Protein 3VPB (pdb70)

Organism: Sulfurisphaera tokodaii (strain DSM 16993 / JCM 10545 / NBRC 100140 / 7) (NCBI:txid273063)

Radius of gyration: 31.01 Å; Cα contacts (8 Å, |Δi|>4): 2906; chains: 6; bounding box: 69×66×77 Å

Solvent-accessible surface area: 43926 Å² total

GO terms:
  GO:0042802 identical protein binding (F, IPI)

B-factor: mean 24.17, std 8.76, range [8.41, 66.15]

Foldseek 3Di:
DEEEEEEADCDVVNVLLVVLCVVVVHHYYYHHCVPDDADQDQVLVVAQEYEQAYPDLVSSLVVLVSSVSNVHHYAVHNLLSVQQQFQVSLCVLCVVVPQFAFPKDKALALVRQLVVCVVPDDFKWKFFRHDDQCPLTDTRGDDVSSNVSLVVQVPDPDSSSNMIIIGHDFDDPQWKKKWKAAQLATPFIWIFGHDPPDPDRGVSVVTAIAHDDQDPVNRVSSSVSCVSSVHRIKMWIWGQHPVPGTHTHGIHRNDDCPRVCVHPVDSVSNVNSVSCVVPRD/DEEEEEEADQDPQNVLLVVLCVVVVHHYYYDHCVPDDADQDQVLVVAQEYEQAYPDLVSSLVVLVSSVSNVHHYAVHNLLSVQQQFQVSLCVLCVVVPQFAFAKDKALALVRQLVVCVVVPDFKWKFFRHDDQCPLTDTRGDVVSSNVSLVVQVPDPDSSSNMIIIGHDFDDPQWKKKWKAAQLATPFIWTFGHDPPDPDRGVSVVGAIAHDDQDPVNRVSSSVSCVSSVGRIKMWIWGQHPPPGTHTHGMHRNDDCPSVCVHPVDSSSNVNSVSCCVPRPD/DEEEEEEADCDPVNVLLVVLCVVVVHHYYYDHCNPDPQDQDQVLVVHQEYEQAYPDLVSSLVVLVSSVSNVHHYQVHNLLSVQQQFQVSLCVLCVVVPQFAFDKDKAQALVRQLVVCVVVDPQKWKFFGHDDPCPRGDGRGDPVSSNVSQVVQVPDDDSSSNMIIIGHQADDDQWKKKWKDAQLATPAIWIFHHDPPDSDRGVSVVTAIEGDDQDPVNRCSSSVSCVSSVRHIKMWIWDQHPPPGTHTHGIHRNDDCPNVCVHPVDSSSNVNSVSCVVPRD/DEEEEEEADQDPVNVLLVVLCVVVVHHYYYDHVNPDPADQDLVLVVAQEYEQAYPDLVSSLVVLVSSVSNVHHYQVHNLLSVQQQFQVSLCVLCVVVPQFAFAKDKAQALVSQLVVCVVQDPQKWKFFRHDDPCPRGDGRGDVVSSNVSQVVQVPDDDSSSNMIIIGHQADDPQWKKKWKDAQLATPAIWIFHHDPPDSDRGVSVVTAIEGDDQDPVNRVSSSVSCVSSVRRIKMWIWDQHPPPGTHTHGIHSNDDCPNVCVHPVDSSSNVNSVSCVVPRD/DDWAADPPPRDTDDDDPPDDFQDWDADPVGFIWTWHDDPPDIYIDGDDDDDPPDDD/DDWAADPPPRDTDDDDPVDDFQDWDADPVGFIWTWHDDDPDIYIDGDDDDDPPDDD

CATH classification: 3.40.50.20 (+2 more: 3.30.1490.20, 3.30.470.20)

Sequence (1237 aa):
MRVVLIVDIVRQEEKLIAKALEENKVQYDIINVAQEPLPFNKALGRYDVAIIRPVSMYRALYSSAVLEAAGVHTINSSDVINVCGDKILTYSSKLYREGIPIPDSIIALSAEAALKAYEQRGFPLIDKPPIGSWGRLVSLIRDVFEGKTIIEHRELMGNSALKAHIVQEYIQYKGRDIRCIAIGEELLGCYARNIPPNEWRANVALGGTPSNIEVDEKLKETVVKAVSIVHGEFVSIDILEHPNKGYVVNELNDVPEFKGFMVATNINVAQKLVEYIKENYSMRVVLIVDIVRQEEKLIAKALEENKVQYDIINVAQEPLPFNKALGRYDVAIIRPVVSMYRALYSSSSAVLEAAGVHTINSSDVINVCGDKILTYSKLYREGIPIPDSIIALSAEAALKAYEQRGFPLIDKPPIIGSWGRLVSLIRDVVFEGKTIIEHRELMGNSALKAHIVQEYIQYKGRDIRCIAIGEELLGCYARNIPPNEWRANVALGGTPSNIEVDEKLKETVVKAVSIVHGEFVSIDILEHPNKGYVVNELNDVPEFKGFMVATNINVAQKLVEYIKENYSKMRVVLIVDIVRQEEKLIAKALEENKVQYDIINVAQEPLPFNKALGRYDVAIIRPVSMYYRALYSSAVLEAAGVHTINSSDVINVCGDKILTYSKLYREGIPIPDSIIALSAEAALKAYEQRGFPLIDKPPIGSWGRLVSLIRDVVFEGKTIIEHRELMGNSALKAHIVQEYIQYKGRDIRCIAIGEELLGCYARNIPPNEWRANVALGGTPSNIEVDEKLKETVVKAVSIVHGEFVSIDILEHPNKGYVVNELNDVPEFKGFMVATNINVAQKLVEYIKENYSMRVVLIVDIVRQEEKLIAKALEENKVQYDIINVAQEPLPFNKALGRYDVAIIRPVSMYYRALYSSAVLEAAGVHTINSSDVINVCGDKILTYSKLYREGIPIPDSIIALSAEAALKAYEQRGFPLIDKPPIGSWGRLVSLIRDVFEGKTIIEHRELLMGNSSALKAHIVQEYIQYKGRDIRCIAIGEELLGCYARNIPPNEWRANVALGGTPSNIEVDEKLKETVVKAVSIVHGEFVSIDILEHPNKGYVVNELNDVPEFKGFMVATNINVAQKLVEYIKENYSMVVLLKCPVCNGDVNVPDDALPGEIVEHECGAQLEVYNDHGRRLALRLAEQVGEDWGEMVVLLKCPVCNGDVNVPDDALPGEIVEHECGAQLEVYNDHGRRLALRLAEQVGEDWGE

Nearest PDB structures (foldseek):
  3vpc-assembly1_D  TM=9.941E-01  e=4.908E-57  Sulfurisphaera tokodaii
  5k2m-assembly1_A  TM=9.498E-01  e=5.110E-31  Thermococcus kodakarensis KOD1
  3vpd-assembly1_A-2  TM=9.453E-01  e=1.911E-29  Thermus thermophilus
  5k2m-assembly2_D  TM=9.325E-01  e=1.135E-28  Thermococcus kodakarensis KOD1
  3vpd-assembly1_B-2  TM=9.371E-01  e=9.619E-28  Thermus thermophilus

Secondary structure (DSSP, 8-state):
-EEEEEESS--HHHHHHHHHHHHTT-EEEEEETTTS-EESSGGGGG-SEEEE--SBHHHHHHHHHHHHHTT-EEES-HHHHHHHT-HHHHHHHHHHTT-----EEEE-SHHHHHHHHHHH-SSEEEE-SS--TTTT-EEE-SHHHHHHHHHHHTT-SSGGGG-EEEEE---SSSEEEEEEEETTEEEEEEEEEPPTT-S---GGGT-EEE-----HHHHHHHHHHHHHHT-SEEEEEEEEETTTEEEEEEEESS---HHHHHHH---HHHHHHHHHHHHH-/-EEEEEESS--HHHHHHHHHHHHTT-EEEEEETTTS-EESSGGGGG-SEEEE--SBHHHHHHHHHHHHHTT-EEES-HHHHHHHT-HHHHHHHHHHTT-----EEEE-SHHHHHHHHHHH-SSEEEE-SS--TTTT-EEE-SHHHHHHHHHHHTT-SSGGGGSEEEEE---SSSEEEEEEEETTEEEEEEEEEPPTT-S---GGGTPEEEE----HHHHHHHHHHHHHHT-SEEEEEEEEETTTEEEEEEEESS---HHHHHHH---HHHHHHHHHHHHH--/-EEEEEESS--HHHHHHHHHHHHTT-EEEEEETTTS-EESSSGGGG-SEEEE--SSHHHHHHHHHHHHHTT-EEES-HHHHHHHT-HHHHHHHHHHHT-----EEEE-SHHHHHHHHHHH-SSEEEE-SS-STTTT-EEE-SHHHHHHHHHHHHT-S-GGGG-EEEEPPP-SSSEEEEEEEETTEEEEEEEEEPPTT-S---GGGT-EEE-----HHHHHHHHHHHHHHT-SEEEEEEEEETTTEEEEEEEESS---HHHHHHH---HHHHHHHHHHHHH-/-EEEEEESS--HHHHHHHHHHHHTT-EEEEEETTT--EESSSGGGG-SEEEE--SSHHHHHHHHHHHHHTT-EEES-HHHHHHHT-HHHHHHHHHHHT-----EEEE-SHHHHHHHHHHH-SSEEEE-SS-STTTT-EEE-SHHHHHHHHHHHHT-S-GGGG-EEEEEPP-SSSEEEEEEEETTEEEEEEEEEPPTT-S---GGGT-EEE--PPPHHHHHHHHHHHHHHT-SEEEEEEEEETTTEEEEEEEESS---HHHHHHH---HHHHHHHHHHHHH-/-EEEE-TTT--EEEE-TT--TT-EEE-TTS-EEEEEEETTEEEEEEPPPPPTTB--/-EEEE-TTT--EEEE-TT--TT-EEE-TTS-EEEEEEETTEEEEEEPPPPPTTB--

InterPro domains:
  IPR004666 Ribosomal bS6 modification enzyme RimK/Lysine biosynthesis enzyme LysX [TIGR00768] (4-276)
  IPR011761 ATP-grasp fold [PS50975] (91-277)
  IPR011870 Lysine biosynthesis enzyme LysX [TIGR02144] (4-281)
  IPR013651 ATP-grasp fold, RimK-type [PF08443] (86-276)
  IPR013815 ATP-grasp fold, subdomain 1 [G3DSA:3.30.1490.20] (102-170)
  IPR016185 Pre-ATP-grasp domain superfamily [SSF52440] (2-86)
  IPR054562 LysX/ArgX, preATP-grasp domain [PF22626] (4-83)

Structure (mmCIF, N/CA/C/O backbone):
data_3VPB
#
_entry.id   3VPB
#
_cell.length_a   70.546
_cell.length_b   113.988
_cell.length_c   78.582
_cell.angle_alpha   90.00
_cell.angle_beta   102.43
_cell.angle_gamma   90.00
#
_symmetry.space_group_name_H-M   'P 1 21 1'
#
loop_
_entity.id
_entity.type
_entity.pdbx_description
1 polymer 'Putative acetylornithine deacetylase'
2 polymer 'Alpha-aminoadipate carrier protein lysW'
3 non-polymer "ADENOSINE-5'-DIPHOSPHATE"
4 non-polymer 'GLUTAMIC ACID'
5 non-polymer 'MAGNESIUM ION'
6 non-polymer 'ZINC ION'
7 non-polymer 'SULFATE ION'
8 water water
#
loop_
_atom_site.group_PDB
_atom_site.id
_atom_site.type_symbol
_atom_site.label_atom_id
_atom_site.label_alt_id
_atom_site.label_comp_id
_atom_site.label_asym_id
_atom_site.label_entity_id
_atom_site.label_seq_id
_atom_site.pdbx_PDB_ins_code
_atom_site.Cartn_x
_atom_site.Cartn_y
_atom_site.Cartn_z
_atom_site.occupancy
_atom_site.B_iso_or_equiv
_atom_site.auth_seq_id
_atom_site.auth_comp_id
_atom_site.auth_asym_id
_atom_site.auth_atom_id
_atom_site.pdbx_PDB_model_num
ATOM 1 N N . MET A 1 1 ? 36.622 -8.143 40.173 1.00 33.43 1 MET A N 1
ATOM 2 C CA . MET A 1 1 ? 35.875 -7.164 39.339 1.00 32.88 1 MET A CA 1
ATOM 3 C C . MET A 1 1 ? 35.972 -7.610 37.893 1.00 32.28 1 MET A C 1
ATOM 4 O O . MET A 1 1 ? 37.029 -8.056 37.440 1.00 33.22 1 MET A O 1
ATOM 9 N N . ARG A 1 2 ? 34.851 -7.541 37.191 1.00 30.02 2 ARG A N 1
ATOM 10 C CA . ARG A 1 2 ? 34.848 -7.806 35.765 1.00 28.41 2 ARG A CA 1
ATOM 11 C C . ARG A 1 2 ? 34.357 -6.549 35.090 1.00 26.57 2 ARG A C 1
ATOM 12 O O . ARG A 1 2 ? 33.358 -5.960 35.520 1.00 26.10 2 ARG A O 1
ATOM 20 N N . VAL A 1 3 ? 35.080 -6.139 34.051 1.00 24.42 3 VAL A N 1
ATOM 21 C CA . VAL A 1 3 ? 34.778 -4.913 33.321 1.00 22.25 3 VAL A CA 1
ATOM 22 C C . VAL A 1 3 ? 34.438 -5.292 31.894 1.00 21.46 3 VAL A C 1
ATOM 23 O O . VAL A 1 3 ? 35.015 -6.217 31.349 1.00 21.36 3 VAL A O 1
ATOM 27 N N . VAL A 1 4 ? 33.461 -4.606 31.312 1.00 19.99 4 VAL A N 1
ATOM 28 C CA . VAL A 1 4 ? 33.242 -4.738 29.885 1.00 19.07 4 VAL A CA 1
ATOM 29 C C . VAL A 1 4 ? 33.494 -3.393 29.243 1.00 18.36 4 VAL A C 1
ATOM 30 O O . VAL A 1 4 ? 33.022 -2.365 29.727 1.00 17.69 4 VAL A O 1
ATOM 34 N N . LEU A 1 5 ? 34.238 -3.423 28.142 1.00 18.34 5 LEU A N 1
ATOM 35 C CA . LEU A 1 5 ? 34.553 -2.260 27.347 1.00 17.90 5 LEU A CA 1
ATOM 36 C C . LEU A 1 5 ? 33.650 -2.318 26.124 1.00 17.38 5 LEU A C 1
ATOM 37 O O . LEU A 1 5 ? 33.725 -3.243 25.348 1.00 17.10 5 LEU A O 1
ATOM 42 N N . ILE A 1 6 ? 32.763 -1.338 25.997 1.00 16.23 6 ILE A N 1
ATOM 43 C CA . ILE A 1 6 ? 31.760 -1.330 24.958 1.00 16.42 6 ILE A CA 1
ATOM 44 C C . ILE A 1 6 ? 32.233 -0.420 23.818 1.00 15.95 6 ILE A C 1
ATOM 45 O O . ILE A 1 6 ? 32.491 0.770 24.042 1.00 15.77 6 ILE A O 1
ATOM 50 N N . VAL A 1 7 ? 32.334 -0.948 22.595 1.00 15.41 7 VAL A N 1
ATOM 51 C CA . VAL A 1 7 ? 32.937 -0.157 21.507 1.00 16.01 7 VAL A CA 1
ATOM 52 C C . VAL A 1 7 ? 32.141 -0.294 20.205 1.00 16.37 7 VAL A C 1
ATOM 53 O O . VAL A 1 7 ? 31.317 -1.224 20.071 1.00 15.64 7 VAL A O 1
ATOM 57 N N . ASP A 1 8 ? 32.373 0.623 19.261 1.00 17.27 8 ASP A N 1
ATOM 58 C CA . ASP A 1 8 ? 31.931 0.391 17.865 1.00 18.55 8 ASP A CA 1
ATOM 59 C C . ASP A 1 8 ? 33.092 0.531 16.895 1.00 19.86 8 ASP A C 1
ATOM 60 O O . ASP A 1 8 ? 33.448 -0.420 16.160 1.00 21.69 8 ASP A O 1
ATOM 65 N N . ILE A 1 9 ? 33.689 1.709 16.904 1.00 20.20 9 ILE A N 1
ATOM 66 C CA . ILE A 1 9 ? 34.940 1.947 16.202 1.00 22.64 9 ILE A CA 1
ATOM 67 C C . ILE A 1 9 ? 35.997 2.009 17.271 1.00 22.85 9 ILE A C 1
ATOM 68 O O . ILE A 1 9 ? 35.846 2.764 18.239 1.00 23.62 9 ILE A O 1
ATOM 73 N N . VAL A 1 10 ? 37.079 1.264 17.082 1.00 22.47 10 VAL A N 1
ATOM 74 C CA . VAL A 1 10 ? 38.168 1.239 18.045 1.00 21.98 10 VAL A CA 1
ATOM 75 C C . VAL A 1 10 ? 39.236 2.283 17.656 1.00 22.70 10 VAL A C 1
ATOM 76 O O . VAL A 1 10 ? 40.029 2.056 16.743 1.00 23.43 10 VAL A O 1
ATOM 80 N N . ARG A 1 11 ? 39.237 3.423 18.349 1.00 22.50 11 ARG A N 1
ATOM 81 C CA . ARG A 1 11 ? 40.237 4.462 18.087 1.00 21.98 11 ARG A CA 1
ATOM 82 C C . ARG A 1 11 ? 41.392 4.288 19.042 1.00 20.67 11 ARG A C 1
ATOM 83 O O . ARG A 1 11 ? 41.376 3.421 19.908 1.00 19.19 11 ARG A O 1
ATOM 91 N N . GLN A 1 12 ? 42.395 5.151 18.910 1.00 20.44 12 GLN A N 1
ATOM 92 C CA . GLN A 1 12 ? 43.536 5.044 19.808 1.00 20.43 12 GLN A CA 1
ATOM 93 C C . GLN A 1 12 ? 43.057 5.084 21.265 1.00 19.26 12 GLN A C 1
ATOM 94 O O . GLN A 1 12 ? 43.633 4.402 22.116 1.00 18.27 12 GLN A O 1
ATOM 100 N N . GLU A 1 13 ? 41.993 5.839 21.564 1.00 18.44 13 GLU A N 1
ATOM 101 C CA . GLU A 1 13 ? 41.577 5.935 22.982 1.00 18.40 13 GLU A CA 1
ATOM 102 C C . GLU A 1 13 ? 41.135 4.568 23.503 1.00 18.56 13 GLU A C 1
ATOM 103 O O . GLU A 1 13 ? 41.445 4.195 24.628 1.00 19.47 13 GLU A O 1
ATOM 109 N N . GLU A 1 14 ? 40.339 3.858 22.708 1.00 18.23 14 GLU A N 1
ATOM 110 C CA . GLU A 1 14 ? 39.838 2.538 23.110 1.00 18.71 14 GLU A CA 1
ATOM 111 C C . GLU A 1 14 ? 40.995 1.551 23.275 1.00 19.29 14 GLU A C 1
ATOM 112 O O . GLU A 1 14 ? 40.996 0.725 24.195 1.00 19.45 14 GLU A O 1
ATOM 118 N N . LYS A 1 15 ? 41.968 1.633 22.373 1.00 19.81 15 LYS A N 1
ATOM 119 C CA . LYS A 1 15 ? 43.153 0.761 22.454 1.00 20.54 15 LYS A CA 1
ATOM 120 C C . LYS A 1 15 ? 43.928 1.009 23.737 1.00 19.62 15 LYS A C 1
ATOM 121 O O . LYS A 1 15 ? 44.331 0.048 24.405 1.00 19.91 15 LYS A O 1
ATOM 127 N N . LEU A 1 16 ? 44.115 2.288 24.090 1.00 19.40 16 LEU A N 1
ATOM 128 C CA . LEU A 1 16 ? 44.812 2.659 25.344 1.00 18.10 16 LEU A CA 1
ATOM 129 C C . LEU A 1 16 ? 44.037 2.259 26.593 1.00 18.28 16 LEU A C 1
ATOM 130 O O . LEU A 1 16 ? 44.640 1.949 27.628 1.00 17.22 16 LEU A O 1
ATOM 135 N N . ILE A 1 17 ? 42.705 2.303 26.532 1.00 17.13 17 ILE A N 1
ATOM 136 C CA . ILE A 1 17 ? 41.927 1.850 27.677 1.00 17.14 17 ILE A CA 1
ATOM 137 C C . ILE A 1 17 ? 42.063 0.322 27.820 1.00 16.40 17 ILE A C 1
ATOM 138 O O . ILE A 1 17 ? 42.244 -0.175 28.939 1.00 16.03 17 ILE A O 1
ATOM 143 N N . ALA A 1 18 ? 42.009 -0.409 26.706 1.00 17.12 18 ALA A N 1
ATOM 144 C CA . ALA A 1 18 ? 42.156 -1.873 26.770 1.00 18.15 18 ALA A CA 1
ATOM 145 C C . ALA A 1 18 ? 43.553 -2.237 27.290 1.00 19.33 18 ALA A C 1
ATOM 146 O O . ALA A 1 18 ? 43.696 -3.168 28.088 1.00 19.72 18 ALA A O 1
ATOM 148 N N . LYS A 1 19 ? 44.563 -1.502 26.835 1.00 19.54 19 LYS A N 1
ATOM 149 C CA . LYS A 1 19 ? 45.943 -1.726 27.290 1.00 21.36 19 LYS A CA 1
ATOM 150 C C . LYS A 1 19 ? 46.057 -1.463 28.791 1.00 21.28 19 LYS A C 1
ATOM 151 O O . LYS A 1 19 ? 46.683 -2.238 29.514 1.00 23.02 19 LYS A O 1
ATOM 157 N N . ALA A 1 20 ? 45.442 -0.391 29.273 1.00 21.46 20 ALA A N 1
ATOM 158 C CA . ALA A 1 20 ? 45.483 -0.078 30.709 1.00 21.66 20 ALA A CA 1
ATOM 159 C C . ALA A 1 20 ? 44.758 -1.130 31.553 1.00 22.17 20 ALA A C 1
ATOM 160 O O . ALA A 1 20 ? 45.173 -1.437 32.683 1.00 22.57 20 ALA A O 1
ATOM 162 N N . LEU A 1 21 ? 43.667 -1.681 31.020 1.00 22.49 21 LEU A N 1
ATOM 163 C CA . LEU A 1 21 ? 42.951 -2.740 31.725 1.00 23.12 21 LEU A CA 1
ATOM 164 C C . LEU A 1 21 ? 43.864 -3.958 31.858 1.00 24.25 21 LEU A C 1
ATOM 165 O O . LEU A 1 21 ? 44.012 -4.504 32.948 1.00 23.78 21 LEU A O 1
ATOM 170 N N . GLU A 1 22 ? 44.493 -4.338 30.747 1.00 25.81 22 GLU A N 1
ATOM 171 C CA . GLU A 1 22 ? 45.510 -5.408 30.717 1.00 28.04 22 GLU A CA 1
ATOM 172 C C . GLU A 1 22 ? 46.667 -5.202 31.716 1.00 28.46 22 GLU A C 1
ATOM 173 O O . GLU A 1 22 ? 47.013 -6.110 32.481 1.00 28.87 22 GLU A O 1
ATOM 179 N N . GLU A 1 23 ? 47.286 -4.018 31.683 1.00 28.81 23 GLU A N 1
ATOM 180 C CA . GLU A 1 23 ? 48.488 -3.745 32.494 1.00 29.55 23 GLU A CA 1
ATOM 181 C C . GLU A 1 23 ? 48.212 -3.656 33.988 1.00 29.11 23 GLU A C 1
ATOM 182 O O . GLU A 1 23 ? 49.111 -3.873 34.807 1.00 30.03 23 GLU A O 1
ATOM 188 N N . ASN A 1 24 ? 46.981 -3.298 34.341 1.00 27.96 24 ASN A N 1
ATOM 189 C CA . ASN A 1 24 ? 46.568 -3.244 35.733 1.00 27.07 24 ASN A CA 1
ATOM 190 C C . ASN A 1 24 ? 45.886 -4.539 36.190 1.00 26.41 24 ASN A C 1
ATOM 191 O O . ASN A 1 24 ? 45.301 -4.592 37.267 1.00 25.49 24 ASN A O 1
ATOM 196 N N . LYS A 1 25 ? 45.963 -5.571 35.349 1.00 26.96 25 LYS A N 1
ATOM 197 C CA . LYS A 1 25 ? 45.466 -6.929 35.667 1.00 27.10 25 LYS A CA 1
ATOM 198 C C . LYS A 1 25 ? 43.974 -6.934 36.004 1.00 26.70 25 LYS A C 1
ATOM 199 O O . LYS A 1 25 ? 43.529 -7.592 36.960 1.00 26.69 25 LYS A O 1
ATOM 205 N N . VAL A 1 26 ? 43.199 -6.169 35.240 1.00 25.50 26 VAL A N 1
ATOM 206 C CA . VAL A 1 26 ? 41.743 -6.189 35.388 1.00 25.06 26 VAL A CA 1
ATOM 207 C C . VAL A 1 26 ? 41.162 -7.176 34.390 1.00 24.99 26 VAL A C 1
ATOM 208 O O . VAL A 1 26 ? 41.498 -7.094 33.203 1.00 24.33 26 VAL A O 1
ATOM 212 N N . GLN A 1 27 ? 40.290 -8.089 34.842 1.00 24.14 27 GLN A N 1
ATOM 213 C CA . GLN A 1 27 ? 39.600 -8.970 33.897 1.00 25.07 27 GLN A CA 1
ATOM 214 C C . GLN A 1 27 ? 38.586 -8.129 33.136 1.00 23.91 27 GLN A C 1
ATOM 215 O O . GLN A 1 27 ? 37.783 -7.419 33.752 1.00 23.91 27 GLN A O 1
ATOM 221 N N . TYR A 1 28 ? 38.622 -8.227 31.812 1.00 22.78 28 TYR A N 1
ATOM 222 C CA . TYR A 1 28 ? 37.715 -7.464 30.968 1.00 22.00 28 TYR A CA 1
ATOM 223 C C . TYR A 1 28 ? 37.398 -8.201 29.676 1.00 21.68 28 TYR A C 1
ATOM 224 O O . TYR A 1 28 ? 38.193 -8.986 29.189 1.00 21.16 28 TYR A O 1
ATOM 233 N N . ASP A 1 29 ? 36.215 -7.935 29.144 1.00 21.01 29 ASP A N 1
ATOM 234 C CA . ASP A 1 29 ? 35.825 -8.376 27.815 1.00 21.72 29 ASP A CA 1
ATOM 235 C C . ASP A 1 29 ? 35.565 -7.121 27.011 1.00 20.67 29 ASP A C 1
ATOM 236 O O . ASP A 1 29 ? 35.319 -6.057 27.578 1.00 20.28 29 ASP A O 1
ATOM 241 N N . ILE A 1 30 ? 35.588 -7.260 25.693 1.00 20.75 30 ILE A N 1
ATOM 242 C CA . ILE A 1 30 ? 35.219 -6.162 24.800 1.00 20.92 30 ILE A CA 1
ATOM 243 C C . ILE A 1 30 ? 33.953 -6.654 24.114 1.00 21.65 30 ILE A C 1
ATOM 244 O O . ILE A 1 30 ? 33.938 -7.768 23.595 1.00 23.51 30 ILE A O 1
ATOM 249 N N . ILE A 1 31 ? 32.902 -5.848 24.130 1.00 20.12 31 ILE A N 1
ATOM 250 C CA . ILE A 1 31 ? 31.760 -6.102 23.253 1.00 19.44 31 ILE A CA 1
ATOM 251 C C . ILE A 1 31 ? 31.650 -5.000 22.190 1.00 17.85 31 ILE A C 1
ATOM 252 O O . ILE A 1 31 ? 31.629 -3.810 22.506 1.00 17.21 31 ILE A O 1
ATOM 257 N N . ASN A 1 32 ? 31.612 -5.406 20.935 1.00 18.20 32 ASN A N 1
ATOM 258 C CA . ASN A 1 32 ? 31.426 -4.451 19.845 1.00 18.19 32 ASN A CA 1
ATOM 259 C C . ASN A 1 32 ? 29.912 -4.387 19.537 1.00 18.35 32 ASN A C 1
ATOM 260 O O . ASN A 1 32 ? 29.344 -5.317 18.927 1.00 18.57 32 ASN A O 1
ATOM 265 N N . VAL A 1 33 ? 29.277 -3.297 19.966 1.00 17.68 33 VAL A N 1
ATOM 266 C CA . VAL A 1 33 ? 27.818 -3.125 19.773 1.00 17.94 33 VAL A CA 1
ATOM 267 C C . VAL A 1 33 ? 27.421 -2.683 18.364 1.00 19.25 33 VAL A C 1
ATOM 268 O O . VAL A 1 33 ? 26.231 -2.452 18.098 1.00 20.75 33 VAL A O 1
ATOM 272 N N . ALA A 1 34 ? 28.393 -2.521 17.472 1.00 19.22 34 ALA A N 1
ATOM 273 C CA . ALA A 1 34 ? 28.056 -2.448 16.039 1.00 20.64 34 ALA A CA 1
ATOM 274 C C . ALA A 1 34 ? 27.957 -3.860 15.420 1.00 21.18 34 ALA A C 1
ATOM 275 O O . ALA A 1 34 ? 27.643 -4.013 14.228 1.00 21.99 34 ALA A O 1
ATOM 277 N N . GLN A 1 35 ? 28.295 -4.873 16.206 1.00 21.26 35 GLN A N 1
ATOM 278 C CA . GLN A 1 35 ? 28.295 -6.249 15.732 1.00 22.87 35 GLN A CA 1
ATOM 279 C C . GLN A 1 35 ? 27.377 -7.177 16.535 1.00 22.41 35 GLN A C 1
ATOM 280 O O . GLN A 1 35 ? 26.756 -8.075 15.968 1.00 23.16 35 GLN A O 1
ATOM 286 N N . GLU A 1 36 ? 27.282 -6.968 17.845 1.00 22.09 36 GLU A N 1
ATOM 287 C CA . GLU A 1 36 ? 26.540 -7.890 18.715 1.00 21.59 36 GLU A CA 1
ATOM 288 C C . GLU A 1 36 ? 25.286 -7.242 19.278 1.00 20.74 36 GLU A C 1
ATOM 289 O O . GLU A 1 36 ? 25.355 -6.114 19.767 1.00 20.49 36 GLU A O 1
ATOM 295 N N . PRO A 1 37 ? 24.141 -7.955 19.221 1.00 19.20 37 PRO A N 1
ATOM 296 C CA . PRO A 1 37 ? 22.950 -7.417 19.868 1.00 19.23 37 PRO A CA 1
ATOM 297 C C . PRO A 1 37 ? 23.065 -7.578 21.384 1.00 18.86 37 PRO A C 1
ATOM 298 O O . PRO A 1 37 ? 23.867 -8.409 21.847 1.00 18.65 37 PRO A O 1
ATOM 302 N N . LEU A 1 38 ? 22.318 -6.753 22.123 1.00 19.02 38 LEU A N 1
ATOM 303 C CA . LEU A 1 38 ? 22.314 -6.757 23.598 1.00 20.60 38 LEU A CA 1
ATOM 304 C C . LEU A 1 38 ? 20.917 -7.063 24.139 1.00 20.56 38 LEU A C 1
ATOM 305 O O . LEU A 1 38 ? 19.999 -6.273 23.936 1.00 19.80 38 LEU A O 1
ATOM 310 N N . PRO A 1 39 ? 20.773 -8.180 24.875 1.00 21.79 39 PRO A N 1
ATOM 311 C CA . PRO A 1 39 ? 19.479 -8.583 25.436 1.00 21.87 39 PRO A CA 1
ATOM 312 C C . PRO A 1 39 ? 19.087 -7.803 26.696 1.00 22.32 39 PRO A C 1
ATOM 313 O O . PRO A 1 39 ? 19.953 -7.465 27.507 1.00 21.26 39 PRO A O 1
ATOM 317 N N . PHE A 1 40 ? 17.793 -7.493 26.835 1.00 22.57 40 PHE A N 1
ATOM 318 C CA . PHE A 1 40 ? 17.248 -6.971 28.083 1.00 24.38 40 PHE A CA 1
ATOM 319 C C . PHE A 1 40 ? 16.977 -8.180 28.963 1.00 25.97 40 PHE A C 1
ATOM 320 O O . PHE A 1 40 ? 15.874 -8.739 28.971 1.00 25.56 40 PHE A O 1
ATOM 328 N N . ASN A 1 41 ? 18.012 -8.600 29.673 1.00 27.44 41 ASN A N 1
ATOM 329 C CA . ASN A 1 41 ? 17.873 -9.658 30.659 1.00 29.59 41 ASN A CA 1
ATOM 330 C C . ASN A 1 41 ? 19.077 -9.594 31.591 1.00 30.38 41 ASN A C 1
ATOM 331 O O . ASN A 1 41 ? 19.882 -8.662 31.506 1.00 30.87 41 ASN A O 1
ATOM 336 N N . LYS A 1 42 ? 19.200 -10.570 32.474 1.00 31.49 42 LYS A N 1
ATOM 337 C CA . LYS A 1 42 ? 20.178 -10.471 33.552 1.00 32.36 42 LYS A CA 1
ATOM 338 C C . LYS A 1 42 ? 21.568 -11.018 33.192 1.00 31.95 42 LYS A C 1
ATOM 339 O O . LYS A 1 42 ? 22.491 -10.934 34.008 1.00 32.57 42 LYS A O 1
ATOM 345 N N . ALA A 1 43 ? 21.718 -11.530 31.967 1.00 32.04 43 ALA A N 1
ATOM 346 C CA . ALA A 1 43 ? 22.977 -12.139 31.489 1.00 31.61 43 ALA A CA 1
ATOM 347 C C . ALA A 1 43 ? 24.182 -11.203 31.586 1.00 31.19 43 ALA A C 1
ATOM 348 O O . ALA A 1 43 ? 25.278 -11.636 31.950 1.00 31.19 43 ALA A O 1
ATOM 350 N N . LEU A 1 44 ? 23.978 -9.928 31.244 1.00 29.79 44 LEU A N 1
ATOM 351 C CA . LEU A 1 44 ? 25.078 -8.965 31.257 1.00 28.72 44 LEU A CA 1
ATOM 352 C C . LEU A 1 44 ? 25.515 -8.608 32.672 1.00 27.78 44 LEU A C 1
ATOM 353 O O . LEU A 1 44 ? 26.557 -7.963 32.863 1.00 26.31 44 LEU A O 1
ATOM 358 N N . GLY A 1 45 ? 24.720 -9.038 33.653 1.00 26.93 45 GLY A N 1
ATOM 359 C CA . GLY A 1 45 ? 25.000 -8.755 35.060 1.00 26.32 45 GLY A CA 1
ATOM 360 C C . GLY A 1 45 ? 26.266 -9.426 35.575 1.00 26.38 45 GLY A C 1
ATOM 361 O O . GLY A 1 45 ? 26.642 -9.257 36.746 1.00 25.70 45 GLY A O 1
ATOM 362 N N . ARG A 1 46 ? 26.923 -10.189 34.709 1.00 26.32 46 ARG A N 1
ATOM 363 C CA . ARG A 1 46 ? 28.212 -10.795 35.058 1.00 27.23 46 ARG A CA 1
ATOM 364 C C . ARG A 1 46 ? 29.312 -9.730 35.137 1.00 26.77 46 ARG A C 1
ATOM 365 O O . ARG A 1 46 ? 30.350 -9.948 35.778 1.00 27.46 46 ARG A O 1
ATOM 373 N N . TYR A 1 47 ? 29.058 -8.571 34.521 1.00 25.75 47 TYR A N 1
ATOM 374 C CA . TYR A 1 47 ? 29.963 -7.437 34.604 1.00 25.63 47 TYR A CA 1
ATOM 375 C C . TYR A 1 47 ? 29.639 -6.526 35.753 1.00 25.56 47 TYR A C 1
ATOM 376 O O . TYR A 1 47 ? 28.480 -6.264 36.062 1.00 26.30 47 TYR A O 1
ATOM 385 N N . ASP A 1 48 ? 30.690 -6.050 36.397 1.00 25.27 48 ASP A N 1
ATOM 386 C CA . ASP A 1 48 ? 30.550 -5.105 37.489 1.00 24.76 48 ASP A CA 1
ATOM 387 C C . ASP A 1 48 ? 30.486 -3.676 36.989 1.00 23.30 48 ASP A C 1
ATOM 388 O O . ASP A 1 48 ? 29.732 -2.862 37.526 1.00 23.01 48 ASP A O 1
ATOM 393 N N . VAL A 1 49 ? 31.256 -3.378 35.942 1.00 21.94 49 VAL A N 1
ATOM 394 C CA . VAL A 1 49 ? 31.393 -2.012 35.435 1.00 19.34 49 VAL A CA 1
ATOM 395 C C . VAL A 1 49 ? 31.533 -2.093 33.912 1.00 18.39 49 VAL A C 1
ATOM 396 O O . VAL A 1 49 ? 32.198 -2.969 33.399 1.00 17.69 49 VAL A O 1
ATOM 400 N N . ALA A 1 50 ? 30.863 -1.191 33.206 1.00 16.75 50 ALA A N 1
ATOM 401 C CA . ALA A 1 50 ? 31.030 -1.071 31.770 1.00 16.91 50 ALA A CA 1
ATOM 402 C C . ALA A 1 50 ? 31.624 0.305 31.494 1.00 16.75 50 ALA A C 1
ATOM 403 O O . ALA A 1 50 ? 31.171 1.301 32.066 1.00 17.74 50 ALA A O 1
ATOM 405 N N . ILE A 1 51 ? 32.620 0.343 30.603 1.00 16.94 51 ILE A N 1
ATOM 406 C CA . ILE A 1 51 ? 33.214 1.596 30.131 1.00 15.82 51 ILE A CA 1
ATOM 407 C C . ILE A 1 51 ? 32.615 1.812 28.755 1.00 15.22 51 ILE A C 1
ATOM 408 O O . ILE A 1 51 ? 32.819 1.004 27.859 1.00 15.71 51 ILE A O 1
ATOM 413 N N . ILE A 1 52 ? 31.847 2.893 28.613 1.00 14.84 52 ILE A N 1
ATOM 414 C CA . ILE A 1 52 ? 31.020 3.119 27.427 1.00 14.84 52 ILE A CA 1
ATOM 415 C C . ILE A 1 52 ? 31.786 3.998 26.417 1.00 14.77 52 ILE A C 1
ATOM 416 O O . ILE A 1 52 ? 31.892 5.212 26.603 1.00 14.81 52 ILE A O 1
ATOM 421 N N . ARG A 1 53 ? 32.249 3.386 25.325 1.00 15.05 53 ARG A N 1
ATOM 422 C CA . ARG A 1 53 ? 33.132 4.033 24.350 1.00 15.48 53 ARG A CA 1
ATOM 423 C C . ARG A 1 53 ? 32.674 4.085 22.867 1.00 15.67 53 ARG A C 1
ATOM 424 O O . ARG A 1 53 ? 33.469 4.480 21.998 1.00 17.19 53 ARG A O 1
ATOM 432 N N . PRO A 1 54 ? 31.412 3.722 22.543 1.00 16.14 54 PRO A N 1
ATOM 433 C CA . PRO A 1 54 ? 31.067 3.946 21.119 1.00 15.78 54 PRO A CA 1
ATOM 434 C C . PRO A 1 54 ? 31.190 5.408 20.678 1.00 16.57 54 PRO A C 1
ATOM 435 O O . PRO A 1 54 ? 30.927 6.331 21.469 1.00 16.32 54 PRO A O 1
ATOM 439 N N . VAL A 1 55 ? 31.556 5.579 19.403 1.00 16.01 55 VAL A N 1
ATOM 440 C CA . VAL A 1 55 ? 31.679 6.881 18.724 1.00 17.05 55 VAL A CA 1
ATOM 441 C C . VAL A 1 55 ? 30.292 7.440 18.427 1.00 17.02 55 VAL A C 1
ATOM 442 O O . VAL A 1 55 ? 30.104 8.662 18.423 1.00 17.21 55 VAL A O 1
ATOM 446 N N . SER A 1 56 ? 29.336 6.546 18.138 1.00 16.56 56 SER A N 1
ATOM 447 C CA . SER A 1 56 ? 27.930 6.940 17.953 1.00 16.31 56 SER A CA 1
ATOM 448 C C . SER A 1 56 ? 27.327 7.254 19.319 1.00 16.32 56 SER A C 1
ATOM 449 O O . SER A 1 56 ? 27.296 6.395 20.210 1.00 16.37 56 SER A O 1
ATOM 452 N N . MET A 1 57 ? 26.845 8.475 19.484 1.00 15.94 57 MET A N 1
ATOM 453 C CA . MET A 1 57 ? 26.204 8.856 20.737 1.00 16.81 57 MET A CA 1
ATOM 454 C C . MET A 1 57 ? 24.956 7.977 21.022 1.00 16.21 57 MET A C 1
ATOM 455 O O . MET A 1 57 ? 24.713 7.597 22.166 1.00 14.43 57 MET A O 1
ATOM 460 N N . TYR A 1 58 ? 24.188 7.642 19.986 1.00 16.43 58 TYR A N 1
ATOM 461 C CA . TYR A 1 58 ? 22.996 6.782 20.209 1.00 16.65 58 TYR A CA 1
ATOM 462 C C . TYR A 1 58 ? 23.422 5.365 20.639 1.00 16.17 58 TYR A C 1
ATOM 463 O O . TYR A 1 58 ? 22.793 4.745 21.514 1.00 16.41 58 TYR A O 1
ATOM 472 N N . ARG A 1 59 ? 24.503 4.860 20.052 1.00 15.95 59 ARG A N 1
ATOM 473 C CA . ARG A 1 59 ? 25.032 3.571 20.521 1.00 15.50 59 ARG A CA 1
ATOM 474 C C . ARG A 1 59 ? 25.519 3.624 21.959 1.00 15.75 59 ARG A C 1
ATOM 475 O O . ARG A 1 59 ? 25.244 2.695 22.713 1.00 14.28 59 ARG A O 1
ATOM 483 N N . ALA A 1 60 ? 26.182 4.724 22.354 1.00 14.56 60 ALA A N 1
ATOM 484 C CA . ALA A 1 60 ? 26.639 4.873 23.732 1.00 14.83 60 ALA A CA 1
ATOM 485 C C . ALA A 1 60 ? 25.441 4.926 24.679 1.00 14.80 60 ALA A C 1
ATOM 486 O O . ALA A 1 60 ? 25.436 4.267 25.729 1.00 15.83 60 ALA A O 1
ATOM 488 N N . LEU A 1 61 ? 24.456 5.748 24.321 1.00 13.92 61 LEU A N 1
ATOM 489 C CA . LEU A 1 61 ? 23.246 5.911 25.093 1.00 12.96 61 LEU A CA 1
ATOM 490 C C . LEU A 1 61 ? 22.519 4.581 25.297 1.00 13.25 61 LEU A C 1
ATOM 491 O O . LEU A 1 61 ? 22.199 4.207 26.404 1.00 13.18 61 LEU A O 1
ATOM 496 N N . TYR A 1 62 ? 22.286 3.853 24.219 1.00 12.36 62 TYR A N 1
ATOM 497 C CA . TYR A 1 62 ? 21.455 2.652 24.294 1.00 13.33 62 TYR A CA 1
ATOM 498 C C . TYR A 1 62 ? 22.193 1.458 24.877 1.00 13.47 62 TYR A C 1
ATOM 499 O O . TYR A 1 62 ? 21.584 0.638 25.582 1.00 13.74 62 TYR A O 1
ATOM 508 N N . SER A 1 63 ? 23.501 1.362 24.615 1.00 14.46 63 SER A N 1
ATOM 509 C CA . SER A 1 63 ? 24.268 0.261 25.202 1.00 14.85 63 SER A CA 1
ATOM 510 C C . SER A 1 63 ? 24.328 0.470 26.712 1.00 15.15 63 SER A C 1
ATOM 511 O O . SER A 1 63 ? 24.135 -0.487 27.477 1.00 15.07 63 SER A O 1
ATOM 514 N N . SER A 1 64 ? 24.512 1.721 27.135 1.00 15.44 64 SER A N 1
ATOM 515 C CA . SER A 1 64 ? 24.533 2.070 28.568 1.00 15.29 64 SER A CA 1
ATOM 516 C C . SER A 1 64 ? 23.203 1.694 29.214 1.00 16.18 64 SER A C 1
ATOM 517 O O . SER A 1 64 ? 23.178 1.084 30.285 1.00 15.92 64 SER A O 1
ATOM 520 N N . ALA A 1 65 ? 22.097 2.077 28.582 1.00 14.55 65 ALA A N 1
ATOM 521 C CA . ALA A 1 65 ? 20.769 1.734 29.111 1.00 15.54 65 ALA A CA 1
ATOM 522 C C . ALA A 1 65 ? 20.512 0.233 29.251 1.00 15.61 65 ALA A C 1
ATOM 523 O O . ALA A 1 65 ? 19.964 -0.206 30.273 1.00 16.61 65 ALA A O 1
ATOM 525 N N . VAL A 1 66 ? 20.874 -0.560 28.244 1.00 15.72 66 VAL A N 1
ATOM 526 C CA . VAL A 1 66 ? 20.740 -2.021 28.368 1.00 15.91 66 VAL A CA 1
ATOM 527 C C . VAL A 1 66 ? 21.609 -2.607 29.511 1.00 15.79 66 VAL A C 1
ATOM 528 O O . VAL A 1 66 ? 21.158 -3.449 30.291 1.00 15.84 66 VAL A O 1
ATOM 532 N N . LEU A 1 67 ? 22.854 -2.145 29.622 1.00 15.64 67 LEU A N 1
ATOM 533 C CA . LEU A 1 67 ? 23.740 -2.667 30.666 1.00 15.25 67 LEU A CA 1
ATOM 534 C C . LEU A 1 67 ? 23.217 -2.287 32.058 1.00 15.08 67 LEU A C 1
ATOM 535 O O . LEU A 1 67 ? 23.219 -3.114 33.008 1.00 14.92 67 LEU A O 1
ATOM 540 N N . GLU A 1 68 ? 22.764 -1.051 32.184 1.00 15.09 68 GLU A N 1
ATOM 541 C CA . GLU A 1 68 ? 22.135 -0.591 33.441 1.00 16.56 68 GLU A CA 1
ATOM 542 C C . GLU A 1 68 ? 20.923 -1.424 33.862 1.00 17.59 68 GLU A C 1
ATOM 543 O O . GLU A 1 68 ? 20.725 -1.688 35.065 1.00 17.57 68 GLU A O 1
ATOM 549 N N . ALA A 1 69 ? 20.130 -1.835 32.887 1.00 18.15 69 ALA A N 1
ATOM 550 C CA . ALA A 1 69 ? 18.958 -2.665 33.157 1.00 19.37 69 ALA A CA 1
ATOM 551 C C . ALA A 1 69 ? 19.374 -4.022 33.724 1.00 20.70 69 ALA A C 1
ATOM 552 O O . ALA A 1 69 ? 18.614 -4.652 34.439 1.00 20.75 69 ALA A O 1
ATOM 554 N N . ALA A 1 70 ? 20.594 -4.452 33.423 1.00 21.22 70 ALA A N 1
ATOM 555 C CA . ALA A 1 70 ? 21.092 -5.704 33.961 1.00 22.16 70 ALA A CA 1
ATOM 556 C C . ALA A 1 70 ? 21.804 -5.502 35.299 1.00 22.54 70 ALA A C 1
ATOM 557 O O . ALA A 1 70 ? 22.339 -6.450 35.839 1.00 23.93 70 ALA A O 1
ATOM 559 N N . GLY A 1 71 ? 21.809 -4.270 35.807 1.00 22.54 71 GLY A N 1
ATOM 560 C CA . GLY A 1 71 ? 22.467 -3.908 37.073 1.00 22.92 71 GLY A CA 1
ATOM 561 C C . GLY A 1 71 ? 23.968 -3.668 36.958 1.00 23.15 71 GLY A C 1
ATOM 562 O O . GLY A 1 71 ? 24.697 -3.742 37.954 1.00 23.49 71 GLY A O 1
ATOM 563 N N . VAL A 1 72 ? 24.452 -3.415 35.740 1.00 21.75 72 VAL A N 1
ATOM 564 C CA . VAL A 1 72 ? 25.859 -3.065 35.548 1.00 21.33 72 VAL A CA 1
ATOM 565 C C . VAL A 1 72 ? 26.018 -1.568 35.743 1.00 21.27 72 VAL A C 1
ATOM 566 O O . VAL A 1 72 ? 25.216 -0.761 35.230 1.00 21.57 72 VAL A O 1
ATOM 570 N N . HIS A 1 73 ? 27.056 -1.187 36.474 1.00 21.21 73 HIS A N 1
ATOM 571 C CA . HIS A 1 73 ? 27.357 0.222 36.615 1.00 21.49 73 HIS A CA 1
ATOM 572 C C . HIS A 1 73 ? 28.098 0.715 35.385 1.00 19.89 73 HIS A C 1
ATOM 573 O O . HIS A 1 73 ? 29.162 0.206 35.059 1.00 20.11 73 HIS A O 1
ATOM 580 N N . THR A 1 74 ? 27.539 1.719 34.720 1.00 18.26 74 THR A N 1
ATOM 581 C CA . THR A 1 74 ? 28.124 2.177 33.469 1.00 18.15 74 THR A CA 1
ATOM 582 C C . THR A 1 74 ? 28.807 3.525 33.628 1.00 17.51 74 THR A C 1
ATOM 583 O O . THR A 1 74 ? 28.306 4.399 34.330 1.00 18.48 74 THR A O 1
ATOM 587 N N . ILE A 1 75 ? 29.929 3.685 32.925 1.00 17.43 75 ILE A N 1
ATOM 588 C CA . ILE A 1 75 ? 30.710 4.919 32.890 1.00 16.50 75 ILE A CA 1
ATOM 589 C C . ILE A 1 75 ? 30.829 5.330 31.420 1.00 16.29 75 ILE A C 1
ATOM 590 O O . ILE A 1 75 ? 31.549 4.666 30.672 1.00 14.93 75 ILE A O 1
ATOM 595 N N . ASN A 1 76 ? 30.139 6.383 30.985 1.00 16.84 76 ASN A N 1
ATOM 596 C CA . ASN A 1 76 ? 29.169 7.158 31.762 1.00 17.78 76 ASN A CA 1
ATOM 597 C C . ASN A 1 76 ? 27.778 6.494 31.826 1.00 18.13 76 ASN A C 1
ATOM 598 O O . ASN A 1 76 ? 27.492 5.575 31.085 1.00 18.98 76 ASN A O 1
ATOM 603 N N . SER A 1 77 ? 26.933 6.972 32.725 1.00 19.52 77 SER A N 1
ATOM 604 C CA . SER A 1 77 ? 25.567 6.453 32.858 1.00 19.73 77 SER A CA 1
ATOM 605 C C . SER A 1 77 ? 24.687 6.977 31.735 1.00 19.56 77 SER A C 1
ATOM 606 O O . SER A 1 77 ? 24.992 8.005 31.110 1.00 18.62 77 SER A O 1
ATOM 609 N N . SER A 1 78 ? 23.582 6.279 31.472 1.00 19.33 78 SER A N 1
ATOM 610 C CA . SER A 1 78 ? 22.689 6.688 30.378 1.00 19.62 78 SER A CA 1
ATOM 611 C C . SER A 1 78 ? 22.112 8.084 30.635 1.00 19.86 78 SER A C 1
ATOM 612 O O . SER A 1 78 ? 21.885 8.839 29.706 1.00 18.72 78 SER A O 1
ATOM 615 N N . ASP A 1 79 ? 21.911 8.438 31.908 1.00 19.59 79 ASP A N 1
ATOM 616 C CA . ASP A 1 79 ? 21.401 9.757 32.263 1.00 21.19 79 ASP A CA 1
ATOM 617 C C . ASP A 1 79 ? 22.416 10.840 31.919 1.00 19.97 79 ASP A C 1
ATOM 618 O O . ASP A 1 79 ? 22.030 11.925 31.507 1.00 20.16 79 ASP A O 1
ATOM 623 N N . VAL A 1 80 ? 23.704 10.545 32.109 1.00 18.26 80 VAL A N 1
ATOM 624 C CA . VAL A 1 80 ? 24.754 11.516 31.833 1.00 17.90 80 VAL A CA 1
ATOM 625 C C . VAL A 1 80 ? 24.926 11.634 30.322 1.00 17.79 80 VAL A C 1
ATOM 626 O O . VAL A 1 80 ? 25.066 12.723 29.789 1.00 17.29 80 VAL A O 1
ATOM 630 N N . ILE A 1 81 ? 24.899 10.500 29.641 1.00 17.59 81 ILE A N 1
ATOM 631 C CA . ILE A 1 81 ? 25.038 10.514 28.183 1.00 18.33 81 ILE A CA 1
ATOM 632 C C . ILE A 1 81 ? 23.926 11.372 27.556 1.00 19.37 81 ILE A C 1
ATOM 633 O O . ILE A 1 81 ? 24.180 12.214 26.687 1.00 21.08 81 ILE A O 1
ATOM 638 N N . ASN A 1 82 ? 22.702 11.178 28.023 1.00 20.01 82 ASN A N 1
ATOM 639 C CA . ASN A 1 82 ? 21.562 11.888 27.472 1.00 21.21 82 ASN A CA 1
ATOM 640 C C . ASN A 1 82 ? 21.707 13.408 27.669 1.00 21.22 82 ASN A C 1
ATOM 641 O O . ASN A 1 82 ? 21.478 14.205 26.739 1.00 21.62 82 ASN A O 1
ATOM 646 N N . VAL A 1 83 ? 22.143 13.802 28.862 1.00 19.22 83 VAL A N 1
ATOM 647 C CA . VAL A 1 83 ? 22.302 15.208 29.189 1.00 20.35 83 VAL A CA 1
ATOM 648 C C . VAL A 1 83 ? 23.513 15.840 28.495 1.00 19.30 83 VAL A C 1
ATOM 649 O O . VAL A 1 83 ? 23.367 16.885 27.863 1.00 19.74 83 VAL A O 1
ATOM 653 N N . CYS A 1 84 ? 24.687 15.203 28.574 1.00 18.87 84 CYS A N 1
ATOM 654 C CA . CYS A 1 84 ? 25.915 15.811 28.037 1.00 19.21 84 CYS A CA 1
ATOM 655 C C . CYS A 1 84 ? 25.902 15.732 26.527 1.00 19.50 84 CYS A C 1
ATOM 656 O O . CYS A 1 84 ? 26.514 16.562 25.875 1.00 19.72 84 CYS A O 1
ATOM 659 N N . GLY A 1 85 ? 25.210 14.720 26.000 1.00 18.63 85 GLY A N 1
ATOM 660 C CA . GLY A 1 85 ? 25.089 14.510 24.552 1.00 19.14 85 GLY A CA 1
ATOM 661 C C . GLY A 1 85 ? 24.228 15.553 23.888 1.00 19.67 85 GLY A C 1
ATOM 662 O O . GLY A 1 85 ? 24.226 15.678 22.653 1.00 20.79 85 GLY A O 1
ATOM 663 N N . ASP A 1 86 ? 23.482 16.304 24.696 1.00 19.13 86 ASP A N 1
ATOM 664 C CA . ASP A 1 86 ? 22.550 17.271 24.171 1.00 17.77 86 ASP A CA 1
ATOM 665 C C . ASP A 1 86 ? 22.816 18.641 24.759 1.00 17.28 86 ASP A C 1
ATOM 666 O O . ASP A 1 86 ? 22.638 18.865 25.977 1.00 16.39 86 ASP A O 1
ATOM 671 N N . LYS A 1 87 ? 23.254 19.567 23.914 1.00 15.32 87 LYS A N 1
ATOM 672 C CA . LYS A 1 87 ? 23.709 20.868 24.413 1.00 14.10 87 LYS A CA 1
ATOM 673 C C . LYS A 1 87 ? 22.593 21.704 25.056 1.00 14.16 87 LYS A C 1
ATOM 674 O O . LYS A 1 87 ? 22.860 22.468 25.971 1.00 14.73 87 LYS A O 1
ATOM 680 N N . ILE A 1 88 ? 21.349 21.561 24.586 1.00 13.39 88 ILE A N 1
ATOM 681 C CA . ILE A 1 88 ? 20.239 22.308 25.177 1.00 13.73 88 ILE A CA 1
ATOM 682 C C . ILE A 1 88 ? 19.982 21.797 26.596 1.00 13.36 88 ILE A C 1
ATOM 683 O O . ILE A 1 88 ? 19.793 22.588 27.528 1.00 13.45 88 ILE A O 1
ATOM 688 N N . LEU A 1 89 ? 20.007 20.474 26.754 1.00 13.83 89 LEU A N 1
ATOM 689 C CA . LEU A 1 89 ? 19.788 19.867 28.075 1.00 14.43 89 LEU A CA 1
ATOM 690 C C . LEU A 1 89 ? 20.929 20.252 29.020 1.00 14.72 89 LEU A C 1
ATOM 691 O O . LEU A 1 89 ? 20.694 20.540 30.206 1.00 13.98 89 LEU A O 1
ATOM 696 N N . THR A 1 90 ? 22.156 20.223 28.503 1.00 13.77 90 THR A N 1
ATOM 697 C CA . THR A 1 90 ? 23.309 20.630 29.318 1.00 14.77 90 THR A CA 1
ATOM 698 C C . THR A 1 90 ? 23.156 22.092 29.746 1.00 14.41 90 THR A C 1
ATOM 699 O O . THR A 1 90 ? 23.320 22.425 30.915 1.00 13.54 90 THR A O 1
ATOM 703 N N . TYR A 1 91 ? 22.861 22.970 28.792 1.00 13.98 91 TYR A N 1
ATOM 704 C CA . TYR A 1 91 ? 22.698 24.403 29.122 1.00 14.70 91 TYR A CA 1
ATOM 705 C C . TYR A 1 91 ? 21.609 24.623 30.124 1.00 14.64 91 TYR A C 1
ATOM 706 O O . TYR A 1 91 ? 21.763 25.455 31.008 1.00 14.09 91 TYR A O 1
ATOM 715 N N . SER A 1 92 ? 20.502 23.868 30.011 1.00 14.98 92 SER A N 1
ATOM 716 C CA A SER A 1 92 ? 19.404 24.020 30.948 0.50 14.55 92 SER A CA 1
ATOM 717 C CA B SER A 1 92 ? 19.399 24.015 30.946 0.50 15.48 92 SER A CA 1
ATOM 718 C C . SER A 1 92 ? 19.848 23.742 32.382 1.00 15.09 92 SER A C 1
ATOM 719 O O . SER A 1 92 ? 19.540 24.517 33.285 1.00 16.10 92 SER A O 1
ATOM 724 N N . LYS A 1 93 ? 20.559 22.635 32.579 1.00 16.04 93 LYS A N 1
ATOM 725 C CA . LYS A 1 93 ? 21.072 22.240 33.910 1.00 17.85 93 LYS A CA 1
ATOM 726 C C . LYS A 1 93 ? 22.026 23.296 34.484 1.00 18.36 93 LYS A C 1
ATOM 727 O O . LYS A 1 93 ? 21.941 23.677 35.671 1.00 17.78 93 LYS A O 1
ATOM 733 N N . LEU A 1 94 ? 22.976 23.708 33.652 1.00 18.51 94 LEU A N 1
ATOM 734 C CA . LEU A 1 94 ? 24.015 24.648 34.080 1.00 18.10 94 LEU A CA 1
ATOM 735 C C . LEU A 1 94 ? 23.444 26.027 34.397 1.00 18.90 94 LEU A C 1
ATOM 736 O O . LEU A 1 94 ? 23.777 26.613 35.430 1.00 17.88 94 LEU A O 1
ATOM 741 N N . TYR A 1 95 ? 22.580 26.532 33.516 1.00 18.61 95 TYR A N 1
ATOM 742 C CA . TYR A 1 95 ? 21.971 27.847 33.709 1.00 20.23 95 TYR A CA 1
ATOM 743 C C . TYR A 1 95 ? 21.158 27.926 34.991 1.00 21.72 95 TYR A C 1
ATOM 744 O O . TYR A 1 95 ? 21.252 28.918 35.720 1.00 21.89 95 TYR A O 1
ATOM 753 N N . ARG A 1 96 ? 20.362 26.886 35.251 1.00 23.01 96 ARG A N 1
ATOM 754 C CA . ARG A 1 96 ? 19.524 26.818 36.443 1.00 25.00 96 ARG A CA 1
ATOM 755 C C . ARG A 1 96 ? 20.390 26.968 37.704 1.00 24.98 96 ARG A C 1
ATOM 756 O O . ARG A 1 96 ? 19.984 27.620 38.671 1.00 25.80 96 ARG A O 1
ATOM 764 N N . GLU A 1 97 ? 21.585 26.384 37.681 1.00 25.52 97 GLU A N 1
ATOM 765 C CA . GLU A 1 97 ? 22.489 26.437 38.839 1.00 26.81 97 GLU A CA 1
ATOM 766 C C . GLU A 1 97 ? 23.437 27.650 38.867 1.00 27.04 97 GLU A C 1
ATOM 767 O O . GLU A 1 97 ? 24.287 27.759 39.765 1.00 27.86 97 GLU A O 1
ATOM 773 N N . GLY A 1 98 ? 23.288 28.557 37.899 1.00 26.34 98 GLY A N 1
ATOM 774 C CA . GLY A 1 98 ? 24.093 29.773 37.837 1.00 25.79 98 GLY A CA 1
ATOM 775 C C . GLY A 1 98 ? 25.519 29.583 37.329 1.00 25.48 98 GLY A C 1
ATOM 776 O O . GLY A 1 98 ? 26.397 30.403 37.610 1.00 26.11 98 GLY A O 1
ATOM 777 N N . ILE A 1 99 ? 25.764 28.517 36.568 1.00 23.86 99 ILE A N 1
ATOM 778 C CA . ILE A 1 99 ? 27.035 28.361 35.898 1.00 22.79 99 ILE A CA 1
ATOM 779 C C . ILE A 1 99 ? 26.987 29.234 34.639 1.00 22.02 99 ILE A C 1
ATOM 780 O O . ILE A 1 99 ? 25.999 29.174 33.891 1.00 20.96 99 ILE A O 1
ATOM 785 N N . PRO A 1 100 ? 28.046 30.038 34.381 1.00 20.41 100 PRO A N 1
ATOM 786 C CA . PRO A 1 100 ? 27.973 30.873 33.164 1.00 18.69 100 PRO A CA 1
ATOM 787 C C . PRO A 1 100 ? 28.029 30.040 31.876 1.00 17.08 100 PRO A C 1
ATOM 788 O O . PRO A 1 100 ? 28.853 29.120 31.760 1.00 16.23 100 PRO A O 1
ATOM 792 N N . ILE A 1 101 ? 27.114 30.353 30.958 1.00 15.27 101 ILE A N 1
ATOM 793 C CA . ILE A 1 101 ? 27.058 29.760 29.624 1.00 14.61 101 ILE A CA 1
ATOM 794 C C . ILE A 1 101 ? 26.978 30.889 28.601 1.00 13.18 101 ILE A C 1
ATOM 795 O O . ILE A 1 101 ? 26.677 32.036 28.955 1.00 13.54 101 ILE A O 1
ATOM 800 N N . PRO A 1 102 ? 27.252 30.602 27.310 1.00 13.87 102 PRO A N 1
ATOM 801 C CA . PRO A 1 102 ? 27.074 31.719 26.395 1.00 13.84 102 PRO A CA 1
ATOM 802 C C . PRO A 1 102 ? 25.626 32.202 26.377 1.00 14.81 102 PRO A C 1
ATOM 803 O O . PRO A 1 102 ? 24.699 31.393 26.544 1.00 14.93 102 PRO A O 1
ATOM 807 N N . ASP A 1 103 ? 25.431 33.498 26.165 1.00 15.28 103 ASP A N 1
ATOM 808 C CA . ASP A 1 103 ? 24.069 34.061 26.064 1.00 16.83 103 ASP A CA 1
ATOM 809 C C . ASP A 1 103 ? 23.359 33.398 24.899 1.00 16.54 103 ASP A C 1
ATOM 810 O O . ASP A 1 103 ? 23.816 33.511 23.762 1.00 16.20 103 ASP A O 1
ATOM 815 N N . SER A 1 104 ? 22.266 32.680 25.166 1.00 15.77 104 SER A N 1
ATOM 816 C CA . SER A 1 104 ? 21.727 31.734 24.170 1.00 16.36 104 SER A CA 1
ATOM 817 C C . SER A 1 104 ? 20.234 31.927 23.993 1.00 15.62 104 SER A C 1
ATOM 818 O O . SER A 1 104 ? 19.557 32.295 24.930 1.00 15.42 104 SER A O 1
ATOM 821 N N . ILE A 1 105 ? 19.743 31.706 22.779 1.00 14.67 105 ILE A N 1
ATOM 822 C CA . ILE A 1 105 ? 18.311 31.688 22.482 1.00 15.73 105 ILE A CA 1
ATOM 823 C C . ILE A 1 105 ? 18.055 30.415 21.678 1.00 16.12 105 ILE A C 1
ATOM 824 O O . ILE A 1 105 ? 18.858 30.071 20.820 1.00 15.05 105 ILE A O 1
ATOM 829 N N . ILE A 1 106 ? 16.956 29.709 21.955 1.00 14.97 106 ILE A N 1
ATOM 830 C CA . ILE A 1 106 ? 16.673 28.449 21.259 1.00 14.89 106 ILE A CA 1
ATOM 831 C C . ILE A 1 106 ? 15.553 28.707 20.254 1.00 14.82 106 ILE A C 1
ATOM 832 O O . ILE A 1 106 ? 14.546 29.297 20.608 1.00 15.38 106 ILE A O 1
ATOM 837 N N . ALA A 1 107 ? 15.750 28.262 19.014 1.00 14.30 107 ALA A N 1
ATOM 838 C CA . ALA A 1 107 ? 14.755 28.423 17.948 1.00 13.91 107 ALA A CA 1
ATOM 839 C C . ALA A 1 107 ? 14.430 27.056 17.376 1.00 14.33 107 ALA A C 1
ATOM 840 O O . ALA A 1 107 ? 15.345 26.298 16.996 1.00 14.29 107 ALA A O 1
ATOM 842 N N . LEU A 1 108 ? 13.143 26.721 17.330 1.00 14.06 108 LEU A N 1
ATOM 843 C CA . LEU A 1 108 ? 12.761 25.348 16.969 1.00 15.04 108 LEU A CA 1
ATOM 844 C C . LEU A 1 108 ? 12.052 25.265 15.621 1.00 15.82 108 LEU A C 1
ATOM 845 O O . LEU A 1 108 ? 11.308 24.298 15.347 1.00 16.48 108 LEU A O 1
ATOM 850 N N . SER A 1 109 ? 12.281 26.270 14.790 1.00 15.67 109 SER A N 1
ATOM 851 C CA . SER A 1 109 ? 11.763 26.269 13.419 1.00 16.31 109 SER A CA 1
ATOM 852 C C . SER A 1 109 ? 12.558 27.293 12.617 1.00 15.51 109 SER A C 1
ATOM 853 O O . SER A 1 109 ? 13.243 28.125 13.183 1.00 15.76 109 SER A O 1
ATOM 856 N N . ALA A 1 110 ? 12.454 27.250 11.284 1.00 15.47 110 ALA A N 1
ATOM 857 C CA . ALA A 1 110 ? 13.066 28.287 10.464 1.00 15.04 110 ALA A CA 1
ATOM 858 C C . ALA A 1 110 ? 12.553 29.677 10.804 1.00 15.34 110 ALA A C 1
ATOM 859 O O . ALA A 1 110 ? 13.321 30.662 10.839 1.00 14.81 110 ALA A O 1
ATOM 861 N N . GLU A 1 111 ? 11.240 29.768 11.038 1.00 15.68 111 GLU A N 1
ATOM 862 C CA . GLU A 1 111 ? 10.648 31.056 11.379 1.00 15.93 111 GLU A CA 1
ATOM 863 C C . GLU A 1 111 ? 11.251 31.574 12.682 1.00 15.05 111 GLU A C 1
ATOM 864 O O . GLU A 1 111 ? 11.683 32.738 12.782 1.00 14.76 111 GLU A O 1
ATOM 870 N N . ALA A 1 112 ? 11.287 30.702 13.683 1.00 15.22 112 ALA A N 1
ATOM 871 C CA . ALA A 1 112 ? 11.850 31.073 14.981 1.00 14.42 112 ALA A CA 1
ATOM 872 C C . ALA A 1 112 ? 13.348 31.446 14.914 1.00 13.36 112 ALA A C 1
ATOM 873 O O . ALA A 1 112 ? 13.798 32.356 15.599 1.00 13.88 112 ALA A O 1
ATOM 875 N N . ALA A 1 113 ? 14.111 30.744 14.090 1.00 13.94 113 ALA A N 1
ATOM 876 C CA . ALA A 1 113 ? 15.552 31.025 13.926 1.00 13.90 113 ALA A CA 1
ATOM 877 C C . ALA A 1 113 ? 15.798 32.436 13.373 1.00 14.77 113 ALA A C 1
ATOM 878 O O . ALA A 1 113 ? 16.624 33.188 13.896 1.00 14.38 113 ALA A O 1
ATOM 880 N N . LEU A 1 114 ? 15.062 32.819 12.331 1.00 16.39 114 LEU A N 1
ATOM 881 C CA . LEU A 1 114 ? 15.223 34.178 11.780 1.00 17.61 114 LEU A CA 1
ATOM 882 C C . LEU A 1 114 ? 14.868 35.264 12.812 1.00 17.87 114 LEU A C 1
ATOM 883 O O . LEU A 1 114 ? 15.572 36.274 12.932 1.00 17.90 114 LEU A O 1
ATOM 888 N N . LYS A 1 115 ? 13.790 35.044 13.565 1.00 18.21 115 LYS A N 1
ATOM 889 C CA . LYS A 1 115 ? 13.431 35.930 14.675 1.00 18.87 115 LYS A CA 1
ATOM 890 C C . LYS A 1 115 ? 14.547 36.025 15.726 1.00 18.89 115 LYS A C 1
ATOM 891 O O . LYS A 1 115 ? 14.860 37.123 16.214 1.00 18.99 115 LYS A O 1
ATOM 897 N N . ALA A 1 116 ? 15.167 34.894 16.053 1.00 17.88 116 ALA A N 1
ATOM 898 C CA . ALA A 1 116 ? 16.293 34.904 17.004 1.00 18.58 116 ALA A CA 1
ATOM 899 C C . ALA A 1 116 ? 17.498 35.693 16.482 1.00 18.78 116 ALA A C 1
ATOM 900 O O . ALA A 1 116 ? 18.151 36.392 17.250 1.00 19.59 116 ALA A O 1
ATOM 902 N N . TYR A 1 117 ? 17.790 35.601 15.187 1.00 18.83 117 TYR A N 1
ATOM 903 C CA . TYR A 1 117 ? 18.886 36.406 14.604 1.00 19.80 117 TYR A CA 1
ATOM 904 C C . TYR A 1 117 ? 18.573 37.875 14.723 1.00 21.44 117 TYR A C 1
ATOM 905 O O . TYR A 1 117 ? 19.455 38.694 15.033 1.00 22.19 117 TYR A O 1
ATOM 914 N N . GLU A 1 118 ? 17.318 38.212 14.445 1.00 23.36 118 GLU A N 1
ATOM 915 C CA . GLU A 1 118 ? 16.846 39.603 14.493 1.00 25.70 118 GLU A CA 1
ATOM 916 C C . GLU A 1 118 ? 16.886 40.176 15.914 1.00 26.45 118 GLU A C 1
ATOM 917 O O . GLU A 1 118 ? 17.248 41.349 16.106 1.00 27.53 118 GLU A O 1
ATOM 923 N N . GLN A 1 119 ? 16.570 39.343 16.901 1.00 26.34 119 GLN A N 1
ATOM 924 C CA . GLN A 1 119 ? 16.578 39.741 18.318 1.00 27.76 119 GLN A CA 1
ATOM 925 C C . GLN A 1 119 ? 17.983 40.018 18.855 1.00 28.22 119 GLN A C 1
ATOM 926 O O . GLN A 1 119 ? 18.187 40.938 19.664 1.00 28.34 119 GLN A O 1
ATOM 932 N N . ARG A 1 120 ? 18.925 39.208 18.379 1.00 28.11 120 ARG A N 1
ATOM 933 C CA . ARG A 1 120 ? 20.285 39.050 18.892 1.00 28.55 120 ARG A CA 1
ATOM 934 C C . ARG A 1 120 ? 21.246 39.989 18.162 1.00 27.95 120 ARG A C 1
ATOM 935 O O . ARG A 1 120 ? 22.149 40.567 18.764 1.00 28.37 120 ARG A O 1
ATOM 943 N N . GLY A 1 121 ? 21.051 40.107 16.857 1.00 26.41 121 GLY A N 1
ATOM 944 C CA . GLY A 1 121 ? 21.989 40.784 15.972 1.00 25.32 121 GLY A CA 1
ATOM 945 C C . GLY A 1 121 ? 23.220 39.936 15.681 1.00 24.07 121 GLY A C 1
ATOM 946 O O . GLY A 1 121 ? 23.418 38.847 16.241 1.00 23.62 121 GLY A O 1
ATOM 947 N N . PHE A 1 122 ? 24.071 40.453 14.809 1.00 22.59 122 PHE A N 1
ATOM 948 C CA . PHE A 1 122 ? 25.234 39.714 14.346 1.00 21.18 122 PHE A CA 1
ATOM 949 C C . PHE A 1 122 ? 26.511 40.346 14.919 1.00 20.16 122 PHE A C 1
ATOM 950 O O . PHE A 1 122 ? 26.519 41.550 15.195 1.00 20.38 122 PHE A O 1
ATOM 958 N N . PRO A 1 123 ? 27.598 39.560 15.066 1.00 18.74 123 PRO A N 1
ATOM 959 C CA . PRO A 1 123 ? 27.672 38.172 14.622 1.00 18.58 123 PRO A CA 1
ATOM 960 C C . PRO A 1 123 ? 27.115 37.250 15.670 1.00 17.51 123 PRO A C 1
ATOM 961 O O . PRO A 1 123 ? 26.967 37.659 16.841 1.00 17.58 123 PRO A O 1
ATOM 965 N N . LEU A 1 124 ? 26.840 36.016 15.271 1.00 16.33 124 LEU A N 1
ATOM 966 C CA . LEU A 1 124 ? 26.348 35.013 16.219 1.00 15.51 124 LEU A CA 1
ATOM 967 C C . LEU A 1 124 ? 26.822 33.626 15.826 1.00 15.27 124 LEU A C 1
ATOM 968 O O . LEU A 1 124 ? 27.218 33.376 14.678 1.00 14.25 124 LEU A O 1
ATOM 973 N N . ILE A 1 125 ? 26.771 32.715 16.791 1.00 13.83 125 ILE A N 1
ATOM 974 C CA . ILE A 1 125 ? 26.985 31.293 16.508 1.00 14.66 125 ILE A CA 1
ATOM 975 C C . ILE A 1 125 ? 25.634 30.579 16.476 1.00 13.94 125 ILE A C 1
ATOM 976 O O . ILE A 1 125 ? 24.802 30.819 17.316 1.00 14.43 125 ILE A O 1
ATOM 981 N N . ASP A 1 126 ? 25.430 29.704 15.500 1.00 13.29 126 ASP A N 1
ATOM 982 C CA . ASP A 1 126 ? 24.200 28.907 15.440 1.00 13.51 126 ASP A CA 1
ATOM 983 C C . ASP A 1 126 ? 24.666 27.466 15.341 1.00 13.23 126 ASP A C 1
ATOM 984 O O . ASP A 1 126 ? 25.298 27.085 14.358 1.00 13.10 126 ASP A O 1
ATOM 989 N N . LYS A 1 127 ? 24.342 26.655 16.348 1.00 12.83 127 LYS A N 1
ATOM 990 C CA . LYS A 1 127 ? 24.690 25.236 16.292 1.00 12.52 127 LYS A CA 1
ATOM 991 C C . LYS A 1 127 ? 23.520 24.355 16.732 1.00 13.59 127 LYS A C 1
ATOM 992 O O . LYS A 1 127 ? 22.673 24.794 17.499 1.00 12.70 127 LYS A O 1
ATOM 998 N N . PRO A 1 128 ? 23.481 23.106 16.254 1.00 14.32 128 PRO A N 1
ATOM 999 C CA . PRO A 1 128 ? 22.389 22.258 16.758 1.00 15.24 128 PRO A CA 1
ATOM 1000 C C . PRO A 1 128 ? 22.761 21.656 18.136 1.00 15.38 128 PRO A C 1
ATOM 1001 O O . PRO A 1 128 ? 23.936 21.707 18.540 1.00 14.56 128 PRO A O 1
ATOM 1005 N N . PRO A 1 129 ? 21.783 21.064 18.838 1.00 16.02 129 PRO A N 1
ATOM 1006 C CA . PRO A 1 129 ? 22.066 20.507 20.161 1.00 16.62 129 PRO A CA 1
ATOM 1007 C C . PRO A 1 129 ? 22.842 19.191 20.151 1.00 17.78 129 PRO A C 1
ATOM 1008 O O . PRO A 1 129 ? 23.378 18.801 21.195 1.00 17.16 129 PRO A O 1
ATOM 1012 N N . ILE A 1 130 ? 22.838 18.503 19.013 1.00 17.80 130 ILE A N 1
ATOM 1013 C CA . ILE A 1 130 ? 23.539 17.234 18.844 1.00 19.39 130 ILE A CA 1
ATOM 1014 C C . ILE A 1 130 ? 24.634 17.423 17.820 1.00 19.52 130 ILE A C 1
ATOM 1015 O O . ILE A 1 130 ? 24.486 18.172 16.839 1.00 19.43 130 ILE A O 1
ATOM 1020 N N . GLY A 1 131 ? 25.755 16.775 18.073 1.00 19.95 131 GLY A N 1
ATOM 1021 C CA . GLY A 1 131 ? 26.872 16.850 17.165 1.00 20.45 131 GLY A CA 1
ATOM 1022 C C . GLY A 1 131 ? 28.141 16.946 17.962 1.00 20.47 131 GLY A C 1
ATOM 1023 O O . GLY A 1 131 ? 28.119 17.254 19.171 1.00 20.57 131 GLY A O 1
ATOM 1024 N N . SER A 1 132 ? 29.240 16.677 17.286 1.00 19.63 132 SER A N 1
ATOM 1025 C CA . SER A 1 132 ? 30.573 16.739 17.868 1.00 19.47 132 SER A CA 1
ATOM 1026 C C . SER A 1 132 ? 31.524 17.172 16.756 1.00 19.49 132 SER A C 1
ATOM 1027 O O . SER A 1 132 ? 31.099 17.314 15.603 1.00 18.16 132 SER A O 1
ATOM 1030 N N . TRP A 1 133 ? 32.792 17.390 17.099 1.00 18.93 133 TRP A N 1
ATOM 1031 C CA . TRP A 1 133 ? 33.853 17.698 16.117 1.00 19.71 133 TRP A CA 1
ATOM 1032 C C . TRP A 1 133 ? 33.618 18.965 15.285 1.00 18.28 133 TRP A C 1
ATOM 1033 O O . TRP A 1 133 ? 34.195 19.127 14.211 1.00 18.19 133 TRP A O 1
ATOM 1044 N N . GLY A 1 134 ? 32.768 19.853 15.788 1.00 16.42 134 GLY A N 1
ATOM 1045 C CA . GLY A 1 134 ? 32.512 21.133 15.144 1.00 15.26 134 GLY A CA 1
ATOM 1046 C C . GLY A 1 134 ? 31.444 21.046 14.064 1.00 14.81 134 GLY A C 1
ATOM 1047 O O . GLY A 1 134 ? 31.137 22.049 13.441 1.00 13.36 134 GLY A O 1
ATOM 1048 N N . ARG A 1 135 ? 30.864 19.858 13.877 1.00 15.01 135 ARG A N 1
ATOM 1049 C CA . ARG A 1 135 ? 29.905 19.601 12.796 1.00 15.38 135 ARG A CA 1
ATOM 1050 C C . ARG A 1 135 ? 28.663 20.499 12.939 1.00 14.35 135 ARG A C 1
ATOM 1051 O O . ARG A 1 135 ? 27.985 20.505 13.981 1.00 13.96 135 ARG A O 1
ATOM 1059 N N . LEU A 1 136 ? 28.403 21.269 11.883 1.00 13.08 136 LEU A N 1
ATOM 1060 C CA . LEU A 1 136 ? 27.284 22.244 11.789 1.00 14.22 136 LEU A CA 1
ATOM 1061 C C . LEU A 1 136 ? 27.322 23.421 12.757 1.00 14.07 136 LEU A C 1
ATOM 1062 O O . LEU A 1 136 ? 26.310 24.111 12.914 1.00 14.98 136 LEU A O 1
ATOM 1067 N N . VAL A 1 137 ? 28.466 23.667 13.384 1.00 14.46 137 VAL A N 1
ATOM 1068 C CA . VAL A 1 137 ? 28.644 24.866 14.214 1.00 14.43 137 VAL A CA 1
ATOM 1069 C C . VAL A 1 137 ? 28.965 25.979 13.214 1.00 14.71 137 VAL A C 1
ATOM 1070 O O . VAL A 1 137 ? 30.028 25.946 12.576 1.00 14.84 137 VAL A O 1
ATOM 1074 N N . SER A 1 138 ? 28.043 26.922 13.064 1.00 14.42 138 SER A N 1
ATOM 1075 C CA . SER A 1 138 ? 28.130 27.942 12.029 1.00 15.29 138 SER A CA 1
ATOM 1076 C C . SER A 1 138 ? 28.234 29.342 12.583 1.00 16.54 138 SER A C 1
ATOM 1077 O O . SER A 1 138 ? 27.527 29.717 13.535 1.00 14.26 138 SER A O 1
ATOM 1080 N N . LEU A 1 139 ? 29.116 30.112 11.957 1.00 17.31 139 LEU A N 1
ATOM 1081 C CA . LEU A 1 139 ? 29.328 31.525 12.280 1.00 19.33 139 LEU A CA 1
ATOM 1082 C C . LEU A 1 139 ? 28.368 32.301 11.382 1.00 20.74 139 LEU A C 1
ATOM 1083 O O . LEU A 1 139 ? 28.400 32.124 10.144 1.00 22.54 139 LEU A O 1
ATOM 1088 N N . ILE A 1 140 ? 27.470 33.089 11.974 1.00 18.99 140 ILE A N 1
ATOM 1089 C CA . ILE A 1 140 ? 26.441 33.829 11.221 1.00 19.40 140 ILE A CA 1
ATOM 1090 C C . ILE A 1 140 ? 26.732 35.321 11.355 1.00 19.36 140 ILE A C 1
ATOM 1091 O O . ILE A 1 140 ? 26.629 35.889 12.463 1.00 19.02 140 ILE A O 1
ATOM 1096 N N . ARG A 1 141 ? 27.118 35.949 10.253 1.00 19.65 141 ARG A N 1
ATOM 1097 C CA . ARG A 1 141 ? 27.678 37.322 10.341 1.00 20.14 141 ARG A CA 1
ATOM 1098 C C . ARG A 1 141 ? 26.797 38.375 9.687 1.00 20.28 141 ARG A C 1
ATOM 1099 O O . ARG A 1 141 ? 26.964 39.583 9.907 1.00 20.25 141 ARG A O 1
ATOM 1107 N N . ASP A 1 142 ? 25.844 37.901 8.893 1.00 20.38 142 ASP A N 1
ATOM 1108 C CA . ASP A 1 142 ? 24.816 38.758 8.309 1.00 20.51 142 ASP A CA 1
ATOM 1109 C C . ASP A 1 142 ? 23.600 37.933 7.933 1.00 19.81 142 ASP A C 1
ATOM 1110 O O . ASP A 1 142 ? 23.610 36.700 8.037 1.00 18.94 142 ASP A O 1
ATOM 1115 N N . VAL A 1 143 ? 22.557 38.633 7.492 1.00 19.51 143 VAL A N 1
ATOM 1116 C CA . VAL A 1 143 ? 21.275 38.004 7.217 1.00 20.59 143 VAL A CA 1
ATOM 1117 C C . VAL A 1 143 ? 21.322 37.045 6.009 1.00 19.76 143 VAL A C 1
ATOM 1118 O O . VAL A 1 143 ? 20.586 36.078 6.017 1.00 20.40 143 VAL A O 1
ATOM 1122 N N . PHE A 1 144 ? 22.170 37.308 4.999 1.00 19.20 144 PHE A N 1
ATOM 1123 C CA . PHE A 1 144 ? 22.297 36.368 3.862 1.00 19.07 144 PHE A CA 1
ATOM 1124 C C . PHE A 1 144 ? 22.810 35.009 4.337 1.00 18.54 144 PHE A C 1
ATOM 1125 O O . PHE A 1 144 ? 22.236 33.963 4.012 1.00 18.84 144 PHE A O 1
ATOM 1133 N N . GLU A 1 145 ? 23.905 35.039 5.099 1.00 18.62 145 GLU A N 1
ATOM 1134 C CA . GLU A 1 145 ? 24.461 33.841 5.734 1.00 18.08 145 GLU A CA 1
ATOM 1135 C C . GLU A 1 145 ? 23.423 33.126 6.596 1.00 17.34 145 GLU A C 1
ATOM 1136 O O . GLU A 1 145 ? 23.318 31.905 6.541 1.00 15.34 145 GLU A O 1
ATOM 1142 N N . GLY A 1 146 ? 22.697 33.893 7.416 1.00 16.71 146 GLY A N 1
ATOM 1143 C CA . GLY A 1 146 ? 21.664 33.319 8.315 1.00 16.38 146 GLY A CA 1
ATOM 1144 C C . GLY A 1 146 ? 20.557 32.638 7.529 1.00 16.19 146 GLY A C 1
ATOM 1145 O O . GLY A 1 146 ? 20.121 31.538 7.860 1.00 15.52 146 GLY A O 1
ATOM 1146 N N . LYS A 1 147 ? 20.116 33.279 6.453 1.00 15.57 147 LYS A N 1
ATOM 1147 C CA . LYS A 1 147 ? 19.030 32.717 5.643 1.00 15.89 147 LYS A CA 1
ATOM 1148 C C . LYS A 1 147 ? 19.441 31.412 4.983 1.00 15.85 147 LYS A C 1
ATOM 1149 O O . LYS A 1 147 ? 18.657 30.467 4.947 1.00 14.16 147 LYS A O 1
ATOM 1155 N N . THR A 1 148 ? 20.653 31.368 4.433 1.00 15.52 148 THR A N 1
ATOM 1156 C CA . THR A 1 148 ? 21.105 30.140 3.787 1.00 16.31 148 THR A CA 1
ATOM 1157 C C . THR A 1 148 ? 21.355 29.008 4.800 1.00 16.05 148 THR A C 1
ATOM 1158 O O . THR A 1 148 ? 21.006 27.863 4.526 1.00 16.09 148 THR A O 1
ATOM 1162 N N . ILE A 1 149 ? 21.890 29.328 5.984 1.00 15.22 149 ILE A N 1
ATOM 1163 C CA . ILE A 1 149 ? 22.042 28.304 7.039 1.00 15.87 149 ILE A CA 1
ATOM 1164 C C . ILE A 1 149 ? 20.674 27.738 7.448 1.00 15.21 149 ILE A C 1
ATOM 1165 O O . ILE A 1 149 ? 20.504 26.519 7.570 1.00 16.01 149 ILE A O 1
ATOM 1170 N N . ILE A 1 150 ? 19.696 28.621 7.655 1.00 14.66 150 ILE A N 1
ATOM 1171 C CA . ILE A 1 150 ? 18.328 28.175 7.978 1.00 14.88 150 ILE A CA 1
ATOM 1172 C C . ILE A 1 150 ? 17.811 27.160 6.944 1.00 14.65 150 ILE A C 1
ATOM 1173 O O . ILE A 1 150 ? 17.281 26.114 7.305 1.00 14.91 150 ILE A O 1
ATOM 1178 N N . GLU A 1 151 ? 17.986 27.459 5.666 1.00 15.05 151 GLU A N 1
ATOM 1179 C CA . GLU A 1 151 ? 17.515 26.558 4.625 1.00 15.74 151 GLU A CA 1
ATOM 1180 C C . GLU A 1 151 ? 18.182 25.197 4.685 1.00 15.86 151 GLU A C 1
ATOM 1181 O O . GLU A 1 151 ? 17.511 24.152 4.507 1.00 17.02 151 GLU A O 1
ATOM 1187 N N . HIS A 1 152 ? 19.500 25.215 4.907 1.00 15.86 152 HIS A N 1
ATOM 1188 C CA . HIS A 1 152 ? 20.286 23.985 5.007 1.00 16.22 152 HIS A CA 1
ATOM 1189 C C . HIS A 1 152 ? 19.839 23.107 6.183 1.00 16.50 152 HIS A C 1
ATOM 1190 O O . HIS A 1 152 ? 19.660 21.887 5.996 1.00 17.58 152 HIS A O 1
ATOM 1197 N N . ARG A 1 153 ? 19.639 23.700 7.367 1.00 15.93 153 ARG A N 1
ATOM 1198 C CA . ARG A 1 153 ? 19.195 22.915 8.532 1.00 17.87 153 ARG A CA 1
ATOM 1199 C C . ARG A 1 153 ? 17.837 22.260 8.292 1.00 18.54 153 ARG A C 1
ATOM 1200 O O . ARG A 1 153 ? 17.579 21.140 8.759 1.00 18.40 153 ARG A O 1
ATOM 1208 N N . GLU A 1 154 ? 16.973 22.947 7.558 1.00 19.86 154 GLU A N 1
ATOM 1209 C CA . GLU A 1 154 ? 15.614 22.424 7.283 1.00 22.00 154 GLU A CA 1
ATOM 1210 C C . GLU A 1 154 ? 15.618 21.108 6.515 1.00 22.59 154 GLU A C 1
ATOM 1211 O O . GLU A 1 154 ? 14.618 20.361 6.522 1.00 22.44 154 GLU A O 1
ATOM 1217 N N . LEU A 1 155 ? 16.739 20.812 5.862 1.00 22.83 155 LEU A N 1
ATOM 1218 C CA . LEU A 1 155 ? 16.825 19.615 5.040 1.00 24.36 155 LEU A CA 1
ATOM 1219 C C . LEU A 1 155 ? 17.548 18.474 5.738 1.00 23.61 155 LEU A C 1
ATOM 1220 O O . LEU A 1 155 ? 17.892 17.469 5.114 1.00 24.46 155 LEU A O 1
ATOM 1225 N N . MET A 1 156 ? 17.761 18.609 7.048 1.00 22.94 156 MET A N 1
ATOM 1226 C CA . MET A 1 156 ? 18.431 17.554 7.808 1.00 22.09 156 MET A CA 1
ATOM 1227 C C . MET A 1 156 ? 17.450 16.433 8.126 1.00 21.58 156 MET A C 1
ATOM 1228 O O . MET A 1 156 ? 16.266 16.695 8.342 1.00 22.51 156 MET A O 1
ATOM 1233 N N . GLY A 1 157 ? 17.965 15.207 8.196 1.00 20.58 157 GLY A N 1
ATOM 1234 C CA . GLY A 1 157 ? 17.151 14.015 8.397 1.00 19.92 157 GLY A CA 1
ATOM 1235 C C . GLY A 1 157 ? 16.896 13.651 9.848 1.00 19.53 157 GLY A C 1
ATOM 1236 O O . GLY A 1 157 ? 16.081 12.791 10.128 1.00 21.04 157 GLY A O 1
ATOM 1237 N N . ASN A 1 158 ? 17.603 14.292 10.772 1.00 17.98 158 ASN A N 1
ATOM 1238 C CA . ASN A 1 158 ? 17.381 14.110 12.216 1.00 17.40 158 ASN A CA 1
ATOM 1239 C C . ASN A 1 158 ? 16.763 15.417 12.710 1.00 16.67 158 ASN A C 1
ATOM 1240 O O . ASN A 1 158 ? 17.396 16.466 12.657 1.00 17.40 158 ASN A O 1
ATOM 1245 N N . SER A 1 159 ? 15.504 15.381 13.126 1.00 16.55 159 SER A N 1
ATOM 1246 C CA . SER A 1 159 ? 14.815 16.615 13.516 1.00 17.61 159 SER A CA 1
ATOM 1247 C C . SER A 1 159 ? 15.455 17.389 14.685 1.00 17.81 159 SER A C 1
ATOM 1248 O O . SER A 1 159 ? 15.199 18.584 14.855 1.00 18.25 159 SER A O 1
ATOM 1251 N N . ALA A 1 160 ? 16.304 16.730 15.465 1.00 18.48 160 ALA A N 1
ATOM 1252 C CA . ALA A 1 160 ? 17.060 17.442 16.505 1.00 19.26 160 ALA A CA 1
ATOM 1253 C C . ALA A 1 160 ? 18.064 18.427 15.876 1.00 19.52 160 ALA A C 1
ATOM 1254 O O . ALA A 1 160 ? 18.394 19.455 16.468 1.00 19.35 160 ALA A O 1
ATOM 1256 N N . LEU A 1 161 ? 18.503 18.128 14.652 1.00 18.95 161 LEU A N 1
ATOM 1257 C CA . LEU A 1 161 ? 19.402 19.025 13.893 1.00 19.44 161 LEU A CA 1
ATOM 1258 C C . LEU A 1 161 ? 18.710 20.294 13.440 1.00 18.68 161 LEU A C 1
ATOM 1259 O O . LEU A 1 161 ? 19.381 21.251 13.035 1.00 18.58 161 LEU A O 1
ATOM 1264 N N . LYS A 1 162 ? 17.377 20.296 13.498 1.00 17.70 162 LYS A N 1
ATOM 1265 C CA . LYS A 1 162 ? 16.560 21.467 13.141 1.00 17.76 162 LYS A CA 1
ATOM 1266 C C . LYS A 1 162 ? 16.333 22.438 14.309 1.00 17.82 162 LYS A C 1
ATOM 1267 O O . LYS A 1 162 ? 15.725 23.510 14.135 1.00 19.29 162 LYS A O 1
ATOM 1273 N N . ALA A 1 163 ? 16.771 22.041 15.504 1.00 16.48 163 ALA A N 1
ATOM 1274 C CA . ALA A 1 163 ? 16.749 22.912 16.681 1.00 15.49 163 ALA A CA 1
ATOM 1275 C C . ALA A 1 163 ? 17.999 23.785 16.651 1.00 15.10 163 ALA A C 1
ATOM 1276 O O . ALA A 1 163 ? 19.102 23.285 16.457 1.00 15.22 163 ALA A O 1
ATOM 1278 N N . HIS A 1 164 ? 17.821 25.084 16.804 1.00 14.40 164 HIS A N 1
ATOM 1279 C CA . HIS A 1 164 ? 18.927 26.026 16.653 1.00 14.63 164 HIS A CA 1
ATOM 1280 C C . HIS A 1 164 ? 19.313 26.580 18.001 1.00 14.27 164 HIS A C 1
ATOM 1281 O O . HIS A 1 164 ? 18.467 27.182 18.651 1.00 15.53 164 HIS A O 1
ATOM 1288 N N . ILE A 1 165 ? 20.590 26.458 18.382 1.00 13.89 165 ILE A N 1
ATOM 1289 C CA . ILE A 1 165 ? 21.094 27.191 19.540 1.00 13.59 165 ILE A CA 1
ATOM 1290 C C . ILE A 1 165 ? 21.783 28.437 18.997 1.00 13.66 165 ILE A C 1
ATOM 1291 O O . ILE A 1 165 ? 22.837 28.330 18.397 1.00 14.53 165 ILE A O 1
ATOM 1296 N N . VAL A 1 166 ? 21.192 29.602 19.225 1.00 13.24 166 VAL A N 1
ATOM 1297 C CA . VAL A 1 166 ? 21.691 30.855 18.656 1.00 13.93 166 VAL A CA 1
ATOM 1298 C C . VAL A 1 166 ? 22.377 31.599 19.796 1.00 14.29 166 VAL A C 1
ATOM 1299 O O . VAL A 1 166 ? 21.716 31.943 20.785 1.00 15.10 166 VAL A O 1
ATOM 1303 N N . GLN A 1 167 ? 23.680 31.849 19.661 1.00 14.04 167 GLN A N 1
ATOM 1304 C CA . GLN A 1 167 ? 24.498 32.261 20.818 1.00 14.51 167 GLN A CA 1
ATOM 1305 C C . GLN A 1 167 ? 25.400 33.420 20.466 1.00 13.62 167 GLN A C 1
ATOM 1306 O O . GLN A 1 167 ? 25.802 33.603 19.291 1.00 13.63 167 GLN A O 1
ATOM 1312 N N . GLU A 1 168 ? 25.762 34.165 21.492 1.00 13.68 168 GLU A N 1
ATOM 1313 C CA . GLU A 1 168 ? 26.833 35.157 21.342 1.00 14.10 168 GLU A CA 1
ATOM 1314 C C . GLU A 1 168 ? 28.111 34.438 20.902 1.00 14.78 168 GLU A C 1
ATOM 1315 O O . GLU A 1 168 ? 28.373 33.296 21.276 1.00 14.74 168 GLU A O 1
ATOM 1321 N N . TYR A 1 169 ? 28.906 35.140 20.103 1.00 15.00 169 TYR A N 1
ATOM 1322 C CA . TYR A 1 169 ? 30.175 34.615 19.659 1.00 15.59 169 TYR A CA 1
ATOM 1323 C C . TYR A 1 169 ? 31.243 35.045 20.655 1.00 15.70 169 TYR A C 1
ATOM 1324 O O . TYR A 1 169 ? 31.428 36.232 20.850 1.00 16.75 169 TYR A O 1
ATOM 1333 N N . ILE A 1 170 ? 31.906 34.080 21.303 1.00 14.49 170 ILE A N 1
ATOM 1334 C CA . ILE A 1 170 ? 32.887 34.370 22.320 1.00 14.17 170 ILE A CA 1
ATOM 1335 C C . ILE A 1 170 ? 34.241 33.873 21.876 1.00 14.05 170 ILE A C 1
ATOM 1336 O O . ILE A 1 170 ? 34.548 32.662 21.968 1.00 15.37 170 ILE A O 1
ATOM 1341 N N . GLN A 1 171 ? 35.063 34.791 21.367 1.00 14.20 171 GLN A N 1
ATOM 1342 C CA . GLN A 1 171 ? 36.414 34.405 20.998 1.00 14.69 171 GLN A CA 1
ATOM 1343 C C . GLN A 1 171 ? 37.263 35.634 20.756 1.00 15.52 171 GLN A C 1
ATOM 1344 O O . GLN A 1 171 ? 37.006 36.411 19.805 1.00 16.51 171 GLN A O 1
ATOM 1350 N N . TYR A 1 172 ? 38.309 35.770 21.559 1.00 15.45 172 TYR A N 1
ATOM 1351 C CA . TYR A 1 172 ? 39.272 36.825 21.309 1.00 15.68 172 TYR A CA 1
ATOM 1352 C C . TYR A 1 172 ? 40.714 36.393 21.540 1.00 15.42 172 TYR A C 1
ATOM 1353 O O . TYR A 1 172 ? 41.608 37.220 21.509 1.00 16.52 172 TYR A O 1
ATOM 1362 N N . LYS A 1 173 ? 40.939 35.101 21.753 1.00 16.14 173 LYS A N 1
ATOM 1363 C CA . LYS A 1 173 ? 42.269 34.590 22.131 1.00 16.67 173 LYS A CA 1
ATOM 1364 C C . LYS A 1 173 ? 42.838 33.588 21.132 1.00 17.15 173 LYS A C 1
ATOM 1365 O O . LYS A 1 173 ? 44.030 33.282 21.163 1.00 18.53 173 LYS A O 1
ATOM 1371 N N . GLY A 1 174 ? 41.985 33.062 20.267 1.00 17.16 174 GLY A N 1
ATOM 1372 C CA . GLY A 1 174 ? 42.389 32.147 19.215 1.00 16.55 174 GLY A CA 1
ATOM 1373 C C . GLY A 1 174 ? 42.429 30.707 19.699 1.00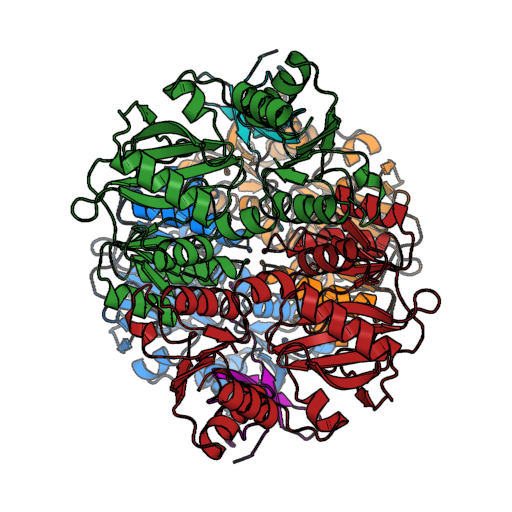 16.49 174 GLY A C 1
ATOM 1374 O O . GLY A 1 174 ? 43.176 29.889 19.175 1.00 16.29 174 GLY A O 1
ATOM 1375 N N . ARG A 1 175 ? 41.631 30.406 20.721 1.00 16.24 175 ARG A N 1
ATOM 1376 C CA . ARG A 1 175 ? 41.656 29.059 21.315 1.00 16.92 175 ARG A CA 1
ATOM 1377 C C . ARG A 1 175 ? 40.400 28.789 22.123 1.00 16.92 175 ARG A C 1
ATOM 1378 O O . ARG A 1 175 ? 39.644 29.703 22.457 1.00 18.15 175 ARG A O 1
ATOM 1386 N N . ASP A 1 176 ? 40.200 27.529 22.481 1.00 16.61 176 ASP A N 1
ATOM 1387 C CA . ASP A 1 176 ? 39.329 27.256 23.589 1.00 17.68 176 ASP A CA 1
ATOM 1388 C C . ASP A 1 176 ? 40.031 26.372 24.632 1.00 16.78 176 ASP A C 1
ATOM 1389 O O . ASP A 1 176 ? 41.187 25.975 24.456 1.00 16.17 176 ASP A O 1
ATOM 1394 N N . ILE A 1 177 ? 39.363 26.121 25.739 1.00 16.11 177 ILE A N 1
ATOM 1395 C CA . ILE A 1 177 ? 39.967 25.355 26.798 1.00 16.10 177 ILE A CA 1
ATOM 1396 C C . ILE A 1 177 ? 39.203 24.039 26.940 1.00 16.05 177 ILE A C 1
ATOM 1397 O O . ILE A 1 177 ? 37.961 24.021 27.005 1.00 16.91 177 ILE A O 1
ATOM 1402 N N . ARG A 1 178 ? 39.965 22.953 26.951 1.00 15.48 178 ARG A N 1
ATOM 1403 C CA . ARG A 1 178 ? 39.435 21.617 27.141 1.00 15.92 178 ARG A CA 1
ATOM 1404 C C . ARG A 1 178 ? 39.965 21.042 28.443 1.00 15.55 178 ARG A C 1
ATOM 1405 O O . ARG A 1 178 ? 41.178 20.952 28.663 1.00 15.98 178 ARG A O 1
ATOM 1413 N N . CYS A 1 179 ? 39.037 20.629 29.293 1.00 16.28 179 CYS A N 1
ATOM 1414 C CA . CYS A 1 179 ? 39.376 19.955 30.549 1.00 17.04 179 CYS A CA 1
ATOM 1415 C C . CYS A 1 179 ? 38.712 18.567 30.618 1.00 17.79 179 CYS A C 1
ATOM 1416 O O . CYS A 1 179 ? 37.725 18.296 29.915 1.00 17.20 179 CYS A O 1
ATOM 1419 N N . ILE A 1 180 ? 39.277 17.701 31.460 1.00 17.32 180 ILE A N 1
ATOM 1420 C CA . ILE A 1 180 ? 38.732 16.370 31.716 1.00 16.79 180 ILE A CA 1
ATOM 1421 C C . ILE A 1 180 ? 38.585 16.215 33.238 1.00 17.00 180 ILE A C 1
ATOM 1422 O O . ILE A 1 180 ? 39.414 16.703 33.967 1.00 16.62 180 ILE A O 1
ATOM 1427 N N . ALA A 1 181 ? 37.511 15.560 33.669 1.00 16.66 181 ALA A N 1
ATOM 1428 C CA . ALA A 1 181 ? 37.275 15.259 35.082 1.00 17.29 181 ALA A CA 1
ATOM 1429 C C . ALA A 1 181 ? 37.002 13.778 35.177 1.00 17.67 181 ALA A C 1
ATOM 1430 O O . ALA A 1 181 ? 36.306 13.201 34.312 1.00 17.81 181 ALA A O 1
ATOM 1432 N N . ILE A 1 182 ? 37.558 13.164 36.213 1.00 18.10 182 ILE A N 1
ATOM 1433 C CA . ILE A 1 182 ? 37.276 11.774 36.527 1.00 18.25 182 ILE A CA 1
ATOM 1434 C C . ILE A 1 182 ? 36.796 11.779 37.980 1.00 19.81 182 ILE A C 1
ATOM 1435 O O . ILE A 1 182 ? 37.461 12.351 38.853 1.00 19.98 182 ILE A O 1
ATOM 1440 N N . GLY A 1 183 ? 35.624 11.189 38.216 1.00 20.79 183 GLY A N 1
ATOM 1441 C CA . GLY A 1 183 ? 35.061 11.111 39.566 1.00 22.05 183 GLY A CA 1
ATOM 1442 C C . GLY A 1 183 ? 34.662 12.474 40.095 1.00 23.64 183 GLY A C 1
ATOM 1443 O O . GLY A 1 183 ? 34.681 12.700 41.308 1.00 23.71 183 GLY A O 1
ATOM 1444 N N . GLU A 1 184 ? 34.311 13.384 39.184 1.00 23.76 184 GLU A N 1
ATOM 1445 C CA . GLU A 1 184 ? 33.960 14.781 39.526 1.00 25.35 184 GLU A CA 1
ATOM 1446 C C . GLU A 1 184 ? 35.149 15.561 40.098 1.00 25.09 184 GLU A C 1
ATOM 1447 O O . GLU A 1 184 ? 34.988 16.581 40.767 1.00 25.50 184 GLU A O 1
ATOM 1453 N N . GLU A 1 185 ? 36.350 15.080 39.796 1.00 24.72 185 GLU A N 1
ATOM 1454 C CA . GLU A 1 185 ? 37.575 15.804 40.131 1.00 25.80 185 GLU A CA 1
ATOM 1455 C C . GLU A 1 185 ? 38.356 16.168 38.885 1.00 24.95 185 GLU A C 1
ATOM 1456 O O . GLU A 1 185 ? 38.483 15.368 37.971 1.00 23.72 185 GLU A O 1
ATOM 1462 N N . LEU A 1 186 ? 38.896 17.382 38.866 1.00 24.81 186 LEU A N 1
ATOM 1463 C CA . LEU A 1 186 ? 39.639 17.836 37.715 1.00 24.74 186 LEU A CA 1
ATOM 1464 C C . LEU A 1 186 ? 40.918 17.030 37.492 1.00 24.64 186 LEU A C 1
ATOM 1465 O O . LEU A 1 186 ? 41.746 16.893 38.405 1.00 25.01 186 LEU A O 1
ATOM 1470 N N . LEU A 1 187 ? 41.062 16.489 36.280 1.00 23.42 187 LEU A N 1
ATOM 1471 C CA . LEU A 1 187 ? 42.256 15.764 35.882 1.00 23.12 187 LEU A CA 1
ATOM 1472 C C . LEU A 1 187 ? 43.291 16.732 35.303 1.00 22.87 187 LEU A C 1
ATOM 1473 O O . LEU A 1 187 ? 44.481 16.642 35.602 1.00 22.65 187 LEU A O 1
ATOM 1478 N N . GLY A 1 188 ? 42.836 17.685 34.497 1.00 22.76 188 GLY A N 1
ATOM 1479 C CA . GLY A 1 188 ? 43.732 18.671 33.878 1.00 22.11 188 GLY A CA 1
ATOM 1480 C C . GLY A 1 188 ? 42.987 19.458 32.817 1.00 21.44 188 GLY A C 1
ATOM 1481 O O . GLY A 1 188 ? 41.846 19.123 32.476 1.00 20.72 188 GLY A O 1
ATOM 1482 N N . CYS A 1 189 ? 43.631 20.506 32.314 1.00 21.26 189 CYS A N 1
ATOM 1483 C CA . CYS A 1 189 ? 43.081 21.332 31.219 1.00 21.10 189 CYS A CA 1
ATOM 1484 C C . CYS A 1 189 ? 44.170 21.612 30.219 1.00 20.26 189 CYS A C 1
ATOM 1485 O O . CYS A 1 189 ? 45.354 21.574 30.557 1.00 20.55 189 CYS A O 1
ATOM 1488 N N . TYR A 1 190 ? 43.788 21.881 28.972 1.00 18.32 190 TYR A N 1
ATOM 1489 C CA . TYR A 1 190 ? 44.751 22.371 28.019 1.00 17.47 190 TYR A CA 1
ATOM 1490 C C . TYR A 1 190 ? 44.034 23.276 27.027 1.00 17.33 190 TYR A C 1
ATOM 1491 O O . TYR A 1 190 ? 42.791 23.369 27.054 1.00 16.57 190 TYR A O 1
ATOM 1500 N N . ALA A 1 191 ? 44.805 23.968 26.191 1.00 16.74 191 ALA A N 1
ATOM 1501 C CA . ALA A 1 191 ? 44.237 24.874 25.191 1.00 15.82 191 ALA A CA 1
ATOM 1502 C C . ALA A 1 191 ? 44.233 24.234 23.813 1.00 15.84 191 ALA A C 1
ATOM 1503 O O . ALA A 1 191 ? 45.248 23.676 23.402 1.00 15.71 191 ALA A O 1
ATOM 1505 N N . ARG A 1 192 ? 43.105 24.326 23.110 1.00 14.71 192 ARG A N 1
ATOM 1506 C CA . ARG A 1 192 ? 43.045 23.942 21.686 1.00 15.78 192 ARG A CA 1
ATOM 1507 C C . ARG A 1 192 ? 43.131 25.192 20.837 1.00 15.77 192 ARG A C 1
ATOM 1508 O O . ARG A 1 192 ? 42.213 26.010 20.865 1.00 15.24 192 ARG A O 1
ATOM 1516 N N . ASN A 1 193 ? 44.233 25.349 20.101 1.00 16.39 193 ASN A N 1
ATOM 1517 C CA . ASN A 1 193 ? 44.474 26.587 19.318 1.00 17.44 193 ASN A CA 1
ATOM 1518 C C . ASN A 1 193 ? 43.910 26.471 17.926 1.00 17.55 193 ASN A C 1
ATOM 1519 O O . ASN A 1 193 ? 44.170 25.499 17.233 1.00 18.20 193 ASN A O 1
ATOM 1524 N N . ILE A 1 194 ? 43.110 27.458 17.550 1.00 17.93 194 ILE A N 1
ATOM 1525 C CA . ILE A 1 194 ? 42.423 27.490 16.260 1.00 18.28 194 ILE A CA 1
ATOM 1526 C C . ILE A 1 194 ? 43.423 27.599 15.105 1.00 19.33 194 ILE A C 1
ATOM 1527 O O . ILE A 1 194 ? 44.275 28.507 15.083 1.00 19.78 194 ILE A O 1
ATOM 1532 N N . PRO A 1 195 ? 43.303 26.707 14.128 1.00 20.28 195 PRO A N 1
ATOM 1533 C CA . PRO A 1 195 ? 44.245 26.772 12.999 1.00 20.70 195 PRO A CA 1
ATOM 1534 C C . PRO A 1 195 ? 43.823 27.797 11.921 1.00 21.84 195 PRO A C 1
ATOM 1535 O O . PRO A 1 195 ? 42.665 28.273 11.930 1.00 21.06 195 PRO A O 1
ATOM 1539 N N . PRO A 1 196 ? 44.752 28.153 11.004 1.00 22.41 196 PRO A N 1
ATOM 1540 C CA . PRO A 1 196 ? 44.399 29.043 9.907 1.00 22.79 196 PRO A CA 1
ATOM 1541 C C . PRO A 1 196 ? 43.181 28.519 9.141 1.00 22.60 196 PRO A C 1
ATOM 1542 O O . PRO A 1 196 ? 43.008 27.313 9.034 1.00 22.50 196 PRO A O 1
ATOM 1546 N N . ASN A 1 197 ? 42.342 29.436 8.665 1.00 22.90 197 ASN A N 1
ATOM 1547 C CA . ASN A 1 197 ? 41.116 29.134 7.896 1.00 23.76 197 ASN A CA 1
ATOM 1548 C C . ASN A 1 197 ? 40.022 28.434 8.686 1.00 23.50 197 ASN A C 1
ATOM 1549 O O . ASN A 1 197 ? 39.094 27.870 8.089 1.00 24.36 197 ASN A O 1
ATOM 1554 N N . GLU A 1 198 ? 40.130 28.461 10.018 1.00 22.37 198 GLU A N 1
ATOM 1555 C CA . GLU A 1 198 ? 39.087 27.907 10.890 1.00 22.26 198 GLU A CA 1
ATOM 1556 C C . GLU A 1 198 ? 38.526 28.923 11.871 1.00 21.59 198 GLU A C 1
ATOM 1557 O O . GLU A 1 198 ? 39.183 29.908 12.201 1.00 22.25 198 GLU A O 1
ATOM 1563 N N . TRP A 1 199 ? 37.306 28.668 12.332 1.00 21.15 199 TRP A N 1
ATOM 1564 C CA . TRP A 1 199 ? 36.681 29.414 13.425 1.00 20.96 199 TRP A CA 1
ATOM 1565 C C . TRP A 1 199 ? 36.442 28.486 14.627 1.00 20.38 199 TRP A C 1
ATOM 1566 O O . TRP A 1 199 ? 35.963 28.918 15.691 1.00 21.15 199 TRP A O 1
ATOM 1577 N N . ARG A 1 200 ? 36.763 27.207 14.443 1.00 18.76 200 ARG A N 1
ATOM 1578 C CA . ARG A 1 200 ? 36.490 26.182 15.444 1.00 17.75 200 ARG A CA 1
ATOM 1579 C C . ARG A 1 200 ? 37.800 25.604 15.948 1.00 17.05 200 ARG A C 1
ATOM 1580 O O . ARG A 1 200 ? 38.760 25.463 15.195 1.00 15.72 200 ARG A O 1
ATOM 1588 N N . ALA A 1 201 ? 37.828 25.279 17.235 1.00 16.17 201 ALA A N 1
ATOM 1589 C CA . ALA A 1 201 ? 39.073 24.886 17.868 1.00 16.29 201 ALA A CA 1
ATOM 1590 C C . ALA A 1 201 ? 39.315 23.386 17.868 1.00 16.03 201 ALA A C 1
ATOM 1591 O O . ALA A 1 201 ? 40.415 22.952 18.194 1.00 15.93 201 ALA A O 1
ATOM 1593 N N . ASN A 1 202 ? 38.313 22.595 17.491 1.00 16.31 202 ASN A N 1
ATOM 1594 C CA . ASN A 1 202 ? 38.409 21.138 17.615 1.00 17.04 202 ASN A CA 1
ATOM 1595 C C . ASN A 1 202 ? 39.703 20.555 17.065 1.00 17.53 202 ASN A C 1
ATOM 1596 O O . ASN A 1 202 ? 40.139 20.880 15.930 1.00 17.17 202 ASN A O 1
ATOM 1601 N N . VAL A 1 203 ? 40.310 19.672 17.844 1.00 18.19 203 VAL A N 1
ATOM 1602 C CA . VAL A 1 203 ? 41.488 18.920 17.362 1.00 19.38 203 VAL A CA 1
ATOM 1603 C C . VAL A 1 203 ? 41.143 18.164 16.063 1.00 19.45 203 VAL A C 1
ATOM 1604 O O . VAL A 1 203 ? 41.964 18.118 15.140 1.00 19.91 203 VAL A O 1
ATOM 1608 N N . ALA A 1 204 ? 39.918 17.633 15.972 1.00 19.43 204 ALA A N 1
ATOM 1609 C CA . ALA A 1 204 ? 39.469 16.922 14.762 1.00 20.71 204 ALA A CA 1
ATOM 1610 C C . ALA A 1 204 ? 39.508 17.794 13.517 1.00 20.98 204 ALA A C 1
ATOM 1611 O O . ALA A 1 204 ? 39.556 17.270 12.400 1.00 21.54 204 ALA A O 1
ATOM 1613 N N . LEU A 1 205 ? 39.460 19.122 13.709 1.00 20.78 205 LEU A N 1
ATOM 1614 C CA . LEU A 1 205 ? 39.487 20.094 12.607 1.00 21.86 205 LEU A CA 1
ATOM 1615 C C . LEU A 1 205 ? 40.856 20.770 12.399 1.00 21.91 205 LEU A C 1
ATOM 1616 O O . LEU A 1 205 ? 40.972 21.691 11.587 1.00 22.67 205 LEU A O 1
ATOM 1621 N N . GLY A 1 206 ? 41.879 20.299 13.104 1.00 21.84 206 GLY A N 1
ATOM 1622 C CA . GLY A 1 206 ? 43.237 20.854 12.978 1.00 21.83 206 GLY A CA 1
ATOM 1623 C C . GLY A 1 206 ? 43.688 21.675 14.187 1.00 21.69 206 GLY A C 1
ATOM 1624 O O . GLY A 1 206 ? 44.763 22.311 14.160 1.00 22.06 206 GLY A O 1
ATOM 1625 N N . GLY A 1 207 ? 42.853 21.712 15.217 1.00 20.99 207 GLY A N 1
ATOM 1626 C CA . GLY A 1 207 ? 43.177 22.452 16.455 1.00 21.50 207 GLY A CA 1
ATOM 1627 C C . GLY A 1 207 ? 44.437 21.880 17.089 1.00 21.89 207 GLY A C 1
ATOM 1628 O O . GLY A 1 207 ? 44.595 20.650 17.141 1.00 22.14 207 GLY A O 1
ATOM 1629 N N . THR A 1 208 ? 45.341 22.752 17.539 1.00 21.77 208 THR A N 1
ATOM 1630 C CA . THR A 1 208 ? 46.646 22.287 18.031 1.00 22.34 208 THR A CA 1
ATOM 1631 C C . THR A 1 208 ? 46.704 22.467 19.527 1.00 22.74 208 THR A C 1
ATOM 1632 O O . THR A 1 208 ? 46.418 23.566 20.023 1.00 22.94 208 THR A O 1
ATOM 1636 N N . PRO A 1 209 ? 47.052 21.394 20.256 1.00 23.52 209 PRO A N 1
ATOM 1637 C CA . PRO A 1 209 ? 47.059 21.451 21.716 1.00 24.36 209 PRO A CA 1
ATOM 1638 C C . PRO A 1 209 ? 48.251 22.216 22.264 1.00 25.40 209 PRO A C 1
ATOM 1639 O O . PRO A 1 209 ? 49.366 22.117 21.739 1.00 26.26 209 PRO A O 1
ATOM 1643 N N . SER A 1 210 ? 48.022 22.967 23.327 1.00 25.51 210 SER A N 1
ATOM 1644 C CA . SER A 1 210 ? 49.119 23.543 24.064 1.00 26.49 210 SER A CA 1
ATOM 1645 C C . SER A 1 210 ? 48.735 23.575 25.525 1.00 26.81 210 SER A C 1
ATOM 1646 O O . SER A 1 210 ? 47.558 23.546 25.876 1.00 24.71 210 SER A O 1
ATOM 1649 N N . ASN A 1 211 ? 49.731 23.627 26.393 1.00 27.57 211 ASN A N 1
ATOM 1650 C CA . ASN A 1 211 ? 49.406 23.683 27.818 1.00 28.71 211 ASN A CA 1
ATOM 1651 C C . ASN A 1 211 ? 49.073 25.087 28.330 1.00 28.37 211 ASN A C 1
ATOM 1652 O O . ASN A 1 211 ? 49.436 26.097 27.710 1.00 28.61 211 ASN A O 1
ATOM 1657 N N . ILE A 1 212 ? 48.349 25.147 29.452 1.00 28.05 212 ILE A N 1
ATOM 1658 C CA . ILE A 1 212 ? 47.974 26.408 30.093 1.00 27.65 212 ILE A CA 1
ATOM 1659 C C . ILE A 1 212 ? 48.201 26.299 31.604 1.00 28.16 212 ILE A C 1
ATOM 1660 O O . ILE A 1 212 ? 48.447 25.212 32.124 1.00 27.67 212 ILE A O 1
ATOM 1665 N N . GLU A 1 213 ? 48.151 27.438 32.286 1.00 29.10 213 GLU A N 1
ATOM 1666 C CA . GLU A 1 213 ? 48.090 27.478 33.743 1.00 30.48 213 GLU A CA 1
ATOM 1667 C C . GLU A 1 213 ? 46.622 27.365 34.147 1.00 30.35 213 GLU A C 1
ATOM 1668 O O . GLU A 1 213 ? 45.765 28.034 33.578 1.00 30.42 213 GLU A O 1
ATOM 1674 N N . VAL A 1 214 ? 46.337 26.527 35.134 1.00 31.07 214 VAL A N 1
ATOM 1675 C CA . VAL A 1 214 ? 44.977 26.359 35.600 1.00 31.53 214 VAL A CA 1
ATOM 1676 C C . VAL A 1 214 ? 44.800 27.060 36.952 1.00 32.01 214 VAL A C 1
ATOM 1677 O O . VAL A 1 214 ? 45.171 26.523 37.999 1.00 32.09 214 VAL A O 1
ATOM 1681 N N . ASP A 1 215 ? 44.221 28.254 36.913 1.00 31.96 215 ASP A N 1
ATOM 1682 C CA . ASP A 1 215 ? 43.911 29.021 38.121 1.00 32.15 215 ASP A CA 1
ATOM 1683 C C . ASP A 1 215 ? 42.674 28.461 38.842 1.00 32.18 215 ASP A C 1
ATOM 1684 O O . ASP A 1 215 ? 41.892 27.692 38.259 1.00 32.04 215 ASP A O 1
ATOM 1689 N N . GLU A 1 216 ? 42.501 28.873 40.098 1.00 31.80 216 GLU A N 1
ATOM 1690 C CA . GLU A 1 216 ? 41.405 28.418 40.953 1.00 31.96 216 GLU A CA 1
ATOM 1691 C C . GLU A 1 216 ? 40.011 28.665 40.358 1.00 30.43 216 GLU A C 1
ATOM 1692 O O . GLU A 1 216 ? 39.129 27.836 40.524 1.00 30.00 216 GLU A O 1
ATOM 1698 N N . LYS A 1 217 ? 39.826 29.797 39.681 1.00 29.49 217 LYS A N 1
ATOM 1699 C CA . LYS A 1 217 ? 38.545 30.140 39.049 1.00 28.56 217 LYS A CA 1
ATOM 1700 C C . LYS A 1 217 ? 38.174 29.141 37.946 1.00 27.57 217 LYS A C 1
ATOM 1701 O O . LYS A 1 217 ? 37.021 28.736 37.854 1.00 26.70 217 LYS A O 1
ATOM 1707 N N . LEU A 1 218 ? 39.166 28.725 37.158 1.00 26.51 218 LEU A N 1
ATOM 1708 C CA . LEU A 1 218 ? 38.959 27.700 36.117 1.00 24.94 218 LEU A CA 1
ATOM 1709 C C . LEU A 1 218 ? 38.597 26.349 36.736 1.00 24.47 218 LEU A C 1
ATOM 1710 O O . LEU A 1 218 ? 37.586 25.746 36.360 1.00 23.34 218 LEU A O 1
ATOM 1715 N N . LYS A 1 219 ? 39.417 25.881 37.684 1.00 23.83 219 LYS A N 1
ATOM 1716 C CA . LYS A 1 219 ? 39.152 24.623 38.392 1.00 24.28 219 LYS A CA 1
ATOM 1717 C C . LYS A 1 219 ? 37.733 24.577 38.984 1.00 23.70 219 LYS A C 1
ATOM 1718 O O . LYS A 1 219 ? 36.978 23.615 38.760 1.00 22.02 219 LYS A O 1
ATOM 1724 N N . GLU A 1 220 ? 37.365 25.632 39.710 1.00 24.22 220 GLU A N 1
ATOM 1725 C CA . GLU A 1 220 ? 36.063 25.703 40.389 1.00 25.20 220 GLU A CA 1
ATOM 1726 C C . GLU A 1 220 ? 34.898 25.725 39.401 1.00 24.84 220 GLU A C 1
ATOM 1727 O O . GLU A 1 220 ? 33.892 25.050 39.614 1.00 24.46 220 GLU A O 1
ATOM 1733 N N . THR A 1 221 ? 35.052 26.481 38.313 1.00 23.98 221 THR A N 1
ATOM 1734 C CA . THR A 1 221 ? 34.045 26.478 37.245 1.00 23.43 221 THR A CA 1
ATOM 1735 C C . THR A 1 221 ? 33.806 25.056 36.715 1.00 22.59 221 THR A C 1
ATOM 1736 O O . THR A 1 221 ? 32.651 24.616 36.610 1.00 22.45 221 THR A O 1
ATOM 1740 N N . VAL A 1 222 ? 34.889 24.337 36.421 1.00 21.95 222 VAL A N 1
ATOM 1741 C CA . VAL A 1 222 ? 34.790 22.998 35.838 1.00 22.06 222 VAL A CA 1
ATOM 1742 C C . VAL A 1 222 ? 34.175 22.035 36.818 1.00 22.02 222 VAL A C 1
ATOM 1743 O O . VAL A 1 222 ? 33.198 21.341 36.505 1.00 21.20 222 VAL A O 1
ATOM 1747 N N . VAL A 1 223 ? 34.720 22.023 38.030 1.00 21.30 223 VAL A N 1
ATOM 1748 C CA . VAL A 1 223 ? 34.261 21.089 39.035 1.00 21.79 223 VAL A CA 1
ATOM 1749 C C . VAL A 1 223 ? 32.778 21.282 39.289 1.00 21.00 223 VAL A C 1
ATOM 1750 O O . VAL A 1 223 ? 32.046 20.295 39.362 1.00 21.95 223 VAL A O 1
ATOM 1754 N N . LYS A 1 224 ? 32.335 22.532 39.414 1.00 20.26 224 LYS A N 1
ATOM 1755 C CA . LYS A 1 224 ? 30.917 22.807 39.634 1.00 20.98 224 LYS A CA 1
ATOM 1756 C C . LYS A 1 224 ? 30.063 22.287 38.484 1.00 21.22 224 LYS A C 1
ATOM 1757 O O . LYS A 1 224 ? 29.030 21.644 38.699 1.00 21.31 224 LYS A O 1
ATOM 1763 N N . ALA A 1 225 ? 30.489 22.587 37.257 1.00 19.45 225 ALA A N 1
ATOM 1764 C CA . ALA A 1 225 ? 29.774 22.114 36.060 1.00 20.49 225 ALA A CA 1
ATOM 1765 C C . ALA A 1 225 ? 29.602 20.580 36.019 1.00 20.36 225 ALA A C 1
ATOM 1766 O O . ALA A 1 225 ? 28.492 20.056 35.792 1.00 19.62 225 ALA A O 1
ATOM 1768 N N . VAL A 1 226 ? 30.698 19.862 36.238 1.00 21.26 226 VAL A N 1
ATOM 1769 C CA . VAL A 1 226 ? 30.684 18.397 36.230 1.00 22.59 226 VAL A CA 1
ATOM 1770 C C . VAL A 1 226 ? 29.810 17.835 37.341 1.00 23.54 226 VAL A C 1
ATOM 1771 O O . VAL A 1 226 ? 29.116 16.825 37.136 1.00 23.72 226 VAL A O 1
ATOM 1775 N N . SER A 1 227 ? 29.838 18.498 38.498 1.00 24.06 227 SER A N 1
ATOM 1776 C CA . SER A 1 227 ? 29.026 18.115 39.647 1.00 25.24 227 SER A CA 1
ATOM 1777 C C . SER A 1 227 ? 27.533 18.214 39.356 1.00 25.24 227 SER A C 1
ATOM 1778 O O . SER A 1 227 ? 26.769 17.335 39.774 1.00 25.38 227 SER A O 1
ATOM 1781 N N . ILE A 1 228 ? 27.131 19.264 38.634 1.00 24.81 228 ILE A N 1
ATOM 1782 C CA . ILE A 1 228 ? 25.725 19.491 38.305 1.00 24.74 228 ILE A CA 1
ATOM 1783 C C . ILE A 1 228 ? 25.189 18.382 37.398 1.00 24.98 228 ILE A C 1
ATOM 1784 O O . ILE A 1 228 ? 24.066 17.901 37.587 1.00 24.46 228 ILE A O 1
ATOM 1789 N N . VAL A 1 229 ? 25.987 17.977 36.416 1.00 25.41 229 VAL A N 1
ATOM 1790 C CA . VAL A 1 229 ? 25.544 16.961 35.456 1.00 26.04 229 VAL A CA 1
ATOM 1791 C C . VAL A 1 229 ? 25.858 15.529 35.889 1.00 26.39 229 VAL A C 1
ATOM 1792 O O . VAL A 1 229 ? 25.387 14.584 35.262 1.00 26.33 229 VAL A O 1
ATOM 1796 N N . HIS A 1 230 ? 26.639 15.382 36.968 1.00 26.78 230 HIS A N 1
ATOM 1797 C CA . HIS A 1 230 ? 27.043 14.082 37.549 1.00 27.53 230 HIS A CA 1
ATOM 1798 C C . HIS A 1 230 ? 27.875 13.174 36.641 1.00 27.63 230 HIS A C 1
ATOM 1799 O O . HIS A 1 230 ? 27.782 11.952 36.726 1.00 28.30 230 HIS A O 1
ATOM 1806 N N . GLY A 1 231 ? 28.703 13.753 35.777 1.00 27.25 231 GLY A N 1
ATOM 1807 C CA . GLY A 1 231 ? 29.567 12.910 34.942 1.00 26.08 231 GLY A CA 1
ATOM 1808 C C . GLY A 1 231 ? 30.717 12.242 35.695 1.00 25.42 231 GLY A C 1
ATOM 1809 O O . GLY A 1 231 ? 31.381 12.881 36.497 1.00 25.31 231 GLY A O 1
ATOM 1810 N N . GLU A 1 232 ? 30.939 10.960 35.426 1.00 23.61 232 GLU A N 1
ATOM 1811 C CA . GLU A 1 232 ? 32.038 10.213 36.014 1.00 23.47 232 GLU A CA 1
ATOM 1812 C C . GLU A 1 232 ? 33.361 10.329 35.239 1.00 21.80 232 GLU A C 1
ATOM 1813 O O . GLU A 1 232 ? 34.435 10.301 35.827 1.00 21.50 232 GLU A O 1
ATOM 1819 N N . PHE A 1 233 ? 33.274 10.434 33.912 1.00 19.95 233 PHE A N 1
ATOM 1820 C CA . PHE A 1 233 ? 34.452 10.596 33.075 1.00 18.81 233 PHE A CA 1
ATOM 1821 C C . PHE A 1 233 ? 34.030 11.425 31.872 1.00 18.54 233 PHE A C 1
ATOM 1822 O O . PHE A 1 233 ? 33.486 10.897 30.889 1.00 18.36 233 PHE A O 1
ATOM 1830 N N . VAL A 1 234 ? 34.241 12.735 31.979 1.00 17.54 234 VAL A N 1
ATOM 1831 C CA . VAL A 1 234 ? 33.704 13.671 30.984 1.00 17.01 234 VAL A CA 1
ATOM 1832 C C . VAL A 1 234 ? 34.717 14.715 30.610 1.00 16.91 234 VAL A C 1
ATOM 1833 O O . VAL A 1 234 ? 35.661 14.990 31.373 1.00 16.62 234 VAL A O 1
ATOM 1837 N N . SER A 1 235 ? 34.544 15.283 29.424 1.00 15.65 235 SER A N 1
ATOM 1838 C CA . SER A 1 235 ? 35.303 16.457 29.062 1.00 16.30 235 SER A CA 1
ATOM 1839 C C . SER A 1 235 ? 34.411 17.690 29.095 1.00 15.18 235 SER A C 1
ATOM 1840 O O . SER A 1 235 ? 33.167 17.602 29.064 1.00 14.46 235 SER A O 1
ATOM 1843 N N . ILE A 1 236 ? 35.058 18.849 29.190 1.00 15.71 236 ILE A N 1
ATOM 1844 C CA . ILE A 1 236 ? 34.364 20.123 29.352 1.00 16.43 236 ILE A CA 1
ATOM 1845 C C . ILE A 1 236 ? 35.071 21.089 28.416 1.00 16.45 236 ILE A C 1
ATOM 1846 O O . ILE A 1 236 ? 36.300 21.094 28.356 1.00 16.86 236 ILE A O 1
ATOM 1851 N N . ASP A 1 237 ? 34.285 21.881 27.692 1.00 16.49 237 ASP A N 1
ATOM 1852 C CA . ASP A 1 237 ? 34.774 22.883 26.752 1.00 16.49 237 ASP A CA 1
ATOM 1853 C C . ASP A 1 237 ? 34.448 24.250 27.363 1.00 15.80 237 ASP A C 1
ATOM 1854 O O . ASP A 1 237 ? 33.307 24.525 27.688 1.00 16.35 237 ASP A O 1
ATOM 1859 N N . ILE A 1 238 ? 35.456 25.109 27.480 1.00 15.72 238 ILE A N 1
ATOM 1860 C CA . ILE A 1 238 ? 35.332 26.418 28.104 1.00 16.11 238 ILE A CA 1
ATOM 1861 C C . ILE A 1 238 ? 35.796 27.493 27.127 1.00 15.53 238 ILE A C 1
ATOM 1862 O O . ILE A 1 238 ? 36.825 27.330 26.492 1.00 16.84 238 ILE A O 1
ATOM 1867 N N . LEU A 1 239 ? 35.006 28.560 27.010 1.00 15.02 239 LEU A N 1
ATOM 1868 C CA . LEU A 1 239 ? 35.360 29.737 26.210 1.00 16.59 239 LEU A CA 1
ATOM 1869 C C . LEU A 1 239 ? 35.769 30.862 27.155 1.00 17.01 239 LEU A C 1
ATOM 1870 O O . LEU A 1 239 ? 35.384 30.867 28.345 1.00 16.55 239 LEU A O 1
ATOM 1875 N N . GLU A 1 240 ? 36.580 31.790 26.650 1.00 16.42 240 GLU A N 1
ATOM 1876 C CA . GLU A 1 240 ? 37.033 32.911 27.485 1.00 16.78 240 GLU A CA 1
ATOM 1877 C C . GLU A 1 240 ? 36.464 34.226 26.973 1.00 16.44 240 GLU A C 1
ATOM 1878 O O . GLU A 1 240 ? 36.731 34.616 25.831 1.00 15.97 240 GLU A O 1
ATOM 1884 N N . HIS A 1 241 ? 35.664 34.889 27.805 1.00 16.45 241 HIS A N 1
ATOM 1885 C CA . HIS A 1 241 ? 34.954 36.088 27.380 1.00 17.80 241 HIS A CA 1
ATOM 1886 C C . HIS A 1 241 ? 35.739 37.280 27.904 1.00 18.08 241 HIS A C 1
ATOM 1887 O O . HIS A 1 241 ? 36.166 37.264 29.055 1.00 18.57 241 HIS A O 1
ATOM 1894 N N . PRO A 1 242 ? 35.915 38.326 27.078 1.00 19.36 242 PRO A N 1
ATOM 1895 C CA . PRO A 1 242 ? 36.805 39.421 27.510 1.00 20.14 242 PRO A CA 1
ATOM 1896 C C . PRO A 1 242 ? 36.333 40.200 28.760 1.00 21.88 242 PRO A C 1
ATOM 1897 O O . PRO A 1 242 ? 37.165 40.802 29.442 1.00 21.77 242 PRO A O 1
ATOM 1901 N N . ASN A 1 243 ? 35.035 40.157 29.076 1.00 22.30 243 ASN A N 1
ATOM 1902 C CA . ASN A 1 243 ? 34.511 40.816 30.279 1.00 23.90 243 ASN A CA 1
ATOM 1903 C C . ASN A 1 243 ? 34.110 39.810 31.361 1.00 23.60 243 ASN A C 1
ATOM 1904 O O . ASN A 1 243 ? 34.358 40.035 32.553 1.00 24.70 243 ASN A O 1
ATOM 1909 N N . LYS A 1 244 ? 33.482 38.713 30.933 1.00 23.16 244 LYS A N 1
ATOM 1910 C CA . LYS A 1 244 ? 32.841 37.727 31.824 1.00 22.30 244 LYS A CA 1
ATOM 1911 C C . LYS A 1 244 ? 33.774 36.611 32.307 1.00 21.64 244 LYS A C 1
ATOM 1912 O O . LYS A 1 244 ? 33.463 35.923 33.288 1.00 22.04 244 LYS A O 1
ATOM 1918 N N . GLY A 1 245 ? 34.913 36.436 31.644 1.00 20.32 245 GLY A N 1
ATOM 1919 C CA . GLY A 1 245 ? 35.849 35.368 31.995 1.00 19.27 245 GLY A CA 1
ATOM 1920 C C . GLY A 1 245 ? 35.411 34.018 31.450 1.00 18.36 245 GLY A C 1
ATOM 1921 O O . GLY A 1 245 ? 35.003 33.923 30.296 1.00 17.36 245 GLY A O 1
ATOM 1922 N N . TYR A 1 246 ? 35.528 32.973 32.268 1.00 17.64 246 TYR A N 1
ATOM 1923 C CA . TYR A 1 246 ? 35.282 31.587 31.814 1.00 16.95 246 TYR A CA 1
ATOM 1924 C C . TYR A 1 246 ? 33.805 31.325 31.641 1.00 17.27 246 TYR A C 1
ATOM 1925 O O . TYR A 1 246 ? 33.016 31.627 32.529 1.00 18.48 246 TYR A O 1
ATOM 1934 N N . VAL A 1 247 ? 33.438 30.773 30.493 1.00 15.67 247 VAL A N 1
ATOM 1935 C CA . VAL A 1 247 ? 32.051 30.456 30.181 1.00 15.43 247 VAL A CA 1
ATOM 1936 C C . VAL A 1 247 ? 32.030 29.002 29.736 1.00 15.58 247 VAL A C 1
ATOM 1937 O O . VAL A 1 247 ? 32.834 28.608 28.878 1.00 15.68 247 VAL A O 1
ATOM 1941 N N . VAL A 1 248 ? 31.137 28.195 30.305 1.00 14.58 248 VAL A N 1
ATOM 1942 C CA . VAL A 1 248 ? 31.067 26.798 29.932 1.00 15.18 248 VAL A CA 1
ATOM 1943 C C . VAL A 1 248 ? 30.293 26.664 28.619 1.00 14.84 248 VAL A C 1
ATOM 1944 O O . VAL A 1 248 ? 29.130 27.111 28.492 1.00 14.97 248 VAL A O 1
ATOM 1948 N N . ASN A 1 249 ? 30.937 26.026 27.656 1.00 14.52 249 ASN A N 1
ATOM 1949 C CA . ASN A 1 249 ? 30.321 25.844 26.339 1.00 15.27 249 ASN A CA 1
ATOM 1950 C C . ASN A 1 249 ? 29.638 24.478 26.160 1.00 15.45 249 ASN A C 1
ATOM 1951 O O . ASN A 1 249 ? 28.530 24.396 25.644 1.00 15.77 249 ASN A O 1
ATOM 1956 N N . GLU A 1 250 ? 30.281 23.407 26.585 1.00 15.55 250 GLU A N 1
ATOM 1957 C CA . GLU A 1 250 ? 29.672 22.064 26.491 1.00 16.06 250 GLU A CA 1
ATOM 1958 C C . GLU A 1 250 ? 30.435 21.080 27.365 1.00 16.62 250 GLU A C 1
ATOM 1959 O O . GLU A 1 250 ? 31.537 21.370 27.835 1.00 16.41 250 GLU A O 1
ATOM 1965 N N . LEU A 1 251 ? 29.826 19.920 27.567 1.00 16.34 251 LEU A N 1
ATOM 1966 C CA . LEU A 1 251 ? 30.435 18.762 28.218 1.00 18.62 251 LEU A CA 1
ATOM 1967 C C . LEU A 1 251 ? 30.262 17.627 27.232 1.00 19.14 251 LEU A C 1
ATOM 1968 O O . LEU A 1 251 ? 29.304 17.639 26.464 1.00 21.15 251 LEU A O 1
ATOM 1973 N N . ASN A 1 252 ? 31.179 16.668 27.223 1.00 19.39 252 ASN A N 1
ATOM 1974 C CA . ASN A 1 252 ? 31.060 15.508 26.341 1.00 20.41 252 ASN A CA 1
ATOM 1975 C C . ASN A 1 252 ? 31.138 14.216 27.120 1.00 20.96 252 ASN A C 1
ATOM 1976 O O . ASN A 1 252 ? 31.959 14.087 28.046 1.00 20.52 252 ASN A O 1
ATOM 1981 N N . ASP A 1 253 ? 30.312 13.251 26.718 1.00 21.23 253 ASP A N 1
ATOM 1982 C CA . ASP A 1 253 ? 30.144 12.026 27.506 1.00 22.73 253 ASP A CA 1
ATOM 1983 C C . ASP A 1 253 ? 31.012 10.832 27.090 1.00 21.76 253 ASP A C 1
ATOM 1984 O O . ASP A 1 253 ? 31.068 9.846 27.823 1.00 22.56 253 ASP A O 1
ATOM 1989 N N . VAL A 1 254 ? 31.635 10.893 25.912 1.00 20.36 254 VAL A N 1
ATOM 1990 C CA . VAL A 1 254 ? 32.615 9.877 25.481 1.00 19.85 254 VAL A CA 1
ATOM 1991 C C . VAL A 1 254 ? 33.889 10.616 25.047 1.00 19.49 254 VAL A C 1
ATOM 1992 O O . VAL A 1 254 ? 34.177 10.759 23.863 1.00 19.34 254 VAL A O 1
ATOM 1996 N N . PRO A 1 255 ? 34.651 11.108 26.015 1.00 20.20 255 PRO A N 1
ATOM 1997 C CA . PRO A 1 255 ? 35.729 12.019 25.648 1.00 20.53 255 PRO A CA 1
ATOM 1998 C C . PRO A 1 255 ? 36.900 11.371 24.891 1.00 20.16 255 PRO A C 1
ATOM 1999 O O . PRO A 1 255 ? 37.302 10.237 25.155 1.00 20.66 255 PRO A O 1
ATOM 2003 N N . GLU A 1 256 ? 37.393 12.085 23.892 1.00 19.92 256 GLU A N 1
ATOM 2004 C CA . GLU A 1 256 ? 38.624 11.707 23.257 1.00 19.38 256 GLU A CA 1
ATOM 2005 C C . GLU A 1 256 ? 39.721 12.425 24.023 1.00 19.23 256 GLU A C 1
ATOM 2006 O O . GLU A 1 256 ? 39.443 13.397 24.754 1.00 19.68 256 GLU A O 1
ATOM 2012 N N . PHE A 1 257 ? 40.954 11.938 23.913 1.00 18.43 257 PHE A N 1
ATOM 2013 C CA . PHE A 1 257 ? 42.014 12.496 24.751 1.00 19.02 257 PHE A CA 1
ATOM 2014 C C . PHE A 1 257 ? 43.401 12.404 24.154 1.00 19.77 257 PHE A C 1
ATOM 2015 O O . PHE A 1 257 ? 44.384 12.589 24.867 1.00 19.55 257 PHE A O 1
ATOM 2023 N N . LYS A 1 258 ? 43.492 12.211 22.838 1.00 21.12 258 LYS A N 1
ATOM 2024 C CA . LYS A 1 258 ? 44.801 12.213 22.183 1.00 22.66 258 LYS A CA 1
ATOM 2025 C C . LYS A 1 258 ? 45.486 13.564 22.344 1.00 22.69 258 LYS A C 1
ATOM 2026 O O . LYS A 1 258 ? 46.693 13.626 22.665 1.00 23.02 258 LYS A O 1
ATOM 2032 N N . GLY A 1 259 ? 44.722 14.639 22.130 1.00 22.13 259 GLY A N 1
ATOM 2033 C CA . GLY A 1 259 ? 45.233 16.022 22.229 1.00 21.12 259 GLY A CA 1
ATOM 2034 C C . GLY A 1 259 ? 45.571 16.364 23.665 1.00 20.73 259 GLY A C 1
ATOM 2035 O O . GLY A 1 259 ? 46.622 16.986 23.961 1.00 21.02 259 GLY A O 1
ATOM 2036 N N . PHE A 1 260 ? 44.701 15.922 24.566 1.00 18.86 260 PHE A N 1
ATOM 2037 C CA . PHE A 1 260 ? 44.887 16.131 26.003 1.00 19.77 260 PHE A CA 1
ATOM 2038 C C . PHE A 1 260 ? 46.219 15.514 26.471 1.00 20.46 260 PHE A C 1
ATOM 2039 O O . PHE A 1 260 ? 46.951 16.116 27.284 1.00 19.84 260 PHE A O 1
ATOM 2047 N N . MET A 1 261 ? 46.520 14.321 25.969 1.00 21.30 261 MET A N 1
ATOM 2048 C CA . MET A 1 261 ? 47.787 13.654 26.323 1.00 23.34 261 MET A CA 1
ATOM 2049 C C . MET A 1 261 ? 49.001 14.382 25.769 1.00 23.90 261 MET A C 1
ATOM 2050 O O . MET A 1 261 ? 49.978 14.549 26.482 1.00 25.65 261 MET A O 1
ATOM 2055 N N . VAL A 1 262 ? 48.964 14.810 24.512 1.00 24.79 262 VAL A N 1
ATOM 2056 C CA . VAL A 1 262 ? 50.106 15.568 23.995 1.00 26.08 262 VAL A CA 1
ATOM 2057 C C . VAL A 1 262 ? 50.363 16.866 24.782 1.00 25.38 262 VAL A C 1
ATOM 2058 O O . VAL A 1 262 ? 51.517 17.200 25.047 1.00 26.03 262 VAL A O 1
ATOM 2062 N N . ALA A 1 263 ? 49.313 17.562 25.209 1.00 24.43 263 ALA A N 1
ATOM 2063 C CA . ALA A 1 263 ? 49.490 18.775 26.014 1.00 23.66 263 ALA A CA 1
ATOM 2064 C C . ALA A 1 263 ? 49.902 18.549 27.483 1.00 23.36 263 ALA A C 1
ATOM 2065 O O . ALA A 1 263 ? 50.773 19.247 28.003 1.00 22.97 263 ALA A O 1
ATOM 2067 N N . THR A 1 264 ? 49.277 17.596 28.159 1.00 22.63 264 THR A N 1
ATOM 2068 C CA . THR A 1 264 ? 49.408 17.489 29.621 1.00 22.29 264 THR A CA 1
ATOM 2069 C C . THR A 1 264 ? 50.389 16.398 30.085 1.00 22.91 264 THR A C 1
ATOM 2070 O O . THR A 1 264 ? 50.788 16.374 31.257 1.00 22.63 264 THR A O 1
ATOM 2074 N N . ASN A 1 265 ? 50.764 15.518 29.165 1.00 22.86 265 ASN A N 1
ATOM 2075 C CA . ASN A 1 265 ? 51.457 14.259 29.470 1.00 24.12 265 ASN A CA 1
ATOM 2076 C C . ASN A 1 265 ? 50.796 13.408 30.548 1.00 24.97 265 ASN A C 1
ATOM 2077 O O . ASN A 1 265 ? 51.472 12.674 31.262 1.00 26.30 265 ASN A O 1
ATOM 2082 N N . ILE A 1 266 ? 49.472 13.503 30.658 1.00 24.03 266 ILE A N 1
ATOM 2083 C CA . ILE A 1 266 ? 48.721 12.704 31.607 1.00 23.68 266 ILE A CA 1
ATOM 2084 C C . ILE A 1 266 ? 48.273 11.413 30.916 1.00 23.20 266 ILE A C 1
ATOM 2085 O O . ILE A 1 266 ? 47.715 11.460 29.809 1.00 22.74 266 ILE A O 1
ATOM 2090 N N . ASN A 1 267 ? 48.558 10.266 31.557 1.00 22.32 267 ASN A N 1
ATOM 2091 C CA . ASN A 1 267 ? 48.106 8.964 31.068 1.00 22.07 267 ASN A CA 1
ATOM 2092 C C . ASN A 1 267 ? 46.636 8.800 31.469 1.00 21.68 267 ASN A C 1
ATOM 2093 O O . ASN A 1 267 ? 46.309 8.311 32.548 1.00 20.71 267 ASN A O 1
ATOM 2098 N N . VAL A 1 268 ? 45.756 9.279 30.600 1.00 21.15 268 VAL A N 1
ATOM 2099 C CA . VAL A 1 268 ? 44.322 9.311 30.901 1.00 20.25 268 VAL A CA 1
ATOM 2100 C C . VAL A 1 268 ? 43.760 7.896 31.130 1.00 20.53 268 VAL A C 1
ATOM 2101 O O . VAL A 1 268 ? 43.045 7.668 32.109 1.00 19.10 268 VAL A O 1
ATOM 2105 N N . ALA A 1 269 ? 44.091 6.956 30.239 1.00 20.59 269 ALA A N 1
ATOM 2106 C CA . ALA A 1 269 ? 43.598 5.564 30.387 1.00 21.20 269 ALA A CA 1
ATOM 2107 C C . ALA A 1 269 ? 44.060 4.948 31.725 1.00 21.29 269 ALA A C 1
ATOM 2108 O O . ALA A 1 269 ? 43.269 4.350 32.445 1.00 20.27 269 ALA A O 1
ATOM 2110 N N . GLN A 1 270 ? 45.327 5.151 32.086 1.00 21.85 270 GLN A N 1
ATOM 2111 C CA . GLN A 1 270 ? 45.818 4.692 33.397 1.00 21.91 270 GLN A CA 1
ATOM 2112 C C . GLN A 1 270 ? 45.026 5.307 34.554 1.00 21.69 270 GLN A C 1
ATOM 2113 O O . GLN A 1 270 ? 44.574 4.584 35.464 1.00 20.60 270 GLN A O 1
ATOM 2119 N N . LYS A 1 271 ? 44.841 6.625 34.524 1.00 20.54 271 LYS A N 1
ATOM 2120 C CA . LYS A 1 271 ? 44.064 7.318 35.555 1.00 20.58 271 LYS A CA 1
ATOM 2121 C C . LYS A 1 271 ? 42.614 6.816 35.651 1.00 19.99 271 LYS A C 1
ATOM 2122 O O . LYS A 1 271 ? 42.064 6.667 36.731 1.00 18.64 271 LYS A O 1
ATOM 2128 N N . LEU A 1 272 ? 42.010 6.534 34.507 1.00 18.66 272 LEU A N 1
ATOM 2129 C CA . LEU A 1 272 ? 40.656 5.973 34.507 1.00 19.11 272 LEU A CA 1
ATOM 2130 C C . LEU A 1 272 ? 40.603 4.578 35.162 1.00 18.96 272 LEU A C 1
ATOM 2131 O O . LEU A 1 272 ? 39.737 4.321 36.008 1.00 18.88 272 LEU A O 1
ATOM 2136 N N . VAL A 1 273 ? 41.505 3.682 34.747 1.00 18.97 273 VAL A N 1
ATOM 2137 C CA . VAL A 1 273 ? 41.518 2.319 35.278 1.00 19.77 273 VAL A CA 1
ATOM 2138 C C . VAL A 1 273 ? 41.830 2.346 36.783 1.00 20.28 273 VAL A C 1
ATOM 2139 O O . VAL A 1 273 ? 41.186 1.642 37.562 1.00 20.07 273 VAL A O 1
ATOM 2143 N N . GLU A 1 274 ? 42.775 3.179 37.197 1.00 20.88 274 GLU A N 1
ATOM 2144 C CA . GLU A 1 274 ? 43.056 3.324 38.650 1.00 22.55 274 GLU A CA 1
ATOM 2145 C C . GLU A 1 274 ? 41.819 3.758 39.423 1.00 23.03 274 GLU A C 1
ATOM 2146 O O . GLU A 1 274 ? 41.529 3.248 40.543 1.00 23.06 274 GLU A O 1
ATOM 2152 N N . TYR A 1 275 ? 41.080 4.713 38.860 1.00 22.10 275 TYR A N 1
ATOM 2153 C CA . TYR A 1 275 ? 39.833 5.165 39.495 1.00 22.69 275 TYR A CA 1
ATOM 2154 C C . TYR A 1 275 ? 38.795 4.041 39.622 1.00 22.71 275 TYR A C 1
ATOM 2155 O O . TYR A 1 275 ? 38.136 3.904 40.666 1.00 22.41 275 TYR A O 1
ATOM 2164 N N . ILE A 1 276 ? 38.657 3.256 38.565 1.00 22.46 276 ILE A N 1
ATOM 2165 C CA . ILE A 1 276 ? 37.671 2.182 38.514 1.00 23.49 276 ILE A CA 1
ATOM 2166 C C . ILE A 1 276 ? 38.063 1.105 39.511 1.00 24.78 276 ILE A C 1
ATOM 2167 O O . ILE A 1 276 ? 37.212 0.626 40.262 1.00 24.84 276 ILE A O 1
ATOM 2172 N N . LYS A 1 277 ? 39.351 0.762 39.531 1.00 26.03 277 LYS A N 1
ATOM 2173 C CA . LYS A 1 277 ? 39.856 -0.240 40.471 1.00 28.17 277 LYS A CA 1
ATOM 2174 C C . LYS A 1 277 ? 39.620 0.189 41.916 1.00 29.05 277 LYS A C 1
ATOM 2175 O O . LYS A 1 277 ? 39.083 -0.583 42.703 1.00 30.10 277 LYS A O 1
ATOM 2181 N N . GLU A 1 278 ? 40.001 1.423 42.245 1.00 30.00 278 GLU A N 1
ATOM 2182 C CA . GLU A 1 278 ? 39.825 1.977 43.602 1.00 31.12 278 GLU A CA 1
ATOM 2183 C C . GLU A 1 278 ? 38.364 2.094 44.048 1.00 30.87 278 GLU A C 1
ATOM 2184 O O . GLU A 1 278 ? 38.063 2.002 45.243 1.00 30.96 278 GLU A O 1
ATOM 2190 N N . ASN A 1 279 ? 37.448 2.294 43.109 1.00 30.17 279 ASN A N 1
ATOM 2191 C CA . ASN A 1 279 ? 36.056 2.539 43.484 1.00 30.30 279 ASN A CA 1
ATOM 2192 C C . ASN A 1 279 ? 35.073 1.391 43.283 1.00 30.29 279 ASN A C 1
ATOM 2193 O O . ASN A 1 279 ? 33.994 1.403 43.856 1.00 30.00 279 ASN A O 1
ATOM 2198 N N . TYR A 1 280 ? 35.435 0.417 42.451 1.00 30.78 280 TYR A N 1
ATOM 2199 C CA . TYR A 1 280 ? 34.491 -0.635 42.081 1.00 31.91 280 TYR A CA 1
ATOM 2200 C C . TYR A 1 280 ? 35.016 -2.055 42.297 1.00 33.02 280 TYR A C 1
ATOM 2201 O O . TYR A 1 280 ? 34.332 -3.018 41.952 1.00 33.39 280 TYR A O 1
ATOM 2210 N N . SER A 1 281 ? 36.214 -2.182 42.867 1.00 34.43 281 SER A N 1
ATOM 2211 C CA . SER A 1 281 ? 36.763 -3.504 43.209 1.00 35.69 281 SER A CA 1
ATOM 2212 C C . SER A 1 281 ? 35.969 -4.092 44.364 1.00 36.09 281 SER A C 1
ATOM 2213 O O . SER A 1 281 ? 35.773 -3.422 45.378 1.00 36.70 281 SER A O 1
ATOM 2216 N N . MET B 1 1 ? -1.702 32.392 39.871 1.00 30.79 1 MET B N 1
ATOM 2217 C CA . MET B 1 1 ? -0.984 31.394 39.028 1.00 29.75 1 MET B CA 1
ATOM 2218 C C . MET B 1 1 ? -1.052 31.853 37.573 1.00 28.77 1 MET B C 1
ATOM 2219 O O . MET B 1 1 ? -2.066 32.405 37.121 1.00 29.40 1 MET B O 1
ATOM 2224 N N . ARG B 1 2 ? 0.066 31.692 36.878 1.00 26.25 2 ARG B N 1
ATOM 2225 C CA . ARG B 1 2 ? 0.169 32.024 35.472 1.00 24.57 2 ARG B CA 1
ATOM 2226 C C . ARG B 1 2 ? 0.694 30.789 34.780 1.00 22.26 2 ARG B C 1
ATOM 2227 O O . ARG B 1 2 ? 1.770 30.296 35.110 1.00 22.50 2 ARG B O 1
ATOM 2235 N N . VAL B 1 3 ? -0.068 30.313 33.810 1.00 20.13 3 VAL B N 1
ATOM 2236 C CA . VAL B 1 3 ? 0.251 29.094 33.095 1.00 17.83 3 VAL B CA 1
ATOM 2237 C C . VAL B 1 3 ? 0.622 29.465 31.672 1.00 17.38 3 VAL B C 1
ATOM 2238 O O . VAL B 1 3 ? 0.053 30.377 31.095 1.00 16.72 3 VAL B O 1
ATOM 2242 N N . VAL B 1 4 ? 1.606 28.766 31.115 1.00 16.95 4 VAL B N 1
ATOM 2243 C CA . VAL B 1 4 ? 1.848 28.875 29.677 1.00 16.15 4 VAL B CA 1
ATOM 2244 C C . VAL B 1 4 ? 1.583 27.543 29.016 1.00 16.45 4 VAL B C 1
ATOM 2245 O O . VAL B 1 4 ? 2.017 26.509 29.502 1.00 16.79 4 VAL B O 1
ATOM 2249 N N . LEU B 1 5 ? 0.858 27.573 27.900 1.00 16.06 5 LEU B N 1
ATOM 2250 C CA . LEU B 1 5 ? 0.555 26.377 27.139 1.00 15.23 5 LEU B CA 1
ATOM 2251 C C . LEU B 1 5 ? 1.454 26.425 25.906 1.00 15.18 5 LEU B C 1
ATOM 2252 O O . LEU B 1 5 ? 1.366 27.355 25.141 1.00 15.42 5 LEU B O 1
ATOM 2257 N N . ILE B 1 6 ? 2.358 25.451 25.789 1.00 14.51 6 ILE B N 1
ATOM 2258 C CA . ILE B 1 6 ? 3.401 25.455 24.785 1.00 14.18 6 ILE B CA 1
ATOM 2259 C C . ILE B 1 6 ? 2.940 24.522 23.671 1.00 14.00 6 ILE B C 1
ATOM 2260 O O . ILE B 1 6 ? 2.667 23.349 23.911 1.00 13.02 6 ILE B O 1
ATOM 2265 N N . VAL B 1 7 ? 2.856 25.033 22.442 1.00 13.73 7 VAL B N 1
ATOM 2266 C CA . VAL B 1 7 ? 2.247 24.252 21.361 1.00 14.93 7 VAL B CA 1
ATOM 2267 C C . VAL B 1 7 ? 3.069 24.410 20.073 1.00 15.24 7 VAL B C 1
ATOM 2268 O O . VAL B 1 7 ? 3.893 25.323 19.976 1.00 14.45 7 VAL B O 1
ATOM 2272 N N . ASP B 1 8 ? 2.882 23.502 19.117 1.00 16.97 8 ASP B N 1
ATOM 2273 C CA . ASP B 1 8 ? 3.342 23.772 17.750 1.00 18.67 8 ASP B CA 1
ATOM 2274 C C . ASP B 1 8 ? 2.190 23.632 16.763 1.00 20.23 8 ASP B C 1
ATOM 2275 O O . ASP B 1 8 ? 1.871 24.562 16.007 1.00 22.01 8 ASP B O 1
ATOM 2280 N N . ILE B 1 9 ? 1.567 22.463 16.769 1.00 20.93 9 ILE B N 1
ATOM 2281 C CA . ILE B 1 9 ? 0.330 22.271 16.032 1.00 22.58 9 ILE B CA 1
ATOM 2282 C C . ILE B 1 9 ? -0.777 22.145 17.068 1.00 21.81 9 ILE B C 1
ATOM 2283 O O . ILE B 1 9 ? -0.652 21.377 18.020 1.00 22.96 9 ILE B O 1
ATOM 2288 N N . VAL B 1 10 ? -1.849 22.903 16.887 1.00 21.23 10 VAL B N 1
ATOM 2289 C CA . VAL B 1 10 ? -2.971 22.898 17.814 1.00 20.59 10 VAL B CA 1
ATOM 2290 C C . VAL B 1 10 ? -4.002 21.855 17.371 1.00 20.72 10 VAL B C 1
ATOM 2291 O O . VAL B 1 10 ? -4.681 22.035 16.343 1.00 21.80 10 VAL B O 1
ATOM 2295 N N . ARG B 1 11 ? -4.051 20.735 18.097 1.00 20.58 11 ARG B N 1
ATOM 2296 C CA . ARG B 1 11 ? -5.048 19.685 17.857 1.00 20.04 11 ARG B CA 1
ATOM 2297 C C . ARG B 1 11 ? -6.231 19.888 18.790 1.00 19.68 11 ARG B C 1
ATOM 2298 O O . ARG B 1 11 ? -6.219 20.781 19.656 1.00 19.07 11 ARG B O 1
ATOM 2306 N N . GLN B 1 12 ? -7.222 19.003 18.671 1.00 19.04 12 GLN B N 1
ATOM 2307 C CA . GLN B 1 12 ? -8.370 19.040 19.576 1.00 19.83 12 GLN B CA 1
ATOM 2308 C C . GLN B 1 12 ? -7.927 19.066 21.031 1.00 18.32 12 GLN B C 1
ATOM 2309 O O . GLN B 1 12 ? -8.500 19.793 21.839 1.00 17.68 12 GLN B O 1
ATOM 2315 N N . GLU B 1 13 ? -6.893 18.292 21.340 1.00 17.53 13 GLU B N 1
ATOM 2316 C CA . GLU B 1 13 ? -6.410 18.179 22.706 1.00 18.15 13 GLU B CA 1
ATOM 2317 C C . GLU B 1 13 ? -5.957 19.547 23.236 1.00 18.05 13 GLU B C 1
ATOM 2318 O O . GLU B 1 13 ? -6.261 19.911 24.364 1.00 17.56 13 GLU B O 1
ATOM 2324 N N . GLU B 1 14 ? -5.193 20.277 22.431 1.00 17.35 14 GLU B N 1
ATOM 2325 C CA . GLU B 1 14 ? -4.724 21.594 22.852 1.00 17.59 14 GLU B CA 1
ATOM 2326 C C . GLU B 1 14 ? -5.878 22.586 23.016 1.00 17.94 14 GLU B C 1
ATOM 2327 O O . GLU B 1 14 ? -5.879 23.390 23.950 1.00 18.21 14 GLU B O 1
ATOM 2333 N N . LYS B 1 15 ? -6.859 22.505 22.123 1.00 18.13 15 LYS B N 1
ATOM 2334 C CA . LYS B 1 15 ? -8.041 23.373 22.210 1.00 19.22 15 LYS B CA 1
ATOM 2335 C C . LYS B 1 15 ? -8.810 23.118 23.484 1.00 18.67 15 LYS B C 1
ATOM 2336 O O . LYS B 1 15 ? -9.230 24.072 24.180 1.00 19.40 15 LYS B O 1
ATOM 2342 N N . LEU B 1 16 ? -8.972 21.838 23.805 1.00 18.06 16 LEU B N 1
ATOM 2343 C CA . LEU B 1 16 ? -9.672 21.427 25.022 1.00 17.81 16 LEU B CA 1
ATOM 2344 C C . LEU B 1 16 ? -8.921 21.880 26.281 1.00 17.06 16 LEU B C 1
ATOM 2345 O O . LEU B 1 16 ? -9.550 22.262 27.275 1.00 17.06 16 LEU B O 1
ATOM 2350 N N . ILE B 1 17 ? -7.585 21.850 26.251 1.00 14.87 17 ILE B N 1
ATOM 2351 C CA . ILE B 1 17 ? -6.821 22.296 27.416 1.00 15.90 17 ILE B CA 1
ATOM 2352 C C . ILE B 1 17 ? -6.939 23.818 27.562 1.00 15.51 17 ILE B C 1
ATOM 2353 O O . ILE B 1 17 ? -7.113 24.319 28.662 1.00 14.80 17 ILE B O 1
ATOM 2358 N N . ALA B 1 18 ? -6.872 24.549 26.451 1.00 15.75 18 ALA B N 1
ATOM 2359 C CA . ALA B 1 18 ? -7.050 25.993 26.489 1.00 16.89 18 ALA B CA 1
ATOM 2360 C C . ALA B 1 18 ? -8.448 26.350 27.026 1.00 17.63 18 ALA B C 1
ATOM 2361 O O . ALA B 1 18 ? -8.594 27.292 27.828 1.00 18.44 18 ALA B O 1
ATOM 2363 N N . LYS B 1 19 ? -9.454 25.587 26.617 1.00 17.88 19 LYS B N 1
ATOM 2364 C CA . LYS B 1 19 ? -10.833 25.895 26.993 1.00 20.23 19 LYS B CA 1
ATOM 2365 C C . LYS B 1 19 ? -10.998 25.631 28.469 1.00 19.72 19 LYS B C 1
ATOM 2366 O O . LYS B 1 19 ? -11.667 26.394 29.181 1.00 21.36 19 LYS B O 1
ATOM 2372 N N . ALA B 1 20 ? -10.361 24.569 28.952 1.00 19.21 20 ALA B N 1
ATOM 2373 C CA . ALA B 1 20 ? -10.442 24.239 30.372 1.00 19.76 20 ALA B CA 1
ATOM 2374 C C . ALA B 1 20 ? -9.704 25.244 31.265 1.00 19.90 20 ALA B C 1
ATOM 2375 O O . ALA B 1 20 ? -10.154 25.525 32.392 1.00 20.58 20 ALA B O 1
ATOM 2377 N N . LEU B 1 21 ? -8.579 25.783 30.778 1.00 20.04 21 LEU B N 1
ATOM 2378 C CA . LEU B 1 21 ? -7.890 26.872 31.471 1.00 21.03 21 LEU B CA 1
ATOM 2379 C C . LEU B 1 21 ? -8.850 28.068 31.601 1.00 22.20 21 LEU B C 1
ATOM 2380 O O . LEU B 1 21 ? -9.090 28.566 32.717 1.00 22.14 21 LEU B O 1
ATOM 2385 N N . GLU B 1 22 ? -9.432 28.468 30.479 1.00 23.36 22 GLU B N 1
ATOM 2386 C CA . GLU B 1 22 ? -10.405 29.569 30.446 1.00 25.60 22 GLU B CA 1
ATOM 2387 C C . GLU B 1 22 ? -11.589 29.353 31.410 1.00 26.21 22 GLU B C 1
ATOM 2388 O O . GLU B 1 22 ? -11.951 30.258 32.181 1.00 26.48 22 GLU B O 1
ATOM 2394 N N . GLU B 1 23 ? -12.178 28.153 31.366 1.00 25.49 23 GLU B N 1
ATOM 2395 C CA . GLU B 1 23 ? -13.399 27.835 32.099 1.00 26.49 23 GLU B CA 1
ATOM 2396 C C . GLU B 1 23 ? -13.171 27.790 33.601 1.00 25.69 23 GLU B C 1
ATOM 2397 O O . GLU B 1 23 ? -14.104 28.006 34.365 1.00 25.98 23 GLU B O 1
ATOM 2403 N N . ASN B 1 24 ? -11.942 27.468 34.000 1.00 23.94 24 ASN B N 1
ATOM 2404 C CA . ASN B 1 24 ? -11.548 27.410 35.404 1.00 24.08 24 ASN B CA 1
ATOM 2405 C C . ASN B 1 24 ? -10.851 28.687 35.894 1.00 23.79 24 ASN B C 1
ATOM 2406 O O . ASN B 1 24 ? -10.259 28.690 36.981 1.00 24.01 24 ASN B O 1
ATOM 2411 N N . LYS B 1 25 ? -10.903 29.739 35.067 1.00 24.24 25 LYS B N 1
ATOM 2412 C CA . LYS B 1 25 ? -10.445 31.099 35.422 1.00 24.97 25 LYS B CA 1
ATOM 2413 C C . LYS B 1 25 ? -8.949 31.144 35.720 1.00 24.63 25 LYS B C 1
ATOM 2414 O O . LYS B 1 25 ? -8.484 31.859 36.624 1.00 24.28 25 LYS B O 1
ATOM 2420 N N . VAL B 1 26 ? -8.198 30.361 34.956 1.00 23.16 26 VAL B N 1
ATOM 2421 C CA . VAL B 1 26 ? -6.750 30.322 35.116 1.00 22.39 26 VAL B CA 1
ATOM 2422 C C . VAL B 1 26 ? -6.138 31.269 34.101 1.00 22.29 26 VAL B C 1
ATOM 2423 O O . VAL B 1 26 ? -6.395 31.136 32.906 1.00 22.03 26 VAL B O 1
ATOM 2427 N N . GLN B 1 27 ? -5.330 32.225 34.562 1.00 22.27 27 GLN B N 1
ATOM 2428 C CA . GLN B 1 27 ? -4.625 33.132 33.648 1.00 21.98 27 GLN B CA 1
ATOM 2429 C C . GLN B 1 27 ? -3.643 32.297 32.842 1.00 20.79 27 GLN B C 1
ATOM 2430 O O . GLN B 1 27 ? -2.855 31.580 33.415 1.00 20.79 27 GLN B O 1
ATOM 2436 N N . TYR B 1 28 ? -3.653 32.400 31.520 1.00 18.65 28 TYR B N 1
ATOM 2437 C CA . TYR B 1 28 ? -2.659 31.632 30.773 1.00 18.38 28 TYR B CA 1
ATOM 2438 C C . TYR B 1 28 ? -2.328 32.344 29.448 1.00 17.64 28 TYR B C 1
ATOM 2439 O O . TYR B 1 28 ? -3.135 33.109 28.944 1.00 17.86 28 TYR B O 1
ATOM 2448 N N . ASP B 1 29 ? -1.139 32.089 28.921 1.00 17.22 29 ASP B N 1
ATOM 2449 C CA . ASP B 1 29 ? -0.757 32.511 27.550 1.00 17.74 29 ASP B CA 1
ATOM 2450 C C . ASP B 1 29 ? -0.473 31.256 26.757 1.00 17.09 29 ASP B C 1
ATOM 2451 O O . ASP B 1 29 ? -0.198 30.202 27.325 1.00 17.27 29 ASP B O 1
ATOM 2456 N N . ILE B 1 30 ? -0.495 31.373 25.436 1.00 17.70 30 ILE B N 1
ATOM 2457 C CA . ILE B 1 30 ? -0.066 30.285 24.580 1.00 17.56 30 ILE B CA 1
ATOM 2458 C C . ILE B 1 30 ? 1.217 30.794 23.934 1.00 18.81 30 ILE B C 1
ATOM 2459 O O . ILE B 1 30 ? 1.260 31.924 23.436 1.00 19.53 30 ILE B O 1
ATOM 2464 N N . ILE B 1 31 ? 2.268 29.982 23.948 1.00 18.42 31 ILE B N 1
ATOM 2465 C CA . ILE B 1 31 ? 3.421 30.280 23.092 1.00 17.51 31 ILE B CA 1
ATOM 2466 C C . ILE B 1 31 ? 3.544 29.167 22.061 1.00 15.92 31 ILE B C 1
ATOM 2467 O O . ILE B 1 31 ? 3.610 27.982 22.415 1.00 14.92 31 ILE B O 1
ATOM 2472 N N . ASN B 1 32 ? 3.536 29.548 20.788 1.00 16.00 32 ASN B N 1
ATOM 2473 C CA . ASN B 1 32 ? 3.759 28.577 19.730 1.00 15.76 32 ASN B CA 1
ATOM 2474 C C . ASN B 1 32 ? 5.275 28.496 19.429 1.00 15.68 32 ASN B C 1
ATOM 2475 O O . ASN B 1 32 ? 5.866 29.426 18.854 1.00 15.79 32 ASN B O 1
ATOM 2480 N N . VAL B 1 33 ? 5.898 27.386 19.821 1.00 15.58 33 VAL B N 1
ATOM 2481 C CA . VAL B 1 33 ? 7.358 27.245 19.692 1.00 15.25 33 VAL B CA 1
ATOM 2482 C C . VAL B 1 33 ? 7.800 26.839 18.287 1.00 16.86 33 VAL B C 1
ATOM 2483 O O . VAL B 1 33 ? 8.995 26.727 18.038 1.00 17.46 33 VAL B O 1
ATOM 2487 N N . ALA B 1 34 ? 6.847 26.642 17.376 1.00 18.03 34 ALA B N 1
ATOM 2488 C CA . ALA B 1 34 ? 7.188 26.597 15.950 1.00 19.50 34 ALA B CA 1
ATOM 2489 C C . ALA B 1 34 ? 7.268 28.008 15.351 1.00 19.93 34 ALA B C 1
ATOM 2490 O O . ALA B 1 34 ? 7.560 28.172 14.147 1.00 20.38 34 ALA B O 1
ATOM 2492 N N . GLN B 1 35 ? 6.964 29.022 16.158 1.00 20.14 35 GLN B N 1
ATOM 2493 C CA . GLN B 1 35 ? 6.955 30.401 15.676 1.00 21.18 35 GLN B CA 1
ATOM 2494 C C . GLN B 1 35 ? 7.863 31.328 16.450 1.00 20.48 35 GLN B C 1
ATOM 2495 O O . GLN B 1 35 ? 8.420 32.245 15.870 1.00 21.93 35 GLN B O 1
ATOM 2501 N N . GLU B 1 36 ? 7.989 31.119 17.760 1.00 19.64 36 GLU B N 1
ATOM 2502 C CA . GLU B 1 36 ? 8.725 32.037 18.621 1.00 19.17 36 GLU B CA 1
ATOM 2503 C C . GLU B 1 36 ? 9.953 31.336 19.169 1.00 18.60 36 GLU B C 1
ATOM 2504 O O . GLU B 1 36 ? 9.854 30.181 19.571 1.00 18.15 36 GLU B O 1
ATOM 2510 N N . PRO B 1 37 ? 11.109 32.031 19.182 1.00 17.93 37 PRO B N 1
ATOM 2511 C CA . PRO B 1 37 ? 12.291 31.510 19.866 1.00 18.10 37 PRO B CA 1
ATOM 2512 C C . PRO B 1 37 ? 12.159 31.704 21.375 1.00 18.26 37 PRO B C 1
ATOM 2513 O O . PRO B 1 37 ? 11.386 32.568 21.801 1.00 19.26 37 PRO B O 1
ATOM 2517 N N . LEU B 1 38 ? 12.883 30.894 22.149 1.00 18.58 38 LEU B N 1
ATOM 2518 C CA . LEU B 1 38 ? 12.836 30.903 23.628 1.00 19.18 38 LEU B CA 1
ATOM 2519 C C . LEU B 1 38 ? 14.216 31.183 24.200 1.00 19.13 38 LEU B C 1
ATOM 2520 O O . LEU B 1 38 ? 15.150 30.421 23.956 1.00 18.49 38 LEU B O 1
ATOM 2525 N N . PRO B 1 39 ? 14.358 32.268 24.989 1.00 20.22 39 PRO B N 1
ATOM 2526 C CA . PRO B 1 39 ? 15.714 32.578 25.452 1.00 19.86 39 PRO B CA 1
ATOM 2527 C C . PRO B 1 39 ? 16.049 31.897 26.769 1.00 20.45 39 PRO B C 1
ATOM 2528 O O . PRO B 1 39 ? 15.141 31.649 27.579 1.00 19.51 39 PRO B O 1
ATOM 2532 N N . PHE B 1 40 ? 17.332 31.565 26.951 1.00 20.18 40 PHE B N 1
ATOM 2533 C CA . PHE B 1 40 ? 17.835 31.050 28.217 1.00 22.50 40 PHE B CA 1
ATOM 2534 C C . PHE B 1 40 ? 18.087 32.256 29.081 1.00 23.92 40 PHE B C 1
ATOM 2535 O O . PHE B 1 40 ? 19.207 32.798 29.117 1.00 24.38 40 PHE B O 1
ATOM 2543 N N . ASN B 1 41 ? 17.033 32.701 29.741 1.00 25.64 41 ASN B N 1
ATOM 2544 C CA . ASN B 1 41 ? 17.158 33.740 30.749 1.00 27.63 41 ASN B CA 1
ATOM 2545 C C . ASN B 1 41 ? 15.991 33.717 31.716 1.00 28.70 41 ASN B C 1
ATOM 2546 O O . ASN B 1 41 ? 15.183 32.787 31.712 1.00 29.61 41 ASN B O 1
ATOM 2551 N N . LYS B 1 42 ? 15.897 34.738 32.552 1.00 29.34 42 LYS B N 1
ATOM 2552 C CA . LYS B 1 42 ? 14.905 34.714 33.612 1.00 30.27 42 LYS B CA 1
ATOM 2553 C C . LYS B 1 42 ? 13.508 35.202 33.173 1.00 29.95 42 LYS B C 1
ATOM 2554 O O . LYS B 1 42 ? 12.567 35.116 33.944 1.00 30.93 42 LYS B O 1
ATOM 2560 N N . ALA B 1 43 ? 13.371 35.640 31.917 1.00 29.91 43 ALA B N 1
ATOM 2561 C CA . ALA B 1 43 ? 12.101 36.215 31.402 1.00 30.22 43 ALA B CA 1
ATOM 2562 C C . ALA B 1 43 ? 10.881 35.285 31.521 1.00 29.53 43 ALA B C 1
ATOM 2563 O O . ALA B 1 43 ? 9.791 35.731 31.895 1.00 29.97 43 ALA B O 1
ATOM 2565 N N . LEU B 1 44 ? 11.067 34.001 31.214 1.00 28.13 44 LEU B N 1
ATOM 2566 C CA . LEU B 1 44 ? 9.944 33.061 31.211 1.00 27.21 44 LEU B CA 1
ATOM 2567 C C . LEU B 1 44 ? 9.529 32.637 32.615 1.00 26.72 44 LEU B C 1
ATOM 2568 O O . LEU B 1 44 ? 8.497 31.988 32.779 1.00 25.28 44 LEU B O 1
ATOM 2573 N N . GLY B 1 45 ? 10.330 33.031 33.611 1.00 26.04 45 GLY B N 1
ATOM 2574 C CA . GLY B 1 45 ? 10.007 32.810 35.020 1.00 26.20 45 GLY B CA 1
ATOM 2575 C C . GLY B 1 45 ? 8.752 33.553 35.468 1.00 26.32 45 GLY B C 1
ATOM 2576 O O . GLY B 1 45 ? 8.320 33.422 36.614 1.00 26.79 45 GLY B O 1
ATOM 2577 N N . ARG B 1 46 ? 8.173 34.342 34.575 1.00 26.12 46 ARG B N 1
ATOM 2578 C CA . ARG B 1 46 ? 6.875 34.952 34.824 1.00 26.11 46 ARG B CA 1
ATOM 2579 C C . ARG B 1 46 ? 5.766 33.889 34.898 1.00 25.31 46 ARG B C 1
ATOM 2580 O O . ARG B 1 46 ? 4.709 34.145 35.484 1.00 25.56 46 ARG B O 1
ATOM 2588 N N . TYR B 1 47 ? 6.018 32.701 34.327 1.00 23.73 47 TYR B N 1
ATOM 2589 C CA . TYR B 1 47 ? 5.056 31.588 34.411 1.00 22.83 47 TYR B CA 1
ATOM 2590 C C . TYR B 1 47 ? 5.391 30.660 35.553 1.00 22.19 47 TYR B C 1
ATOM 2591 O O . TYR B 1 47 ? 6.556 30.359 35.823 1.00 22.64 47 TYR B O 1
ATOM 2600 N N . ASP B 1 48 ? 4.347 30.228 36.243 1.00 21.91 48 ASP B N 1
ATOM 2601 C CA . ASP B 1 48 ? 4.476 29.277 37.330 1.00 21.80 48 ASP B CA 1
ATOM 2602 C C . ASP B 1 48 ? 4.519 27.844 36.810 1.00 20.00 48 ASP B C 1
ATOM 2603 O O . ASP B 1 48 ? 5.307 27.005 37.303 1.00 19.23 48 ASP B O 1
ATOM 2608 N N . VAL B 1 49 ? 3.708 27.569 35.781 1.00 18.50 49 VAL B N 1
ATOM 2609 C CA . VAL B 1 49 ? 3.588 26.211 35.262 1.00 16.42 49 VAL B CA 1
ATOM 2610 C C . VAL B 1 49 ? 3.519 26.291 33.741 1.00 15.49 49 VAL B C 1
ATOM 2611 O O . VAL B 1 49 ? 2.885 27.184 33.209 1.00 14.90 49 VAL B O 1
ATOM 2615 N N . ALA B 1 50 ? 4.174 25.342 33.082 1.00 14.60 50 ALA B N 1
ATOM 2616 C CA . ALA B 1 50 ? 4.101 25.205 31.605 1.00 14.69 50 ALA B CA 1
ATOM 2617 C C . ALA B 1 50 ? 3.505 23.844 31.249 1.00 15.28 50 ALA B C 1
ATOM 2618 O O . ALA B 1 50 ? 3.914 22.824 31.798 1.00 16.41 50 ALA B O 1
ATOM 2620 N N . ILE B 1 51 ? 2.522 23.826 30.343 1.00 15.02 51 ILE B N 1
ATOM 2621 C CA . ILE B 1 51 ? 1.902 22.551 29.933 1.00 14.56 51 ILE B CA 1
ATOM 2622 C C . ILE B 1 51 ? 2.508 22.299 28.569 1.00 14.37 51 ILE B C 1
ATOM 2623 O O . ILE B 1 51 ? 2.353 23.118 27.678 1.00 14.25 51 ILE B O 1
ATOM 2628 N N . ILE B 1 52 ? 3.272 21.216 28.453 1.00 14.36 52 ILE B N 1
ATOM 2629 C CA . ILE B 1 52 ? 4.139 21.040 27.285 1.00 14.04 52 ILE B CA 1
ATOM 2630 C C . ILE B 1 52 ? 3.378 20.169 26.298 1.00 13.78 52 ILE B C 1
ATOM 2631 O O . ILE B 1 52 ? 3.241 18.973 26.503 1.00 13.60 52 ILE B O 1
ATOM 2636 N N . ARG B 1 53 ? 2.961 20.776 25.189 1.00 13.87 53 ARG B N 1
ATOM 2637 C CA . ARG B 1 53 ? 2.066 20.131 24.223 1.00 13.36 53 ARG B CA 1
ATOM 2638 C C . ARG B 1 53 ? 2.539 20.020 22.743 1.00 14.20 53 ARG B C 1
ATOM 2639 O O . ARG B 1 53 ? 1.741 19.622 21.899 1.00 14.20 53 ARG B O 1
ATOM 2647 N N . PRO B 1 54 ? 3.817 20.347 22.411 1.00 14.60 54 PRO B N 1
ATOM 2648 C CA . PRO B 1 54 ? 4.175 20.168 21.003 1.00 15.24 54 PRO B CA 1
ATOM 2649 C C . PRO B 1 54 ? 4.035 18.717 20.530 1.00 15.65 54 PRO B C 1
ATOM 2650 O O . PRO B 1 54 ? 4.300 17.776 21.297 1.00 16.72 54 PRO B O 1
ATOM 2654 N N . VAL B 1 55 ? 3.665 18.569 19.255 1.00 16.32 55 VAL B N 1
ATOM 2655 C CA A VAL B 1 55 ? 3.528 17.267 18.589 0.50 15.91 55 VAL B CA 1
ATOM 2656 C CA B VAL B 1 55 ? 3.529 17.262 18.620 0.50 16.18 55 VAL B CA 1
ATOM 2657 C C . VAL B 1 55 ? 4.930 16.725 18.309 1.00 16.15 55 VAL B C 1
ATOM 2658 O O . VAL B 1 55 ? 5.160 15.506 18.319 1.00 17.26 55 VAL B O 1
ATOM 2665 N N . SER B 1 56 ? 5.882 17.628 18.059 1.00 15.52 56 SER B N 1
ATOM 2666 C CA . SER B 1 56 ? 7.279 17.206 17.823 1.00 15.45 56 SER B CA 1
ATOM 2667 C C . SER B 1 56 ? 7.873 16.877 19.185 1.00 15.84 56 SER B C 1
ATOM 2668 O O . SER B 1 56 ? 7.867 17.736 20.061 1.00 15.99 56 SER B O 1
ATOM 2671 N N . MET B 1 57 ? 8.364 15.658 19.370 1.00 15.81 57 MET B N 1
ATOM 2672 C CA . MET B 1 57 ? 8.986 15.283 20.641 1.00 17.15 57 MET B CA 1
ATOM 2673 C C . MET B 1 57 ? 10.230 16.150 20.943 1.00 16.27 57 MET B C 1
ATOM 2674 O O . MET B 1 57 ? 10.441 16.546 22.082 1.00 15.35 57 MET B O 1
ATOM 2679 N N . TYR B 1 58 ? 11.023 16.470 19.930 1.00 16.55 58 TYR B N 1
ATOM 2680 C CA . TYR B 1 58 ? 12.194 17.337 20.172 1.00 17.05 58 TYR B CA 1
ATOM 2681 C C . TYR B 1 58 ? 11.790 18.742 20.621 1.00 16.36 58 TYR B C 1
ATOM 2682 O O . TYR B 1 58 ? 12.416 19.308 21.527 1.00 17.12 58 TYR B O 1
ATOM 2691 N N . ARG B 1 59 ? 10.743 19.294 20.010 1.00 15.77 59 ARG B N 1
ATOM 2692 C CA . ARG B 1 59 ? 10.189 20.586 20.466 1.00 14.89 59 ARG B CA 1
ATOM 2693 C C . ARG B 1 59 ? 9.667 20.511 21.893 1.00 15.06 59 ARG B C 1
ATOM 2694 O O . ARG B 1 59 ? 9.885 21.434 22.675 1.00 15.78 59 ARG B O 1
ATOM 2702 N N . ALA B 1 60 ? 9.007 19.403 22.252 1.00 14.41 60 ALA B N 1
ATOM 2703 C CA . ALA B 1 60 ? 8.556 19.210 23.618 1.00 13.49 60 ALA B CA 1
ATOM 2704 C C . ALA B 1 60 ? 9.746 19.150 24.579 1.00 13.65 60 ALA B C 1
ATOM 2705 O O . ALA B 1 60 ? 9.733 19.791 25.645 1.00 13.87 60 ALA B O 1
ATOM 2707 N N . LEU B 1 61 ? 10.750 18.353 24.220 1.00 12.50 61 LEU B N 1
ATOM 2708 C CA . LEU B 1 61 ? 11.949 18.196 25.042 1.00 12.35 61 LEU B CA 1
ATOM 2709 C C . LEU B 1 61 ? 12.661 19.522 25.265 1.00 13.00 61 LEU B C 1
ATOM 2710 O O . LEU B 1 61 ? 12.972 19.898 26.401 1.00 12.09 61 LEU B O 1
ATOM 2715 N N . TYR B 1 62 ? 12.866 20.264 24.191 1.00 12.10 62 TYR B N 1
ATOM 2716 C CA . TYR B 1 62 ? 13.686 21.464 24.280 1.00 13.03 62 TYR B CA 1
ATOM 2717 C C . TYR B 1 62 ? 12.936 22.648 24.873 1.00 13.60 62 TYR B C 1
ATOM 2718 O O . TYR B 1 62 ? 13.548 23.421 25.629 1.00 14.54 62 TYR B O 1
ATOM 2727 N N . SER B 1 63 ? 11.640 22.805 24.571 1.00 13.54 63 SER B N 1
ATOM 2728 C CA A SER B 1 63 ? 10.880 23.903 25.179 0.50 12.91 63 SER B CA 1
ATOM 2729 C CA B SER B 1 63 ? 10.859 23.893 25.175 0.50 13.86 63 SER B CA 1
ATOM 2730 C C . SER B 1 63 ? 10.831 23.689 26.688 1.00 13.33 63 SER B C 1
ATOM 2731 O O . SER B 1 63 ? 10.974 24.647 27.447 1.00 13.04 63 SER B O 1
ATOM 2736 N N . SER B 1 64 ? 10.642 22.432 27.111 1.00 12.92 64 SER B N 1
ATOM 2737 C CA A SER B 1 64 ? 10.584 22.091 28.542 0.50 13.42 64 SER B CA 1
ATOM 2738 C CA B SER B 1 64 ? 10.579 22.119 28.545 0.50 13.49 64 SER B CA 1
ATOM 2739 C C . SER B 1 64 ? 11.921 22.427 29.228 1.00 14.13 64 SER B C 1
ATOM 2740 O O . SER B 1 64 ? 11.955 22.989 30.318 1.00 13.63 64 SER B O 1
ATOM 2745 N N . ALA B 1 65 ? 13.029 22.056 28.588 1.00 13.97 65 ALA B N 1
ATOM 2746 C CA . ALA B 1 65 ? 14.356 22.349 29.141 1.00 13.96 65 ALA B CA 1
ATOM 2747 C C . ALA B 1 65 ? 14.595 23.851 29.311 1.00 14.65 65 ALA B C 1
ATOM 2748 O O . ALA B 1 65 ? 15.119 24.290 30.349 1.00 14.70 65 ALA B O 1
ATOM 2750 N N . VAL B 1 66 ? 14.240 24.644 28.296 1.00 13.66 66 VAL B N 1
ATOM 2751 C CA . VAL B 1 66 ? 14.426 26.097 28.383 1.00 14.99 66 VAL B CA 1
ATOM 2752 C C . VAL B 1 66 ? 13.556 26.721 29.475 1.00 13.97 66 VAL B C 1
ATOM 2753 O O . VAL B 1 66 ? 14.037 27.541 30.241 1.00 14.79 66 VAL B O 1
ATOM 2757 N N . LEU B 1 67 ? 12.304 26.273 29.596 1.00 14.04 67 LEU B N 1
ATOM 2758 C CA . LEU B 1 67 ? 11.388 26.769 30.648 1.00 14.24 67 LEU B CA 1
ATOM 2759 C C . LEU B 1 67 ? 11.864 26.380 32.056 1.00 14.16 67 LEU B C 1
ATOM 2760 O O . LEU B 1 67 ? 11.824 27.200 32.992 1.00 14.50 67 LEU B O 1
ATOM 2765 N N . GLU B 1 68 ? 12.336 25.156 32.207 1.00 14.59 68 GLU B N 1
ATOM 2766 C CA . GLU B 1 68 ? 12.933 24.705 33.480 1.00 16.46 68 GLU B CA 1
ATOM 2767 C C . GLU B 1 68 ? 14.133 25.542 33.909 1.00 17.48 68 GLU B C 1
ATOM 2768 O O . GLU B 1 68 ? 14.347 25.776 35.097 1.00 17.65 68 GLU B O 1
ATOM 2774 N N . ALA B 1 69 ? 14.928 25.965 32.940 1.00 18.00 69 ALA B N 1
ATOM 2775 C CA . ALA B 1 69 ? 16.107 26.770 33.214 1.00 18.70 69 ALA B CA 1
ATOM 2776 C C . ALA B 1 69 ? 15.689 28.138 33.775 1.00 19.88 69 ALA B C 1
ATOM 2777 O O . ALA B 1 69 ? 16.439 28.751 34.534 1.00 20.47 69 ALA B O 1
ATOM 2779 N N . ALA B 1 70 ? 14.486 28.587 33.427 1.00 19.56 70 ALA B N 1
ATOM 2780 C CA . ALA B 1 70 ? 13.932 29.831 33.984 1.00 19.95 70 ALA B CA 1
ATOM 2781 C C . ALA B 1 70 ? 13.211 29.619 35.322 1.00 20.29 70 ALA B C 1
ATOM 2782 O O . ALA B 1 70 ? 12.645 30.570 35.876 1.00 21.37 70 ALA B O 1
ATOM 2784 N N . GLY B 1 71 ? 13.209 28.380 35.809 1.00 19.71 71 GLY B N 1
ATOM 2785 C CA . GLY B 1 71 ? 12.541 28.006 37.078 1.00 20.28 71 GLY B CA 1
ATOM 2786 C C . GLY B 1 71 ? 11.048 27.748 36.957 1.00 21.00 71 GLY B C 1
ATOM 2787 O O . GLY B 1 71 ? 10.343 27.771 37.973 1.00 21.72 71 GLY B O 1
ATOM 2788 N N . VAL B 1 72 ? 10.561 27.508 35.731 1.00 19.50 72 VAL B N 1
ATOM 2789 C CA . VAL B 1 72 ? 9.129 27.223 35.493 1.00 18.69 72 VAL B CA 1
ATOM 2790 C C . VAL B 1 72 ? 8.972 25.727 35.708 1.00 18.81 72 VAL B C 1
ATOM 2791 O O . VAL B 1 72 ? 9.813 24.953 35.273 1.00 18.94 72 VAL B O 1
ATOM 2795 N N . HIS B 1 73 ? 7.925 25.318 36.411 1.00 18.47 73 HIS B N 1
ATOM 2796 C CA . HIS B 1 73 ? 7.631 23.909 36.537 1.00 18.30 73 HIS B CA 1
ATOM 2797 C C . HIS B 1 73 ? 6.934 23.417 35.277 1.00 17.04 73 HIS B C 1
ATOM 2798 O O . HIS B 1 73 ? 5.881 23.920 34.926 1.00 17.53 73 HIS B O 1
ATOM 2805 N N . THR B 1 74 ? 7.519 22.435 34.611 1.00 15.98 74 THR B N 1
ATOM 2806 C CA . THR B 1 74 ? 6.952 21.985 33.349 1.00 15.78 74 THR B CA 1
ATOM 2807 C C . THR B 1 74 ? 6.271 20.637 33.518 1.00 15.60 74 THR B C 1
ATOM 2808 O O . THR B 1 74 ? 6.720 19.781 34.309 1.00 15.67 74 THR B O 1
ATOM 2812 N N . ILE B 1 75 ? 5.180 20.461 32.775 1.00 14.00 75 ILE B N 1
ATOM 2813 C CA . ILE B 1 75 ? 4.413 19.220 32.792 1.00 14.80 75 ILE B CA 1
ATOM 2814 C C . ILE B 1 75 ? 4.261 18.797 31.338 1.00 15.12 75 ILE B C 1
ATOM 2815 O O . ILE B 1 75 ? 3.540 19.470 30.616 1.00 14.32 75 ILE B O 1
ATOM 2820 N N . ASN B 1 76 ? 4.932 17.721 30.903 1.00 15.84 76 ASN B N 1
ATOM 2821 C CA . ASN B 1 76 ? 5.928 16.986 31.683 1.00 16.57 76 ASN B CA 1
ATOM 2822 C C . ASN B 1 76 ? 7.310 17.640 31.726 1.00 17.04 76 ASN B C 1
ATOM 2823 O O . ASN B 1 76 ? 7.610 18.533 30.936 1.00 17.58 76 ASN B O 1
ATOM 2828 N N . SER B 1 77 ? 8.141 17.190 32.657 1.00 18.03 77 SER B N 1
ATOM 2829 C CA . SER B 1 77 ? 9.535 17.656 32.758 1.00 18.58 77 SER B CA 1
ATOM 2830 C C . SER B 1 77 ? 10.420 17.121 31.610 1.00 18.31 77 SER B C 1
ATOM 2831 O O . SER B 1 77 ? 10.098 16.115 30.964 1.00 17.00 77 SER B O 1
ATOM 2834 N N . SER B 1 78 ? 11.542 17.798 31.344 1.00 18.39 78 SER B N 1
ATOM 2835 C CA . SER B 1 78 ? 12.417 17.371 30.247 1.00 18.99 78 SER B CA 1
ATOM 2836 C C . SER B 1 78 ? 12.982 15.990 30.542 1.00 19.57 78 SER B C 1
ATOM 2837 O O . SER B 1 78 ? 13.224 15.213 29.637 1.00 18.90 78 SER B O 1
ATOM 2840 N N . ASP B 1 79 ? 13.166 15.670 31.823 1.00 19.83 79 ASP B N 1
ATOM 2841 C CA . ASP B 1 79 ? 13.740 14.377 32.175 1.00 21.13 79 ASP B CA 1
ATOM 2842 C C . ASP B 1 79 ? 12.724 13.271 31.856 1.00 19.67 79 ASP B C 1
ATOM 2843 O O . ASP B 1 79 ? 13.101 12.229 31.328 1.00 20.20 79 ASP B O 1
ATOM 2848 N N . VAL B 1 80 ? 11.445 13.543 32.097 1.00 17.63 80 VAL B N 1
ATOM 2849 C CA . VAL B 1 80 ? 10.362 12.607 31.794 1.00 17.94 80 VAL B CA 1
ATOM 2850 C C . VAL B 1 80 ? 10.192 12.492 30.263 1.00 17.31 80 VAL B C 1
ATOM 2851 O O . VAL B 1 80 ? 10.072 11.392 29.711 1.00 17.39 80 VAL B O 1
ATOM 2855 N N . ILE B 1 81 ? 10.203 13.628 29.584 1.00 16.95 81 ILE B N 1
ATOM 2856 C CA . ILE B 1 81 ? 10.085 13.631 28.106 1.00 17.15 81 ILE B CA 1
ATOM 2857 C C . ILE B 1 81 ? 11.204 12.777 27.461 1.00 17.89 81 ILE B C 1
ATOM 2858 O O . ILE B 1 81 ? 10.946 11.937 26.593 1.00 18.76 81 ILE B O 1
ATOM 2863 N N . ASN B 1 82 ? 12.436 12.969 27.913 1.00 18.58 82 ASN B N 1
ATOM 2864 C CA . ASN B 1 82 ? 13.600 12.242 27.389 1.00 20.21 82 ASN B CA 1
ATOM 2865 C C . ASN B 1 82 ? 13.414 10.722 27.537 1.00 20.74 82 ASN B C 1
ATOM 2866 O O . ASN B 1 82 ? 13.600 9.947 26.579 1.00 20.75 82 ASN B O 1
ATOM 2871 N N . VAL B 1 83 ? 12.980 10.312 28.724 1.00 18.53 83 VAL B N 1
ATOM 2872 C CA . VAL B 1 83 ? 12.852 8.903 29.034 1.00 19.35 83 VAL B CA 1
ATOM 2873 C C . VAL B 1 83 ? 11.607 8.272 28.381 1.00 18.71 83 VAL B C 1
ATOM 2874 O O . VAL B 1 83 ? 11.722 7.230 27.763 1.00 19.65 83 VAL B O 1
ATOM 2878 N N . CYS B 1 84 ? 10.444 8.920 28.473 1.00 18.01 84 CYS B N 1
ATOM 2879 C CA . CYS B 1 84 ? 9.209 8.338 27.916 1.00 18.71 84 CYS B CA 1
ATOM 2880 C C . CYS B 1 84 ? 9.214 8.403 26.407 1.00 18.26 84 CYS B C 1
ATOM 2881 O O . CYS B 1 84 ? 8.618 7.562 25.748 1.00 18.93 84 CYS B O 1
ATOM 2884 N N . GLY B 1 85 ? 9.888 9.405 25.859 1.00 17.78 85 GLY B N 1
ATOM 2885 C CA . GLY B 1 85 ? 9.987 9.556 24.397 1.00 19.29 85 GLY B CA 1
ATOM 2886 C C . GLY B 1 85 ? 10.960 8.578 23.761 1.00 19.40 85 GLY B C 1
ATOM 2887 O O . GLY B 1 85 ? 11.092 8.523 22.531 1.00 21.79 85 GLY B O 1
ATOM 2888 N N . ASP B 1 86 ? 11.696 7.846 24.584 1.00 18.77 86 ASP B N 1
ATOM 2889 C CA . ASP B 1 86 ? 12.637 6.855 24.084 1.00 17.60 86 ASP B CA 1
ATOM 2890 C C . ASP B 1 86 ? 12.336 5.478 24.652 1.00 17.00 86 ASP B C 1
ATOM 2891 O O . ASP B 1 86 ? 12.492 5.248 25.868 1.00 17.75 86 ASP B O 1
ATOM 2896 N N . LYS B 1 87 ? 11.868 4.575 23.791 1.00 15.74 87 LYS B N 1
ATOM 2897 C CA . LYS B 1 87 ? 11.441 3.251 24.238 1.00 14.96 87 LYS B CA 1
ATOM 2898 C C . LYS B 1 87 ? 12.550 2.440 24.898 1.00 14.77 87 LYS B C 1
ATOM 2899 O O . LYS B 1 87 ? 12.269 1.722 25.855 1.00 15.42 87 LYS B O 1
ATOM 2905 N N . ILE B 1 88 ? 13.797 2.588 24.449 1.00 14.42 88 ILE B N 1
ATOM 2906 C CA . ILE B 1 88 ? 14.913 1.843 25.082 1.00 14.27 88 ILE B CA 1
ATOM 2907 C C . ILE B 1 88 ? 15.166 2.358 26.496 1.00 13.96 88 ILE B C 1
ATOM 2908 O O . ILE B 1 88 ? 15.356 1.557 27.426 1.00 14.70 88 ILE B O 1
ATOM 2913 N N . LEU B 1 89 ? 15.148 3.682 26.659 1.00 13.64 89 LEU B N 1
ATOM 2914 C CA . LEU B 1 89 ? 15.345 4.275 27.996 1.00 14.83 89 LEU B CA 1
ATOM 2915 C C . LEU B 1 89 ? 14.199 3.899 28.945 1.00 14.80 89 LEU B C 1
ATOM 2916 O O . LEU B 1 89 ? 14.424 3.643 30.142 1.00 15.02 89 LEU B O 1
ATOM 2921 N N . THR B 1 90 ? 12.982 3.882 28.407 1.00 14.59 90 THR B N 1
ATOM 2922 C CA . THR B 1 90 ? 11.796 3.465 29.168 1.00 15.69 90 THR B CA 1
ATOM 2923 C C . THR B 1 90 ? 11.936 2.002 29.598 1.00 15.04 90 THR B C 1
ATOM 2924 O O . THR B 1 90 ? 11.768 1.673 30.775 1.00 14.20 90 THR B O 1
ATOM 2928 N N . TYR B 1 91 ? 12.234 1.123 28.644 1.00 15.13 91 TYR B N 1
ATOM 2929 C CA . TYR B 1 91 ? 12.373 -0.319 28.974 1.00 15.69 91 TYR B CA 1
ATOM 2930 C C . TYR B 1 91 ? 13.490 -0.514 29.994 1.00 15.82 91 TYR B C 1
ATOM 2931 O O . TYR B 1 91 ? 13.357 -1.328 30.914 1.00 14.82 91 TYR B O 1
ATOM 2940 N N . SER B 1 92 ? 14.595 0.236 29.866 1.00 15.89 92 SER B N 1
ATOM 2941 C CA . SER B 1 92 ? 15.672 0.117 30.871 1.00 17.34 92 SER B CA 1
ATOM 2942 C C . SER B 1 92 ? 15.188 0.330 32.318 1.00 17.78 92 SER B C 1
ATOM 2943 O O . SER B 1 92 ? 15.471 -0.507 33.209 1.00 18.61 92 SER B O 1
ATOM 2946 N N . LYS B 1 93 ? 14.486 1.441 32.547 1.00 18.19 93 LYS B N 1
ATOM 2947 C CA . LYS B 1 93 ? 13.996 1.815 33.886 1.00 18.88 93 LYS B CA 1
ATOM 2948 C C . LYS B 1 93 ? 12.962 0.796 34.357 1.00 19.21 93 LYS B C 1
ATOM 2949 O O . LYS B 1 93 ? 13.017 0.319 35.497 1.00 19.34 93 LYS B O 1
ATOM 2955 N N . LEU B 1 94 ? 12.031 0.443 33.470 1.00 18.82 94 LEU B N 1
ATOM 2956 C CA . LEU B 1 94 ? 10.966 -0.504 33.842 1.00 18.96 94 LEU B CA 1
ATOM 2957 C C . LEU B 1 94 ? 11.542 -1.886 34.178 1.00 19.99 94 LEU B C 1
ATOM 2958 O O . LEU B 1 94 ? 11.219 -2.479 35.218 1.00 20.40 94 LEU B O 1
ATOM 2963 N N . TYR B 1 95 ? 12.416 -2.375 33.305 1.00 20.27 95 TYR B N 1
ATOM 2964 C CA . TYR B 1 95 ? 12.990 -3.700 33.470 1.00 22.11 95 TYR B CA 1
ATOM 2965 C C . TYR B 1 95 ? 13.728 -3.796 34.783 1.00 23.31 95 TYR B C 1
ATOM 2966 O O . TYR B 1 95 ? 13.576 -4.771 35.508 1.00 23.20 95 TYR B O 1
ATOM 2975 N N . ARG B 1 96 ? 14.554 -2.794 35.055 1.00 24.77 96 ARG B N 1
ATOM 2976 C CA . ARG B 1 96 ? 15.353 -2.742 36.261 1.00 27.21 96 ARG B CA 1
ATOM 2977 C C . ARG B 1 96 ? 14.534 -2.863 37.540 1.00 27.80 96 ARG B C 1
ATOM 2978 O O . ARG B 1 96 ? 15.007 -3.425 38.533 1.00 28.31 96 ARG B O 1
ATOM 2986 N N . GLU B 1 97 ? 13.318 -2.328 37.515 1.00 28.46 97 GLU B N 1
ATOM 2987 C CA . GLU B 1 97 ? 12.458 -2.303 38.702 1.00 29.83 97 GLU B CA 1
ATOM 2988 C C . GLU B 1 97 ? 11.422 -3.434 38.723 1.00 29.84 97 GLU B C 1
ATOM 2989 O O . GLU B 1 97 ? 10.532 -3.444 39.573 1.00 31.01 97 GLU B O 1
ATOM 2995 N N . GLY B 1 98 ? 11.540 -4.390 37.803 1.00 28.90 98 GLY B N 1
ATOM 2996 C CA . GLY B 1 98 ? 10.682 -5.574 37.813 1.00 27.66 98 GLY B CA 1
ATOM 2997 C C . GLY B 1 98 ? 9.286 -5.385 37.227 1.00 27.02 98 GLY B C 1
ATOM 2998 O O . GLY B 1 98 ? 8.376 -6.178 37.515 1.00 28.35 98 GLY B O 1
ATOM 2999 N N . ILE B 1 99 ? 9.100 -4.348 36.414 1.00 24.69 99 ILE B N 1
ATOM 3000 C CA . ILE B 1 99 ? 7.880 -4.212 35.635 1.00 22.89 99 ILE B CA 1
ATOM 3001 C C . ILE B 1 99 ? 8.012 -5.079 34.389 1.00 21.90 99 ILE B C 1
ATOM 3002 O O . ILE B 1 99 ? 9.044 -5.052 33.730 1.00 20.99 99 ILE B O 1
ATOM 3007 N N . PRO B 1 100 ? 6.970 -5.863 34.068 1.00 20.16 100 PRO B N 1
ATOM 3008 C CA . PRO B 1 100 ? 7.084 -6.769 32.927 1.00 18.73 100 PRO B CA 1
ATOM 3009 C C . PRO B 1 100 ? 7.016 -5.965 31.635 1.00 16.63 100 PRO B C 1
ATOM 3010 O O . PRO B 1 100 ? 6.207 -5.033 31.519 1.00 15.64 100 PRO B O 1
ATOM 3014 N N . ILE B 1 101 ? 7.936 -6.272 30.723 1.00 15.14 101 ILE B N 1
ATOM 3015 C CA . ILE B 1 101 ? 8.010 -5.618 29.421 1.00 14.58 101 ILE B CA 1
ATOM 3016 C C . ILE B 1 101 ? 8.120 -6.730 28.416 1.00 13.49 101 ILE B C 1
ATOM 3017 O O . ILE B 1 101 ? 8.438 -7.872 28.770 1.00 13.33 101 ILE B O 1
ATOM 3022 N N . PRO B 1 102 ? 7.856 -6.442 27.131 1.00 14.08 102 PRO B N 1
ATOM 3023 C CA . PRO B 1 102 ? 8.033 -7.574 26.219 1.00 14.42 102 PRO B CA 1
ATOM 3024 C C . PRO B 1 102 ? 9.477 -8.063 26.203 1.00 14.92 102 PRO B C 1
ATOM 3025 O O . PRO B 1 102 ? 10.403 -7.263 26.355 1.00 15.05 102 PRO B O 1
ATOM 3029 N N . ASP B 1 103 ? 9.678 -9.368 26.041 1.00 15.98 103 ASP B N 1
ATOM 3030 C CA . ASP B 1 103 ? 11.050 -9.902 25.962 1.00 16.72 103 ASP B CA 1
ATOM 3031 C C . ASP B 1 103 ? 11.769 -9.240 24.799 1.00 16.86 103 ASP B C 1
ATOM 3032 O O . ASP B 1 103 ? 11.310 -9.360 23.671 1.00 16.70 103 ASP B O 1
ATOM 3037 N N . SER B 1 104 ? 12.869 -8.526 25.056 1.00 16.36 104 SER B N 1
ATOM 3038 C CA . SER B 1 104 ? 13.405 -7.627 24.015 1.00 16.41 104 SER B CA 1
ATOM 3039 C C . SER B 1 104 ? 14.902 -7.767 23.882 1.00 16.20 104 SER B C 1
ATOM 3040 O O . SER B 1 104 ? 15.573 -8.071 24.851 1.00 17.18 104 SER B O 1
ATOM 3043 N N . ILE B 1 105 ? 15.404 -7.547 22.669 1.00 15.68 105 ILE B N 1
ATOM 3044 C CA . ILE B 1 105 ? 16.837 -7.536 22.404 1.00 16.83 105 ILE B CA 1
ATOM 3045 C C . ILE B 1 105 ? 17.113 -6.274 21.587 1.00 16.61 105 ILE B C 1
ATOM 3046 O O . ILE B 1 105 ? 16.333 -5.924 20.704 1.00 16.07 105 ILE B O 1
ATOM 3051 N N . ILE B 1 106 ? 18.196 -5.580 21.907 1.00 15.88 106 ILE B N 1
ATOM 3052 C CA . ILE B 1 106 ? 18.534 -4.344 21.212 1.00 15.87 106 ILE B CA 1
ATOM 3053 C C . ILE B 1 106 ? 19.655 -4.597 20.221 1.00 15.77 106 ILE B C 1
ATOM 3054 O O . ILE B 1 106 ? 20.661 -5.217 20.563 1.00 15.92 106 ILE B O 1
ATOM 3059 N N . ALA B 1 107 ? 19.458 -4.117 18.994 1.00 15.77 107 ALA B N 1
ATOM 3060 C CA . ALA B 1 107 ? 20.422 -4.309 17.924 1.00 16.35 107 ALA B CA 1
ATOM 3061 C C . ALA B 1 107 ? 20.785 -2.947 17.334 1.00 16.39 107 ALA B C 1
ATOM 3062 O O . ALA B 1 107 ? 19.911 -2.216 16.844 1.00 16.24 107 ALA B O 1
ATOM 3064 N N . LEU B 1 108 ? 22.074 -2.610 17.372 1.00 15.74 108 LEU B N 1
ATOM 3065 C CA . LEU B 1 108 ? 22.492 -1.256 17.012 1.00 16.23 108 LEU B CA 1
ATOM 3066 C C . LEU B 1 108 ? 23.205 -1.156 15.669 1.00 17.13 108 LEU B C 1
ATOM 3067 O O . LEU B 1 108 ? 23.960 -0.197 15.423 1.00 17.63 108 LEU B O 1
ATOM 3072 N N . SER B 1 109 ? 22.968 -2.141 14.813 1.00 17.04 109 SER B N 1
ATOM 3073 C CA . SER B 1 109 ? 23.477 -2.134 13.438 1.00 17.62 109 SER B CA 1
ATOM 3074 C C . SER B 1 109 ? 22.686 -3.150 12.629 1.00 16.61 109 SER B C 1
ATOM 3075 O O . SER B 1 109 ? 22.007 -3.982 13.186 1.00 15.53 109 SER B O 1
ATOM 3078 N N . ALA B 1 110 ? 22.789 -3.092 11.293 1.00 16.80 110 ALA B N 1
ATOM 3079 C CA . ALA B 1 110 ? 22.174 -4.112 10.450 1.00 16.52 110 ALA B CA 1
ATOM 3080 C C . ALA B 1 110 ? 22.684 -5.510 10.777 1.00 16.99 110 ALA B C 1
ATOM 3081 O O . ALA B 1 110 ? 21.917 -6.492 10.796 1.00 16.94 110 ALA B O 1
ATOM 3083 N N . GLU B 1 111 ? 23.990 -5.603 11.031 1.00 17.55 111 GLU B N 1
ATOM 3084 C CA . GLU B 1 111 ? 24.602 -6.881 11.380 1.00 17.43 111 GLU B CA 1
ATOM 3085 C C . GLU B 1 111 ? 24.016 -7.427 12.681 1.00 16.65 111 GLU B C 1
ATOM 3086 O O . GLU B 1 111 ? 23.627 -8.596 12.760 1.00 16.31 111 GLU B O 1
ATOM 3092 N N . ALA B 1 112 ? 23.964 -6.579 13.700 1.00 15.93 112 ALA B N 1
ATOM 3093 C CA . ALA B 1 112 ? 23.384 -6.982 14.972 1.00 16.24 112 ALA B CA 1
ATOM 3094 C C . ALA B 1 112 ? 21.888 -7.331 14.866 1.00 14.83 112 ALA B C 1
ATOM 3095 O O . ALA B 1 112 ? 21.424 -8.233 15.544 1.00 15.00 112 ALA B O 1
ATOM 3097 N N . ALA B 1 113 ? 21.142 -6.611 14.029 1.00 15.24 113 ALA B N 1
ATOM 3098 C CA . ALA B 1 113 ? 19.694 -6.880 13.855 1.00 14.94 113 ALA B CA 1
ATOM 3099 C C . ALA B 1 113 ? 19.460 -8.306 13.329 1.00 15.46 113 ALA B C 1
ATOM 3100 O O . ALA B 1 113 ? 18.594 -9.060 13.834 1.00 15.10 113 ALA B O 1
ATOM 3102 N N . LEU B 1 114 ? 20.250 -8.687 12.325 1.00 16.35 114 LEU B N 1
ATOM 3103 C CA . LEU B 1 114 ? 20.112 -10.022 11.743 1.00 17.53 114 LEU B CA 1
ATOM 3104 C C . LEU B 1 114 ? 20.427 -11.099 12.771 1.00 17.54 114 LEU B C 1
ATOM 3105 O O . LEU B 1 114 ? 19.673 -12.084 12.871 1.00 17.68 114 LEU B O 1
ATOM 3110 N N . LYS B 1 115 ? 21.516 -10.919 13.526 1.00 17.99 115 LYS B N 1
ATOM 3111 C CA . LYS B 1 115 ? 21.809 -11.784 14.697 1.00 18.80 115 LYS B CA 1
ATOM 3112 C C . LYS B 1 115 ? 20.672 -11.891 15.723 1.00 18.99 115 LYS B C 1
ATOM 3113 O O . LYS B 1 115 ? 20.367 -12.994 16.224 1.00 18.59 115 LYS B O 1
ATOM 3119 N N . ALA B 1 116 ? 20.055 -10.755 16.036 1.00 19.13 116 ALA B N 1
ATOM 3120 C CA . ALA B 1 116 ? 18.892 -10.729 16.928 1.00 19.78 116 ALA B CA 1
ATOM 3121 C C . ALA B 1 116 ? 17.728 -11.569 16.408 1.00 20.29 116 ALA B C 1
ATOM 3122 O O . ALA B 1 116 ? 17.137 -12.335 17.171 1.00 20.43 116 ALA B O 1
ATOM 3124 N N . TYR B 1 117 ? 17.389 -11.420 15.125 1.00 20.14 117 TYR B N 1
ATOM 3125 C CA . TYR B 1 117 ? 16.333 -12.239 14.504 1.00 21.45 117 TYR B CA 1
ATOM 3126 C C . TYR B 1 117 ? 16.681 -13.708 14.620 1.00 23.49 117 TYR B C 1
ATOM 3127 O O . TYR B 1 117 ? 15.828 -14.538 14.987 1.00 24.46 117 TYR B O 1
ATOM 3136 N N . GLU B 1 118 ? 17.933 -14.023 14.292 1.00 25.07 118 GLU B N 1
ATOM 3137 C CA . GLU B 1 118 ? 18.455 -15.394 14.373 1.00 27.53 118 GLU B CA 1
ATOM 3138 C C . GLU B 1 118 ? 18.425 -15.976 15.795 1.00 28.06 118 GLU B C 1
ATOM 3139 O O . GLU B 1 118 ? 18.184 -17.180 15.960 1.00 29.20 118 GLU B O 1
ATOM 3145 N N . GLN B 1 119 ? 18.648 -15.139 16.806 1.00 28.39 119 GLN B N 1
ATOM 3146 C CA . GLN B 1 119 ? 18.657 -15.591 18.210 1.00 29.37 119 GLN B CA 1
ATOM 3147 C C . GLN B 1 119 ? 17.264 -15.870 18.731 1.00 29.68 119 GLN B C 1
ATOM 3148 O O . GLN B 1 119 ? 17.076 -16.797 19.518 1.00 29.99 119 GLN B O 1
ATOM 3154 N N . ARG B 1 120 ? 16.311 -15.053 18.283 1.00 29.60 120 ARG B N 1
ATOM 3155 C CA . ARG B 1 120 ? 14.918 -15.051 18.739 1.00 30.17 120 ARG B CA 1
ATOM 3156 C C . ARG B 1 120 ? 14.009 -15.961 17.919 1.00 29.15 120 ARG B C 1
ATOM 3157 O O . ARG B 1 120 ? 13.063 -16.545 18.439 1.00 29.93 120 ARG B O 1
ATOM 3165 N N . GLY B 1 121 ? 14.260 -16.012 16.623 1.00 27.88 121 GLY B N 1
ATOM 3166 C CA . GLY B 1 121 ? 13.351 -16.664 15.684 1.00 26.04 121 GLY B CA 1
ATOM 3167 C C . GLY B 1 121 ? 12.077 -15.871 15.453 1.00 24.72 121 GLY B C 1
ATOM 3168 O O . GLY B 1 121 ? 11.836 -14.847 16.089 1.00 24.41 121 GLY B O 1
ATOM 3169 N N . PHE B 1 122 ? 11.242 -16.362 14.543 1.00 23.43 122 PHE B N 1
ATOM 3170 C CA . PHE B 1 122 ? 10.044 -15.631 14.117 1.00 22.38 122 PHE B CA 1
ATOM 3171 C C . PHE B 1 122 ? 8.747 -16.203 14.738 1.00 21.14 122 PHE B C 1
ATOM 3172 O O . PHE B 1 122 ? 8.721 -17.374 15.122 1.00 21.26 122 PHE B O 1
ATOM 3180 N N . PRO B 1 123 ? 7.674 -15.386 14.846 1.00 19.90 123 PRO B N 1
ATOM 3181 C CA . PRO B 1 123 ? 7.599 -13.982 14.412 1.00 18.79 123 PRO B CA 1
ATOM 3182 C C . PRO B 1 123 ? 8.106 -13.083 15.513 1.00 17.81 123 PRO B C 1
ATOM 3183 O O . PRO B 1 123 ? 8.176 -13.501 16.689 1.00 17.98 123 PRO B O 1
ATOM 3187 N N . LEU B 1 124 ? 8.418 -11.852 15.142 1.00 16.75 124 LEU B N 1
ATOM 3188 C CA . LEU B 1 124 ? 8.861 -10.852 16.109 1.00 16.10 124 LEU B CA 1
ATOM 3189 C C . LEU B 1 124 ? 8.382 -9.474 15.680 1.00 15.14 124 LEU B C 1
ATOM 3190 O O . LEU B 1 124 ? 7.980 -9.255 14.530 1.00 14.65 124 LEU B O 1
ATOM 3195 N N . ILE B 1 125 ? 8.443 -8.531 16.615 1.00 14.97 125 ILE B N 1
ATOM 3196 C CA . ILE B 1 125 ? 8.242 -7.112 16.307 1.00 15.16 125 ILE B CA 1
ATOM 3197 C C . ILE B 1 125 ? 9.596 -6.401 16.333 1.00 14.45 125 ILE B C 1
ATOM 3198 O O . ILE B 1 125 ? 10.394 -6.632 17.194 1.00 14.46 125 ILE B O 1
ATOM 3203 N N . ASP B 1 126 ? 9.862 -5.576 15.331 1.00 14.27 126 ASP B N 1
ATOM 3204 C CA . ASP B 1 126 ? 11.080 -4.752 15.317 1.00 14.00 126 ASP B CA 1
ATOM 3205 C C . ASP B 1 126 ? 10.605 -3.304 15.186 1.00 14.18 126 ASP B C 1
ATOM 3206 O O . ASP B 1 126 ? 9.958 -2.930 14.214 1.00 13.51 126 ASP B O 1
ATOM 3211 N N . LYS B 1 127 ? 10.897 -2.487 16.191 1.00 12.29 127 LYS B N 1
ATOM 3212 C CA . LYS B 1 127 ? 10.518 -1.089 16.123 1.00 12.62 127 LYS B CA 1
ATOM 3213 C C . LYS B 1 127 ? 11.662 -0.217 16.620 1.00 13.49 127 LYS B C 1
ATOM 3214 O O . LYS B 1 127 ? 12.515 -0.684 17.385 1.00 12.75 127 LYS B O 1
ATOM 3220 N N . PRO B 1 128 ? 11.694 1.044 16.179 1.00 14.19 128 PRO B N 1
ATOM 3221 C CA . PRO B 1 128 ? 12.772 1.921 16.655 1.00 14.68 128 PRO B CA 1
ATOM 3222 C C . PRO B 1 128 ? 12.410 2.498 18.036 1.00 14.78 128 PRO B C 1
ATOM 3223 O O . PRO B 1 128 ? 11.236 2.449 18.414 1.00 14.81 128 PRO B O 1
ATOM 3227 N N . PRO B 1 129 ? 13.388 3.071 18.748 1.00 15.25 129 PRO B N 1
ATOM 3228 C CA . PRO B 1 129 ? 13.115 3.656 20.053 1.00 15.96 129 PRO B CA 1
ATOM 3229 C C . PRO B 1 129 ? 12.341 4.963 19.993 1.00 16.69 129 PRO B C 1
ATOM 3230 O O . PRO B 1 129 ? 11.717 5.338 20.968 1.00 16.59 129 PRO B O 1
ATOM 3234 N N . ILE B 1 130 ? 12.411 5.665 18.873 1.00 17.06 130 ILE B N 1
ATOM 3235 C CA A ILE B 1 130 ? 11.640 6.888 18.722 0.50 18.46 130 ILE B CA 1
ATOM 3236 C CA B ILE B 1 130 ? 11.693 6.922 18.686 0.50 18.34 130 ILE B CA 1
ATOM 3237 C C . ILE B 1 130 ? 10.572 6.683 17.682 1.00 18.91 130 ILE B C 1
ATOM 3238 O O . ILE B 1 130 ? 10.730 5.882 16.750 1.00 19.03 130 ILE B O 1
ATOM 3247 N N . GLY B 1 131 ? 9.464 7.382 17.876 1.00 19.02 131 GLY B N 1
ATOM 3248 C CA . GLY B 1 131 ? 8.341 7.297 16.987 1.00 19.25 131 GLY B CA 1
ATOM 3249 C C . GLY B 1 131 ? 7.072 7.203 17.801 1.00 18.89 131 GLY B C 1
ATOM 3250 O O . GLY B 1 131 ? 7.108 6.969 19.027 1.00 19.05 131 GLY B O 1
ATOM 3251 N N . SER B 1 132 ? 5.959 7.402 17.115 1.00 17.81 132 SER B N 1
ATOM 3252 C CA . SER B 1 132 ? 4.644 7.341 17.703 1.00 18.41 132 SER B CA 1
ATOM 3253 C C . SER B 1 132 ? 3.714 6.976 16.564 1.00 17.92 132 SER B C 1
ATOM 3254 O O . SER B 1 132 ? 4.162 6.848 15.422 1.00 18.14 132 SER B O 1
ATOM 3257 N N . TRP B 1 133 ? 2.435 6.802 16.875 1.00 18.02 133 TRP B N 1
ATOM 3258 C CA . TRP B 1 133 ? 1.375 6.480 15.904 1.00 17.87 133 TRP B CA 1
ATOM 3259 C C . TRP B 1 133 ? 1.598 5.197 15.111 1.00 17.28 133 TRP B C 1
ATOM 3260 O O . TRP B 1 133 ? 1.052 5.047 14.026 1.00 17.89 133 TRP B O 1
ATOM 3271 N N . GLY B 1 134 ? 2.410 4.297 15.652 1.00 16.32 134 GLY B N 1
ATOM 3272 C CA . GLY B 1 134 ? 2.726 3.017 15.022 1.00 15.57 134 GLY B CA 1
ATOM 3273 C C . GLY B 1 134 ? 3.824 3.096 13.976 1.00 15.15 134 GLY B C 1
ATOM 3274 O O . GLY B 1 134 ? 4.148 2.091 13.333 1.00 13.61 134 GLY B O 1
ATOM 3275 N N . ARG B 1 135 ? 4.404 4.286 13.803 1.00 15.23 135 ARG B N 1
ATOM 3276 C CA . ARG B 1 135 ? 5.339 4.539 12.710 1.00 16.12 135 ARG B CA 1
ATOM 3277 C C . ARG B 1 135 ? 6.586 3.625 12.813 1.00 14.90 135 ARG B C 1
ATOM 3278 O O . ARG B 1 135 ? 7.243 3.598 13.861 1.00 14.75 135 ARG B O 1
ATOM 3286 N N . LEU B 1 136 ? 6.860 2.889 11.724 1.00 13.82 136 LEU B N 1
ATOM 3287 C CA . LEU B 1 136 ? 7.964 1.907 11.595 1.00 14.13 136 LEU B CA 1
ATOM 3288 C C . LEU B 1 136 ? 7.928 0.735 12.586 1.00 14.38 136 LEU B C 1
ATOM 3289 O O . LEU B 1 136 ? 8.960 0.056 12.775 1.00 15.30 136 LEU B O 1
ATOM 3294 N N . VAL B 1 137 ? 6.774 0.480 13.201 1.00 14.42 137 VAL B N 1
ATOM 3295 C CA . VAL B 1 137 ? 6.619 -0.713 14.057 1.00 14.25 137 VAL B CA 1
ATOM 3296 C C . VAL B 1 137 ? 6.330 -1.857 13.090 1.00 14.36 137 VAL B C 1
ATOM 3297 O O . VAL B 1 137 ? 5.287 -1.877 12.428 1.00 13.72 137 VAL B O 1
ATOM 3301 N N . SER B 1 138 ? 7.248 -2.801 13.005 1.00 13.93 138 SER B N 1
ATOM 3302 C CA . SER B 1 138 ? 7.216 -3.773 11.914 1.00 15.44 138 SER B CA 1
ATOM 3303 C C . SER B 1 138 ? 7.050 -5.172 12.461 1.00 16.65 138 SER B C 1
ATOM 3304 O O . SER B 1 138 ? 7.726 -5.553 13.421 1.00 16.19 138 SER B O 1
ATOM 3307 N N . LEU B 1 139 ? 6.138 -5.911 11.844 1.00 18.13 139 LEU B N 1
ATOM 3308 C CA . LEU B 1 139 ? 5.918 -7.322 12.148 1.00 19.45 139 LEU B CA 1
ATOM 3309 C C . LEU B 1 139 ? 6.846 -8.120 11.231 1.00 20.98 139 LEU B C 1
ATOM 3310 O O . LEU B 1 139 ? 6.782 -7.969 9.984 1.00 22.51 139 LEU B O 1
ATOM 3315 N N . ILE B 1 140 ? 7.733 -8.921 11.821 1.00 19.42 140 ILE B N 1
ATOM 3316 C CA . ILE B 1 140 ? 8.716 -9.694 11.062 1.00 20.15 140 ILE B CA 1
ATOM 3317 C C . ILE B 1 140 ? 8.485 -11.190 11.252 1.00 19.58 140 ILE B C 1
ATOM 3318 O O . ILE B 1 140 ? 8.629 -11.740 12.354 1.00 19.61 140 ILE B O 1
ATOM 3323 N N . ARG B 1 141 ? 8.121 -11.836 10.161 1.00 19.59 141 ARG B N 1
ATOM 3324 C CA . ARG B 1 141 ? 7.601 -13.207 10.260 1.00 19.95 141 ARG B CA 1
ATOM 3325 C C . ARG B 1 141 ? 8.491 -14.224 9.573 1.00 19.96 141 ARG B C 1
ATOM 3326 O O . ARG B 1 141 ? 8.278 -15.418 9.717 1.00 19.09 141 ARG B O 1
ATOM 3334 N N . ASP B 1 142 ? 9.494 -13.747 8.837 1.00 19.95 142 ASP B N 1
ATOM 3335 C CA . ASP B 1 142 ? 10.477 -14.615 8.189 1.00 20.09 142 ASP B CA 1
ATOM 3336 C C . ASP B 1 142 ? 11.735 -13.826 7.827 1.00 19.71 142 ASP B C 1
ATOM 3337 O O . ASP B 1 142 ? 11.754 -12.603 7.991 1.00 17.87 142 ASP B O 1
ATOM 3342 N N . VAL B 1 143 ? 12.763 -14.522 7.335 1.00 19.54 143 VAL B N 1
ATOM 3343 C CA A VAL B 1 143 ? 14.058 -13.888 7.065 0.50 19.86 143 VAL B CA 1
ATOM 3344 C CA B VAL B 1 143 ? 14.058 -13.879 7.068 0.50 20.08 143 VAL B CA 1
ATOM 3345 C C . VAL B 1 143 ? 14.022 -12.896 5.895 1.00 19.47 143 VAL B C 1
ATOM 3346 O O . VAL B 1 143 ? 14.813 -11.957 5.863 1.00 19.13 143 VAL B O 1
ATOM 3353 N N . PHE B 1 144 ? 13.128 -13.133 4.928 1.00 20.11 144 PHE B N 1
ATOM 3354 C CA . PHE B 1 144 ? 12.998 -12.228 3.773 1.00 19.87 144 PHE B CA 1
ATOM 3355 C C . PHE B 1 144 ? 12.507 -10.852 4.223 1.00 19.16 144 PHE B C 1
ATOM 3356 O O . PHE B 1 144 ? 13.072 -9.811 3.843 1.00 19.00 144 PHE B O 1
ATOM 3364 N N . GLU B 1 145 ? 11.421 -10.855 5.001 1.00 19.03 145 GLU B N 1
ATOM 3365 C CA . GLU B 1 145 ? 10.866 -9.637 5.585 1.00 18.46 145 GLU B CA 1
ATOM 3366 C C . GLU B 1 145 ? 11.910 -8.986 6.484 1.00 18.14 145 GLU B C 1
ATOM 3367 O O . GLU B 1 145 ? 12.074 -7.771 6.439 1.00 17.40 145 GLU B O 1
ATOM 3373 N N . GLY B 1 146 ? 12.593 -9.799 7.299 1.00 16.99 146 GLY B N 1
ATOM 3374 C CA . GLY B 1 146 ? 13.649 -9.293 8.197 1.00 16.46 146 GLY B CA 1
ATOM 3375 C C . GLY B 1 146 ? 14.740 -8.551 7.432 1.00 16.36 146 GLY B C 1
ATOM 3376 O O . GLY B 1 146 ? 15.101 -7.441 7.783 1.00 15.43 146 GLY B O 1
ATOM 3377 N N . LYS B 1 147 ? 15.236 -9.160 6.356 1.00 15.72 147 LYS B N 1
ATOM 3378 C CA . LYS B 1 147 ? 16.316 -8.553 5.542 1.00 15.80 147 LYS B CA 1
ATOM 3379 C C . LYS B 1 147 ? 15.897 -7.246 4.879 1.00 16.00 147 LYS B C 1
ATOM 3380 O O . LYS B 1 147 ? 16.686 -6.297 4.824 1.00 14.38 147 LYS B O 1
ATOM 3386 N N . THR B 1 148 ? 14.670 -7.196 4.365 1.00 15.26 148 THR B N 1
ATOM 3387 C CA . THR B 1 148 ? 14.219 -5.971 3.690 1.00 16.48 148 THR B CA 1
ATOM 3388 C C . THR B 1 148 ? 13.969 -4.846 4.689 1.00 15.64 148 THR B C 1
ATOM 3389 O O . THR B 1 148 ? 14.304 -3.698 4.418 1.00 16.55 148 THR B O 1
ATOM 3393 N N . ILE B 1 149 ? 13.460 -5.176 5.873 1.00 15.54 149 ILE B N 1
ATOM 3394 C CA . ILE B 1 149 ? 13.300 -4.156 6.921 1.00 16.11 149 ILE B CA 1
ATOM 3395 C C . ILE B 1 149 ? 14.659 -3.611 7.358 1.00 15.98 149 ILE B C 1
ATOM 3396 O O . ILE B 1 149 ? 14.842 -2.394 7.490 1.00 17.25 149 ILE B O 1
ATOM 3401 N N . ILE B 1 150 ? 15.629 -4.494 7.585 1.00 15.17 150 ILE B N 1
ATOM 3402 C CA . ILE B 1 150 ? 16.984 -4.039 7.931 1.00 15.22 150 ILE B CA 1
ATOM 3403 C C . ILE B 1 150 ? 17.512 -3.033 6.913 1.00 15.70 150 ILE B C 1
ATOM 3404 O O . ILE B 1 150 ? 18.042 -1.988 7.285 1.00 15.66 150 ILE B O 1
ATOM 3409 N N . GLU B 1 151 ? 17.346 -3.347 5.630 1.00 15.30 151 GLU B N 1
ATOM 3410 C CA . GLU B 1 151 ? 17.826 -2.458 4.577 1.00 16.93 151 GLU B CA 1
ATOM 3411 C C . GLU B 1 151 ? 17.139 -1.098 4.622 1.00 16.42 151 GLU B C 1
ATOM 3412 O O . GLU B 1 151 ? 17.786 -0.061 4.446 1.00 17.41 151 GLU B O 1
ATOM 3418 N N . HIS B 1 152 ? 15.820 -1.121 4.802 1.00 15.56 152 HIS B N 1
ATOM 3419 C CA . HIS B 1 152 ? 15.045 0.098 4.908 1.00 16.80 152 HIS B CA 1
ATOM 3420 C C . HIS B 1 152 ? 15.460 0.968 6.094 1.00 17.43 152 HIS B C 1
ATOM 3421 O O . HIS B 1 152 ? 15.584 2.188 5.918 1.00 17.68 152 HIS B O 1
ATOM 3428 N N . ARG B 1 153 ? 15.692 0.360 7.272 1.00 17.32 153 ARG B N 1
ATOM 3429 C CA . ARG B 1 153 ? 16.104 1.163 8.434 1.00 18.65 153 ARG B CA 1
ATOM 3430 C C . ARG B 1 153 ? 17.459 1.850 8.194 1.00 19.55 153 ARG B C 1
ATOM 3431 O O . ARG B 1 153 ? 17.714 2.947 8.712 1.00 20.04 153 ARG B O 1
ATOM 3439 N N . GLU B 1 154 ? 18.332 1.203 7.424 1.00 21.05 154 GLU B N 1
ATOM 3440 C CA . GLU B 1 154 ? 19.684 1.725 7.208 1.00 22.83 154 GLU B CA 1
ATOM 3441 C C . GLU B 1 154 ? 19.707 3.048 6.469 1.00 23.22 154 GLU B C 1
ATOM 3442 O O . GLU B 1 154 ? 20.726 3.757 6.489 1.00 22.97 154 GLU B O 1
ATOM 3448 N N . LEU B 1 155 ? 18.599 3.371 5.806 1.00 23.67 155 LEU B N 1
ATOM 3449 C CA . LEU B 1 155 ? 18.501 4.585 5.001 1.00 24.43 155 LEU B CA 1
ATOM 3450 C C . LEU B 1 155 ? 17.720 5.708 5.701 1.00 24.36 155 LEU B C 1
ATOM 3451 O O . LEU B 1 155 ? 17.372 6.715 5.085 1.00 25.44 155 LEU B O 1
ATOM 3456 N N . MET B 1 156 ? 17.454 5.546 6.996 1.00 23.26 156 MET B N 1
ATOM 3457 C CA . MET B 1 156 ? 16.788 6.603 7.770 1.00 22.13 156 MET B CA 1
ATOM 3458 C C . MET B 1 156 ? 17.775 7.725 8.071 1.00 22.03 156 MET B C 1
ATOM 3459 O O . MET B 1 156 ? 18.972 7.481 8.231 1.00 21.90 156 MET B O 1
ATOM 3464 N N . GLY B 1 157 ? 17.271 8.949 8.173 1.00 21.39 157 GLY B N 1
ATOM 3465 C CA . GLY B 1 157 ? 18.140 10.113 8.375 1.00 21.02 157 GLY B CA 1
ATOM 3466 C C . GLY B 1 157 ? 18.425 10.447 9.826 1.00 20.12 157 GLY B C 1
ATOM 3467 O O . GLY B 1 157 ? 19.309 11.240 10.114 1.00 21.63 157 GLY B O 1
ATOM 3468 N N . ASN B 1 158 ? 17.658 9.859 10.737 1.00 18.95 158 ASN B N 1
ATOM 3469 C CA . ASN B 1 158 ? 17.867 10.004 12.192 1.00 18.13 158 ASN B CA 1
ATOM 3470 C C . ASN B 1 158 ? 18.485 8.690 12.689 1.00 18.66 158 ASN B C 1
ATOM 3471 O O . ASN B 1 158 ? 17.848 7.633 12.652 1.00 18.77 158 ASN B O 1
ATOM 3476 N N . SER B 1 159 ? 19.740 8.748 13.114 1.00 18.74 159 SER B N 1
ATOM 3477 C CA . SER B 1 159 ? 20.449 7.529 13.495 1.00 19.44 159 SER B CA 1
ATOM 3478 C C . SER B 1 159 ? 19.813 6.752 14.658 1.00 19.31 159 SER B C 1
ATOM 3479 O O . SER B 1 159 ? 20.040 5.554 14.796 1.00 19.46 159 SER B O 1
ATOM 3482 N N . ALA B 1 160 ? 18.973 7.408 15.454 1.00 19.39 160 ALA B N 1
ATOM 3483 C CA . ALA B 1 160 ? 18.220 6.690 16.485 1.00 19.59 160 ALA B CA 1
ATOM 3484 C C . ALA B 1 160 ? 17.214 5.712 15.852 1.00 19.59 160 ALA B C 1
ATOM 3485 O O . ALA B 1 160 ? 16.901 4.669 16.439 1.00 18.71 160 ALA B O 1
ATOM 3487 N N . LEU B 1 161 ? 16.755 6.014 14.631 1.00 19.23 161 LEU B N 1
ATOM 3488 C CA . LEU B 1 161 ? 15.824 5.112 13.925 1.00 19.14 161 LEU B CA 1
ATOM 3489 C C . LEU B 1 161 ? 16.531 3.860 13.431 1.00 19.31 161 LEU B C 1
ATOM 3490 O O . LEU B 1 161 ? 15.887 2.903 13.016 1.00 20.25 161 LEU B O 1
ATOM 3495 N N . LYS B 1 162 ? 17.857 3.871 13.486 1.00 18.42 162 LYS B N 1
ATOM 3496 C CA . LYS B 1 162 ? 18.662 2.714 13.103 1.00 19.01 162 LYS B CA 1
ATOM 3497 C C . LYS B 1 162 ? 18.877 1.727 14.257 1.00 17.93 162 LYS B C 1
ATOM 3498 O O . LYS B 1 162 ? 19.454 0.655 14.066 1.00 19.32 162 LYS B O 1
ATOM 3504 N N . ALA B 1 163 ? 18.452 2.100 15.464 1.00 16.29 163 ALA B N 1
ATOM 3505 C CA . ALA B 1 163 ? 18.516 1.197 16.594 1.00 15.19 163 ALA B CA 1
ATOM 3506 C C . ALA B 1 163 ? 17.260 0.319 16.535 1.00 14.97 163 ALA B C 1
ATOM 3507 O O . ALA B 1 163 ? 16.161 0.830 16.357 1.00 15.60 163 ALA B O 1
ATOM 3509 N N . HIS B 1 164 ? 17.426 -0.988 16.663 1.00 14.29 164 HIS B N 1
ATOM 3510 C CA . HIS B 1 164 ? 16.301 -1.905 16.556 1.00 14.41 164 HIS B CA 1
ATOM 3511 C C . HIS B 1 164 ? 15.939 -2.454 17.921 1.00 14.25 164 HIS B C 1
ATOM 3512 O O . HIS B 1 164 ? 16.798 -3.057 18.573 1.00 14.79 164 HIS B O 1
ATOM 3519 N N . ILE B 1 165 ? 14.663 -2.331 18.283 1.00 14.07 165 ILE B N 1
ATOM 3520 C CA . ILE B 1 165 ? 14.117 -3.057 19.436 1.00 13.98 165 ILE B CA 1
ATOM 3521 C C . ILE B 1 165 ? 13.421 -4.293 18.873 1.00 14.35 165 ILE B C 1
ATOM 3522 O O . ILE B 1 165 ? 12.385 -4.180 18.235 1.00 14.72 165 ILE B O 1
ATOM 3527 N N . VAL B 1 166 ? 14.015 -5.454 19.101 1.00 14.01 166 VAL B N 1
ATOM 3528 C CA . VAL B 1 166 ? 13.529 -6.701 18.533 1.00 14.92 166 VAL B CA 1
ATOM 3529 C C . VAL B 1 166 ? 12.851 -7.462 19.656 1.00 14.68 166 VAL B C 1
ATOM 3530 O O . VAL B 1 166 ? 13.515 -7.860 20.603 1.00 15.39 166 VAL B O 1
ATOM 3534 N N . GLN B 1 167 ? 11.545 -7.700 19.547 1.00 14.80 167 GLN B N 1
ATOM 3535 C CA . GLN B 1 167 ? 10.853 -8.264 20.705 1.00 14.43 167 GLN B CA 1
ATOM 3536 C C . GLN B 1 167 ? 9.787 -9.276 20.363 1.00 13.23 167 GLN B C 1
ATOM 3537 O O . GLN B 1 167 ? 9.363 -9.415 19.210 1.00 12.65 167 GLN B O 1
ATOM 3543 N N . GLU B 1 168 ? 9.370 -9.996 21.381 1.00 13.18 168 GLU B N 1
ATOM 3544 C CA . GLU B 1 168 ? 8.311 -10.989 21.210 1.00 14.34 168 GLU B CA 1
ATOM 3545 C C . GLU B 1 168 ? 7.031 -10.302 20.760 1.00 14.58 168 GLU B C 1
ATOM 3546 O O . GLU B 1 168 ? 6.747 -9.168 21.147 1.00 14.85 168 GLU B O 1
ATOM 3552 N N . TYR B 1 169 ? 6.267 -11.006 19.935 1.00 15.22 169 TYR B N 1
ATOM 3553 C CA . TYR B 1 169 ? 4.992 -10.505 19.468 1.00 15.65 169 TYR B CA 1
ATOM 3554 C C . TYR B 1 169 ? 3.911 -10.940 20.455 1.00 15.76 169 TYR B C 1
ATOM 3555 O O . TYR B 1 169 ? 3.759 -12.131 20.714 1.00 16.21 169 TYR B O 1
ATOM 3564 N N . ILE B 1 170 ? 3.201 -9.968 21.041 1.00 14.61 170 ILE B N 1
ATOM 3565 C CA . ILE B 1 170 ? 2.230 -10.270 22.084 1.00 15.62 170 ILE B CA 1
ATOM 3566 C C . ILE B 1 170 ? 0.893 -9.735 21.627 1.00 15.44 170 ILE B C 1
ATOM 3567 O O . ILE B 1 170 ? 0.640 -8.516 21.662 1.00 16.52 170 ILE B O 1
ATOM 3572 N N . GLN B 1 171 ? 0.033 -10.643 21.169 1.00 15.38 171 GLN B N 1
ATOM 3573 C CA . GLN B 1 171 ? -1.309 -10.242 20.780 1.00 15.26 171 GLN B CA 1
ATOM 3574 C C . GLN B 1 171 ? -2.166 -11.471 20.564 1.00 15.46 171 GLN B C 1
ATOM 3575 O O . GLN B 1 171 ? -1.899 -12.291 19.659 1.00 15.48 171 GLN B O 1
ATOM 3581 N N . TYR B 1 172 ? -3.225 -11.580 21.356 1.00 15.48 172 TYR B N 1
ATOM 3582 C CA . TYR B 1 172 ? -4.178 -12.655 21.139 1.00 14.47 172 TYR B CA 1
ATOM 3583 C C . TYR B 1 172 ? -5.605 -12.208 21.366 1.00 14.88 172 TYR B C 1
ATOM 3584 O O . TYR B 1 172 ? -6.533 -13.014 21.289 1.00 14.29 172 TYR B O 1
ATOM 3593 N N . LYS B 1 173 ? -5.783 -10.917 21.651 1.00 15.84 173 LYS B N 1
ATOM 3594 C CA . LYS B 1 173 ? -7.122 -10.370 21.934 1.00 16.26 173 LYS B CA 1
ATOM 3595 C C . LYS B 1 173 ? -7.670 -9.383 20.909 1.00 17.68 173 LYS B C 1
ATOM 3596 O O . LYS B 1 173 ? -8.878 -9.082 20.921 1.00 19.21 173 LYS B O 1
ATOM 3602 N N . GLY B 1 174 ? -6.799 -8.890 20.023 1.00 16.90 174 GLY B N 1
ATOM 3603 C CA . GLY B 1 174 ? -7.201 -7.974 18.983 1.00 17.03 174 GLY B CA 1
ATOM 3604 C C . GLY B 1 174 ? -7.288 -6.539 19.470 1.00 16.66 174 GLY B C 1
ATOM 3605 O O . GLY B 1 174 ? -8.070 -5.756 18.959 1.00 16.10 174 GLY B O 1
ATOM 3606 N N . ARG B 1 175 ? -6.489 -6.210 20.478 1.00 16.16 175 ARG B N 1
ATOM 3607 C CA . ARG B 1 175 ? -6.516 -4.859 21.054 1.00 17.69 175 ARG B CA 1
ATOM 3608 C C . ARG B 1 175 ? -5.263 -4.642 21.879 1.00 16.84 175 ARG B C 1
ATOM 3609 O O . ARG B 1 175 ? -4.556 -5.583 22.199 1.00 18.11 175 ARG B O 1
ATOM 3617 N N . ASP B 1 176 ? -5.000 -3.393 22.239 1.00 17.31 176 ASP B N 1
ATOM 3618 C CA . ASP B 1 176 ? -4.138 -3.154 23.377 1.00 17.35 176 ASP B CA 1
ATOM 3619 C C . ASP B 1 176 ? -4.854 -2.247 24.377 1.00 17.21 176 ASP B C 1
ATOM 3620 O O . ASP B 1 176 ? -5.997 -1.838 24.141 1.00 18.14 176 ASP B O 1
ATOM 3625 N N . ILE B 1 177 ? -4.231 -2.000 25.519 1.00 16.03 177 ILE B N 1
ATOM 3626 C CA . ILE B 1 177 ? -4.858 -1.190 26.535 1.00 15.08 177 ILE B CA 1
ATOM 3627 C C . ILE B 1 177 ? -4.104 0.130 26.658 1.00 15.16 177 ILE B C 1
ATOM 3628 O O . ILE B 1 177 ? -2.882 0.153 26.677 1.00 15.51 177 ILE B O 1
ATOM 3633 N N . ARG B 1 178 ? -4.854 1.222 26.682 1.00 14.85 178 ARG B N 1
ATOM 3634 C CA . ARG B 1 178 ? -4.292 2.547 26.863 1.00 15.43 178 ARG B CA 1
ATOM 3635 C C . ARG B 1 178 ? -4.859 3.108 28.176 1.00 15.72 178 ARG B C 1
ATOM 3636 O O . ARG B 1 178 ? -6.073 3.159 28.351 1.00 15.75 178 ARG B O 1
ATOM 3644 N N . CYS B 1 179 ? -3.972 3.497 29.086 1.00 15.92 179 CYS B N 1
ATOM 3645 C CA . CYS B 1 179 ? -4.343 4.193 30.327 1.00 16.73 179 CYS B CA 1
ATOM 3646 C C . CYS B 1 179 ? -3.713 5.584 30.358 1.00 17.31 179 CYS B C 1
ATOM 3647 O O . CYS B 1 179 ? -2.740 5.860 29.619 1.00 16.86 179 CYS B O 1
ATOM 3650 N N . ILE B 1 180 ? -4.252 6.443 31.222 1.00 16.43 180 ILE B N 1
ATOM 3651 C CA . ILE B 1 180 ? -3.717 7.773 31.446 1.00 16.05 180 ILE B CA 1
ATOM 3652 C C . ILE B 1 180 ? -3.586 7.932 32.958 1.00 16.41 180 ILE B C 1
ATOM 3653 O O . ILE B 1 180 ? -4.452 7.475 33.711 1.00 16.64 180 ILE B O 1
ATOM 3658 N N . ALA B 1 181 ? -2.501 8.553 33.381 1.00 16.23 181 ALA B N 1
ATOM 3659 C CA . ALA B 1 181 ? -2.266 8.858 34.790 1.00 16.50 181 ALA B CA 1
ATOM 3660 C C . ALA B 1 181 ? -1.957 10.351 34.922 1.00 17.03 181 ALA B C 1
ATOM 3661 O O . ALA B 1 181 ? -1.269 10.946 34.067 1.00 16.85 181 ALA B O 1
ATOM 3663 N N . ILE B 1 182 ? -2.503 10.957 35.970 1.00 16.56 182 ILE B N 1
ATOM 3664 C CA . ILE B 1 182 ? -2.229 12.345 36.301 1.00 17.53 182 ILE B CA 1
ATOM 3665 C C . ILE B 1 182 ? -1.756 12.357 37.744 1.00 18.83 182 ILE B C 1
ATOM 3666 O O . ILE B 1 182 ? -2.423 11.782 38.615 1.00 18.88 182 ILE B O 1
ATOM 3671 N N . GLY B 1 183 ? -0.598 12.980 37.990 1.00 19.38 183 GLY B N 1
ATOM 3672 C CA . GLY B 1 183 ? 0.002 13.027 39.329 1.00 21.67 183 GLY B CA 1
ATOM 3673 C C . GLY B 1 183 ? 0.353 11.654 39.875 1.00 23.09 183 GLY B C 1
ATOM 3674 O O . GLY B 1 183 ? 0.302 11.438 41.088 1.00 23.95 183 GLY B O 1
ATOM 3675 N N . GLU B 1 184 ? 0.701 10.726 38.980 1.00 23.20 184 GLU B N 1
ATOM 3676 C CA . GLU B 1 184 ? 1.012 9.313 39.323 1.00 24.90 184 GLU B CA 1
ATOM 3677 C C . GLU B 1 184 ? -0.167 8.516 39.910 1.00 25.00 184 GLU B C 1
ATOM 3678 O O . GLU B 1 184 ? 0.026 7.494 40.578 1.00 25.90 184 GLU B O 1
ATOM 3684 N N . GLU B 1 185 ? -1.377 8.997 39.661 1.00 24.37 185 GLU B N 1
ATOM 3685 C CA . GLU B 1 185 ? -2.589 8.252 40.006 1.00 25.31 185 GLU B CA 1
ATOM 3686 C C . GLU B 1 185 ? -3.318 7.901 38.735 1.00 23.78 185 GLU B C 1
ATOM 3687 O O . GLU B 1 185 ? -3.401 8.715 37.824 1.00 23.58 185 GLU B O 1
ATOM 3693 N N . LEU B 1 186 ? -3.874 6.697 38.694 1.00 23.14 186 LEU B N 1
ATOM 3694 C CA . LEU B 1 186 ? -4.626 6.260 37.521 1.00 22.65 186 LEU B CA 1
ATOM 3695 C C . LEU B 1 186 ? -5.881 7.101 37.263 1.00 22.88 186 LEU B C 1
ATOM 3696 O O . LEU B 1 186 ? -6.726 7.274 38.155 1.00 22.25 186 LEU B O 1
ATOM 3701 N N . LEU B 1 187 ? -6.017 7.616 36.037 1.00 21.31 187 LEU B N 1
ATOM 3702 C CA . LEU B 1 187 ? -7.226 8.328 35.645 1.00 21.44 187 LEU B CA 1
ATOM 3703 C C . LEU B 1 187 ? -8.249 7.365 35.023 1.00 21.81 187 LEU B C 1
ATOM 3704 O O . LEU B 1 187 ? -9.461 7.429 35.306 1.00 20.85 187 LEU B O 1
ATOM 3709 N N . GLY B 1 188 ? -7.763 6.456 34.179 1.00 21.13 188 GLY B N 1
ATOM 3710 C CA . GLY B 1 188 ? -8.658 5.511 33.539 1.00 21.15 188 GLY B CA 1
ATOM 3711 C C . GLY B 1 188 ? -7.917 4.747 32.461 1.00 21.20 188 GLY B C 1
ATOM 3712 O O . GLY B 1 188 ? -6.763 5.069 32.148 1.00 19.99 188 GLY B O 1
ATOM 3713 N N . CYS B 1 189 ? -8.606 3.751 31.902 1.00 21.43 189 CYS B N 1
ATOM 3714 C CA . CYS B 1 189 ? -8.059 2.881 30.855 1.00 21.11 189 CYS B CA 1
ATOM 3715 C C . CYS B 1 189 ? -9.143 2.569 29.858 1.00 20.28 189 CYS B C 1
ATOM 3716 O O . CYS B 1 189 ? -10.343 2.591 30.176 1.00 19.69 189 CYS B O 1
ATOM 3719 N N . TYR B 1 190 ? -8.736 2.255 28.637 1.00 18.32 190 TYR B N 1
ATOM 3720 C CA . TYR B 1 190 ? -9.681 1.759 27.673 1.00 18.00 190 TYR B CA 1
ATOM 3721 C C . TYR B 1 190 ? -8.943 0.832 26.701 1.00 17.78 190 TYR B C 1
ATOM 3722 O O . TYR B 1 190 ? -7.703 0.717 26.755 1.00 18.29 190 TYR B O 1
ATOM 3731 N N . ALA B 1 191 ? -9.701 0.168 25.835 1.00 17.36 191 ALA B N 1
ATOM 3732 C CA . ALA B 1 191 ? -9.141 -0.725 24.837 1.00 16.70 191 ALA B CA 1
ATOM 3733 C C . ALA B 1 191 ? -9.126 -0.058 23.469 1.00 16.24 191 ALA B C 1
ATOM 3734 O O . ALA B 1 191 ? -10.124 0.521 23.060 1.00 16.49 191 ALA B O 1
ATOM 3736 N N . ARG B 1 192 ? -8.003 -0.164 22.765 1.00 15.69 192 ARG B N 1
ATOM 3737 C CA . ARG B 1 192 ? -7.918 0.251 21.355 1.00 15.52 192 ARG B CA 1
ATOM 3738 C C . ARG B 1 192 ? -7.979 -1.015 20.522 1.00 15.71 192 ARG B C 1
ATOM 3739 O O . ARG B 1 192 ? -7.026 -1.820 20.551 1.00 14.92 192 ARG B O 1
ATOM 3747 N N . ASN B 1 193 ? -9.083 -1.198 19.794 1.00 15.88 193 ASN B N 1
ATOM 3748 C CA . ASN B 1 193 ? -9.304 -2.431 19.024 1.00 17.02 193 ASN B CA 1
ATOM 3749 C C . ASN B 1 193 ? -8.739 -2.313 17.637 1.00 17.07 193 ASN B C 1
ATOM 3750 O O . ASN B 1 193 ? -9.020 -1.352 16.931 1.00 17.75 193 ASN B O 1
ATOM 3755 N N . ILE B 1 194 ? -7.934 -3.301 17.256 1.00 18.04 194 ILE B N 1
ATOM 3756 C CA . ILE B 1 194 ? -7.233 -3.345 15.970 1.00 17.59 194 ILE B CA 1
ATOM 3757 C C . ILE B 1 194 ? -8.210 -3.476 14.788 1.00 19.02 194 ILE B C 1
ATOM 3758 O O . ILE B 1 194 ? -9.054 -4.374 14.781 1.00 19.44 194 ILE B O 1
ATOM 3763 N N . PRO B 1 195 ? -8.089 -2.584 13.791 1.00 19.04 195 PRO B N 1
ATOM 3764 C CA . PRO B 1 195 ? -9.015 -2.639 12.663 1.00 20.25 195 PRO B CA 1
ATOM 3765 C C . PRO B 1 195 ? -8.574 -3.685 11.631 1.00 20.84 195 PRO B C 1
ATOM 3766 O O . PRO B 1 195 ? -7.430 -4.156 11.679 1.00 19.71 195 PRO B O 1
ATOM 3770 N N . PRO B 1 196 ? -9.487 -4.090 10.729 1.00 21.96 196 PRO B N 1
ATOM 3771 C CA . PRO B 1 196 ? -9.099 -4.951 9.600 1.00 22.63 196 PRO B CA 1
ATOM 3772 C C . PRO B 1 196 ? -7.882 -4.411 8.855 1.00 22.93 196 PRO B C 1
ATOM 3773 O O . PRO B 1 196 ? -7.756 -3.191 8.693 1.00 23.56 196 PRO B O 1
ATOM 3777 N N . ASN B 1 197 ? -7.005 -5.317 8.405 1.00 23.08 197 ASN B N 1
ATOM 3778 C CA . ASN B 1 197 ? -5.799 -4.963 7.633 1.00 23.62 197 ASN B CA 1
ATOM 3779 C C . ASN B 1 197 ? -4.723 -4.245 8.430 1.00 23.66 197 ASN B C 1
ATOM 3780 O O . ASN B 1 197 ? -3.849 -3.576 7.843 1.00 24.61 197 ASN B O 1
ATOM 3785 N N . GLU B 1 198 ? -4.795 -4.362 9.759 1.00 21.89 198 GLU B N 1
ATOM 3786 C CA . GLU B 1 198 ? -3.794 -3.775 10.638 1.00 21.12 198 GLU B CA 1
ATOM 3787 C C . GLU B 1 198 ? -3.294 -4.796 11.635 1.00 20.57 198 GLU B C 1
ATOM 3788 O O . GLU B 1 198 ? -3.994 -5.768 11.968 1.00 20.83 198 GLU B O 1
ATOM 3794 N N . TRP B 1 199 ? -2.065 -4.573 12.081 1.00 19.27 199 TRP B N 1
ATOM 3795 C CA . TRP B 1 199 ? -1.444 -5.312 13.176 1.00 19.50 199 TRP B CA 1
ATOM 3796 C C . TRP B 1 199 ? -1.206 -4.364 14.355 1.00 19.08 199 TRP B C 1
ATOM 3797 O O . TRP B 1 199 ? -0.739 -4.779 15.416 1.00 19.98 199 TRP B O 1
ATOM 3808 N N . ARG B 1 200 ? -1.556 -3.091 14.178 1.00 17.00 200 ARG B N 1
ATOM 3809 C CA . ARG B 1 200 ? -1.278 -2.097 15.183 1.00 16.67 200 ARG B CA 1
ATOM 3810 C C . ARG B 1 200 ? -2.588 -1.520 15.715 1.00 15.62 200 ARG B C 1
ATOM 3811 O O . ARG B 1 200 ? -3.532 -1.379 14.984 1.00 15.26 200 ARG B O 1
ATOM 3819 N N . ALA B 1 201 ? -2.610 -1.158 16.992 1.00 15.50 201 ALA B N 1
ATOM 3820 C CA . ALA B 1 201 ? -3.856 -0.753 17.633 1.00 15.33 201 ALA B CA 1
ATOM 3821 C C . ALA B 1 201 ? -4.088 0.737 17.606 1.00 15.93 201 ALA B C 1
ATOM 3822 O O . ALA B 1 201 ? -5.180 1.192 17.993 1.00 16.48 201 ALA B O 1
ATOM 3824 N N . ASN B 1 202 ? -3.100 1.516 17.159 1.00 15.78 202 ASN B N 1
ATOM 3825 C CA . ASN B 1 202 ? -3.208 2.975 17.308 1.00 16.75 202 ASN B CA 1
ATOM 3826 C C . ASN B 1 202 ? -4.509 3.585 16.766 1.00 17.35 202 ASN B C 1
ATOM 3827 O O . ASN B 1 202 ? -4.950 3.262 15.631 1.00 16.84 202 ASN B O 1
ATOM 3832 N N . VAL B 1 203 ? -5.104 4.477 17.553 1.00 17.57 203 VAL B N 1
ATOM 3833 C CA . VAL B 1 203 ? -6.275 5.242 17.090 1.00 18.52 203 VAL B CA 1
ATOM 3834 C C . VAL B 1 203 ? -5.924 6.018 15.812 1.00 18.91 203 VAL B C 1
ATOM 3835 O O . VAL B 1 203 ? -6.739 6.094 14.887 1.00 18.81 203 VAL B O 1
ATOM 3839 N N . ALA B 1 204 ? -4.698 6.541 15.749 1.00 19.06 204 ALA B N 1
ATOM 3840 C CA . ALA B 1 204 ? -4.203 7.224 14.537 1.00 19.94 204 ALA B CA 1
ATOM 3841 C C . ALA B 1 204 ? -4.231 6.350 13.285 1.00 20.74 204 ALA B C 1
ATOM 3842 O O . ALA B 1 204 ? -4.222 6.859 12.165 1.00 21.45 204 ALA B O 1
ATOM 3844 N N . LEU B 1 205 ? -4.228 5.029 13.475 1.00 20.67 205 LEU B N 1
ATOM 3845 C CA . LEU B 1 205 ? -4.246 4.080 12.374 1.00 20.69 205 LEU B CA 1
ATOM 3846 C C . LEU B 1 205 ? -5.603 3.433 12.132 1.00 21.28 205 LEU B C 1
ATOM 3847 O O . LEU B 1 205 ? -5.705 2.532 11.303 1.00 22.13 205 LEU B O 1
ATOM 3852 N N . GLY B 1 206 ? -6.638 3.881 12.840 1.00 21.36 206 GLY B N 1
ATOM 3853 C CA . GLY B 1 206 ? -7.969 3.285 12.709 1.00 21.40 206 GLY B CA 1
ATOM 3854 C C . GLY B 1 206 ? -8.425 2.451 13.913 1.00 21.24 206 GLY B C 1
ATOM 3855 O O . GLY B 1 206 ? -9.543 1.909 13.919 1.00 21.78 206 GLY B O 1
ATOM 3856 N N . GLY B 1 207 ? -7.567 2.335 14.924 1.00 20.30 207 GLY B N 1
ATOM 3857 C CA . GLY B 1 207 ? -7.924 1.646 16.171 1.00 20.58 207 GLY B CA 1
ATOM 3858 C C . GLY B 1 207 ? -9.223 2.241 16.706 1.00 21.11 207 GLY B C 1
ATOM 3859 O O . GLY B 1 207 ? -9.381 3.475 16.772 1.00 20.70 207 GLY B O 1
ATOM 3860 N N . THR B 1 208 ? -10.164 1.374 17.070 1.00 21.57 208 THR B N 1
ATOM 3861 C CA . THR B 1 208 ? -11.449 1.840 17.567 1.00 22.59 208 THR B CA 1
ATOM 3862 C C . THR B 1 208 ? -11.533 1.687 19.096 1.00 21.79 208 THR B C 1
ATOM 3863 O O . THR B 1 208 ? -11.245 0.614 19.637 1.00 21.63 208 THR B O 1
ATOM 3867 N N . PRO B 1 209 ? -11.913 2.766 19.799 1.00 22.59 209 PRO B N 1
ATOM 3868 C CA . PRO B 1 209 ? -11.967 2.729 21.271 1.00 22.52 209 PRO B CA 1
ATOM 3869 C C . PRO B 1 209 ? -13.164 1.965 21.835 1.00 23.91 209 PRO B C 1
ATOM 3870 O O . PRO B 1 209 ? -14.266 2.040 21.292 1.00 25.40 209 PRO B O 1
ATOM 3874 N N . SER B 1 210 ? -12.947 1.208 22.901 1.00 23.79 210 SER B N 1
ATOM 3875 C CA . SER B 1 210 ? -14.053 0.636 23.666 1.00 24.13 210 SER B CA 1
ATOM 3876 C C . SER B 1 210 ? -13.635 0.547 25.121 1.00 24.21 210 SER B C 1
ATOM 3877 O O . SER B 1 210 ? -12.444 0.532 25.438 1.00 21.57 210 SER B O 1
ATOM 3880 N N . ASN B 1 211 ? -14.623 0.489 26.009 1.00 25.68 211 ASN B N 1
ATOM 3881 C CA . ASN B 1 211 ? -14.320 0.429 27.445 1.00 27.59 211 ASN B CA 1
ATOM 3882 C C . ASN B 1 211 ? -13.938 -0.964 27.953 1.00 28.06 211 ASN B C 1
ATOM 3883 O O . ASN B 1 211 ? -14.245 -1.979 27.308 1.00 28.57 211 ASN B O 1
ATOM 3888 N N . ILE B 1 212 ? -13.245 -1.011 29.097 1.00 28.59 212 ILE B N 1
ATOM 3889 C CA . ILE B 1 212 ? -12.879 -2.274 29.759 1.00 28.75 212 ILE B CA 1
ATOM 3890 C C . ILE B 1 212 ? -13.120 -2.188 31.258 1.00 29.71 212 ILE B C 1
ATOM 3891 O O . ILE B 1 212 ? -13.225 -1.106 31.821 1.00 29.46 212 ILE B O 1
ATOM 3896 N N . GLU B 1 213 ? -13.182 -3.341 31.901 1.00 30.94 213 GLU B N 1
ATOM 3897 C CA . GLU B 1 213 ? -13.126 -3.380 33.356 1.00 32.09 213 GLU B CA 1
ATOM 3898 C C . GLU B 1 213 ? -11.670 -3.259 33.772 1.00 31.96 213 GLU B C 1
ATOM 3899 O O . GLU B 1 213 ? -10.803 -3.967 33.247 1.00 31.97 213 GLU B O 1
ATOM 3905 N N . VAL B 1 214 ? -11.399 -2.354 34.703 1.00 31.91 214 VAL B N 1
ATOM 3906 C CA . VAL B 1 214 ? -10.056 -2.195 35.213 1.00 32.18 214 VAL B CA 1
ATOM 3907 C C . VAL B 1 214 ? -9.931 -2.969 36.516 1.00 31.96 214 VAL B C 1
ATOM 3908 O O . VAL B 1 214 ? -10.514 -2.591 37.538 1.00 32.22 214 VAL B O 1
ATOM 3912 N N . ASP B 1 215 ? -9.184 -4.065 36.475 1.00 31.67 215 ASP B N 1
ATOM 3913 C CA . ASP B 1 215 ? -8.982 -4.881 37.669 1.00 31.75 215 ASP B CA 1
ATOM 3914 C C . ASP B 1 215 ? -7.764 -4.395 38.443 1.00 31.49 215 ASP B C 1
ATOM 3915 O O . ASP B 1 215 ? -6.986 -3.559 37.950 1.00 30.98 215 ASP B O 1
ATOM 3920 N N . GLU B 1 216 ? -7.594 -4.914 39.654 1.00 31.09 216 GLU B N 1
ATOM 3921 C CA . GLU B 1 216 ? -6.518 -4.455 40.511 1.00 31.38 216 GLU B CA 1
ATOM 3922 C C . GLU B 1 216 ? -5.121 -4.612 39.917 1.00 30.24 216 GLU B C 1
ATOM 3923 O O . GLU B 1 216 ? -4.318 -3.692 40.038 1.00 29.70 216 GLU B O 1
ATOM 3929 N N . LYS B 1 217 ? -4.844 -5.756 39.287 1.00 28.78 217 LYS B N 1
ATOM 3930 C CA . LYS B 1 217 ? -3.518 -6.031 38.732 1.00 28.26 217 LYS B CA 1
ATOM 3931 C C . LYS B 1 217 ? -3.170 -4.986 37.672 1.00 26.53 217 LYS B C 1
ATOM 3932 O O . LYS B 1 217 ? -2.035 -4.573 37.575 1.00 25.41 217 LYS B O 1
ATOM 3938 N N . LEU B 1 218 ? -4.160 -4.583 36.880 1.00 25.64 218 LEU B N 1
ATOM 3939 C CA . LEU B 1 218 ? -3.938 -3.559 35.838 1.00 24.72 218 LEU B CA 1
ATOM 3940 C C . LEU B 1 218 ? -3.595 -2.218 36.468 1.00 24.17 218 LEU B C 1
ATOM 3941 O O . LEU B 1 218 ? -2.625 -1.576 36.064 1.00 24.08 218 LEU B O 1
ATOM 3946 N N . LYS B 1 219 ? -4.388 -1.809 37.460 1.00 23.65 219 LYS B N 1
ATOM 3947 C CA . LYS B 1 219 ? -4.164 -0.537 38.138 1.00 23.35 219 LYS B CA 1
ATOM 3948 C C . LYS B 1 219 ? -2.766 -0.502 38.754 1.00 22.72 219 LYS B C 1
ATOM 3949 O O . LYS B 1 219 ? -2.058 0.484 38.608 1.00 22.13 219 LYS B O 1
ATOM 3955 N N . GLU B 1 220 ? -2.392 -1.590 39.433 1.00 23.06 220 GLU B N 1
ATOM 3956 C CA . GLU B 1 220 ? -1.111 -1.709 40.134 1.00 23.73 220 GLU B CA 1
ATOM 3957 C C . GLU B 1 220 ? 0.046 -1.625 39.149 1.00 23.55 220 GLU B C 1
ATOM 3958 O O . GLU B 1 220 ? 1.068 -1.004 39.432 1.00 23.51 220 GLU B O 1
ATOM 3964 N N . THR B 1 221 ? -0.136 -2.261 37.994 1.00 23.20 221 THR B N 1
ATOM 3965 C CA . THR B 1 221 ? 0.876 -2.236 36.936 1.00 23.38 221 THR B CA 1
ATOM 3966 C C . THR B 1 221 ? 1.100 -0.811 36.454 1.00 22.91 221 THR B C 1
ATOM 3967 O O . THR B 1 221 ? 2.244 -0.353 36.425 1.00 22.82 221 THR B O 1
ATOM 3971 N N . VAL B 1 222 ? 0.013 -0.131 36.067 1.00 22.72 222 VAL B N 1
ATOM 3972 C CA . VAL B 1 222 ? 0.093 1.250 35.577 1.00 23.23 222 VAL B CA 1
ATOM 3973 C C . VAL B 1 222 ? 0.724 2.162 36.633 1.00 22.76 222 VAL B C 1
ATOM 3974 O O . VAL B 1 222 ? 1.648 2.922 36.332 1.00 21.87 222 VAL B O 1
ATOM 3978 N N . VAL B 1 223 ? 0.227 2.092 37.868 1.00 22.15 223 VAL B N 1
ATOM 3979 C CA . VAL B 1 223 ? 0.714 3.009 38.891 1.00 22.14 223 VAL B CA 1
ATOM 3980 C C . VAL B 1 223 ? 2.215 2.831 39.139 1.00 21.61 223 VAL B C 1
ATOM 3981 O O . VAL B 1 223 ? 2.953 3.811 39.223 1.00 21.89 223 VAL B O 1
ATOM 3985 N N . LYS B 1 224 ? 2.664 1.585 39.239 1.00 21.19 224 LYS B N 1
ATOM 3986 C CA . LYS B 1 224 ? 4.075 1.312 39.462 1.00 21.11 224 LYS B CA 1
ATOM 3987 C C . LYS B 1 224 ? 4.934 1.843 38.294 1.00 21.02 224 LYS B C 1
ATOM 3988 O O . LYS B 1 224 ? 5.965 2.501 38.506 1.00 20.54 224 LYS B O 1
ATOM 3994 N N . ALA B 1 225 ? 4.481 1.588 37.069 1.00 20.19 225 ALA B N 1
ATOM 3995 C CA . ALA B 1 225 ? 5.206 2.019 35.855 1.00 20.16 225 ALA B CA 1
ATOM 3996 C C . ALA B 1 225 ? 5.400 3.542 35.799 1.00 20.86 225 ALA B C 1
ATOM 3997 O O . ALA B 1 225 ? 6.516 4.056 35.589 1.00 20.06 225 ALA B O 1
ATOM 3999 N N . VAL B 1 226 ? 4.312 4.262 36.040 1.00 21.42 226 VAL B N 1
ATOM 4000 C CA . VAL B 1 226 ? 4.345 5.725 36.085 1.00 23.55 226 VAL B CA 1
ATOM 4001 C C . VAL B 1 226 ? 5.196 6.286 37.228 1.00 23.90 226 VAL B C 1
ATOM 4002 O O . VAL B 1 226 ? 5.807 7.354 37.084 1.00 24.57 226 VAL B O 1
ATOM 4006 N N . SER B 1 227 ? 5.198 5.600 38.368 1.00 24.63 227 SER B N 1
ATOM 4007 C CA . SER B 1 227 ? 5.988 6.043 39.500 1.00 25.28 227 SER B CA 1
ATOM 4008 C C . SER B 1 227 ? 7.467 5.859 39.230 1.00 24.85 227 SER B C 1
ATOM 4009 O O . SER B 1 227 ? 8.279 6.661 39.686 1.00 24.66 227 SER B O 1
ATOM 4012 N N . ILE B 1 228 ? 7.820 4.806 38.498 1.00 23.98 228 ILE B N 1
ATOM 4013 C CA . ILE B 1 228 ? 9.220 4.573 38.142 1.00 24.59 228 ILE B CA 1
ATOM 4014 C C . ILE B 1 228 ? 9.759 5.719 37.279 1.00 25.33 228 ILE B C 1
ATOM 4015 O O . ILE B 1 228 ? 10.884 6.180 37.480 1.00 24.41 228 ILE B O 1
ATOM 4020 N N . VAL B 1 229 ? 8.951 6.178 36.324 1.00 26.04 229 VAL B N 1
ATOM 4021 C CA . VAL B 1 229 ? 9.418 7.184 35.365 1.00 27.16 229 VAL B CA 1
ATOM 4022 C C . VAL B 1 229 ? 9.112 8.616 35.807 1.00 27.70 229 VAL B C 1
ATOM 4023 O O . VAL B 1 229 ? 9.612 9.563 35.216 1.00 28.25 229 VAL B O 1
ATOM 4027 N N . HIS B 1 230 ? 8.280 8.758 36.838 1.00 28.53 230 HIS B N 1
ATOM 4028 C CA . HIS B 1 230 ? 7.905 10.053 37.422 1.00 29.05 230 HIS B CA 1
ATOM 4029 C C . HIS B 1 230 ? 7.115 11.026 36.534 1.00 28.29 230 HIS B C 1
ATOM 4030 O O . HIS B 1 230 ? 7.250 12.237 36.672 1.00 28.99 230 HIS B O 1
ATOM 4037 N N . GLY B 1 231 ? 6.288 10.510 35.632 1.00 26.81 231 GLY B N 1
ATOM 4038 C CA . GLY B 1 231 ? 5.467 11.400 34.799 1.00 25.07 231 GLY B CA 1
ATOM 4039 C C . GLY B 1 231 ? 4.293 12.003 35.557 1.00 22.96 231 GLY B C 1
ATOM 4040 O O . GLY B 1 231 ? 3.646 11.318 36.333 1.00 24.17 231 GLY B O 1
ATOM 4041 N N . GLU B 1 232 ? 4.027 13.284 35.343 1.00 21.21 232 GLU B N 1
ATOM 4042 C CA . GLU B 1 232 ? 2.853 13.945 35.910 1.00 20.89 232 GLU B CA 1
ATOM 4043 C C . GLU B 1 232 ? 1.591 13.834 35.084 1.00 19.66 232 GLU B C 1
ATOM 4044 O O . GLU B 1 232 ? 0.486 13.887 35.623 1.00 18.86 232 GLU B O 1
ATOM 4050 N N . PHE B 1 233 ? 1.737 13.732 33.754 1.00 17.67 233 PHE B N 1
ATOM 4051 C CA . PHE B 1 233 ? 0.570 13.571 32.897 1.00 17.16 233 PHE B CA 1
ATOM 4052 C C . PHE B 1 233 ? 1.029 12.719 31.728 1.00 16.13 233 PHE B C 1
ATOM 4053 O O . PHE B 1 233 ? 1.616 13.229 30.784 1.00 17.09 233 PHE B O 1
ATOM 4061 N N . VAL B 1 234 ? 0.809 11.412 31.821 1.00 15.61 234 VAL B N 1
ATOM 4062 C CA . VAL B 1 234 ? 1.370 10.501 30.813 1.00 15.46 234 VAL B CA 1
ATOM 4063 C C . VAL B 1 234 ? 0.370 9.432 30.404 1.00 15.60 234 VAL B C 1
ATOM 4064 O O . VAL B 1 234 ? -0.565 9.108 31.163 1.00 15.15 234 VAL B O 1
ATOM 4068 N N . SER B 1 235 ? 0.562 8.879 29.212 1.00 15.62 235 SER B N 1
ATOM 4069 C CA . SER B 1 235 ? -0.204 7.700 28.838 1.00 15.53 235 SER B CA 1
ATOM 4070 C C . SER B 1 235 ? 0.679 6.463 28.901 1.00 15.00 235 SER B C 1
ATOM 4071 O O . SER B 1 235 ? 1.927 6.541 28.897 1.00 14.32 235 SER B O 1
ATOM 4074 N N . ILE B 1 236 ? 0.019 5.312 29.012 1.00 14.41 236 ILE B N 1
ATOM 4075 C CA . ILE B 1 236 ? 0.706 4.041 29.118 1.00 15.26 236 ILE B CA 1
ATOM 4076 C C . ILE B 1 236 ? 0.005 3.065 28.178 1.00 15.72 236 ILE B C 1
ATOM 4077 O O . ILE B 1 236 ? -1.246 3.014 28.132 1.00 14.62 236 ILE B O 1
ATOM 4082 N N . ASP B 1 237 ? 0.815 2.315 27.423 1.00 15.19 237 ASP B N 1
ATOM 4083 C CA . ASP B 1 237 ? 0.324 1.271 26.540 1.00 16.71 237 ASP B CA 1
ATOM 4084 C C . ASP B 1 237 ? 0.628 -0.070 27.201 1.00 15.97 237 ASP B C 1
ATOM 4085 O O . ASP B 1 237 ? 1.776 -0.347 27.594 1.00 15.02 237 ASP B O 1
ATOM 4090 N N . ILE B 1 238 ? -0.399 -0.916 27.297 1.00 16.26 238 ILE B N 1
ATOM 4091 C CA . ILE B 1 238 ? -0.227 -2.261 27.853 1.00 16.35 238 ILE B CA 1
ATOM 4092 C C . ILE B 1 238 ? -0.724 -3.352 26.890 1.00 16.41 238 ILE B C 1
ATOM 4093 O O . ILE B 1 238 ? -1.734 -3.187 26.207 1.00 16.61 238 ILE B O 1
ATOM 4098 N N . LEU B 1 239 ? 0.055 -4.435 26.801 1.00 15.85 239 LEU B N 1
ATOM 4099 C CA . LEU B 1 239 ? -0.281 -5.599 26.001 1.00 16.71 239 LEU B CA 1
ATOM 4100 C C . LEU B 1 239 ? -0.654 -6.743 26.928 1.00 16.74 239 LEU B C 1
ATOM 4101 O O . LEU B 1 239 ? -0.194 -6.808 28.085 1.00 17.20 239 LEU B O 1
ATOM 4106 N N . GLU B 1 240 ? -1.479 -7.656 26.423 1.00 16.61 240 GLU B N 1
ATOM 4107 C CA . GLU B 1 240 ? -1.962 -8.779 27.256 1.00 17.02 240 GLU B CA 1
ATOM 4108 C C . GLU B 1 240 ? -1.372 -10.072 26.720 1.00 17.22 240 GLU B C 1
ATOM 4109 O O . GLU B 1 240 ? -1.638 -10.448 25.555 1.00 17.23 240 GLU B O 1
ATOM 4115 N N . HIS B 1 241 ? -0.516 -10.688 27.532 1.00 17.26 241 HIS B N 1
ATOM 4116 C CA . HIS B 1 241 ? 0.196 -11.907 27.155 1.00 18.16 241 HIS B CA 1
ATOM 4117 C C . HIS B 1 241 ? -0.603 -13.105 27.652 1.00 19.11 241 HIS B C 1
ATOM 4118 O O . HIS B 1 241 ? -1.029 -13.112 28.813 1.00 19.16 241 HIS B O 1
ATOM 4125 N N . PRO B 1 242 ? -0.798 -14.117 26.786 1.00 20.07 242 PRO B N 1
ATOM 4126 C CA . PRO B 1 242 ? -1.603 -15.301 27.114 1.00 21.36 242 PRO B CA 1
ATOM 4127 C C . PRO B 1 242 ? -1.164 -16.034 28.397 1.00 22.43 242 PRO B C 1
ATOM 4128 O O . PRO B 1 242 ? -2.008 -16.650 29.044 1.00 22.53 242 PRO B O 1
ATOM 4132 N N . ASN B 1 243 ? 0.127 -15.993 28.740 1.00 22.81 243 ASN B N 1
ATOM 4133 C CA . ASN B 1 243 ? 0.617 -16.630 29.976 1.00 24.36 243 ASN B CA 1
ATOM 4134 C C . ASN B 1 243 ? 0.959 -15.620 31.065 1.00 23.70 243 ASN B C 1
ATOM 4135 O O . ASN B 1 243 ? 0.658 -15.838 32.244 1.00 23.93 243 ASN B O 1
ATOM 4140 N N . LYS B 1 244 ? 1.588 -14.517 30.671 1.00 22.74 244 LYS B N 1
ATOM 4141 C CA . LYS B 1 244 ? 2.185 -13.562 31.626 1.00 22.22 244 LYS B CA 1
ATOM 4142 C C . LYS B 1 244 ? 1.266 -12.435 32.103 1.00 21.56 244 LYS B C 1
ATOM 4143 O O . LYS B 1 244 ? 1.590 -11.730 33.065 1.00 22.61 244 LYS B O 1
ATOM 4149 N N . GLY B 1 245 ? 0.137 -12.246 31.429 1.00 21.01 245 GLY B N 1
ATOM 4150 C CA . GLY B 1 245 ? -0.796 -11.184 31.755 1.00 19.76 245 GLY B CA 1
ATOM 4151 C C . GLY B 1 245 ? -0.347 -9.844 31.228 1.00 19.29 245 GLY B C 1
ATOM 4152 O O . GLY B 1 245 ? 0.068 -9.728 30.066 1.00 19.20 245 GLY B O 1
ATOM 4153 N N . TYR B 1 246 ? -0.428 -8.821 32.078 1.00 18.51 246 TYR B N 1
ATOM 4154 C CA . TYR B 1 246 ? -0.191 -7.450 31.601 1.00 17.42 246 TYR B CA 1
ATOM 4155 C C . TYR B 1 246 ? 1.302 -7.168 31.451 1.00 16.94 246 TYR B C 1
ATOM 4156 O O . TYR B 1 246 ? 2.099 -7.408 32.367 1.00 17.94 246 TYR B O 1
ATOM 4165 N N . VAL B 1 247 ? 1.652 -6.633 30.293 1.00 15.01 247 VAL B N 1
ATOM 4166 C CA . VAL B 1 247 ? 3.034 -6.329 29.940 1.00 15.16 247 VAL B CA 1
ATOM 4167 C C . VAL B 1 247 ? 3.034 -4.870 29.499 1.00 14.86 247 VAL B C 1
ATOM 4168 O O . VAL B 1 247 ? 2.238 -4.489 28.635 1.00 14.70 247 VAL B O 1
ATOM 4172 N N . VAL B 1 248 ? 3.919 -4.054 30.069 1.00 14.97 248 VAL B N 1
ATOM 4173 C CA . VAL B 1 248 ? 3.987 -2.641 29.670 1.00 15.02 248 VAL B CA 1
ATOM 4174 C C . VAL B 1 248 ? 4.809 -2.510 28.396 1.00 15.53 248 VAL B C 1
ATOM 4175 O O . VAL B 1 248 ? 5.971 -2.954 28.335 1.00 15.51 248 VAL B O 1
ATOM 4179 N N . ASN B 1 249 ? 4.191 -1.927 27.374 1.00 15.75 249 ASN B N 1
ATOM 4180 C CA . ASN B 1 249 ? 4.825 -1.737 26.092 1.00 16.82 249 ASN B CA 1
ATOM 4181 C C . ASN B 1 249 ? 5.507 -0.376 25.934 1.00 16.51 249 ASN B C 1
ATOM 4182 O O . ASN B 1 249 ? 6.588 -0.289 25.347 1.00 17.41 249 ASN B O 1
ATOM 4187 N N . GLU B 1 250 ? 4.862 0.696 26.384 1.00 15.48 250 GLU B N 1
ATOM 4188 C CA . GLU B 1 250 ? 5.498 2.023 26.333 1.00 15.90 250 GLU B CA 1
ATOM 4189 C C . GLU B 1 250 ? 4.757 3.015 27.205 1.00 15.68 250 GLU B C 1
ATOM 4190 O O . GLU B 1 250 ? 3.659 2.731 27.677 1.00 15.03 250 GLU B O 1
ATOM 4196 N N . LEU B 1 251 ? 5.371 4.175 27.397 1.00 14.35 251 LEU B N 1
ATOM 4197 C CA . LEU B 1 251 ? 4.708 5.322 27.999 1.00 16.28 251 LEU B CA 1
ATOM 4198 C C . LEU B 1 251 ? 4.852 6.492 27.069 1.00 16.97 251 LEU B C 1
ATOM 4199 O O . LEU B 1 251 ? 5.762 6.504 26.256 1.00 18.95 251 LEU B O 1
ATOM 4204 N N . ASN B 1 252 ? 3.955 7.465 27.148 1.00 17.29 252 ASN B N 1
ATOM 4205 C CA . ASN B 1 252 ? 4.041 8.616 26.256 1.00 18.49 252 ASN B CA 1
ATOM 4206 C C . ASN B 1 252 ? 3.950 9.914 27.027 1.00 18.84 252 ASN B C 1
ATOM 4207 O O . ASN B 1 252 ? 3.097 10.051 27.914 1.00 19.03 252 ASN B O 1
ATOM 4212 N N . ASP B 1 253 ? 4.793 10.876 26.646 1.00 19.38 253 ASP B N 1
ATOM 4213 C CA . ASP B 1 253 ? 4.957 12.117 27.405 1.00 21.14 253 ASP B CA 1
ATOM 4214 C C . ASP B 1 253 ? 4.098 13.312 26.986 1.00 20.43 253 ASP B C 1
ATOM 4215 O O . ASP B 1 253 ? 3.976 14.275 27.753 1.00 20.99 253 ASP B O 1
ATOM 4220 N N . VAL B 1 254 ? 3.517 13.268 25.789 1.00 19.33 254 VAL B N 1
ATOM 4221 C CA . VAL B 1 254 ? 2.555 14.291 25.338 1.00 19.22 254 VAL B CA 1
ATOM 4222 C C . VAL B 1 254 ? 1.283 13.578 24.890 1.00 19.27 254 VAL B C 1
ATOM 4223 O O . VAL B 1 254 ? 1.010 13.429 23.681 1.00 19.11 254 VAL B O 1
ATOM 4227 N N . PRO B 1 255 ? 0.496 13.123 25.860 1.00 19.66 255 PRO B N 1
ATOM 4228 C CA . PRO B 1 255 ? -0.556 12.172 25.463 1.00 20.22 255 PRO B CA 1
ATOM 4229 C C . PRO B 1 255 ? -1.696 12.786 24.669 1.00 19.63 255 PRO B C 1
ATOM 4230 O O . PRO B 1 255 ? -2.095 13.925 24.906 1.00 19.43 255 PRO B O 1
ATOM 4234 N N . GLU B 1 256 ? -2.179 12.038 23.689 1.00 19.53 256 GLU B N 1
ATOM 4235 C CA . GLU B 1 256 ? -3.409 12.411 23.013 1.00 19.68 256 GLU B CA 1
ATOM 4236 C C . GLU B 1 256 ? -4.518 11.681 23.770 1.00 19.19 256 GLU B C 1
ATOM 4237 O O . GLU B 1 256 ? -4.236 10.728 24.518 1.00 18.76 256 GLU B O 1
ATOM 4243 N N . PHE B 1 257 ? -5.753 12.160 23.652 1.00 18.75 257 PHE B N 1
ATOM 4244 C CA . PHE B 1 257 ? -6.844 11.611 24.464 1.00 18.48 257 PHE B CA 1
ATOM 4245 C C . PHE B 1 257 ? -8.223 11.682 23.841 1.00 19.56 257 PHE B C 1
ATOM 4246 O O . PHE B 1 257 ? -9.209 11.496 24.555 1.00 19.81 257 PHE B O 1
ATOM 4254 N N . LYS B 1 258 ? -8.319 11.881 22.519 1.00 20.27 258 LYS B N 1
ATOM 4255 C CA . LYS B 1 258 ? -9.646 11.864 21.867 1.00 21.10 258 LYS B CA 1
ATOM 4256 C C . LYS B 1 258 ? -10.335 10.501 21.966 1.00 20.43 258 LYS B C 1
ATOM 4257 O O . LYS B 1 258 ? -11.554 10.428 22.171 1.00 21.00 258 LYS B O 1
ATOM 4263 N N . GLY B 1 259 ? -9.561 9.439 21.787 1.00 20.01 259 GLY B N 1
ATOM 4264 C CA . GLY B 1 259 ? -10.047 8.067 21.947 1.00 19.06 259 GLY B CA 1
ATOM 4265 C C . GLY B 1 259 ? -10.418 7.773 23.384 1.00 18.80 259 GLY B C 1
ATOM 4266 O O . GLY B 1 259 ? -11.474 7.175 23.658 1.00 19.08 259 GLY B O 1
ATOM 4267 N N . PHE B 1 260 ? -9.560 8.219 24.303 1.00 16.89 260 PHE B N 1
ATOM 4268 C CA . PHE B 1 260 ? -9.786 8.029 25.740 1.00 18.06 260 PHE B CA 1
ATOM 4269 C C . PHE B 1 260 ? -11.140 8.614 26.094 1.00 18.82 260 PHE B C 1
ATOM 4270 O O . PHE B 1 260 ? -11.955 7.959 26.787 1.00 19.28 260 PHE B O 1
ATOM 4278 N N . MET B 1 261 ? -11.387 9.829 25.610 1.00 19.31 261 MET B N 1
ATOM 4279 C CA . MET B 1 261 ? -12.659 10.515 25.906 1.00 20.92 261 MET B CA 1
ATOM 4280 C C . MET B 1 261 ? -13.893 9.787 25.373 1.00 22.26 261 MET B C 1
ATOM 4281 O O . MET B 1 261 ? -14.885 9.677 26.081 1.00 22.92 261 MET B O 1
ATOM 4286 N N . VAL B 1 262 ? -13.833 9.262 24.158 1.00 23.51 262 VAL B N 1
ATOM 4287 C CA . VAL B 1 262 ? -15.007 8.537 23.653 1.00 24.97 262 VAL B CA 1
ATOM 4288 C C . VAL B 1 262 ? -15.272 7.253 24.446 1.00 24.37 262 VAL B C 1
ATOM 4289 O O . VAL B 1 262 ? -16.428 6.852 24.615 1.00 25.23 262 VAL B O 1
ATOM 4293 N N . ALA B 1 263 ? -14.225 6.616 24.953 1.00 23.30 263 ALA B N 1
ATOM 4294 C CA . ALA B 1 263 ? -14.426 5.360 25.647 1.00 23.02 263 ALA B CA 1
ATOM 4295 C C . ALA B 1 263 ? -14.836 5.530 27.109 1.00 23.10 263 ALA B C 1
ATOM 4296 O O . ALA B 1 263 ? -15.706 4.803 27.584 1.00 23.20 263 ALA B O 1
ATOM 4298 N N . THR B 1 264 ? -14.255 6.514 27.802 1.00 21.93 264 THR B N 1
ATOM 4299 C CA . THR B 1 264 ? -14.373 6.608 29.269 1.00 22.47 264 THR B CA 1
ATOM 4300 C C . THR B 1 264 ? -15.333 7.702 29.769 1.00 23.32 264 THR B C 1
ATOM 4301 O O . THR B 1 264 ? -15.702 7.729 30.966 1.00 23.53 264 THR B O 1
ATOM 4305 N N . ASN B 1 265 ? -15.683 8.601 28.856 1.00 23.40 265 ASN B N 1
ATOM 4306 C CA . ASN B 1 265 ? -16.361 9.880 29.141 1.00 24.52 265 ASN B CA 1
ATOM 4307 C C . ASN B 1 265 ? -15.663 10.795 30.138 1.00 24.78 265 ASN B C 1
ATOM 4308 O O . ASN B 1 265 ? -16.312 11.637 30.765 1.00 25.68 265 ASN B O 1
ATOM 4313 N N . ILE B 1 266 ? -14.352 10.628 30.296 1.00 23.62 266 ILE B N 1
ATOM 4314 C CA . ILE B 1 266 ? -13.589 11.453 31.233 1.00 22.43 266 ILE B CA 1
ATOM 4315 C C . ILE B 1 266 ? -13.186 12.765 30.558 1.00 21.90 266 ILE B C 1
ATOM 4316 O O . ILE B 1 266 ? -12.679 12.764 29.437 1.00 21.39 266 ILE B O 1
ATOM 4321 N N . ASN B 1 267 ? -13.474 13.887 31.221 1.00 20.74 267 ASN B N 1
ATOM 4322 C CA . ASN B 1 267 ? -13.003 15.190 30.774 1.00 19.88 267 ASN B CA 1
ATOM 4323 C C . ASN B 1 267 ? -11.525 15.334 31.181 1.00 19.32 267 ASN B C 1
ATOM 4324 O O . ASN B 1 267 ? -11.196 15.882 32.234 1.00 18.46 267 ASN B O 1
ATOM 4329 N N . VAL B 1 268 ? -10.650 14.785 30.352 1.00 18.09 268 VAL B N 1
ATOM 4330 C CA . VAL B 1 268 ? -9.195 14.780 30.625 1.00 16.69 268 VAL B CA 1
ATOM 4331 C C . VAL B 1 268 ? -8.616 16.194 30.825 1.00 17.35 268 VAL B C 1
ATOM 4332 O O . VAL B 1 268 ? -7.851 16.420 31.772 1.00 16.64 268 VAL B O 1
ATOM 4336 N N . ALA B 1 269 ? -8.986 17.129 29.953 1.00 16.57 269 ALA B N 1
ATOM 4337 C CA . ALA B 1 269 ? -8.500 18.520 30.085 1.00 17.89 269 ALA B CA 1
ATOM 4338 C C . ALA B 1 269 ? -8.942 19.157 31.421 1.00 17.93 269 ALA B C 1
ATOM 4339 O O . ALA B 1 269 ? -8.174 19.860 32.085 1.00 17.62 269 ALA B O 1
ATOM 4341 N N . GLN B 1 270 ? -10.163 18.855 31.857 1.00 18.31 270 GLN B N 1
ATOM 4342 C CA . GLN B 1 270 ? -10.642 19.376 33.153 1.00 18.67 270 GLN B CA 1
ATOM 4343 C C . GLN B 1 270 ? -9.877 18.766 34.321 1.00 17.82 270 GLN B C 1
ATOM 4344 O O . GLN B 1 270 ? -9.505 19.479 35.280 1.00 17.58 270 GLN B O 1
ATOM 4350 N N . LYS B 1 271 ? -9.647 17.451 34.270 1.00 16.53 271 LYS B N 1
ATOM 4351 C CA . LYS B 1 271 ? -8.879 16.776 35.326 1.00 16.24 271 LYS B CA 1
ATOM 4352 C C . LYS B 1 271 ? -7.452 17.312 35.430 1.00 15.68 271 LYS B C 1
ATOM 4353 O O . LYS B 1 271 ? -6.913 17.469 36.524 1.00 15.28 271 LYS B O 1
ATOM 4359 N N . LEU B 1 272 ? -6.845 17.585 34.286 1.00 15.23 272 LEU B N 1
ATOM 4360 C CA . LEU B 1 272 ? -5.491 18.167 34.268 1.00 15.26 272 LEU B CA 1
ATOM 4361 C C . LEU B 1 272 ? -5.463 19.556 34.930 1.00 15.32 272 LEU B C 1
ATOM 4362 O O . LEU B 1 272 ? -4.608 19.839 35.782 1.00 15.70 272 LEU B O 1
ATOM 4367 N N . VAL B 1 273 ? -6.394 20.418 34.526 1.00 16.18 273 VAL B N 1
ATOM 4368 C CA . VAL B 1 273 ? -6.413 21.809 35.007 1.00 16.70 273 VAL B CA 1
ATOM 4369 C C . VAL B 1 273 ? -6.708 21.774 36.509 1.00 17.37 273 VAL B C 1
ATOM 4370 O O . VAL B 1 273 ? -6.071 22.479 37.293 1.00 17.86 273 VAL B O 1
ATOM 4374 N N . GLU B 1 274 ? -7.624 20.904 36.916 1.00 17.66 274 GLU B N 1
ATOM 4375 C CA . GLU B 1 274 ? -7.885 20.738 38.357 1.00 18.51 274 GLU B CA 1
ATOM 4376 C C . GLU B 1 274 ? -6.639 20.341 39.122 1.00 19.13 274 GLU B C 1
ATOM 4377 O O . GLU B 1 274 ? -6.354 20.914 40.195 1.00 19.66 274 GLU B O 1
ATOM 4383 N N . TYR B 1 275 ? -5.914 19.344 38.609 1.00 17.22 275 TYR B N 1
ATOM 4384 C CA . TYR B 1 275 ? -4.665 18.901 39.218 1.00 18.54 275 TYR B CA 1
ATOM 4385 C C . TYR B 1 275 ? -3.652 20.051 39.354 1.00 18.35 275 TYR B C 1
ATOM 4386 O O . TYR B 1 275 ? -3.021 20.201 40.396 1.00 18.43 275 TYR B O 1
ATOM 4395 N N . ILE B 1 276 ? -3.511 20.842 38.303 1.00 17.81 276 ILE B N 1
ATOM 4396 C CA . ILE B 1 276 ? -2.570 21.975 38.293 1.00 19.01 276 ILE B CA 1
ATOM 4397 C C . ILE B 1 276 ? -2.960 23.010 39.350 1.00 18.99 276 ILE B C 1
ATOM 4398 O O . ILE B 1 276 ? -2.115 23.455 40.121 1.00 19.82 276 ILE B O 1
ATOM 4403 N N . LYS B 1 277 ? -4.239 23.356 39.395 1.00 20.13 277 LYS B N 1
ATOM 4404 C CA . LYS B 1 277 ? -4.744 24.306 40.406 1.00 21.19 277 LYS B CA 1
ATOM 4405 C C . LYS B 1 277 ? -4.547 23.776 41.830 1.00 21.54 277 LYS B C 1
ATOM 4406 O O . LYS B 1 277 ? -4.195 24.531 42.742 1.00 22.32 277 LYS B O 1
ATOM 4412 N N . GLU B 1 278 ? -4.794 22.483 42.010 1.00 21.63 278 GLU B N 1
ATOM 4413 C CA . GLU B 1 278 ? -4.645 21.795 43.304 1.00 22.94 278 GLU B CA 1
ATOM 4414 C C . GLU B 1 278 ? -3.215 21.882 43.812 1.00 23.02 278 GLU B C 1
ATOM 4415 O O . GLU B 1 278 ? -2.979 22.144 44.997 1.00 22.75 278 GLU B O 1
ATOM 4421 N N . ASN B 1 279 ? -2.256 21.699 42.914 1.00 22.47 279 ASN B N 1
ATOM 4422 C CA . ASN B 1 279 ? -0.875 21.496 43.348 1.00 23.14 279 ASN B CA 1
ATOM 4423 C C . ASN B 1 279 ? 0.080 22.677 43.145 1.00 22.70 279 ASN B C 1
ATOM 4424 O O . ASN B 1 279 ? 1.156 22.698 43.741 1.00 21.92 279 ASN B O 1
ATOM 4429 N N . TYR B 1 280 ? -0.314 23.647 42.309 1.00 22.20 280 TYR B N 1
ATOM 4430 C CA . TYR B 1 280 ? 0.586 24.737 41.888 1.00 23.11 280 TYR B CA 1
ATOM 4431 C C . TYR B 1 280 ? 0.003 26.151 42.035 1.00 24.25 280 TYR B C 1
ATOM 4432 O O . TYR B 1 280 ? 0.593 27.114 41.532 1.00 24.63 280 TYR B O 1
ATOM 4441 N N . SER B 1 281 ? -1.145 26.283 42.698 1.00 24.31 281 SER B N 1
ATOM 4442 C CA . SER B 1 281 ? -1.746 27.610 42.884 1.00 25.89 281 SER B CA 1
ATOM 4443 C C . SER B 1 281 ? -0.803 28.516 43.657 1.00 26.65 281 SER B C 1
ATOM 4444 O O . SER B 1 281 ? -0.109 28.074 44.576 1.00 26.06 281 SER B O 1
ATOM 4447 N N . LYS B 1 282 ? -0.795 29.777 43.241 1.00 28.63 282 LYS B N 1
ATOM 4448 C CA . LYS B 1 282 ? 0.011 30.847 43.805 1.00 30.49 282 LYS B CA 1
ATOM 4449 C C . LYS B 1 282 ? -0.794 32.127 43.596 1.00 31.35 282 LYS B C 1
ATOM 4450 O O . LYS B 1 282 ? -1.738 32.142 42.789 1.00 31.66 282 LYS B O 1
ATOM 4456 N N . MET C 1 1 ? -9.963 15.311 -30.270 1.00 33.64 1 MET C N 1
ATOM 4457 C CA . MET C 1 1 ? -8.748 15.356 -29.415 1.00 33.30 1 MET C CA 1
ATOM 4458 C C . MET C 1 1 ? -9.131 15.143 -27.958 1.00 32.23 1 MET C C 1
ATOM 4459 O O . MET C 1 1 ? -10.107 15.722 -27.465 1.00 32.69 1 MET C O 1
ATOM 4464 N N . ARG C 1 2 ? -8.379 14.290 -27.272 1.00 30.51 2 ARG C N 1
ATOM 4465 C CA . ARG C 1 2 ? -8.601 14.089 -25.849 1.00 28.95 2 ARG C CA 1
ATOM 4466 C C . ARG C 1 2 ? -7.315 14.430 -25.111 1.00 26.99 2 ARG C C 1
ATOM 4467 O O . ARG C 1 2 ? -6.248 13.936 -25.478 1.00 26.80 2 ARG C O 1
ATOM 4475 N N . VAL C 1 3 ? -7.434 15.266 -24.075 1.00 24.45 3 VAL C N 1
ATOM 4476 C CA . VAL C 1 3 ? -6.281 15.717 -23.300 1.00 22.53 3 VAL C CA 1
ATOM 4477 C C . VAL C 1 3 ? -6.369 15.118 -21.900 1.00 21.44 3 VAL C C 1
ATOM 4478 O O . VAL C 1 3 ? -7.457 14.906 -21.372 1.00 20.93 3 VAL C O 1
ATOM 4482 N N . VAL C 1 4 ? -5.225 14.778 -21.332 1.00 19.73 4 VAL C N 1
ATOM 4483 C CA . VAL C 1 4 ? -5.173 14.435 -19.924 1.00 19.04 4 VAL C CA 1
ATOM 4484 C C . VAL C 1 4 ? -4.274 15.441 -19.237 1.00 19.11 4 VAL C C 1
ATOM 4485 O O . VAL C 1 4 ? -3.151 15.669 -19.679 1.00 19.47 4 VAL C O 1
ATOM 4489 N N . LEU C 1 5 ? -4.780 16.027 -18.162 1.00 18.67 5 LEU C N 1
ATOM 4490 C CA . LEU C 1 5 ? -4.022 16.937 -17.312 1.00 18.02 5 LEU C CA 1
ATOM 4491 C C . LEU C 1 5 ? -3.559 16.171 -16.048 1.00 17.38 5 LEU C C 1
ATOM 4492 O O . LEU C 1 5 ? -4.376 15.662 -15.310 1.00 17.24 5 LEU C O 1
ATOM 4497 N N . ILE C 1 6 ? -2.237 16.073 -15.856 1.00 17.42 6 ILE C N 1
ATOM 4498 C CA . ILE C 1 6 ? -1.618 15.301 -14.778 1.00 16.86 6 ILE C CA 1
ATOM 4499 C C . ILE C 1 6 ? -1.208 16.232 -13.646 1.00 16.47 6 ILE C C 1
ATOM 4500 O O . ILE C 1 6 ? -0.408 17.155 -13.844 1.00 15.67 6 ILE C O 1
ATOM 4505 N N . VAL C 1 7 ? -1.754 16.001 -12.453 1.00 16.38 7 VAL C N 1
ATOM 4506 C CA . VAL C 1 7 ? -1.534 16.908 -11.332 1.00 17.68 7 VAL C CA 1
ATOM 4507 C C . VAL C 1 7 ? -1.245 16.110 -10.062 1.00 17.77 7 VAL C C 1
ATOM 4508 O O . VAL C 1 7 ? -1.506 14.894 -10.007 1.00 18.52 7 VAL C O 1
ATOM 4512 N N . ASP C 1 8 ? -0.710 16.788 -9.053 1.00 18.98 8 ASP C N 1
ATOM 4513 C CA . ASP C 1 8 ? -0.745 16.260 -7.682 1.00 20.64 8 ASP C CA 1
ATOM 4514 C C . ASP C 1 8 ? -1.393 17.245 -6.717 1.00 21.99 8 ASP C C 1
ATOM 4515 O O . ASP C 1 8 ? -2.386 16.916 -6.075 1.00 24.31 8 ASP C O 1
ATOM 4520 N N . ILE C 1 9 ? -0.811 18.427 -6.602 1.00 23.70 9 ILE C N 1
ATOM 4521 C CA . ILE C 1 9 ? -1.406 19.551 -5.872 1.00 25.46 9 ILE C CA 1
ATOM 4522 C C . ILE C 1 9 ? -1.863 20.543 -6.925 1.00 25.59 9 ILE C C 1
ATOM 4523 O O . ILE C 1 9 ? -1.050 20.992 -7.737 1.00 26.05 9 ILE C O 1
ATOM 4528 N N . VAL C 1 10 ? -3.145 20.892 -6.915 1.00 25.19 10 VAL C N 1
ATOM 4529 C CA . VAL C 1 10 ? -3.657 21.798 -7.946 1.00 26.00 10 VAL C CA 1
ATOM 4530 C C . VAL C 1 10 ? -3.477 23.259 -7.536 1.00 26.03 10 VAL C C 1
ATOM 4531 O O . VAL C 1 10 ? -4.229 23.783 -6.702 1.00 27.04 10 VAL C O 1
ATOM 4535 N N . ARG C 1 11 ? -2.468 23.902 -8.116 1.00 25.00 11 ARG C N 1
ATOM 4536 C CA . ARG C 1 11 ? -2.175 25.322 -7.860 1.00 24.40 11 ARG C CA 1
ATOM 4537 C C . ARG C 1 11 ? -3.039 26.181 -8.777 1.00 23.70 11 ARG C C 1
ATOM 4538 O O . ARG C 1 11 ? -3.811 25.666 -9.578 1.00 22.79 11 ARG C O 1
ATOM 4546 N N . GLN C 1 12 ? -2.870 27.498 -8.700 1.00 23.29 12 GLN C N 1
ATOM 4547 C CA . GLN C 1 12 ? -3.630 28.389 -9.555 1.00 22.87 12 GLN C CA 1
ATOM 4548 C C . GLN C 1 12 ? -3.324 28.067 -11.009 1.00 21.63 12 GLN C C 1
ATOM 4549 O O . GLN C 1 12 ? -4.234 28.080 -11.851 1.00 21.10 12 GLN C O 1
ATOM 4555 N N . GLU C 1 13 ? -2.061 27.765 -11.307 1.00 20.22 13 GLU C N 1
ATOM 4556 C CA . GLU C 1 13 ? -1.697 27.417 -12.707 1.00 19.89 13 GLU C CA 1
ATOM 4557 C C . GLU C 1 13 ? -2.523 26.242 -13.248 1.00 19.23 13 GLU C C 1
ATOM 4558 O O . GLU C 1 13 ? -3.044 26.296 -14.358 1.00 19.67 13 GLU C O 1
ATOM 4564 N N . GLU C 1 14 ? -2.620 25.161 -12.489 1.00 18.65 14 GLU C N 1
ATOM 4565 C CA . GLU C 1 14 ? -3.366 23.995 -12.945 1.00 18.73 14 GLU C CA 1
ATOM 4566 C C . GLU C 1 14 ? -4.850 24.305 -13.071 1.00 19.60 14 GLU C C 1
ATOM 4567 O O . GLU C 1 14 ? -5.508 23.809 -13.974 1.00 19.64 14 GLU C O 1
ATOM 4573 N N . LYS C 1 15 ? -5.374 25.128 -12.170 1.00 19.77 15 LYS C N 1
ATOM 4574 C CA . LYS C 1 15 ? -6.789 25.505 -12.281 1.00 21.26 15 LYS C CA 1
ATOM 4575 C C . LYS C 1 15 ? -7.006 26.351 -13.528 1.00 20.18 15 LYS C C 1
ATOM 4576 O O . LYS C 1 15 ? -8.024 26.214 -14.182 1.00 21.67 15 LYS C O 1
ATOM 4582 N N . LEU C 1 16 ? -6.058 27.237 -13.839 1.00 19.74 16 LEU C N 1
ATOM 4583 C CA . LEU C 1 16 ? -6.205 28.078 -15.034 1.00 18.89 16 LEU C CA 1
ATOM 4584 C C . LEU C 1 16 ? -6.095 27.254 -16.320 1.00 19.10 16 LEU C C 1
ATOM 4585 O O . LEU C 1 16 ? -6.770 27.564 -17.303 1.00 17.51 16 LEU C O 1
ATOM 4590 N N . ILE C 1 17 ? -5.222 26.239 -16.327 1.00 18.67 17 ILE C N 1
ATOM 4591 C CA . ILE C 1 17 ? -5.139 25.310 -17.478 1.00 19.43 17 ILE C CA 1
ATOM 4592 C C . ILE C 1 17 ? -6.441 24.511 -17.657 1.00 19.91 17 ILE C C 1
ATOM 4593 O O . ILE C 1 17 ? -6.948 24.430 -18.758 1.00 20.72 17 ILE C O 1
ATOM 4598 N N . ALA C 1 18 ? -6.953 23.913 -16.584 1.00 20.92 18 ALA C N 1
ATOM 4599 C CA . ALA C 1 18 ? -8.239 23.206 -16.608 1.00 21.55 18 ALA C CA 1
ATOM 4600 C C . ALA C 1 18 ? -9.347 24.122 -17.150 1.00 23.14 18 ALA C C 1
ATOM 4601 O O . ALA C 1 18 ? -10.075 23.717 -18.055 1.00 23.21 18 ALA C O 1
ATOM 4603 N N . LYS C 1 19 ? -9.436 25.356 -16.629 1.00 23.40 19 LYS C N 1
ATOM 4604 C CA . LYS C 1 19 ? -10.389 26.360 -17.145 1.00 24.39 19 LYS C CA 1
ATOM 4605 C C . LYS C 1 19 ? -10.249 26.645 -18.657 1.00 24.40 19 LYS C C 1
ATOM 4606 O O . LYS C 1 19 ? -11.254 26.708 -19.385 1.00 24.24 19 LYS C O 1
ATOM 4612 N N . ALA C 1 20 ? -9.019 26.818 -19.134 1.00 23.47 20 ALA C N 1
ATOM 4613 C CA . ALA C 1 20 ? -8.801 27.082 -20.560 1.00 23.80 20 ALA C CA 1
ATOM 4614 C C . ALA C 1 20 ? -9.178 25.886 -21.427 1.00 23.87 20 ALA C C 1
ATOM 4615 O O . ALA C 1 20 ? -9.678 26.053 -22.541 1.00 24.01 20 ALA C O 1
ATOM 4617 N N . LEU C 1 21 ? -8.955 24.676 -20.908 1.00 24.21 21 LEU C N 1
ATOM 4618 C CA . LEU C 1 21 ? -9.368 23.466 -21.603 1.00 25.08 21 LEU C CA 1
ATOM 4619 C C . LEU C 1 21 ? -10.888 23.489 -21.773 1.00 26.29 21 LEU C C 1
ATOM 4620 O O . LEU C 1 21 ? -11.390 23.331 -22.892 1.00 25.96 21 LEU C O 1
ATOM 4625 N N . GLU C 1 22 ? -11.580 23.722 -20.663 1.00 27.87 22 GLU C N 1
ATOM 4626 C CA . GLU C 1 22 ? -13.047 23.827 -20.626 1.00 30.58 22 GLU C CA 1
ATOM 4627 C C . GLU C 1 22 ? -13.591 24.900 -21.592 1.00 30.96 22 GLU C C 1
ATOM 4628 O O . GLU C 1 22 ? -14.522 24.637 -22.361 1.00 31.29 22 GLU C O 1
ATOM 4634 N N . GLU C 1 23 ? -12.995 26.091 -21.575 1.00 31.34 23 GLU C N 1
ATOM 4635 C CA . GLU C 1 23 ? -13.486 27.216 -22.377 1.00 32.17 23 GLU C CA 1
ATOM 4636 C C . GLU C 1 23 ? -13.192 27.105 -23.872 1.00 31.72 23 GLU C C 1
ATOM 4637 O O . GLU C 1 23 ? -13.888 27.715 -24.683 1.00 31.91 23 GLU C O 1
ATOM 4643 N N . ASN C 1 24 ? -12.172 26.329 -24.235 1.00 30.89 24 ASN C N 1
ATOM 4644 C CA . ASN C 1 24 ? -11.834 26.116 -25.648 1.00 30.77 24 ASN C CA 1
ATOM 4645 C C . ASN C 1 24 ? -12.420 24.818 -26.228 1.00 30.32 24 ASN C C 1
ATOM 4646 O O . ASN C 1 24 ? -12.027 24.377 -27.313 1.00 30.20 24 ASN C O 1
ATOM 4651 N N . LYS C 1 25 ? -13.372 24.232 -25.495 1.00 30.27 25 LYS C N 1
ATOM 4652 C CA . LYS C 1 25 ? -14.133 23.039 -25.912 1.00 30.73 25 LYS C CA 1
ATOM 4653 C C . LYS C 1 25 ? -13.218 21.852 -26.169 1.00 30.04 25 LYS C C 1
ATOM 4654 O O . LYS C 1 25 ? -13.405 21.103 -27.129 1.00 29.82 25 LYS C O 1
ATOM 4660 N N . VAL C 1 26 ? -12.205 21.701 -25.321 1.00 28.77 26 VAL C N 1
ATOM 4661 C CA . VAL C 1 26 ? -11.326 20.550 -25.428 1.00 27.71 26 VAL C CA 1
ATOM 4662 C C . VAL C 1 26 ? -11.774 19.496 -24.440 1.00 27.22 26 VAL C C 1
ATOM 4663 O O . VAL C 1 26 ? -11.935 19.780 -23.253 1.00 27.03 26 VAL C O 1
ATOM 4667 N N . GLN C 1 27 ? -11.961 18.272 -24.924 1.00 26.81 27 GLN C N 1
ATOM 4668 C CA . GLN C 1 27 ? -12.322 17.187 -24.044 1.00 27.06 27 GLN C CA 1
ATOM 4669 C C . GLN C 1 27 ? -11.090 16.822 -23.226 1.00 25.53 27 GLN C C 1
ATOM 4670 O O . GLN C 1 27 ? -10.002 16.657 -23.785 1.00 25.54 27 GLN C O 1
ATOM 4676 N N . TYR C 1 28 ? -11.251 16.718 -21.913 1.00 24.54 28 TYR C N 1
ATOM 4677 C CA . TYR C 1 28 ? -10.096 16.458 -21.059 1.00 24.03 28 TYR C CA 1
ATOM 4678 C C . TYR C 1 28 ? -10.480 15.727 -19.786 1.00 24.19 28 TYR C C 1
ATOM 4679 O O . TYR C 1 28 ? -11.621 15.825 -19.307 1.00 23.49 28 TYR C O 1
ATOM 4688 N N . ASP C 1 29 ? -9.524 14.949 -19.281 1.00 23.66 29 ASP C N 1
ATOM 4689 C CA . ASP C 1 29 ? -9.614 14.299 -17.978 1.00 23.70 29 ASP C CA 1
ATOM 4690 C C . ASP C 1 29 ? -8.493 14.825 -17.098 1.00 23.11 29 ASP C C 1
ATOM 4691 O O . ASP C 1 29 ? -7.477 15.311 -17.595 1.00 22.84 29 ASP C O 1
ATOM 4696 N N . ILE C 1 30 ? -8.686 14.727 -15.783 1.00 22.18 30 ILE C N 1
ATOM 4697 C CA . ILE C 1 30 ? -7.634 15.044 -14.811 1.00 21.19 30 ILE C CA 1
ATOM 4698 C C . ILE C 1 30 ? -7.269 13.723 -14.161 1.00 20.47 30 ILE C C 1
ATOM 4699 O O . ILE C 1 30 ? -8.158 12.930 -13.831 1.00 20.82 30 ILE C O 1
ATOM 4704 N N . ILE C 1 31 ? -5.975 13.431 -14.087 1.00 19.65 31 ILE C N 1
ATOM 4705 C CA . ILE C 1 31 ? -5.502 12.307 -13.269 1.00 19.67 31 ILE C CA 1
ATOM 4706 C C . ILE C 1 31 ? -4.616 12.864 -12.183 1.00 19.00 31 ILE C C 1
ATOM 4707 O O . ILE C 1 31 ? -3.650 13.565 -12.467 1.00 18.70 31 ILE C O 1
ATOM 4712 N N . ASN C 1 32 ? -4.959 12.586 -10.925 1.00 19.13 32 ASN C N 1
ATOM 4713 C CA . ASN C 1 32 ? -4.124 13.000 -9.834 1.00 19.42 32 ASN C CA 1
ATOM 4714 C C . ASN C 1 32 ? -3.165 11.857 -9.459 1.00 19.50 32 ASN C C 1
ATOM 4715 O O . ASN C 1 32 ? -3.583 10.828 -8.906 1.00 18.79 32 ASN C O 1
ATOM 4720 N N . VAL C 1 33 ? -1.887 12.073 -9.729 1.00 18.77 33 VAL C N 1
ATOM 4721 C CA . VAL C 1 33 ? -0.878 11.032 -9.535 1.00 19.81 33 VAL C CA 1
ATOM 4722 C C . VAL C 1 33 ? -0.338 10.932 -8.118 1.00 20.88 33 VAL C C 1
ATOM 4723 O O . VAL C 1 33 ? 0.549 10.110 -7.840 1.00 22.55 33 VAL C O 1
ATOM 4727 N N . ALA C 1 34 ? -0.846 11.782 -7.238 1.00 21.46 34 ALA C N 1
ATOM 4728 C CA . ALA C 1 34 ? -0.671 11.592 -5.809 1.00 22.41 34 ALA C CA 1
ATOM 4729 C C . ALA C 1 34 ? -1.772 10.672 -5.261 1.00 22.48 34 ALA C C 1
ATOM 4730 O O . ALA C 1 34 ? -1.718 10.248 -4.108 1.00 22.75 34 ALA C O 1
ATOM 4732 N N . GLN C 1 35 ? -2.778 10.379 -6.080 1.00 22.46 35 GLN C N 1
ATOM 4733 C CA . GLN C 1 35 ? -3.876 9.506 -5.658 1.00 22.63 35 GLN C CA 1
ATOM 4734 C C . GLN C 1 35 ? -3.950 8.176 -6.410 1.00 22.09 35 GLN C C 1
ATOM 4735 O O . GLN C 1 35 ? -4.267 7.151 -5.818 1.00 23.32 35 GLN C O 1
ATOM 4741 N N . GLU C 1 36 ? -3.693 8.203 -7.712 1.00 21.12 36 GLU C N 1
ATOM 4742 C CA . GLU C 1 36 ? -3.880 7.035 -8.581 1.00 21.33 36 GLU C CA 1
ATOM 4743 C C . GLU C 1 36 ? -2.563 6.466 -9.085 1.00 20.24 36 GLU C C 1
ATOM 4744 O O . GLU C 1 36 ? -1.697 7.226 -9.518 1.00 19.42 36 GLU C O 1
ATOM 4750 N N . PRO C 1 37 ? -2.419 5.127 -9.064 1.00 20.09 37 PRO C N 1
ATOM 4751 C CA . PRO C 1 37 ? -1.233 4.583 -9.701 1.00 19.36 37 PRO C CA 1
ATOM 4752 C C . PRO C 1 37 ? -1.405 4.555 -11.214 1.00 19.99 37 PRO C C 1
ATOM 4753 O O . PRO C 1 37 ? -2.536 4.657 -11.709 1.00 18.88 37 PRO C O 1
ATOM 4757 N N . LEU C 1 38 ? -0.283 4.452 -11.928 1.00 19.25 38 LEU C N 1
ATOM 4758 C CA . LEU C 1 38 ? -0.293 4.427 -13.396 1.00 20.24 38 LEU C CA 1
ATOM 4759 C C . LEU C 1 38 ? 0.362 3.136 -13.895 1.00 20.30 38 LEU C C 1
ATOM 4760 O O . LEU C 1 38 ? 1.579 2.927 -13.716 1.00 18.97 38 LEU C O 1
ATOM 4765 N N . PRO C 1 39 ? -0.430 2.267 -14.545 1.00 21.02 39 PRO C N 1
ATOM 4766 C CA . PRO C 1 39 ? 0.176 1.034 -15.027 1.00 21.43 39 PRO C CA 1
ATOM 4767 C C . PRO C 1 39 ? 0.949 1.249 -16.319 1.00 22.25 39 PRO C C 1
ATOM 4768 O O . PRO C 1 39 ? 0.645 2.191 -17.063 1.00 21.64 39 PRO C O 1
ATOM 4772 N N . PHE C 1 40 ? 1.959 0.405 -16.566 1.00 22.95 40 PHE C N 1
ATOM 4773 C CA . PHE C 1 40 ? 2.572 0.316 -17.894 1.00 24.70 40 PHE C CA 1
ATOM 4774 C C . PHE C 1 40 ? 1.692 -0.630 -18.663 1.00 26.77 40 PHE C C 1
ATOM 4775 O O . PHE C 1 40 ? 1.859 -1.855 -18.596 1.00 27.24 40 PHE C O 1
ATOM 4783 N N . ASN C 1 41 ? 0.719 -0.064 -19.360 1.00 28.39 41 ASN C N 1
ATOM 4784 C CA . ASN C 1 41 ? -0.024 -0.824 -20.345 1.00 30.72 41 ASN C CA 1
ATOM 4785 C C . ASN C 1 41 ? -0.545 0.124 -21.413 1.00 31.17 41 ASN C C 1
ATOM 4786 O O . ASN C 1 41 ? -0.064 1.257 -21.528 1.00 31.92 41 ASN C O 1
ATOM 4791 N N . LYS C 1 42 ? -1.499 -0.330 -22.206 1.00 31.76 42 LYS C N 1
ATOM 4792 C CA . LYS C 1 42 ? -1.932 0.447 -23.351 1.00 32.82 42 LYS C CA 1
ATOM 4793 C C . LYS C 1 42 ? -3.201 1.273 -23.088 1.00 32.89 42 LYS C C 1
ATOM 4794 O O . LYS C 1 42 ? -3.649 1.999 -23.967 1.00 33.33 42 LYS C O 1
ATOM 4800 N N . ALA C 1 43 ? -3.740 1.187 -21.867 1.00 32.37 43 ALA C N 1
ATOM 4801 C CA . ALA C 1 43 ? -4.940 1.935 -21.463 1.00 32.13 43 ALA C CA 1
ATOM 4802 C C . ALA C 1 43 ? -4.847 3.449 -21.708 1.00 32.04 43 ALA C C 1
ATOM 4803 O O . ALA C 1 43 ? -5.739 4.033 -22.337 1.00 32.18 43 ALA C O 1
ATOM 4805 N N . LEU C 1 44 ? -3.763 4.063 -21.226 1.00 31.24 44 LEU C N 1
ATOM 4806 C CA . LEU C 1 44 ? -3.555 5.515 -21.304 1.00 30.29 44 LEU C CA 1
ATOM 4807 C C . LEU C 1 44 ? -3.452 6.036 -22.742 1.00 29.65 44 LEU C C 1
ATOM 4808 O O . LEU C 1 44 ? -3.510 7.241 -22.984 1.00 29.54 44 LEU C O 1
ATOM 4813 N N . GLY C 1 45 ? -3.326 5.119 -23.693 1.00 29.12 45 GLY C N 1
ATOM 4814 C CA . GLY C 1 45 ? -3.260 5.457 -25.114 1.00 29.19 45 GLY C CA 1
ATOM 4815 C C . GLY C 1 45 ? -4.506 6.121 -25.674 1.00 29.48 45 GLY C C 1
ATOM 4816 O O . GLY C 1 45 ? -4.496 6.603 -26.809 1.00 29.59 45 GLY C O 1
ATOM 4817 N N . ARG C 1 46 ? -5.568 6.158 -24.875 1.00 29.69 46 ARG C N 1
ATOM 4818 C CA . ARG C 1 46 ? -6.828 6.833 -25.239 1.00 30.79 46 ARG C CA 1
ATOM 4819 C C . ARG C 1 46 ? -6.636 8.361 -25.318 1.00 29.95 46 ARG C C 1
ATOM 4820 O O . ARG C 1 46 ? -7.378 9.056 -26.024 1.00 29.97 46 ARG C O 1
ATOM 4828 N N . TYR C 1 47 ? -5.627 8.867 -24.602 1.00 28.94 47 TYR C N 1
ATOM 4829 C CA . TYR C 1 47 ? -5.256 10.292 -24.647 1.00 28.38 47 TYR C CA 1
ATOM 4830 C C . TYR C 1 47 ? -4.330 10.642 -25.796 1.00 27.77 47 TYR C C 1
ATOM 4831 O O . TYR C 1 47 ? -3.385 9.914 -26.084 1.00 28.93 47 TYR C O 1
ATOM 4840 N N . ASP C 1 48 ? -4.618 11.755 -26.454 1.00 27.14 48 ASP C N 1
ATOM 4841 C CA . ASP C 1 48 ? -3.788 12.270 -27.528 1.00 26.90 48 ASP C CA 1
ATOM 4842 C C . ASP C 1 48 ? -2.593 13.037 -26.968 1.00 25.47 48 ASP C C 1
ATOM 4843 O O . ASP C 1 48 ? -1.498 12.975 -27.527 1.00 25.73 48 ASP C O 1
ATOM 4848 N N . VAL C 1 49 ? -2.809 13.758 -25.864 1.00 23.26 49 VAL C N 1
ATOM 4849 C CA . VAL C 1 49 ? -1.800 14.660 -25.325 1.00 21.59 49 VAL C CA 1
ATOM 4850 C C . VAL C 1 49 ? -1.938 14.681 -23.821 1.00 20.26 49 VAL C C 1
ATOM 4851 O O . VAL C 1 49 ? -3.062 14.668 -23.299 1.00 19.73 49 VAL C O 1
ATOM 4855 N N . ALA C 1 50 ? -0.803 14.723 -23.127 1.00 18.44 50 ALA C N 1
ATOM 4856 C CA . ALA C 1 50 ? -0.799 14.876 -21.667 1.00 18.47 50 ALA C CA 1
ATOM 4857 C C . ALA C 1 50 ? -0.097 16.179 -21.332 1.00 18.45 50 ALA C C 1
ATOM 4858 O O . ALA C 1 50 ? 0.974 16.459 -21.884 1.00 18.56 50 ALA C O 1
ATOM 4860 N N . ILE C 1 51 ? -0.685 16.958 -20.421 1.00 18.11 51 ILE C N 1
ATOM 4861 C CA . ILE C 1 51 ? -0.052 18.175 -19.914 1.00 17.16 51 ILE C CA 1
ATOM 4862 C C . ILE C 1 51 ? 0.429 17.805 -18.507 1.00 16.26 51 ILE C C 1
ATOM 4863 O O . ILE C 1 51 ? -0.363 17.475 -17.654 1.00 16.37 51 ILE C O 1
ATOM 4868 N N . ILE C 1 52 ? 1.745 17.811 -18.315 1.00 16.03 52 ILE C N 1
ATOM 4869 C CA . ILE C 1 52 ? 2.360 17.276 -17.112 1.00 15.24 52 ILE C CA 1
ATOM 4870 C C . ILE C 1 52 ? 2.589 18.416 -16.122 1.00 15.25 52 ILE C C 1
ATOM 4871 O O . ILE C 1 52 ? 3.420 19.296 -16.357 1.00 15.49 52 ILE C O 1
ATOM 4876 N N . ARG C 1 53 ? 1.850 18.400 -15.016 1.00 15.99 53 ARG C N 1
ATOM 4877 C CA . ARG C 1 53 ? 1.844 19.535 -14.080 1.00 15.62 53 ARG C CA 1
ATOM 4878 C C . ARG C 1 53 ? 2.026 19.192 -12.598 1.00 16.17 53 ARG C C 1
ATOM 4879 O O . ARG C 1 53 ? 1.755 20.038 -11.757 1.00 16.57 53 ARG C O 1
ATOM 4887 N N . PRO C 1 54 ? 2.497 17.980 -12.261 1.00 17.54 54 PRO C N 1
ATOM 4888 C CA . PRO C 1 54 ? 2.737 17.791 -10.815 1.00 17.41 54 PRO C CA 1
ATOM 4889 C C . PRO C 1 54 ? 3.810 18.752 -10.275 1.00 19.08 54 PRO C C 1
ATOM 4890 O O . PRO C 1 54 ? 4.723 19.143 -11.010 1.00 18.02 54 PRO C O 1
ATOM 4894 N N . VAL C 1 55 ? 3.693 19.106 -8.995 1.00 19.59 55 VAL C N 1
ATOM 4895 C CA . VAL C 1 55 ? 4.614 20.018 -8.326 1.00 21.67 55 VAL C CA 1
ATOM 4896 C C . VAL C 1 55 ? 5.942 19.315 -8.017 1.00 22.01 55 VAL C C 1
ATOM 4897 O O . VAL C 1 55 ? 6.991 19.945 -7.999 1.00 22.72 55 VAL C O 1
ATOM 4901 N N . SER C 1 56 ? 5.869 18.011 -7.781 1.00 22.33 56 SER C N 1
ATOM 4902 C CA . SER C 1 56 ? 7.047 17.187 -7.480 1.00 22.79 56 SER C CA 1
ATOM 4903 C C . SER C 1 56 ? 7.759 16.826 -8.781 1.00 22.51 56 SER C C 1
ATOM 4904 O O . SER C 1 56 ? 7.111 16.340 -9.707 1.00 21.97 56 SER C O 1
ATOM 4907 N N . MET C 1 57 ? 9.065 17.110 -8.866 1.00 21.70 57 MET C N 1
ATOM 4908 C CA . MET C 1 57 ? 9.869 16.756 -10.058 1.00 22.71 57 MET C CA 1
ATOM 4909 C C . MET C 1 57 ? 9.766 15.273 -10.423 1.00 21.03 57 MET C C 1
ATOM 4910 O O . MET C 1 57 ? 9.581 14.936 -11.594 1.00 20.16 57 MET C O 1
ATOM 4915 N N . TYR C 1 58 ? 9.921 14.403 -9.432 1.00 20.09 58 TYR C N 1
ATOM 4916 C CA A TYR C 1 58 ? 9.861 12.947 -9.643 0.50 20.31 58 TYR C CA 1
ATOM 4917 C CA B TYR C 1 58 ? 9.903 12.977 -9.719 0.50 20.56 58 TYR C CA 1
ATOM 4918 C C . TYR C 1 58 ? 8.513 12.525 -10.189 1.00 19.22 58 TYR C C 1
ATOM 4919 O O . TYR C 1 58 ? 8.423 11.651 -11.057 1.00 19.87 58 TYR C O 1
ATOM 4936 N N . ARG C 1 59 ? 7.446 13.162 -9.694 1.00 18.12 59 ARG C N 1
ATOM 4937 C CA . ARG C 1 59 ? 6.091 12.800 -10.140 1.00 17.30 59 ARG C CA 1
ATOM 4938 C C . ARG C 1 59 ? 5.883 13.246 -11.579 1.00 16.76 59 ARG C C 1
ATOM 4939 O O . ARG C 1 59 ? 5.261 12.524 -12.381 1.00 17.22 59 ARG C O 1
ATOM 4947 N N . ALA C 1 60 ? 6.431 14.415 -11.924 1.00 15.29 60 ALA C N 1
ATOM 4948 C CA . ALA C 1 60 ? 6.335 14.895 -13.304 1.00 14.97 60 ALA C CA 1
ATOM 4949 C C . ALA C 1 60 ? 7.132 13.973 -14.220 1.00 14.93 60 ALA C C 1
ATOM 4950 O O . ALA C 1 60 ? 6.658 13.579 -15.276 1.00 15.61 60 ALA C O 1
ATOM 4952 N N . LEU C 1 61 ? 8.366 13.662 -13.832 1.00 14.76 61 LEU C N 1
ATOM 4953 C CA . LEU C 1 61 ? 9.221 12.808 -14.666 1.00 14.51 61 LEU C CA 1
ATOM 4954 C C . LEU C 1 61 ? 8.616 11.427 -14.893 1.00 14.32 61 LEU C C 1
ATOM 4955 O O . LEU C 1 61 ? 8.495 10.956 -16.029 1.00 12.80 61 LEU C O 1
ATOM 4960 N N . TYR C 1 62 ? 8.220 10.771 -13.817 1.00 13.94 62 TYR C N 1
ATOM 4961 C CA . TYR C 1 62 ? 7.695 9.399 -13.954 1.00 15.35 62 TYR C CA 1
ATOM 4962 C C . TYR C 1 62 ? 6.280 9.295 -14.575 1.00 14.97 62 TYR C C 1
ATOM 4963 O O . TYR C 1 62 ? 6.018 8.361 -15.354 1.00 15.70 62 TYR C O 1
ATOM 4972 N N . SER C 1 63 ? 5.373 10.234 -14.267 1.00 15.15 63 SER C N 1
ATOM 4973 C CA . SER C 1 63 ? 4.080 10.270 -14.962 1.00 15.93 63 SER C CA 1
ATOM 4974 C C . SER C 1 63 ? 4.280 10.469 -16.473 1.00 15.58 63 SER C C 1
ATOM 4975 O O . SER C 1 63 ? 3.654 9.781 -17.283 1.00 16.03 63 SER C O 1
ATOM 4978 N N . SER C 1 64 ? 5.191 11.367 -16.850 1.00 15.66 64 SER C N 1
ATOM 4979 C CA . SER C 1 64 ? 5.501 11.589 -18.285 1.00 16.70 64 SER C CA 1
ATOM 4980 C C . SER C 1 64 ? 5.975 10.307 -18.953 1.00 16.88 64 SER C C 1
ATOM 4981 O O . SER C 1 64 ? 5.533 9.958 -20.063 1.00 16.73 64 SER C O 1
ATOM 4984 N N . ALA C 1 65 ? 6.880 9.609 -18.269 1.00 16.53 65 ALA C N 1
ATOM 4985 C CA . ALA C 1 65 ? 7.474 8.385 -18.780 1.00 16.64 65 ALA C CA 1
ATOM 4986 C C . ALA C 1 65 ? 6.435 7.285 -18.972 1.00 16.32 65 ALA C C 1
ATOM 4987 O O . ALA C 1 65 ? 6.438 6.593 -20.009 1.00 15.95 65 ALA C O 1
ATOM 4989 N N . VAL C 1 66 ? 5.537 7.125 -18.007 1.00 16.31 66 VAL C N 1
ATOM 4990 C CA . VAL C 1 66 ? 4.482 6.101 -18.142 1.00 16.88 66 VAL C CA 1
ATOM 4991 C C . VAL C 1 66 ? 3.524 6.426 -19.301 1.00 17.07 66 VAL C C 1
ATOM 4992 O O . VAL C 1 66 ? 3.132 5.543 -20.059 1.00 17.76 66 VAL C O 1
ATOM 4996 N N . LEU C 1 67 ? 3.145 7.702 -19.438 1.00 16.95 67 LEU C N 1
ATOM 4997 C CA . LEU C 1 67 ? 2.245 8.108 -20.512 1.00 17.51 67 LEU C CA 1
ATOM 4998 C C . LEU C 1 67 ? 2.909 7.935 -21.873 1.00 16.50 67 LEU C C 1
ATOM 4999 O O . LEU C 1 67 ? 2.282 7.462 -22.818 1.00 17.36 67 LEU C O 1
ATOM 5004 N N . GLU C 1 68 ? 4.183 8.286 -21.966 1.00 16.64 68 GLU C N 1
ATOM 5005 C CA . GLU C 1 68 ? 4.937 8.098 -23.212 1.00 16.88 68 GLU C CA 1
ATOM 5006 C C . GLU C 1 68 ? 5.024 6.631 -23.616 1.00 17.36 68 GLU C C 1
ATOM 5007 O O . GLU C 1 68 ? 5.016 6.306 -24.808 1.00 15.82 68 GLU C O 1
ATOM 5013 N N . ALA C 1 69 ? 5.139 5.751 -22.631 1.00 16.71 69 ALA C N 1
ATOM 5014 C CA . ALA C 1 69 ? 5.183 4.306 -22.880 1.00 18.23 69 ALA C CA 1
ATOM 5015 C C . ALA C 1 69 ? 3.908 3.812 -23.573 1.00 18.63 69 ALA C C 1
ATOM 5016 O O . ALA C 1 69 ? 3.959 2.883 -24.402 1.00 18.17 69 ALA C O 1
ATOM 5018 N N . ALA C 1 70 ? 2.795 4.471 -23.259 1.00 19.02 70 ALA C N 1
ATOM 5019 C CA . ALA C 1 70 ? 1.482 4.176 -23.835 1.00 20.23 70 ALA C CA 1
ATOM 5020 C C . ALA C 1 70 ? 1.260 4.875 -25.178 1.00 20.48 70 ALA C C 1
ATOM 5021 O O . ALA C 1 70 ? 0.194 4.733 -25.776 1.00 21.51 70 ALA C O 1
ATOM 5023 N N . GLY C 1 71 ? 2.249 5.643 -25.624 1.00 20.39 71 GLY C N 1
ATOM 5024 C CA . GLY C 1 71 ? 2.160 6.386 -26.900 1.00 21.20 71 GLY C CA 1
ATOM 5025 C C . GLY C 1 71 ? 1.513 7.771 -26.830 1.00 21.24 71 GLY C C 1
ATOM 5026 O O . GLY C 1 71 ? 1.229 8.391 -27.867 1.00 21.70 71 GLY C O 1
ATOM 5027 N N . VAL C 1 72 ? 1.293 8.269 -25.614 1.00 19.99 72 VAL C N 1
ATOM 5028 C CA . VAL C 1 72 ? 0.735 9.606 -25.416 1.00 19.64 72 VAL C CA 1
ATOM 5029 C C . VAL C 1 72 ? 1.850 10.637 -25.642 1.00 20.06 72 VAL C C 1
ATOM 5030 O O . VAL C 1 72 ? 2.953 10.477 -25.124 1.00 20.19 72 VAL C O 1
ATOM 5034 N N . HIS C 1 73 ? 1.586 11.689 -26.428 1.00 20.31 73 HIS C N 1
ATOM 5035 C CA . HIS C 1 73 ? 2.558 12.795 -26.461 1.00 21.17 73 HIS C CA 1
ATOM 5036 C C . HIS C 1 73 ? 2.472 13.630 -25.186 1.00 20.26 73 HIS C C 1
ATOM 5037 O O . HIS C 1 73 ? 1.407 14.171 -24.843 1.00 20.35 73 HIS C O 1
ATOM 5044 N N . THR C 1 74 ? 3.587 13.744 -24.471 1.00 19.18 74 THR C N 1
ATOM 5045 C CA . THR C 1 74 ? 3.559 14.536 -23.241 1.00 18.15 74 THR C CA 1
ATOM 5046 C C . THR C 1 74 ? 4.250 15.888 -23.375 1.00 17.01 74 THR C C 1
ATOM 5047 O O . THR C 1 74 ? 5.301 16.008 -23.996 1.00 17.27 74 THR C O 1
ATOM 5051 N N . ILE C 1 75 ? 3.630 16.881 -22.744 1.00 16.04 75 ILE C N 1
ATOM 5052 C CA . ILE C 1 75 ? 4.127 18.240 -22.661 1.00 16.18 75 ILE C CA 1
ATOM 5053 C C . ILE C 1 75 ? 4.365 18.572 -21.182 1.00 15.73 75 ILE C C 1
ATOM 5054 O O . ILE C 1 75 ? 3.394 18.766 -20.458 1.00 15.36 75 ILE C O 1
ATOM 5059 N N . ASN C 1 76 ? 5.617 18.619 -20.712 1.00 16.17 76 ASN C N 1
ATOM 5060 C CA . ASN C 1 76 ? 6.822 18.305 -21.488 1.00 16.17 76 ASN C CA 1
ATOM 5061 C C . ASN C 1 76 ? 7.176 16.817 -21.521 1.00 16.80 76 ASN C C 1
ATOM 5062 O O . ASN C 1 76 ? 6.642 16.039 -20.740 1.00 16.82 76 ASN C O 1
ATOM 5067 N N . SER C 1 77 ? 8.077 16.440 -22.426 1.00 17.35 77 SER C N 1
ATOM 5068 C CA . SER C 1 77 ? 8.533 15.049 -22.526 1.00 18.72 77 SER C CA 1
ATOM 5069 C C . SER C 1 77 ? 9.432 14.664 -21.347 1.00 18.89 77 SER C C 1
ATOM 5070 O O . SER C 1 77 ? 10.045 15.538 -20.711 1.00 18.75 77 SER C O 1
ATOM 5073 N N . SER C 1 78 ? 9.536 13.362 -21.071 1.00 18.91 78 SER C N 1
ATOM 5074 C CA . SER C 1 78 ? 10.366 12.895 -19.956 1.00 19.61 78 SER C CA 1
ATOM 5075 C C . SER C 1 78 ? 11.844 13.298 -20.124 1.00 20.10 78 SER C C 1
ATOM 5076 O O . SER C 1 78 ? 12.512 13.628 -19.143 1.00 20.03 78 SER C O 1
ATOM 5079 N N . ASP C 1 79 ? 12.359 13.317 -21.349 1.00 20.74 79 ASP C N 1
ATOM 5080 C CA . ASP C 1 79 ? 13.757 13.744 -21.499 1.00 22.04 79 ASP C CA 1
ATOM 5081 C C . ASP C 1 79 ? 13.953 15.238 -21.253 1.00 20.80 79 ASP C C 1
ATOM 5082 O O . ASP C 1 79 ? 14.979 15.639 -20.707 1.00 21.03 79 ASP C O 1
ATOM 5087 N N . VAL C 1 80 ? 12.964 16.046 -21.631 1.00 19.00 80 VAL C N 1
ATOM 5088 C CA . VAL C 1 80 ? 13.013 17.484 -21.361 1.00 17.66 80 VAL C CA 1
ATOM 5089 C C . VAL C 1 80 ? 12.939 17.696 -19.841 1.00 17.47 80 VAL C C 1
ATOM 5090 O O . VAL C 1 80 ? 13.666 18.505 -19.284 1.00 17.64 80 VAL C O 1
ATOM 5094 N N . ILE C 1 81 ? 12.054 16.965 -19.185 1.00 16.98 81 ILE C N 1
ATOM 5095 C CA . ILE C 1 81 ? 11.926 17.102 -17.725 1.00 17.61 81 ILE C CA 1
ATOM 5096 C C . ILE C 1 81 ? 13.253 16.709 -17.054 1.00 18.83 81 ILE C C 1
ATOM 5097 O O . ILE C 1 81 ? 13.727 17.375 -16.137 1.00 20.02 81 ILE C O 1
ATOM 5102 N N . ASN C 1 82 ? 13.855 15.619 -17.504 1.00 19.79 82 ASN C N 1
ATOM 5103 C CA . ASN C 1 82 ? 15.133 15.205 -16.926 1.00 21.08 82 ASN C CA 1
ATOM 5104 C C . ASN C 1 82 ? 16.224 16.268 -17.100 1.00 20.64 82 ASN C C 1
ATOM 5105 O O . ASN C 1 82 ? 16.921 16.602 -16.149 1.00 21.04 82 ASN C O 1
ATOM 5110 N N . VAL C 1 83 ? 16.344 16.822 -18.301 1.00 19.56 83 VAL C N 1
ATOM 5111 C CA . VAL C 1 83 ? 17.401 17.783 -18.577 1.00 19.67 83 VAL C CA 1
ATOM 5112 C C . VAL C 1 83 ? 17.130 19.141 -17.906 1.00 19.08 83 VAL C C 1
ATOM 5113 O O . VAL C 1 83 ? 17.997 19.677 -17.212 1.00 19.39 83 VAL C O 1
ATOM 5117 N N . CYS C 1 84 ? 15.938 19.691 -18.099 1.00 18.77 84 CYS C N 1
ATOM 5118 C CA . CYS C 1 84 ? 15.617 20.988 -17.481 1.00 19.59 84 CYS C CA 1
ATOM 5119 C C . CYS C 1 84 ? 15.559 20.906 -15.961 1.00 18.90 84 CYS C C 1
ATOM 5120 O O . CYS C 1 84 ? 15.769 21.901 -15.296 1.00 20.14 84 CYS C O 1
ATOM 5123 N N . GLY C 1 85 ? 15.264 19.733 -15.420 1.00 18.71 85 GLY C N 1
ATOM 5124 C CA . GLY C 1 85 ? 15.166 19.561 -13.965 1.00 19.42 85 GLY C CA 1
ATOM 5125 C C . GLY C 1 85 ? 16.526 19.547 -13.286 1.00 19.35 85 GLY C C 1
ATOM 5126 O O . GLY C 1 85 ? 16.629 19.649 -12.053 1.00 20.97 85 GLY C O 1
ATOM 5127 N N . ASP C 1 86 ? 17.572 19.434 -14.089 1.00 18.18 86 ASP C N 1
ATOM 5128 C CA . ASP C 1 86 ? 18.913 19.327 -13.570 1.00 17.97 86 ASP C CA 1
ATOM 5129 C C . ASP C 1 86 ? 19.839 20.396 -14.160 1.00 17.12 86 ASP C C 1
ATOM 5130 O O . ASP C 1 86 ? 20.091 20.418 -15.376 1.00 16.05 86 ASP C O 1
ATOM 5135 N N . LYS C 1 87 ? 20.328 21.298 -13.317 1.00 15.91 87 LYS C N 1
ATOM 5136 C CA . LYS C 1 87 ? 21.140 22.418 -13.827 1.00 15.85 87 LYS C CA 1
ATOM 5137 C C . LYS C 1 87 ? 22.443 22.006 -14.527 1.00 15.30 87 LYS C C 1
ATOM 5138 O O . LYS C 1 87 ? 22.836 22.611 -15.535 1.00 14.60 87 LYS C O 1
ATOM 5144 N N . ILE C 1 88 ? 23.095 20.957 -14.018 1.00 14.37 88 ILE C N 1
ATOM 5145 C CA . ILE C 1 88 ? 24.321 20.467 -14.643 1.00 14.31 88 ILE C CA 1
ATOM 5146 C C . ILE C 1 88 ? 24.037 19.955 -16.065 1.00 13.56 88 ILE C C 1
ATOM 5147 O O . ILE C 1 88 ? 24.751 20.293 -17.025 1.00 14.01 88 ILE C O 1
ATOM 5152 N N . LEU C 1 89 ? 22.988 19.142 -16.199 1.00 13.52 89 LEU C N 1
ATOM 5153 C CA . LEU C 1 89 ? 22.605 18.626 -17.529 1.00 13.90 89 LEU C CA 1
ATOM 5154 C C . LEU C 1 89 ? 22.217 19.742 -18.491 1.00 14.19 89 LEU C C 1
ATOM 5155 O O . LEU C 1 89 ? 22.573 19.691 -19.694 1.00 13.57 89 LEU C O 1
ATOM 5160 N N . THR C 1 90 ? 21.448 20.708 -17.990 1.00 13.13 90 THR C N 1
ATOM 5161 C CA . THR C 1 90 ? 21.109 21.885 -18.776 1.00 14.08 90 THR C CA 1
ATOM 5162 C C . THR C 1 90 ? 22.359 22.671 -19.203 1.00 13.95 90 THR C C 1
ATOM 5163 O O . THR C 1 90 ? 22.539 22.990 -20.389 1.00 14.19 90 THR C O 1
ATOM 5167 N N . TYR C 1 91 ? 23.210 23.008 -18.242 1.00 14.01 91 TYR C N 1
ATOM 5168 C CA . TYR C 1 91 ? 24.429 23.770 -18.559 1.00 14.49 91 TYR C CA 1
ATOM 5169 C C . TYR C 1 91 ? 25.301 23.030 -19.587 1.00 14.62 91 TYR C C 1
ATOM 5170 O O . TYR C 1 91 ? 25.891 23.652 -20.482 1.00 15.52 91 TYR C O 1
ATOM 5179 N N . SER C 1 92 ? 25.359 21.704 -19.457 1.00 15.22 92 SER C N 1
ATOM 5180 C CA . SER C 1 92 ? 26.153 20.884 -20.358 1.00 16.37 92 SER C CA 1
ATOM 5181 C C . SER C 1 92 ? 25.649 21.059 -21.801 1.00 16.07 92 SER C C 1
ATOM 5182 O O . SER C 1 92 ? 26.442 21.287 -22.720 1.00 16.01 92 SER C O 1
ATOM 5185 N N . LYS C 1 93 ? 24.331 20.969 -21.989 1.00 16.22 93 LYS C N 1
ATOM 5186 C CA . LYS C 1 93 ? 23.768 21.092 -23.353 1.00 16.82 93 LYS C CA 1
ATOM 5187 C C . LYS C 1 93 ? 23.994 22.494 -23.905 1.00 17.04 93 LYS C C 1
ATOM 5188 O O . LYS C 1 93 ? 24.297 22.679 -25.104 1.00 16.41 93 LYS C O 1
ATOM 5194 N N . LEU C 1 94 ? 23.799 23.491 -23.043 1.00 16.07 94 LEU C N 1
ATOM 5195 C CA . LEU C 1 94 ? 23.920 24.886 -23.468 1.00 16.66 94 LEU C CA 1
ATOM 5196 C C . LEU C 1 94 ? 25.362 25.266 -23.807 1.00 16.76 94 LEU C C 1
ATOM 5197 O O . LEU C 1 94 ? 25.634 25.900 -24.854 1.00 17.07 94 LEU C O 1
ATOM 5202 N N . TYR C 1 95 ? 26.287 24.868 -22.945 1.00 16.49 95 TYR C N 1
ATOM 5203 C CA . TYR C 1 95 ? 27.690 25.220 -23.130 1.00 17.41 95 TYR C CA 1
ATOM 5204 C C . TYR C 1 95 ? 28.243 24.614 -24.437 1.00 18.19 95 TYR C C 1
ATOM 5205 O O . TYR C 1 95 ? 28.995 25.264 -25.145 1.00 18.36 95 TYR C O 1
ATOM 5214 N N . ARG C 1 96 ? 27.894 23.367 -24.709 1.00 19.40 96 ARG C N 1
ATOM 5215 C CA . ARG C 1 96 ? 28.340 22.671 -25.913 1.00 22.24 96 ARG C CA 1
ATOM 5216 C C . ARG C 1 96 ? 27.937 23.410 -27.185 1.00 23.22 96 ARG C C 1
ATOM 5217 O O . ARG C 1 96 ? 28.658 23.355 -28.189 1.00 22.96 96 ARG C O 1
ATOM 5225 N N . GLU C 1 97 ? 26.786 24.081 -27.149 1.00 24.52 97 GLU C N 1
ATOM 5226 C CA . GLU C 1 97 ? 26.284 24.804 -28.339 1.00 26.03 97 GLU C CA 1
ATOM 5227 C C . GLU C 1 97 ? 26.693 26.277 -28.389 1.00 25.87 97 GLU C C 1
ATOM 5228 O O . GLU C 1 97 ? 26.421 26.971 -29.373 1.00 27.28 97 GLU C O 1
ATOM 5234 N N . GLY C 1 98 ? 27.356 26.757 -27.347 1.00 24.75 98 GLY C N 1
ATOM 5235 C CA . GLY C 1 98 ? 27.875 28.113 -27.344 1.00 23.62 98 GLY C CA 1
ATOM 5236 C C . GLY C 1 98 ? 26.886 29.116 -26.788 1.00 22.99 98 GLY C C 1
ATOM 5237 O O . GLY C 1 98 ? 27.008 30.316 -27.027 1.00 23.06 98 GLY C O 1
ATOM 5238 N N . ILE C 1 99 ? 25.908 28.641 -26.027 1.00 21.23 99 ILE C N 1
ATOM 5239 C CA . ILE C 1 99 ? 25.019 29.550 -25.325 1.00 20.62 99 ILE C CA 1
ATOM 5240 C C . ILE C 1 99 ? 25.704 29.976 -24.024 1.00 19.78 99 ILE C C 1
ATOM 5241 O O . ILE C 1 99 ? 26.164 29.110 -23.274 1.00 19.63 99 ILE C O 1
ATOM 5246 N N . PRO C 1 100 ? 25.798 31.295 -23.777 1.00 18.32 100 PRO C N 1
ATOM 5247 C CA . PRO C 1 100 ? 26.461 31.783 -22.568 1.00 17.98 100 PRO C CA 1
ATOM 5248 C C . PRO C 1 100 ? 25.768 31.280 -21.292 1.00 16.56 100 PRO C C 1
ATOM 5249 O O . PRO C 1 100 ? 24.528 31.316 -21.180 1.00 15.42 100 PRO C O 1
ATOM 5253 N N . ILE C 1 101 ? 26.583 30.814 -20.354 1.00 15.72 101 ILE C N 1
ATOM 5254 C CA . ILE C 1 101 ? 26.084 30.400 -19.033 1.00 15.51 101 ILE C CA 1
ATOM 5255 C C . ILE C 1 101 ? 26.995 31.048 -17.993 1.00 14.57 101 ILE C C 1
ATOM 5256 O O . ILE C 1 101 ? 28.093 31.487 -18.318 1.00 14.85 101 ILE C O 1
ATOM 5261 N N . PRO C 1 102 ? 26.564 31.101 -16.732 1.00 15.12 102 PRO C N 1
ATOM 5262 C CA . PRO C 1 102 ? 27.527 31.643 -15.767 1.00 14.94 102 PRO C CA 1
ATOM 5263 C C . PRO C 1 102 ? 28.768 30.757 -15.717 1.00 15.24 102 PRO C C 1
ATOM 5264 O O . PRO C 1 102 ? 28.654 29.523 -15.836 1.00 15.97 102 PRO C O 1
ATOM 5268 N N . ASP C 1 103 ? 29.935 31.366 -15.518 1.00 15.43 103 ASP C N 1
ATOM 5269 C CA . ASP C 1 103 ? 31.189 30.600 -15.403 1.00 16.45 103 ASP C CA 1
ATOM 5270 C C . ASP C 1 103 ? 31.050 29.608 -14.251 1.00 16.00 103 ASP C C 1
ATOM 5271 O O . ASP C 1 103 ? 30.790 30.033 -13.114 1.00 15.66 103 ASP C O 1
ATOM 5276 N N . SER C 1 104 ? 31.175 28.305 -14.534 1.00 14.32 104 SER C N 1
ATOM 5277 C CA . SER C 1 104 ? 30.802 27.266 -13.551 1.00 14.51 104 SER C CA 1
ATOM 5278 C C . SER C 1 104 ? 31.846 26.178 -13.402 1.00 15.06 104 SER C C 1
ATOM 5279 O O . SER C 1 104 ? 32.476 25.756 -14.383 1.00 15.58 104 SER C O 1
ATOM 5282 N N . ILE C 1 105 ? 32.009 25.706 -12.173 1.00 14.82 105 ILE C N 1
ATOM 5283 C CA . ILE C 1 105 ? 32.905 24.608 -11.859 1.00 15.61 105 ILE C CA 1
ATOM 5284 C C . ILE C 1 105 ? 32.073 23.599 -11.094 1.00 15.38 105 ILE C C 1
ATOM 5285 O O . ILE C 1 105 ? 31.378 23.960 -10.135 1.00 15.96 105 ILE C O 1
ATOM 5290 N N . ILE C 1 106 ? 32.124 22.343 -11.516 1.00 15.16 106 ILE C N 1
ATOM 5291 C CA . ILE C 1 106 ? 31.357 21.269 -10.851 1.00 15.53 106 ILE C CA 1
ATOM 5292 C C . ILE C 1 106 ? 32.244 20.514 -9.839 1.00 15.93 106 ILE C C 1
ATOM 5293 O O . ILE C 1 106 ? 33.329 20.020 -10.179 1.00 14.86 106 ILE C O 1
ATOM 5298 N N . ALA C 1 107 ? 31.780 20.432 -8.595 1.00 15.32 107 ALA C N 1
ATOM 5299 C CA . ALA C 1 107 ? 32.507 19.719 -7.536 1.00 15.85 107 ALA C CA 1
ATOM 5300 C C . ALA C 1 107 ? 31.658 18.591 -6.963 1.00 15.86 107 ALA C C 1
ATOM 5301 O O . ALA C 1 107 ? 30.515 18.814 -6.559 1.00 16.57 107 ALA C O 1
ATOM 5303 N N . LEU C 1 108 ? 32.207 17.382 -6.939 1.00 15.10 108 LEU C N 1
ATOM 5304 C CA . LEU C 1 108 ? 31.378 16.197 -6.664 1.00 16.11 108 LEU C CA 1
ATOM 5305 C C . LEU C 1 108 ? 31.742 15.523 -5.365 1.00 16.86 108 LEU C C 1
ATOM 5306 O O . LEU C 1 108 ? 31.387 14.361 -5.127 1.00 17.65 108 LEU C O 1
ATOM 5311 N N . SER C 1 109 ? 32.453 16.267 -4.532 1.00 15.99 109 SER C N 1
ATOM 5312 C CA . SER C 1 109 ? 32.795 15.797 -3.177 1.00 16.44 109 SER C CA 1
ATOM 5313 C C . SER C 1 109 ? 33.087 17.003 -2.335 1.00 15.55 109 SER C C 1
ATOM 5314 O O . SER C 1 109 ? 33.251 18.123 -2.844 1.00 14.76 109 SER C O 1
ATOM 5317 N N . ALA C 1 110 ? 33.123 16.796 -1.020 1.00 16.53 110 ALA C N 1
ATOM 5318 C CA . ALA C 1 110 ? 33.543 17.850 -0.128 1.00 16.14 110 ALA C CA 1
ATOM 5319 C C . ALA C 1 110 ? 34.955 18.352 -0.435 1.00 16.57 110 ALA C C 1
ATOM 5320 O O . ALA C 1 110 ? 35.200 19.573 -0.474 1.00 15.89 110 ALA C O 1
ATOM 5322 N N . GLU C 1 111 ? 35.875 17.412 -0.644 1.00 16.67 111 GLU C N 1
ATOM 5323 C CA . GLU C 1 111 ? 37.238 17.768 -0.997 1.00 17.58 111 GLU C CA 1
ATOM 5324 C C . GLU C 1 111 ? 37.285 18.600 -2.294 1.00 16.58 111 GLU C C 1
ATOM 5325 O O . GLU C 1 111 ? 38.010 19.600 -2.376 1.00 16.85 111 GLU C O 1
ATOM 5331 N N . ALA C 1 112 ? 36.498 18.209 -3.292 1.00 16.20 112 ALA C N 1
ATOM 5332 C CA . ALA C 1 112 ? 36.560 18.912 -4.575 1.00 15.39 112 ALA C CA 1
ATOM 5333 C C . ALA C 1 112 ? 35.885 20.275 -4.482 1.00 15.51 112 ALA C C 1
ATOM 5334 O O . ALA C 1 112 ? 36.269 21.209 -5.172 1.00 15.54 112 ALA C O 1
ATOM 5336 N N . ALA C 1 113 ? 34.896 20.396 -3.603 1.00 15.25 113 ALA C N 1
ATOM 5337 C CA . ALA C 1 113 ? 34.201 21.679 -3.435 1.00 15.23 113 ALA C CA 1
ATOM 5338 C C . ALA C 1 113 ? 35.147 22.730 -2.838 1.00 15.75 113 ALA C C 1
ATOM 5339 O O . ALA C 1 113 ? 35.151 23.890 -3.258 1.00 15.14 113 ALA C O 1
ATOM 5341 N N . LEU C 1 114 ? 35.950 22.318 -1.861 1.00 16.60 114 LEU C N 1
ATOM 5342 C CA . LEU C 1 114 ? 36.896 23.240 -1.258 1.00 17.56 114 LEU C CA 1
ATOM 5343 C C . LEU C 1 114 ? 37.936 23.675 -2.282 1.00 17.74 114 LEU C C 1
ATOM 5344 O O . LEU C 1 114 ? 38.255 24.861 -2.368 1.00 17.60 114 LEU C O 1
ATOM 5349 N N . LYS C 1 115 ? 38.427 22.736 -3.089 1.00 17.61 115 LYS C N 1
ATOM 5350 C CA . LYS C 1 115 ? 39.334 23.073 -4.200 1.00 18.87 115 LYS C CA 1
ATOM 5351 C C . LYS C 1 115 ? 38.728 24.063 -5.204 1.00 18.11 115 LYS C C 1
ATOM 5352 O O . LYS C 1 115 ? 39.400 25.013 -5.666 1.00 18.38 115 LYS C O 1
ATOM 5358 N N . ALA C 1 116 ? 37.455 23.856 -5.533 1.00 18.00 116 ALA C N 1
ATOM 5359 C CA . ALA C 1 116 ? 36.756 24.736 -6.455 1.00 17.34 116 ALA C CA 1
ATOM 5360 C C . ALA C 1 116 ? 36.621 26.170 -5.886 1.00 17.45 116 ALA C C 1
ATOM 5361 O O . ALA C 1 116 ? 36.776 27.136 -6.626 1.00 17.09 116 ALA C O 1
ATOM 5363 N N . TYR C 1 117 ? 36.327 26.296 -4.583 1.00 17.74 117 TYR C N 1
ATOM 5364 C CA . TYR C 1 117 ? 36.277 27.611 -3.917 1.00 19.39 117 TYR C CA 1
ATOM 5365 C C . TYR C 1 117 ? 37.627 28.322 -4.017 1.00 21.03 117 TYR C C 1
ATOM 5366 O O . TYR C 1 117 ? 37.683 29.547 -4.229 1.00 21.60 117 TYR C O 1
ATOM 5375 N N . GLU C 1 118 ? 38.699 27.550 -3.830 1.00 22.51 118 GLU C N 1
ATOM 5376 C CA . GLU C 1 118 ? 40.075 28.034 -3.950 1.00 25.10 118 GLU C CA 1
ATOM 5377 C C . GLU C 1 118 ? 40.400 28.483 -5.381 1.00 26.20 118 GLU C C 1
ATOM 5378 O O . GLU C 1 118 ? 41.065 29.497 -5.566 1.00 27.48 118 GLU C O 1
ATOM 5384 N N . GLN C 1 119 ? 39.910 27.742 -6.377 1.00 26.55 119 GLN C N 1
ATOM 5385 C CA . GLN C 1 119 ? 40.065 28.103 -7.800 1.00 27.19 119 GLN C CA 1
ATOM 5386 C C . GLN C 1 119 ? 39.332 29.396 -8.195 1.00 27.61 119 GLN C C 1
ATOM 5387 O O . GLN C 1 119 ? 39.863 30.261 -8.907 1.00 28.62 119 GLN C O 1
ATOM 5393 N N . ARG C 1 120 ? 38.096 29.509 -7.743 1.00 27.20 120 ARG C N 1
ATOM 5394 C CA . ARG C 1 120 ? 37.211 30.592 -8.137 1.00 27.00 120 ARG C CA 1
ATOM 5395 C C . ARG C 1 120 ? 37.494 31.877 -7.345 1.00 26.52 120 ARG C C 1
ATOM 5396 O O . ARG C 1 120 ? 37.493 32.968 -7.924 1.00 27.33 120 ARG C O 1
ATOM 5404 N N . GLY C 1 121 ? 37.788 31.726 -6.052 1.00 25.24 121 GLY C N 1
ATOM 5405 C CA . GLY C 1 121 ? 37.864 32.830 -5.087 1.00 24.64 121 GLY C CA 1
ATOM 5406 C C . GLY C 1 121 ? 36.494 33.349 -4.652 1.00 23.77 121 GLY C C 1
ATOM 5407 O O . GLY C 1 121 ? 35.461 32.969 -5.208 1.00 23.77 121 GLY C O 1
ATOM 5408 N N . PHE C 1 122 ? 36.480 34.214 -3.640 1.00 22.75 122 PHE C N 1
ATOM 5409 C CA . PHE C 1 122 ? 35.230 34.749 -3.074 1.00 21.71 122 PHE C CA 1
ATOM 5410 C C . PHE C 1 122 ? 34.959 36.198 -3.504 1.00 21.65 122 PHE C C 1
ATOM 5411 O O . PHE C 1 122 ? 35.898 36.912 -3.815 1.00 22.81 122 PHE C O 1
ATOM 5419 N N . PRO C 1 123 ? 33.676 36.629 -3.556 1.00 20.98 123 PRO C N 1
ATOM 5420 C CA . PRO C 1 123 ? 32.490 35.824 -3.314 1.00 19.45 123 PRO C CA 1
ATOM 5421 C C . PRO C 1 123 ? 32.161 34.929 -4.511 1.00 18.45 123 PRO C C 1
ATOM 5422 O O . PRO C 1 123 ? 32.626 35.170 -5.648 1.00 18.01 123 PRO C O 1
ATOM 5426 N N . LEU C 1 124 ? 31.364 33.898 -4.255 1.00 16.47 124 LEU C N 1
ATOM 5427 C CA . LEU C 1 124 ? 30.938 32.995 -5.320 1.00 15.53 124 LEU C CA 1
ATOM 5428 C C . LEU C 1 124 ? 29.534 32.484 -5.016 1.00 15.20 124 LEU C C 1
ATOM 5429 O O . LEU C 1 124 ? 29.044 32.623 -3.895 1.00 14.70 124 LEU C O 1
ATOM 5434 N N . ILE C 1 125 ? 28.885 31.908 -6.021 1.00 14.69 125 ILE C N 1
ATOM 5435 C CA . ILE C 1 125 ? 27.592 31.260 -5.797 1.00 15.60 125 ILE C CA 1
ATOM 5436 C C . ILE C 1 125 ? 27.799 29.758 -5.792 1.00 15.17 125 ILE C C 1
ATOM 5437 O O . ILE C 1 125 ? 28.462 29.231 -6.668 1.00 15.91 125 ILE C O 1
ATOM 5442 N N . ASP C 1 126 ? 27.259 29.066 -4.789 1.00 14.94 126 ASP C N 1
ATOM 5443 C CA . ASP C 1 126 ? 27.300 27.598 -4.787 1.00 15.44 126 ASP C CA 1
ATOM 5444 C C . ASP C 1 126 ? 25.871 27.103 -4.673 1.00 15.40 126 ASP C C 1
ATOM 5445 O O . ASP C 1 126 ? 25.197 27.375 -3.682 1.00 14.76 126 ASP C O 1
ATOM 5450 N N . LYS C 1 127 ? 25.411 26.389 -5.697 1.00 13.50 127 LYS C N 1
ATOM 5451 C CA . LYS C 1 127 ? 24.061 25.815 -5.676 1.00 13.75 127 LYS C CA 1
ATOM 5452 C C . LYS C 1 127 ? 24.068 24.368 -6.113 1.00 14.12 127 LYS C C 1
ATOM 5453 O O . LYS C 1 127 ? 24.997 23.936 -6.822 1.00 14.70 127 LYS C O 1
ATOM 5459 N N . PRO C 1 128 ? 23.059 23.587 -5.681 1.00 14.25 128 PRO C N 1
ATOM 5460 C CA . PRO C 1 128 ? 23.047 22.214 -6.180 1.00 14.45 128 PRO C CA 1
ATOM 5461 C C . PRO C 1 128 ? 22.304 22.155 -7.530 1.00 15.08 128 PRO C C 1
ATOM 5462 O O . PRO C 1 128 ? 21.740 23.168 -7.975 1.00 14.27 128 PRO C O 1
ATOM 5466 N N . PRO C 1 129 ? 22.359 21.006 -8.198 1.00 15.56 129 PRO C N 1
ATOM 5467 C CA . PRO C 1 129 ? 21.788 20.928 -9.534 1.00 16.24 129 PRO C CA 1
ATOM 5468 C C . PRO C 1 129 ? 20.257 20.782 -9.515 1.00 17.71 129 PRO C C 1
ATOM 5469 O O . PRO C 1 129 ? 19.609 20.951 -10.553 1.00 18.41 129 PRO C O 1
ATOM 5473 N N . ILE C 1 130 ? 19.686 20.471 -8.350 1.00 18.59 130 ILE C N 1
ATOM 5474 C CA . ILE C 1 130 ? 18.230 20.343 -8.256 1.00 20.09 130 ILE C CA 1
ATOM 5475 C C . ILE C 1 130 ? 17.680 21.328 -7.229 1.00 21.29 130 ILE C C 1
ATOM 5476 O O . ILE C 1 130 ? 18.377 21.720 -6.294 1.00 22.13 130 ILE C O 1
ATOM 5481 N N . GLY C 1 131 ? 16.443 21.763 -7.423 1.00 22.67 131 GLY C N 1
ATOM 5482 C CA . GLY C 1 131 ? 15.812 22.669 -6.490 1.00 23.48 131 GLY C CA 1
ATOM 5483 C C . GLY C 1 131 ? 15.093 23.780 -7.217 1.00 23.92 131 GLY C C 1
ATOM 5484 O O . GLY C 1 131 ? 15.341 24.043 -8.390 1.00 23.69 131 GLY C O 1
ATOM 5485 N N . SER C 1 132 ? 14.187 24.423 -6.510 1.00 24.87 132 SER C N 1
ATOM 5486 C CA . SER C 1 132 ? 13.412 25.518 -7.066 1.00 25.05 132 SER C CA 1
ATOM 5487 C C . SER C 1 132 ? 13.286 26.547 -5.956 1.00 24.48 132 SER C C 1
ATOM 5488 O O . SER C 1 132 ? 13.660 26.271 -4.813 1.00 24.53 132 SER C O 1
ATOM 5491 N N . TRP C 1 133 ? 12.774 27.728 -6.300 1.00 23.51 133 TRP C N 1
ATOM 5492 C CA . TRP C 1 133 ? 12.458 28.793 -5.342 1.00 24.12 133 TRP C CA 1
ATOM 5493 C C . TRP C 1 133 ? 13.683 29.289 -4.557 1.00 22.54 133 TRP C C 1
ATOM 5494 O O . TRP C 1 133 ? 13.565 29.790 -3.437 1.00 22.60 133 TRP C O 1
ATOM 5505 N N . GLY C 1 134 ? 14.854 29.141 -5.163 1.00 21.08 134 GLY C N 1
ATOM 5506 C CA . GLY C 1 134 ? 16.101 29.664 -4.589 1.00 20.04 134 GLY C CA 1
ATOM 5507 C C . GLY C 1 134 ? 16.743 28.732 -3.569 1.00 19.30 134 GLY C C 1
ATOM 5508 O O . GLY C 1 134 ? 17.751 29.078 -2.955 1.00 18.11 134 GLY C O 1
ATOM 5509 N N . ARG C 1 135 ? 16.160 27.545 -3.403 1.00 19.76 135 ARG C N 1
ATOM 5510 C CA . ARG C 1 135 ? 16.535 26.637 -2.321 1.00 19.67 135 ARG C CA 1
ATOM 5511 C C . ARG C 1 135 ? 17.991 26.156 -2.443 1.00 18.31 135 ARG C C 1
ATOM 5512 O O . ARG C 1 135 ? 18.419 25.634 -3.493 1.00 18.62 135 ARG C O 1
ATOM 5520 N N . LEU C 1 136 ? 18.732 26.400 -1.360 1.00 17.18 136 LEU C N 1
ATOM 5521 C CA . LEU C 1 136 ? 20.168 26.106 -1.213 1.00 15.84 136 LEU C CA 1
ATOM 5522 C C . LEU C 1 136 ? 21.059 26.856 -2.218 1.00 15.82 136 LEU C C 1
ATOM 5523 O O . LEU C 1 136 ? 22.205 26.479 -2.426 1.00 15.10 136 LEU C O 1
ATOM 5528 N N . VAL C 1 137 ? 20.540 27.907 -2.849 1.00 16.03 137 VAL C N 1
ATOM 5529 C CA . VAL C 1 137 ? 21.421 28.771 -3.654 1.00 15.72 137 VAL C CA 1
ATOM 5530 C C . VAL C 1 137 ? 22.143 29.728 -2.688 1.00 15.91 137 VAL C C 1
ATOM 5531 O O . VAL C 1 137 ? 21.528 30.651 -2.138 1.00 16.75 137 VAL C O 1
ATOM 5535 N N . SER C 1 138 ? 23.442 29.506 -2.480 1.00 15.66 138 SER C N 1
ATOM 5536 C CA . SER C 1 138 ? 24.168 30.198 -1.411 1.00 15.76 138 SER C CA 1
ATOM 5537 C C . SER C 1 138 ? 25.192 31.190 -1.954 1.00 15.61 138 SER C C 1
ATOM 5538 O O . SER C 1 138 ? 25.964 30.845 -2.829 1.00 14.73 138 SER C O 1
ATOM 5541 N N . LEU C 1 139 ? 25.193 32.402 -1.421 1.00 15.54 139 LEU C N 1
ATOM 5542 C CA . LEU C 1 139 ? 26.235 33.370 -1.758 1.00 15.28 139 LEU C CA 1
ATOM 5543 C C . LEU C 1 139 ? 27.350 33.191 -0.737 1.00 16.14 139 LEU C C 1
ATOM 5544 O O . LEU C 1 139 ? 27.191 33.545 0.436 1.00 17.30 139 LEU C O 1
ATOM 5549 N N . ILE C 1 140 ? 28.450 32.591 -1.167 1.00 15.06 140 ILE C N 1
ATOM 5550 C CA . ILE C 1 140 ? 29.565 32.281 -0.242 1.00 16.12 140 ILE C CA 1
ATOM 5551 C C . ILE C 1 140 ? 30.608 33.404 -0.263 1.00 16.81 140 ILE C C 1
ATOM 5552 O O . ILE C 1 140 ? 31.213 33.676 -1.297 1.00 16.63 140 ILE C O 1
ATOM 5557 N N . ARG C 1 141 ? 30.819 34.015 0.898 1.00 17.70 141 ARG C N 1
ATOM 5558 C CA . ARG C 1 141 ? 31.661 35.213 1.019 1.00 19.94 141 ARG C CA 1
ATOM 5559 C C . ARG C 1 141 ? 33.077 34.961 1.470 1.00 19.57 141 ARG C C 1
ATOM 5560 O O . ARG C 1 141 ? 33.956 35.809 1.242 1.00 20.01 141 ARG C O 1
ATOM 5568 N N . ASP C 1 142 ? 33.282 33.850 2.165 1.00 19.36 142 ASP C N 1
ATOM 5569 C CA . ASP C 1 142 ? 34.617 33.469 2.645 1.00 20.00 142 ASP C CA 1
ATOM 5570 C C . ASP C 1 142 ? 34.691 31.994 2.991 1.00 19.60 142 ASP C C 1
ATOM 5571 O O . ASP C 1 142 ? 33.669 31.295 2.952 1.00 19.10 142 ASP C O 1
ATOM 5576 N N . VAL C 1 143 ? 35.899 31.543 3.329 1.00 19.42 143 VAL C N 1
ATOM 5577 C CA A VAL C 1 143 ? 36.127 30.112 3.541 0.50 19.51 143 VAL C CA 1
ATOM 5578 C CA B VAL C 1 143 ? 36.190 30.130 3.588 0.50 19.17 143 VAL C CA 1
ATOM 5579 C C . VAL C 1 143 ? 35.383 29.561 4.758 1.00 18.76 143 VAL C C 1
ATOM 5580 O O . VAL C 1 143 ? 35.062 28.378 4.791 1.00 18.50 143 VAL C O 1
ATOM 5587 N N . PHE C 1 144 ? 35.095 30.406 5.735 1.00 18.93 144 PHE C N 1
ATOM 5588 C CA . PHE C 1 144 ? 34.356 29.925 6.881 1.00 18.43 144 PHE C CA 1
ATOM 5589 C C . PHE C 1 144 ? 32.960 29.508 6.421 1.00 18.08 144 PHE C C 1
ATOM 5590 O O . PHE C 1 144 ? 32.467 28.428 6.774 1.00 17.97 144 PHE C O 1
ATOM 5598 N N . GLU C 1 145 ? 32.322 30.387 5.656 1.00 17.89 145 GLU C N 1
ATOM 5599 C CA . GLU C 1 145 ? 30.978 30.114 5.161 1.00 18.21 145 GLU C CA 1
ATOM 5600 C C . GLU C 1 145 ? 31.019 28.903 4.229 1.00 17.17 145 GLU C C 1
ATOM 5601 O O . GLU C 1 145 ? 30.182 28.034 4.331 1.00 16.00 145 GLU C O 1
ATOM 5607 N N . GLY C 1 146 ? 31.995 28.871 3.324 1.00 16.92 146 GLY C N 1
ATOM 5608 C CA . GLY C 1 146 ? 32.209 27.720 2.435 1.00 16.19 146 GLY C CA 1
ATOM 5609 C C . GLY C 1 146 ? 32.306 26.396 3.174 1.00 16.10 146 GLY C C 1
ATOM 5610 O O . GLY C 1 146 ? 31.591 25.459 2.862 1.00 15.74 146 GLY C O 1
ATOM 5611 N N . LYS C 1 147 ? 33.154 26.339 4.198 1.00 16.50 147 LYS C N 1
ATOM 5612 C CA . LYS C 1 147 ? 33.302 25.109 4.955 1.00 16.25 147 LYS C CA 1
ATOM 5613 C C . LYS C 1 147 ? 32.005 24.638 5.619 1.00 15.76 147 LYS C C 1
ATOM 5614 O O . LYS C 1 147 ? 31.698 23.443 5.592 1.00 14.55 147 LYS C O 1
ATOM 5620 N N . THR C 1 148 ? 31.246 25.568 6.202 1.00 16.28 148 THR C N 1
ATOM 5621 C CA . THR C 1 148 ? 29.981 25.176 6.852 1.00 17.36 148 THR C CA 1
ATOM 5622 C C . THR C 1 148 ? 28.965 24.710 5.825 1.00 16.17 148 THR C C 1
ATOM 5623 O O . THR C 1 148 ? 28.250 23.743 6.048 1.00 15.47 148 THR C O 1
ATOM 5627 N N . ILE C 1 149 ? 28.927 25.364 4.675 1.00 16.05 149 ILE C N 1
ATOM 5628 C CA . ILE C 1 149 ? 28.022 24.912 3.618 1.00 15.75 149 ILE C CA 1
ATOM 5629 C C . ILE C 1 149 ? 28.354 23.491 3.119 1.00 15.07 149 ILE C C 1
ATOM 5630 O O . ILE C 1 149 ? 27.456 22.669 2.910 1.00 14.96 149 ILE C O 1
ATOM 5635 N N . ILE C 1 150 ? 29.636 23.197 2.932 1.00 14.89 150 ILE C N 1
ATOM 5636 C CA . ILE C 1 150 ? 30.041 21.864 2.506 1.00 14.05 150 ILE C CA 1
ATOM 5637 C C . ILE C 1 150 ? 29.580 20.831 3.506 1.00 14.95 150 ILE C C 1
ATOM 5638 O O . ILE C 1 150 ? 29.080 19.761 3.139 1.00 16.67 150 ILE C O 1
ATOM 5643 N N . GLU C 1 151 ? 29.766 21.149 4.781 1.00 14.21 151 GLU C N 1
ATOM 5644 C CA . GLU C 1 151 ? 29.420 20.244 5.850 1.00 16.35 151 GLU C CA 1
ATOM 5645 C C . GLU C 1 151 ? 27.927 19.950 5.884 1.00 15.28 151 GLU C C 1
ATOM 5646 O O . GLU C 1 151 ? 27.536 18.790 6.049 1.00 16.62 151 GLU C O 1
ATOM 5652 N N . HIS C 1 152 ? 27.096 20.986 5.759 1.00 15.15 152 HIS C N 1
ATOM 5653 C CA . HIS C 1 152 ? 25.640 20.803 5.739 1.00 14.74 152 HIS C CA 1
ATOM 5654 C C . HIS C 1 152 ? 25.191 19.920 4.572 1.00 15.99 152 HIS C C 1
ATOM 5655 O O . HIS C 1 152 ? 24.390 19.003 4.742 1.00 15.95 152 HIS C O 1
ATOM 5662 N N . ARG C 1 153 ? 25.693 20.216 3.385 1.00 16.21 153 ARG C N 1
ATOM 5663 C CA . ARG C 1 153 ? 25.297 19.435 2.206 1.00 17.67 153 ARG C CA 1
ATOM 5664 C C . ARG C 1 153 ? 25.733 17.970 2.222 1.00 19.21 153 ARG C C 1
ATOM 5665 O O . ARG C 1 153 ? 25.016 17.115 1.680 1.00 18.91 153 ARG C O 1
ATOM 5673 N N . GLU C 1 154 ? 26.873 17.687 2.856 1.00 21.08 154 GLU C N 1
ATOM 5674 C CA . GLU C 1 154 ? 27.312 16.283 3.064 1.00 23.57 154 GLU C CA 1
ATOM 5675 C C . GLU C 1 154 ? 26.319 15.457 3.862 1.00 24.25 154 GLU C C 1
ATOM 5676 O O . GLU C 1 154 ? 26.255 14.245 3.695 1.00 23.55 154 GLU C O 1
ATOM 5682 N N . LEU C 1 155 ? 25.569 16.128 4.734 1.00 25.43 155 LEU C N 1
ATOM 5683 C CA . LEU C 1 155 ? 24.605 15.471 5.626 1.00 27.47 155 LEU C CA 1
ATOM 5684 C C . LEU C 1 155 ? 23.183 15.362 5.073 1.00 28.20 155 LEU C C 1
ATOM 5685 O O . LEU C 1 155 ? 22.270 14.914 5.780 1.00 29.46 155 LEU C O 1
ATOM 5690 N N . MET C 1 156 ? 22.982 15.740 3.815 1.00 28.47 156 MET C N 1
ATOM 5691 C CA . MET C 1 156 ? 21.651 15.627 3.226 1.00 29.02 156 MET C CA 1
ATOM 5692 C C . MET C 1 156 ? 21.359 14.247 2.601 1.00 28.88 156 MET C C 1
ATOM 5693 O O . MET C 1 156 ? 22.275 13.500 2.242 1.00 29.12 156 MET C O 1
ATOM 5698 N N . GLY C 1 157 ? 20.074 13.947 2.430 1.00 28.68 157 GLY C N 1
ATOM 5699 C CA . GLY C 1 157 ? 19.627 12.603 2.062 1.00 28.39 157 GLY C CA 1
ATOM 5700 C C . GLY C 1 157 ? 19.517 12.293 0.576 1.00 28.37 157 GLY C C 1
ATOM 5701 O O . GLY C 1 157 ? 19.209 11.158 0.202 1.00 28.57 157 GLY C O 1
ATOM 5702 N N . ASN C 1 158 ? 19.746 13.299 -0.270 1.00 27.73 158 ASN C N 1
ATOM 5703 C CA . ASN C 1 158 ? 19.683 13.138 -1.720 1.00 26.97 158 ASN C CA 1
ATOM 5704 C C . ASN C 1 158 ? 21.066 13.450 -2.276 1.00 26.69 158 ASN C C 1
ATOM 5705 O O . ASN C 1 158 ? 21.544 14.587 -2.178 1.00 25.90 158 ASN C O 1
ATOM 5710 N N . SER C 1 159 ? 21.709 12.427 -2.842 1.00 25.78 159 SER C N 1
ATOM 5711 C CA . SER C 1 159 ? 23.072 12.547 -3.379 1.00 25.41 159 SER C CA 1
ATOM 5712 C C . SER C 1 159 ? 23.250 13.658 -4.416 1.00 24.23 159 SER C C 1
ATOM 5713 O O . SER C 1 159 ? 24.338 14.209 -4.525 1.00 23.11 159 SER C O 1
ATOM 5716 N N . ALA C 1 160 ? 22.192 14.009 -5.151 1.00 23.14 160 ALA C N 1
ATOM 5717 C CA . ALA C 1 160 ? 22.301 15.141 -6.099 1.00 22.95 160 ALA C CA 1
ATOM 5718 C C . ALA C 1 160 ? 22.606 16.436 -5.330 1.00 22.60 160 ALA C C 1
ATOM 5719 O O . ALA C 1 160 ? 23.296 17.325 -5.846 1.00 21.57 160 ALA C O 1
ATOM 5721 N N . LEU C 1 161 ? 22.148 16.510 -4.074 1.00 21.42 161 LEU C N 1
ATOM 5722 C CA . LEU C 1 161 ? 22.409 17.696 -3.245 1.00 21.44 161 LEU C CA 1
ATOM 5723 C C . LEU C 1 161 ? 23.863 17.823 -2.814 1.00 20.62 161 LEU C C 1
ATOM 5724 O O . LEU C 1 161 ? 24.250 18.854 -2.281 1.00 20.43 161 LEU C O 1
ATOM 5729 N N . LYS C 1 162 ? 24.657 16.776 -3.052 1.00 20.01 162 LYS C N 1
ATOM 5730 C CA . LYS C 1 162 ? 26.101 16.783 -2.792 1.00 20.33 162 LYS C CA 1
ATOM 5731 C C . LYS C 1 162 ? 26.954 17.245 -3.951 1.00 19.79 162 LYS C C 1
ATOM 5732 O O . LYS C 1 162 ? 28.176 17.336 -3.840 1.00 21.07 162 LYS C O 1
ATOM 5738 N N . ALA C 1 163 ? 26.314 17.451 -5.093 1.00 17.92 163 ALA C N 1
ATOM 5739 C CA . ALA C 1 163 ? 26.990 18.028 -6.213 1.00 16.85 163 ALA C CA 1
ATOM 5740 C C . ALA C 1 163 ? 26.924 19.557 -6.111 1.00 15.82 163 ALA C C 1
ATOM 5741 O O . ALA C 1 163 ? 25.844 20.166 -5.983 1.00 16.47 163 ALA C O 1
ATOM 5743 N N . HIS C 1 164 ? 28.087 20.177 -6.171 1.00 14.56 164 HIS C N 1
ATOM 5744 C CA . HIS C 1 164 ? 28.165 21.632 -6.042 1.00 15.31 164 HIS C CA 1
ATOM 5745 C C . HIS C 1 164 ? 28.406 22.246 -7.399 1.00 15.03 164 HIS C C 1
ATOM 5746 O O . HIS C 1 164 ? 29.373 21.889 -8.085 1.00 16.54 164 HIS C O 1
ATOM 5753 N N . ILE C 1 165 ? 27.531 23.184 -7.767 1.00 14.07 165 ILE C N 1
ATOM 5754 C CA . ILE C 1 165 ? 27.772 24.058 -8.894 1.00 13.41 165 ILE C CA 1
ATOM 5755 C C . ILE C 1 165 ? 28.349 25.378 -8.376 1.00 14.31 165 ILE C C 1
ATOM 5756 O O . ILE C 1 165 ? 27.622 26.242 -7.858 1.00 14.41 165 ILE C O 1
ATOM 5761 N N . VAL C 1 166 ? 29.646 25.553 -8.593 1.00 14.00 166 VAL C N 1
ATOM 5762 C CA . VAL C 1 166 ? 30.404 26.706 -8.083 1.00 14.29 166 VAL C CA 1
ATOM 5763 C C . VAL C 1 166 ? 30.562 27.743 -9.174 1.00 14.43 166 VAL C C 1
ATOM 5764 O O . VAL C 1 166 ? 31.253 27.501 -10.161 1.00 16.42 166 VAL C O 1
ATOM 5768 N N . GLN C 1 167 ? 29.876 28.878 -9.016 1.00 14.31 167 GLN C N 1
ATOM 5769 C CA . GLN C 1 167 ? 29.713 29.856 -10.108 1.00 14.76 167 GLN C CA 1
ATOM 5770 C C . GLN C 1 167 ? 30.206 31.235 -9.738 1.00 14.86 167 GLN C C 1
ATOM 5771 O O . GLN C 1 167 ? 30.190 31.645 -8.553 1.00 15.39 167 GLN C O 1
ATOM 5777 N N . GLU C 1 168 ? 30.625 31.967 -10.753 1.00 15.55 168 GLU C N 1
ATOM 5778 C CA . GLU C 1 168 ? 30.793 33.398 -10.592 1.00 15.67 168 GLU C CA 1
ATOM 5779 C C . GLU C 1 168 ? 29.478 34.026 -10.090 1.00 15.97 168 GLU C C 1
ATOM 5780 O O . GLU C 1 168 ? 28.375 33.595 -10.464 1.00 16.00 168 GLU C O 1
ATOM 5786 N N . TYR C 1 169 ? 29.613 34.999 -9.188 1.00 16.02 169 TYR C N 1
ATOM 5787 C CA . TYR C 1 169 ? 28.473 35.771 -8.699 1.00 16.33 169 TYR C CA 1
ATOM 5788 C C . TYR C 1 169 ? 28.243 36.951 -9.642 1.00 16.90 169 TYR C C 1
ATOM 5789 O O . TYR C 1 169 ? 29.109 37.824 -9.786 1.00 16.08 169 TYR C O 1
ATOM 5798 N N . ILE C 1 170 ? 27.081 36.970 -10.286 1.00 17.90 170 ILE C N 1
ATOM 5799 C CA . ILE C 1 170 ? 26.783 37.996 -11.270 1.00 19.95 170 ILE C CA 1
ATOM 5800 C C . ILE C 1 170 ? 25.958 39.060 -10.544 1.00 20.54 170 ILE C C 1
ATOM 5801 O O . ILE C 1 170 ? 24.904 38.775 -9.996 1.00 20.40 170 ILE C O 1
ATOM 5806 N N . GLN C 1 171 ? 26.450 40.290 -10.538 1.00 21.75 171 GLN C N 1
ATOM 5807 C CA . GLN C 1 171 ? 25.795 41.346 -9.771 1.00 23.61 171 GLN C CA 1
ATOM 5808 C C . GLN C 1 171 ? 25.835 42.561 -10.670 1.00 24.50 171 GLN C C 1
ATOM 5809 O O . GLN C 1 171 ? 26.888 43.169 -10.844 1.00 26.30 171 GLN C O 1
ATOM 5815 N N . TYR C 1 172 ? 24.707 42.913 -11.267 1.00 24.18 172 TYR C N 1
ATOM 5816 C CA . TYR C 1 172 ? 24.738 43.905 -12.327 1.00 25.03 172 TYR C CA 1
ATOM 5817 C C . TYR C 1 172 ? 23.490 44.791 -12.324 1.00 25.28 172 TYR C C 1
ATOM 5818 O O . TYR C 1 172 ? 23.587 46.011 -12.110 1.00 26.68 172 TYR C O 1
ATOM 5827 N N . LYS C 1 173 ? 22.324 44.177 -12.493 1.00 24.68 173 LYS C N 1
ATOM 5828 C CA . LYS C 1 173 ? 21.080 44.923 -12.638 1.00 24.68 173 LYS C CA 1
ATOM 5829 C C . LYS C 1 173 ? 20.125 44.787 -11.450 1.00 23.32 173 LYS C C 1
ATOM 5830 O O . LYS C 1 173 ? 19.091 45.441 -11.400 1.00 23.76 173 LYS C O 1
ATOM 5836 N N . GLY C 1 174 ? 20.462 43.930 -10.502 1.00 21.87 174 GLY C N 1
ATOM 5837 C CA . GLY C 1 174 ? 19.647 43.758 -9.298 1.00 20.17 174 GLY C CA 1
ATOM 5838 C C . GLY C 1 174 ? 18.362 43.012 -9.616 1.00 19.26 174 GLY C C 1
ATOM 5839 O O . GLY C 1 174 ? 17.348 43.196 -8.968 1.00 18.60 174 GLY C O 1
ATOM 5840 N N . ARG C 1 175 ? 18.398 42.181 -10.646 1.00 18.84 175 ARG C N 1
ATOM 5841 C CA . ARG C 1 175 ? 17.190 41.490 -11.076 1.00 18.59 175 ARG C CA 1
ATOM 5842 C C . ARG C 1 175 ? 17.624 40.292 -11.879 1.00 18.94 175 ARG C C 1
ATOM 5843 O O . ARG C 1 175 ? 18.804 40.158 -12.232 1.00 18.51 175 ARG C O 1
ATOM 5851 N N . ASP C 1 176 ? 16.685 39.400 -12.152 1.00 19.05 176 ASP C N 1
ATOM 5852 C CA . ASP C 1 176 ? 16.906 38.499 -13.262 1.00 19.15 176 ASP C CA 1
ATOM 5853 C C . ASP C 1 176 ? 15.730 38.580 -14.208 1.00 18.50 176 ASP C C 1
ATOM 5854 O O . ASP C 1 176 ? 14.777 39.329 -13.947 1.00 18.85 176 ASP C O 1
ATOM 5859 N N . ILE C 1 177 ? 15.825 37.862 -15.321 1.00 17.15 177 ILE C N 1
ATOM 5860 C CA . ILE C 1 177 ? 14.839 37.942 -16.396 1.00 16.43 177 ILE C CA 1
ATOM 5861 C C . ILE C 1 177 ? 14.194 36.567 -16.531 1.00 16.21 177 ILE C C 1
ATOM 5862 O O . ILE C 1 177 ? 14.888 35.555 -16.565 1.00 16.30 177 ILE C O 1
ATOM 5867 N N . ARG C 1 178 ? 12.868 36.536 -16.540 1.00 14.98 178 ARG C N 1
ATOM 5868 C CA . ARG C 1 178 ? 12.112 35.291 -16.616 1.00 16.00 178 ARG C CA 1
ATOM 5869 C C . ARG C 1 178 ? 11.291 35.301 -17.919 1.00 15.37 178 ARG C C 1
ATOM 5870 O O . ARG C 1 178 ? 10.480 36.210 -18.162 1.00 14.31 178 ARG C O 1
ATOM 5878 N N . CYS C 1 179 ? 11.534 34.303 -18.762 1.00 15.28 179 CYS C N 1
ATOM 5879 C CA . CYS C 1 179 ? 10.826 34.178 -20.048 1.00 15.63 179 CYS C CA 1
ATOM 5880 C C . CYS C 1 179 ? 10.036 32.871 -20.128 1.00 15.19 179 CYS C C 1
ATOM 5881 O O . CYS C 1 179 ? 10.353 31.903 -19.429 1.00 14.73 179 CYS C O 1
ATOM 5884 N N . ILE C 1 180 ? 8.989 32.873 -20.952 1.00 14.45 180 ILE C N 1
ATOM 5885 C CA . ILE C 1 180 ? 8.234 31.666 -21.267 1.00 14.19 180 ILE C CA 1
ATOM 5886 C C . ILE C 1 180 ? 8.276 31.425 -22.765 1.00 14.94 180 ILE C C 1
ATOM 5887 O O . ILE C 1 180 ? 8.181 32.374 -23.549 1.00 14.02 180 ILE C O 1
ATOM 5892 N N . ALA C 1 181 ? 8.439 30.156 -23.142 1.00 15.52 181 ALA C N 1
ATOM 5893 C CA . ALA C 1 181 ? 8.364 29.729 -24.549 1.00 16.31 181 ALA C CA 1
ATOM 5894 C C . ALA C 1 181 ? 7.350 28.609 -24.685 1.00 16.80 181 ALA C C 1
ATOM 5895 O O . ALA C 1 181 ? 7.257 27.724 -23.815 1.00 16.12 181 ALA C O 1
ATOM 5897 N N . ILE C 1 182 ? 6.570 28.655 -25.776 1.00 16.41 182 ILE C N 1
ATOM 5898 C CA . ILE C 1 182 ? 5.618 27.603 -26.104 1.00 16.29 182 ILE C CA 1
ATOM 5899 C C . ILE C 1 182 ? 5.877 27.210 -27.569 1.00 17.15 182 ILE C C 1
ATOM 5900 O O . ILE C 1 182 ? 5.950 28.077 -28.432 1.00 15.99 182 ILE C O 1
ATOM 5905 N N . GLY C 1 183 ? 6.063 25.913 -27.822 1.00 17.86 183 GLY C N 1
ATOM 5906 C CA . GLY C 1 183 ? 6.419 25.446 -29.157 1.00 19.97 183 GLY C CA 1
ATOM 5907 C C . GLY C 1 183 ? 7.722 26.031 -29.670 1.00 21.78 183 GLY C C 1
ATOM 5908 O O . GLY C 1 183 ? 7.881 26.234 -30.873 1.00 22.26 183 GLY C O 1
ATOM 5909 N N . GLU C 1 184 ? 8.658 26.304 -28.762 1.00 22.09 184 GLU C N 1
ATOM 5910 C CA . GLU C 1 184 ? 9.933 26.963 -29.107 1.00 23.43 184 GLU C CA 1
ATOM 5911 C C . GLU C 1 184 ? 9.763 28.374 -29.705 1.00 22.83 184 GLU C C 1
ATOM 5912 O O . GLU C 1 184 ? 10.638 28.887 -30.400 1.00 23.26 184 GLU C O 1
ATOM 5918 N N . GLU C 1 185 ? 8.620 28.984 -29.434 1.00 21.76 185 GLU C N 1
ATOM 5919 C CA . GLU C 1 185 ? 8.416 30.393 -29.757 1.00 21.99 185 GLU C CA 1
ATOM 5920 C C . GLU C 1 185 ? 8.346 31.172 -28.458 1.00 20.46 185 GLU C C 1
ATOM 5921 O O . GLU C 1 185 ? 7.719 30.727 -27.508 1.00 18.97 185 GLU C O 1
ATOM 5927 N N . LEU C 1 186 ? 8.978 32.341 -28.431 1.00 19.24 186 LEU C N 1
ATOM 5928 C CA . LEU C 1 186 ? 8.997 33.153 -27.207 1.00 18.76 186 LEU C CA 1
ATOM 5929 C C . LEU C 1 186 ? 7.624 33.795 -26.959 1.00 19.10 186 LEU C C 1
ATOM 5930 O O . LEU C 1 186 ? 7.122 34.522 -27.814 1.00 19.07 186 LEU C O 1
ATOM 5935 N N . LEU C 1 187 ? 7.042 33.529 -25.792 1.00 17.12 187 LEU C N 1
ATOM 5936 C CA . LEU C 1 187 ? 5.746 34.093 -25.404 1.00 18.10 187 LEU C CA 1
ATOM 5937 C C . LEU C 1 187 ? 5.969 35.499 -24.863 1.00 17.85 187 LEU C C 1
ATOM 5938 O O . LEU C 1 187 ? 5.234 36.447 -25.208 1.00 18.48 187 LEU C O 1
ATOM 5943 N N . GLY C 1 188 ? 7.018 35.642 -24.049 1.00 16.38 188 GLY C N 1
ATOM 5944 C CA . GLY C 1 188 ? 7.466 36.941 -23.588 1.00 16.69 188 GLY C CA 1
ATOM 5945 C C . GLY C 1 188 ? 8.386 36.795 -22.380 1.00 16.74 188 GLY C C 1
ATOM 5946 O O . GLY C 1 188 ? 8.723 35.662 -21.982 1.00 15.92 188 GLY C O 1
ATOM 5947 N N . CYS C 1 189 ? 8.829 37.934 -21.839 1.00 16.63 189 CYS C N 1
ATOM 5948 C CA . CYS C 1 189 ? 9.747 37.971 -20.684 1.00 17.51 189 CYS C CA 1
ATOM 5949 C C . CYS C 1 189 ? 9.362 39.099 -19.738 1.00 17.24 189 CYS C C 1
ATOM 5950 O O . CYS C 1 189 ? 8.727 40.070 -20.146 1.00 18.11 189 CYS C O 1
ATOM 5953 N N . TYR C 1 190 ? 9.756 38.980 -18.472 1.00 16.30 190 TYR C N 1
ATOM 5954 C CA . TYR C 1 190 ? 9.656 40.104 -17.548 1.00 15.60 190 TYR C CA 1
ATOM 5955 C C . TYR C 1 190 ? 10.844 40.056 -16.589 1.00 15.15 190 TYR C C 1
ATOM 5956 O O . TYR C 1 190 ? 11.653 39.099 -16.644 1.00 14.95 190 TYR C O 1
ATOM 5965 N N . ALA C 1 191 ? 10.996 41.083 -15.756 1.00 14.45 191 ALA C N 1
ATOM 5966 C CA . ALA C 1 191 ? 12.087 41.111 -14.785 1.00 13.98 191 ALA C CA 1
ATOM 5967 C C . ALA C 1 191 ? 11.580 40.799 -13.357 1.00 13.94 191 ALA C C 1
ATOM 5968 O O . ALA C 1 191 ? 10.521 41.247 -12.966 1.00 14.52 191 ALA C O 1
ATOM 5970 N N . ARG C 1 192 ? 12.354 40.017 -12.618 1.00 12.88 192 ARG C N 1
ATOM 5971 C CA . ARG C 1 192 ? 12.101 39.783 -11.192 1.00 13.99 192 ARG C CA 1
ATOM 5972 C C . ARG C 1 192 ? 13.160 40.579 -10.435 1.00 14.17 192 ARG C C 1
ATOM 5973 O O . ARG C 1 192 ? 14.373 40.286 -10.515 1.00 14.30 192 ARG C O 1
ATOM 5981 N N . ASN C 1 193 ? 12.719 41.595 -9.708 1.00 14.40 193 ASN C N 1
ATOM 5982 C CA . ASN C 1 193 ? 13.644 42.457 -8.974 1.00 15.21 193 ASN C CA 1
ATOM 5983 C C . ASN C 1 193 ? 13.968 41.941 -7.575 1.00 16.15 193 ASN C C 1
ATOM 5984 O O . ASN C 1 193 ? 13.085 41.491 -6.852 1.00 16.18 193 ASN C O 1
ATOM 5989 N N . ILE C 1 194 ? 15.257 41.956 -7.233 1.00 17.13 194 ILE C N 1
ATOM 5990 C CA . ILE C 1 194 ? 15.701 41.414 -5.947 1.00 18.70 194 ILE C CA 1
ATOM 5991 C C . ILE C 1 194 ? 15.249 42.360 -4.846 1.00 19.55 194 ILE C C 1
ATOM 5992 O O . ILE C 1 194 ? 15.517 43.553 -4.924 1.00 20.45 194 ILE C O 1
ATOM 5997 N N . PRO C 1 195 ? 14.556 41.830 -3.843 1.00 20.97 195 PRO C N 1
ATOM 5998 C CA . PRO C 1 195 ? 14.058 42.686 -2.771 1.00 22.25 195 PRO C CA 1
ATOM 5999 C C . PRO C 1 195 ? 15.144 42.942 -1.721 1.00 23.17 195 PRO C C 1
ATOM 6000 O O . PRO C 1 195 ? 16.183 42.269 -1.738 1.00 22.74 195 PRO C O 1
ATOM 6004 N N . PRO C 1 196 ? 14.916 43.912 -0.805 1.00 23.93 196 PRO C N 1
ATOM 6005 C CA . PRO C 1 196 ? 15.872 44.116 0.291 1.00 23.97 196 PRO C CA 1
ATOM 6006 C C . PRO C 1 196 ? 16.126 42.838 1.089 1.00 23.31 196 PRO C C 1
ATOM 6007 O O . PRO C 1 196 ? 15.231 42.026 1.231 1.00 22.59 196 PRO C O 1
ATOM 6011 N N . ASN C 1 197 ? 17.349 42.681 1.592 1.00 24.28 197 ASN C N 1
ATOM 6012 C CA . ASN C 1 197 ? 17.767 41.506 2.382 1.00 24.34 197 ASN C CA 1
ATOM 6013 C C . ASN C 1 197 ? 17.784 40.214 1.577 1.00 23.86 197 ASN C C 1
ATOM 6014 O O . ASN C 1 197 ? 17.732 39.112 2.137 1.00 24.12 197 ASN C O 1
ATOM 6019 N N . GLU C 1 198 ? 17.855 40.342 0.251 1.00 23.00 198 GLU C N 1
ATOM 6020 C CA . GLU C 1 198 ? 18.021 39.166 -0.600 1.00 22.19 198 GLU C CA 1
ATOM 6021 C C . GLU C 1 198 ? 19.155 39.275 -1.563 1.00 20.78 198 GLU C C 1
ATOM 6022 O O . GLU C 1 198 ? 19.621 40.380 -1.870 1.00 20.19 198 GLU C O 1
ATOM 6028 N N . TRP C 1 199 ? 19.620 38.107 -1.999 1.00 20.70 199 TRP C N 1
ATOM 6029 C CA . TRP C 1 199 ? 20.541 37.995 -3.133 1.00 19.91 199 TRP C CA 1
ATOM 6030 C C . TRP C 1 199 ? 19.876 37.252 -4.296 1.00 19.69 199 TRP C C 1
ATOM 6031 O O . TRP C 1 199 ? 20.479 37.095 -5.369 1.00 20.25 199 TRP C O 1
ATOM 6042 N N . ARG C 1 200 ? 18.643 36.800 -4.078 1.00 19.28 200 ARG C N 1
ATOM 6043 C CA . ARG C 1 200 ? 17.910 35.972 -5.030 1.00 17.86 200 ARG C CA 1
ATOM 6044 C C . ARG C 1 200 ? 16.680 36.712 -5.534 1.00 18.39 200 ARG C C 1
ATOM 6045 O O . ARG C 1 200 ? 16.042 37.445 -4.783 1.00 17.78 200 ARG C O 1
ATOM 6053 N N . ALA C 1 201 ? 16.331 36.470 -6.799 1.00 17.31 201 ALA C N 1
ATOM 6054 C CA . ALA C 1 201 ? 15.249 37.204 -7.443 1.00 18.19 201 ALA C CA 1
ATOM 6055 C C . ALA C 1 201 ? 13.875 36.543 -7.367 1.00 18.73 201 ALA C C 1
ATOM 6056 O O . ALA C 1 201 ? 12.865 37.190 -7.681 1.00 18.92 201 ALA C O 1
ATOM 6058 N N . ASN C 1 202 ? 13.820 35.275 -6.967 1.00 18.76 202 ASN C N 1
ATOM 6059 C CA . ASN C 1 202 ? 12.578 34.498 -7.050 1.00 19.60 202 ASN C CA 1
ATOM 6060 C C . ASN C 1 202 ? 11.381 35.222 -6.455 1.00 21.00 202 ASN C C 1
ATOM 6061 O O . ASN C 1 202 ? 11.460 35.749 -5.338 1.00 19.79 202 ASN C O 1
ATOM 6066 N N . VAL C 1 203 ? 10.257 35.194 -7.162 1.00 21.88 203 VAL C N 1
ATOM 6067 C CA . VAL C 1 203 ? 9.015 35.783 -6.624 1.00 23.16 203 VAL C CA 1
ATOM 6068 C C . VAL C 1 203 ? 8.648 35.127 -5.277 1.00 23.54 203 VAL C C 1
ATOM 6069 O O . VAL C 1 203 ? 8.226 35.806 -4.328 1.00 24.10 203 VAL C O 1
ATOM 6073 N N . ALA C 1 204 ? 8.869 33.815 -5.195 1.00 24.04 204 ALA C N 1
ATOM 6074 C CA . ALA C 1 204 ? 8.641 33.040 -3.964 1.00 24.34 204 ALA C CA 1
ATOM 6075 C C . ALA C 1 204 ? 9.375 33.608 -2.760 1.00 24.57 204 ALA C C 1
ATOM 6076 O O . ALA C 1 204 ? 8.929 33.436 -1.617 1.00 24.94 204 ALA C O 1
ATOM 6078 N N . LEU C 1 205 ? 10.489 34.302 -3.015 1.00 23.55 205 LEU C N 1
ATOM 6079 C CA . LEU C 1 205 ? 11.305 34.883 -1.958 1.00 23.66 205 LEU C CA 1
ATOM 6080 C C . LEU C 1 205 ? 11.109 36.381 -1.755 1.00 23.91 205 LEU C C 1
ATOM 6081 O O . LEU C 1 205 ? 11.919 37.024 -1.084 1.00 24.16 205 LEU C O 1
ATOM 6086 N N . GLY C 1 206 ? 10.058 36.931 -2.354 1.00 23.75 206 GLY C N 1
ATOM 6087 C CA . GLY C 1 206 ? 9.789 38.371 -2.277 1.00 23.45 206 GLY C CA 1
ATOM 6088 C C . GLY C 1 206 ? 10.217 39.158 -3.504 1.00 23.33 206 GLY C C 1
ATOM 6089 O O . GLY C 1 206 ? 10.160 40.387 -3.495 1.00 23.89 206 GLY C O 1
ATOM 6090 N N . GLY C 1 207 ? 10.671 38.470 -4.551 1.00 22.55 207 GLY C N 1
ATOM 6091 C CA . GLY C 1 207 ? 11.048 39.145 -5.792 1.00 22.07 207 GLY C CA 1
ATOM 6092 C C . GLY C 1 207 ? 9.850 39.877 -6.377 1.00 21.53 207 GLY C C 1
ATOM 6093 O O . GLY C 1 207 ? 8.744 39.345 -6.407 1.00 21.54 207 GLY C O 1
ATOM 6094 N N . THR C 1 208 ? 10.059 41.095 -6.851 1.00 20.66 208 THR C N 1
ATOM 6095 C CA . THR C 1 208 ? 8.910 41.868 -7.327 1.00 20.81 208 THR C CA 1
ATOM 6096 C C . THR C 1 208 ? 8.989 42.044 -8.847 1.00 19.46 208 THR C C 1
ATOM 6097 O O . THR C 1 208 ? 10.048 42.372 -9.356 1.00 18.14 208 THR C O 1
ATOM 6101 N N . PRO C 1 209 ? 7.861 41.857 -9.549 1.00 19.36 209 PRO C N 1
ATOM 6102 C CA . PRO C 1 209 ? 7.905 41.936 -11.027 1.00 18.91 209 PRO C CA 1
ATOM 6103 C C . PRO C 1 209 ? 8.038 43.343 -11.606 1.00 19.80 209 PRO C C 1
ATOM 6104 O O . PRO C 1 209 ? 7.527 44.330 -11.041 1.00 19.94 209 PRO C O 1
ATOM 6108 N N . SER C 1 210 ? 8.667 43.424 -12.774 1.00 18.78 210 SER C N 1
ATOM 6109 C CA . SER C 1 210 ? 8.596 44.647 -13.561 1.00 19.37 210 SER C CA 1
ATOM 6110 C C . SER C 1 210 ? 8.779 44.248 -15.012 1.00 19.36 210 SER C C 1
ATOM 6111 O O . SER C 1 210 ? 9.077 43.077 -15.298 1.00 18.58 210 SER C O 1
ATOM 6114 N N . ASN C 1 211 ? 8.583 45.196 -15.919 1.00 18.62 211 ASN C N 1
ATOM 6115 C CA . ASN C 1 211 ? 8.667 44.888 -17.351 1.00 19.48 211 ASN C CA 1
ATOM 6116 C C . ASN C 1 211 ? 9.989 45.236 -17.995 1.00 20.47 211 ASN C C 1
ATOM 6117 O O . ASN C 1 211 ? 10.652 46.202 -17.596 1.00 20.76 211 ASN C O 1
ATOM 6122 N N . ILE C 1 212 ? 10.357 44.483 -19.033 1.00 21.44 212 ILE C N 1
ATOM 6123 C CA . ILE C 1 212 ? 11.499 44.858 -19.856 1.00 22.27 212 ILE C CA 1
ATOM 6124 C C . ILE C 1 212 ? 11.120 44.783 -21.326 1.00 22.63 212 ILE C C 1
ATOM 6125 O O . ILE C 1 212 ? 10.145 44.125 -21.695 1.00 22.67 212 ILE C O 1
ATOM 6130 N N . GLU C 1 213 ? 11.897 45.456 -22.154 1.00 22.96 213 GLU C N 1
ATOM 6131 C CA . GLU C 1 213 ? 11.734 45.315 -23.604 1.00 23.73 213 GLU C CA 1
ATOM 6132 C C . GLU C 1 213 ? 12.697 44.220 -24.067 1.00 23.12 213 GLU C C 1
ATOM 6133 O O . GLU C 1 213 ? 13.868 44.205 -23.677 1.00 23.32 213 GLU C O 1
ATOM 6139 N N . VAL C 1 214 ? 12.192 43.297 -24.878 1.00 22.69 214 VAL C N 1
ATOM 6140 C CA . VAL C 1 214 ? 12.987 42.173 -25.353 1.00 21.74 214 VAL C CA 1
ATOM 6141 C C . VAL C 1 214 ? 13.668 42.601 -26.641 1.00 22.03 214 VAL C C 1
ATOM 6142 O O . VAL C 1 214 ? 12.989 42.839 -27.629 1.00 21.70 214 VAL C O 1
ATOM 6146 N N . ASP C 1 215 ? 14.994 42.697 -26.618 1.00 21.71 215 ASP C N 1
ATOM 6147 C CA . ASP C 1 215 ? 15.765 43.006 -27.827 1.00 22.81 215 ASP C CA 1
ATOM 6148 C C . ASP C 1 215 ? 16.070 41.716 -28.593 1.00 22.05 215 ASP C C 1
ATOM 6149 O O . ASP C 1 215 ? 15.796 40.595 -28.113 1.00 20.40 215 ASP C O 1
ATOM 6154 N N . GLU C 1 216 ? 16.634 41.867 -29.784 1.00 22.26 216 GLU C N 1
ATOM 6155 C CA . GLU C 1 216 ? 16.842 40.720 -30.632 1.00 22.60 216 GLU C CA 1
ATOM 6156 C C . GLU C 1 216 ? 17.803 39.704 -30.000 1.00 21.89 216 GLU C C 1
ATOM 6157 O O . GLU C 1 216 ? 17.579 38.510 -30.123 1.00 21.50 216 GLU C O 1
ATOM 6163 N N . LYS C 1 217 ? 18.845 40.185 -29.321 1.00 21.05 217 LYS C N 1
ATOM 6164 C CA . LYS C 1 217 ? 19.822 39.305 -28.671 1.00 21.51 217 LYS C CA 1
ATOM 6165 C C . LYS C 1 217 ? 19.192 38.478 -27.551 1.00 19.80 217 LYS C C 1
ATOM 6166 O O . LYS C 1 217 ? 19.509 37.306 -27.394 1.00 18.83 217 LYS C O 1
ATOM 6172 N N . LEU C 1 218 ? 18.303 39.090 -26.777 1.00 18.66 218 LEU C N 1
ATOM 6173 C CA . LEU C 1 218 ? 17.613 38.326 -25.721 1.00 18.03 218 LEU C CA 1
ATOM 6174 C C . LEU C 1 218 ? 16.708 37.249 -26.336 1.00 18.75 218 LEU C C 1
ATOM 6175 O O . LEU C 1 218 ? 16.739 36.074 -25.911 1.00 17.30 218 LEU C O 1
ATOM 6180 N N . LYS C 1 219 ? 15.914 37.645 -27.338 1.00 18.01 219 LYS C N 1
ATOM 6181 C CA . LYS C 1 219 ? 15.037 36.700 -28.015 1.00 18.54 219 LYS C CA 1
ATOM 6182 C C . LYS C 1 219 ? 15.820 35.516 -28.572 1.00 17.68 219 LYS C C 1
ATOM 6183 O O . LYS C 1 219 ? 15.403 34.365 -28.387 1.00 16.49 219 LYS C O 1
ATOM 6189 N N . GLU C 1 220 ? 16.931 35.796 -29.259 1.00 18.11 220 GLU C N 1
ATOM 6190 C CA . GLU C 1 220 ? 17.718 34.720 -29.894 1.00 18.99 220 GLU C CA 1
ATOM 6191 C C . GLU C 1 220 ? 18.287 33.773 -28.835 1.00 18.51 220 GLU C C 1
ATOM 6192 O O . GLU C 1 220 ? 18.265 32.571 -29.014 1.00 18.51 220 GLU C O 1
ATOM 6198 N N . THR C 1 221 ? 18.809 34.337 -27.750 1.00 17.76 221 THR C N 1
ATOM 6199 C CA . THR C 1 221 ? 19.396 33.528 -26.673 1.00 18.23 221 THR C CA 1
ATOM 6200 C C . THR C 1 221 ? 18.343 32.564 -26.092 1.00 17.91 221 THR C C 1
ATOM 6201 O O . THR C 1 221 ? 18.616 31.371 -25.888 1.00 17.54 221 THR C O 1
ATOM 6205 N N . VAL C 1 222 ? 17.152 33.091 -25.827 1.00 16.57 222 VAL C N 1
ATOM 6206 C CA . VAL C 1 222 ? 16.080 32.306 -25.228 1.00 16.18 222 VAL C CA 1
ATOM 6207 C C . VAL C 1 222 ? 15.610 31.230 -26.192 1.00 16.18 222 VAL C C 1
ATOM 6208 O O . VAL C 1 222 ? 15.520 30.054 -25.836 1.00 14.79 222 VAL C O 1
ATOM 6212 N N . VAL C 1 223 ? 15.350 31.623 -27.434 1.00 15.43 223 VAL C N 1
ATOM 6213 C CA . VAL C 1 223 ? 14.805 30.662 -28.378 1.00 15.79 223 VAL C CA 1
ATOM 6214 C C . VAL C 1 223 ? 15.848 29.570 -28.670 1.00 15.09 223 VAL C C 1
ATOM 6215 O O . VAL C 1 223 ? 15.503 28.385 -28.692 1.00 15.14 223 VAL C O 1
ATOM 6219 N N . LYS C 1 224 ? 17.113 29.960 -28.832 1.00 15.41 224 LYS C N 1
ATOM 6220 C CA . LYS C 1 224 ? 18.174 28.968 -29.074 1.00 16.33 224 LYS C CA 1
ATOM 6221 C C . LYS C 1 224 ? 18.319 27.997 -27.884 1.00 15.51 224 LYS C C 1
ATOM 6222 O O . LYS C 1 224 ? 18.464 26.803 -28.082 1.00 15.32 224 LYS C O 1
ATOM 6228 N N . ALA C 1 225 ? 18.257 28.500 -26.647 1.00 14.54 225 ALA C N 1
ATOM 6229 C CA . ALA C 1 225 ? 18.324 27.602 -25.481 1.00 13.71 225 ALA C CA 1
ATOM 6230 C C . ALA C 1 225 ? 17.156 26.604 -25.418 1.00 14.51 225 ALA C C 1
ATOM 6231 O O . ALA C 1 225 ? 17.349 25.409 -25.168 1.00 14.04 225 ALA C O 1
ATOM 6233 N N . VAL C 1 226 ? 15.954 27.105 -25.674 1.00 13.84 226 VAL C N 1
ATOM 6234 C CA . VAL C 1 226 ? 14.759 26.271 -25.716 1.00 14.58 226 VAL C CA 1
ATOM 6235 C C . VAL C 1 226 ? 14.862 25.174 -26.793 1.00 14.51 226 VAL C C 1
ATOM 6236 O O . VAL C 1 226 ? 14.515 24.020 -26.544 1.00 14.62 226 VAL C O 1
ATOM 6240 N N . SER C 1 227 ? 15.385 25.525 -27.960 1.00 15.59 227 SER C N 1
ATOM 6241 C CA . SER C 1 227 ? 15.481 24.527 -29.035 1.00 17.43 227 SER C CA 1
ATOM 6242 C C . SER C 1 227 ? 16.549 23.477 -28.759 1.00 17.25 227 SER C C 1
ATOM 6243 O O . SER C 1 227 ? 16.384 22.316 -29.160 1.00 17.63 227 SER C O 1
ATOM 6246 N N . ILE C 1 228 ? 17.629 23.880 -28.085 1.00 18.24 228 ILE C N 1
ATOM 6247 C CA . ILE C 1 228 ? 18.687 22.953 -27.656 1.00 19.23 228 ILE C CA 1
ATOM 6248 C C . ILE C 1 228 ? 18.130 21.872 -26.720 1.00 19.88 228 ILE C C 1
ATOM 6249 O O . ILE C 1 228 ? 18.454 20.682 -26.858 1.00 20.61 228 ILE C O 1
ATOM 6254 N N . VAL C 1 229 ? 17.237 22.253 -25.816 1.00 20.07 229 VAL C N 1
ATOM 6255 C CA . VAL C 1 229 ? 16.660 21.244 -24.927 1.00 21.48 229 VAL C CA 1
ATOM 6256 C C . VAL C 1 229 ? 15.338 20.656 -25.443 1.00 21.32 229 VAL C C 1
ATOM 6257 O O . VAL C 1 229 ? 14.777 19.770 -24.815 1.00 22.09 229 VAL C O 1
ATOM 6261 N N . HIS C 1 230 ? 14.865 21.134 -26.596 1.00 21.65 230 HIS C N 1
ATOM 6262 C CA . HIS C 1 230 ? 13.587 20.700 -27.175 1.00 22.97 230 HIS C CA 1
ATOM 6263 C C . HIS C 1 230 ? 12.385 20.933 -26.256 1.00 22.09 230 HIS C C 1
ATOM 6264 O O . HIS C 1 230 ? 11.460 20.133 -26.230 1.00 23.04 230 HIS C O 1
ATOM 6271 N N . GLY C 1 231 ? 12.397 22.024 -25.506 1.00 21.05 231 GLY C N 1
ATOM 6272 C CA . GLY C 1 231 ? 11.340 22.276 -24.538 1.00 20.94 231 GLY C CA 1
ATOM 6273 C C . GLY C 1 231 ? 10.087 22.814 -25.203 1.00 20.04 231 GLY C C 1
ATOM 6274 O O . GLY C 1 231 ? 10.152 23.760 -25.992 1.00 21.18 231 GLY C O 1
ATOM 6275 N N . GLU C 1 232 ? 8.942 22.219 -24.899 1.00 19.60 232 GLU C N 1
ATOM 6276 C CA . GLU C 1 232 ? 7.696 22.602 -25.570 1.00 19.17 232 GLU C CA 1
ATOM 6277 C C . GLU C 1 232 ? 6.872 23.653 -24.800 1.00 18.85 232 GLU C C 1
ATOM 6278 O O . GLU C 1 232 ? 6.138 24.475 -25.390 1.00 19.91 232 GLU C O 1
ATOM 6284 N N . PHE C 1 233 ? 6.946 23.613 -23.469 1.00 17.40 233 PHE C N 1
ATOM 6285 C CA . PHE C 1 233 ? 6.304 24.619 -22.651 1.00 16.89 233 PHE C CA 1
ATOM 6286 C C . PHE C 1 233 ? 7.201 24.798 -21.443 1.00 15.92 233 PHE C C 1
ATOM 6287 O O . PHE C 1 233 ? 7.109 24.031 -20.487 1.00 17.39 233 PHE C O 1
ATOM 6295 N N . VAL C 1 234 ? 8.101 25.769 -21.528 1.00 15.15 234 VAL C N 1
ATOM 6296 C CA . VAL C 1 234 ? 9.117 25.966 -20.496 1.00 15.24 234 VAL C CA 1
ATOM 6297 C C . VAL C 1 234 ? 9.314 27.416 -20.096 1.00 15.44 234 VAL C C 1
ATOM 6298 O O . VAL C 1 234 ? 9.016 28.338 -20.875 1.00 15.13 234 VAL C O 1
ATOM 6302 N N . SER C 1 235 ? 9.825 27.617 -18.878 1.00 14.98 235 SER C N 1
ATOM 6303 C CA . SER C 1 235 ? 10.359 28.939 -18.516 1.00 14.17 235 SER C CA 1
ATOM 6304 C C . SER C 1 235 ? 11.881 28.932 -18.622 1.00 13.84 235 SER C C 1
ATOM 6305 O O . SER C 1 235 ? 12.511 27.867 -18.575 1.00 13.94 235 SER C O 1
ATOM 6308 N N . ILE C 1 236 ? 12.451 30.120 -18.821 1.00 12.86 236 ILE C N 1
ATOM 6309 C CA . ILE C 1 236 ? 13.903 30.322 -18.945 1.00 14.07 236 ILE C CA 1
ATOM 6310 C C . ILE C 1 236 ? 14.269 31.468 -17.993 1.00 14.72 236 ILE C C 1
ATOM 6311 O O . ILE C 1 236 ? 13.581 32.508 -17.979 1.00 15.52 236 ILE C O 1
ATOM 6316 N N . ASP C 1 237 ? 15.302 31.251 -17.177 1.00 14.44 237 ASP C N 1
ATOM 6317 C CA . ASP C 1 237 ? 15.834 32.280 -16.281 1.00 15.14 237 ASP C CA 1
ATOM 6318 C C . ASP C 1 237 ? 17.134 32.822 -16.906 1.00 13.66 237 ASP C C 1
ATOM 6319 O O . ASP C 1 237 ? 18.037 32.052 -17.218 1.00 13.72 237 ASP C O 1
ATOM 6324 N N . ILE C 1 238 ? 17.211 34.131 -17.095 1.00 12.70 238 ILE C N 1
ATOM 6325 C CA . ILE C 1 238 ? 18.374 34.774 -17.667 1.00 14.23 238 ILE C CA 1
ATOM 6326 C C . ILE C 1 238 ? 18.968 35.802 -16.709 1.00 14.43 238 ILE C C 1
ATOM 6327 O O . ILE C 1 238 ? 18.224 36.530 -16.039 1.00 14.17 238 ILE C O 1
ATOM 6332 N N . LEU C 1 239 ? 20.299 35.816 -16.616 1.00 14.26 239 LEU C N 1
ATOM 6333 C CA . LEU C 1 239 ? 21.000 36.836 -15.842 1.00 16.05 239 LEU C CA 1
ATOM 6334 C C . LEU C 1 239 ? 21.727 37.754 -16.802 1.00 16.87 239 LEU C C 1
ATOM 6335 O O . LEU C 1 239 ? 22.301 37.310 -17.785 1.00 16.70 239 LEU C O 1
ATOM 6340 N N . GLU C 1 240 ? 21.708 39.043 -16.499 1.00 16.87 240 GLU C N 1
ATOM 6341 C CA . GLU C 1 240 ? 22.443 40.020 -17.286 1.00 17.58 240 GLU C CA 1
ATOM 6342 C C . GLU C 1 240 ? 23.845 40.124 -16.724 1.00 17.41 240 GLU C C 1
ATOM 6343 O O . GLU C 1 240 ? 24.036 40.335 -15.506 1.00 17.54 240 GLU C O 1
ATOM 6349 N N . HIS C 1 241 ? 24.826 39.979 -17.604 1.00 18.11 241 HIS C N 1
ATOM 6350 C CA . HIS C 1 241 ? 26.233 39.936 -17.205 1.00 18.74 241 HIS C CA 1
ATOM 6351 C C . HIS C 1 241 ? 26.954 41.116 -17.835 1.00 20.17 241 HIS C C 1
ATOM 6352 O O . HIS C 1 241 ? 26.811 41.333 -19.039 1.00 19.71 241 HIS C O 1
ATOM 6359 N N . PRO C 1 242 ? 27.768 41.846 -17.044 1.00 21.24 242 PRO C N 1
ATOM 6360 C CA . PRO C 1 242 ? 28.398 43.068 -17.585 1.00 22.59 242 PRO C CA 1
ATOM 6361 C C . PRO C 1 242 ? 29.322 42.841 -18.808 1.00 23.71 242 PRO C C 1
ATOM 6362 O O . PRO C 1 242 ? 29.497 43.754 -19.611 1.00 24.32 242 PRO C O 1
ATOM 6366 N N . ASN C 1 243 ? 29.903 41.651 -18.941 1.00 24.37 243 ASN C N 1
ATOM 6367 C CA . ASN C 1 243 ? 30.764 41.329 -20.082 1.00 25.97 243 ASN C CA 1
ATOM 6368 C C . ASN C 1 243 ? 30.169 40.354 -21.075 1.00 25.97 243 ASN C C 1
ATOM 6369 O O . ASN C 1 243 ? 30.403 40.477 -22.281 1.00 26.77 243 ASN C O 1
ATOM 6374 N N . LYS C 1 244 ? 29.430 39.366 -20.578 1.00 25.22 244 LYS C N 1
ATOM 6375 C CA . LYS C 1 244 ? 28.939 38.292 -21.433 1.00 25.11 244 LYS C CA 1
ATOM 6376 C C . LYS C 1 244 ? 27.594 38.602 -22.086 1.00 24.35 244 LYS C C 1
ATOM 6377 O O . LYS C 1 244 ? 27.189 37.899 -23.008 1.00 25.39 244 LYS C O 1
ATOM 6383 N N . GLY C 1 245 ? 26.912 39.641 -21.611 1.00 23.25 245 GLY C N 1
ATOM 6384 C CA . GLY C 1 245 ? 25.546 39.924 -22.013 1.00 22.01 245 GLY C CA 1
ATOM 6385 C C . GLY C 1 245 ? 24.565 38.982 -21.348 1.00 21.13 245 GLY C C 1
ATOM 6386 O O . GLY C 1 245 ? 24.668 38.713 -20.140 1.00 22.45 245 GLY C O 1
ATOM 6387 N N . TYR C 1 246 ? 23.597 38.484 -22.101 1.00 20.19 246 TYR C N 1
ATOM 6388 C CA . TYR C 1 246 ? 22.584 37.598 -21.531 1.00 18.53 246 TYR C CA 1
ATOM 6389 C C . TYR C 1 246 ? 23.147 36.203 -21.348 1.00 18.60 246 TYR C C 1
ATOM 6390 O O . TYR C 1 246 ? 23.596 35.577 -22.325 1.00 19.63 246 TYR C O 1
ATOM 6399 N N . VAL C 1 247 ? 23.127 35.712 -20.110 1.00 17.00 247 VAL C N 1
ATOM 6400 C CA . VAL C 1 247 ? 23.570 34.336 -19.842 1.00 16.86 247 VAL C CA 1
ATOM 6401 C C . VAL C 1 247 ? 22.376 33.534 -19.337 1.00 16.16 247 VAL C C 1
ATOM 6402 O O . VAL C 1 247 ? 21.541 34.043 -18.583 1.00 15.95 247 VAL C O 1
ATOM 6406 N N . VAL C 1 248 ? 22.284 32.288 -19.767 1.00 14.58 248 VAL C N 1
ATOM 6407 C CA . VAL C 1 248 ? 21.169 31.447 -19.348 1.00 14.50 248 VAL C CA 1
ATOM 6408 C C . VAL C 1 248 ? 21.529 30.781 -18.015 1.00 14.92 248 VAL C C 1
ATOM 6409 O O . VAL C 1 248 ? 22.562 30.082 -17.894 1.00 14.66 248 VAL C O 1
ATOM 6413 N N . ASN C 1 249 ? 20.677 31.002 -17.031 1.00 15.18 249 ASN C N 1
ATOM 6414 C CA . ASN C 1 249 ? 20.870 30.440 -15.695 1.00 15.93 249 ASN C CA 1
ATOM 6415 C C . ASN C 1 249 ? 20.181 29.103 -15.512 1.00 16.82 249 ASN C C 1
ATOM 6416 O O . ASN C 1 249 ? 20.730 28.203 -14.866 1.00 16.99 249 ASN C O 1
ATOM 6421 N N . GLU C 1 250 ? 18.970 28.971 -16.044 1.00 15.88 250 GLU C N 1
ATOM 6422 C CA . GLU C 1 250 ? 18.263 27.688 -15.982 1.00 17.19 250 GLU C CA 1
ATOM 6423 C C . GLU C 1 250 ? 17.005 27.673 -16.839 1.00 17.29 250 GLU C C 1
ATOM 6424 O O . GLU C 1 250 ? 16.552 28.717 -17.311 1.00 17.09 250 GLU C O 1
ATOM 6430 N N . LEU C 1 251 ? 16.484 26.472 -17.064 1.00 17.02 251 LEU C N 1
ATOM 6431 C CA . LEU C 1 251 ? 15.177 26.282 -17.687 1.00 18.20 251 LEU C CA 1
ATOM 6432 C C . LEU C 1 251 ? 14.307 25.498 -16.737 1.00 18.69 251 LEU C C 1
ATOM 6433 O O . LEU C 1 251 ? 14.811 24.726 -15.914 1.00 19.22 251 LEU C O 1
ATOM 6438 N N . ASN C 1 252 ? 13.004 25.728 -16.792 1.00 19.31 252 ASN C N 1
ATOM 6439 C CA . ASN C 1 252 ? 12.102 25.001 -15.919 1.00 21.48 252 ASN C CA 1
ATOM 6440 C C . ASN C 1 252 ? 11.021 24.273 -16.724 1.00 21.59 252 ASN C C 1
ATOM 6441 O O . ASN C 1 252 ? 10.381 24.864 -17.593 1.00 20.23 252 ASN C O 1
ATOM 6446 N N . ASP C 1 253 ? 10.843 22.983 -16.420 1.00 21.35 253 ASP C N 1
ATOM 6447 C CA . ASP C 1 253 ? 10.005 22.075 -17.241 1.00 22.67 253 ASP C CA 1
ATOM 6448 C C . ASP C 1 253 ? 8.549 21.974 -16.792 1.00 21.92 253 ASP C C 1
ATOM 6449 O O . ASP C 1 253 ? 7.719 21.387 -17.501 1.00 22.14 253 ASP C O 1
ATOM 6454 N N . VAL C 1 254 ? 8.253 22.496 -15.602 1.00 20.72 254 VAL C N 1
ATOM 6455 C CA . VAL C 1 254 ? 6.858 22.652 -15.118 1.00 20.38 254 VAL C CA 1
ATOM 6456 C C . VAL C 1 254 ? 6.752 24.088 -14.618 1.00 20.00 254 VAL C C 1
ATOM 6457 O O . VAL C 1 254 ? 6.696 24.345 -13.403 1.00 20.37 254 VAL C O 1
ATOM 6461 N N . PRO C 1 255 ? 6.778 25.043 -15.556 1.00 20.19 255 PRO C N 1
ATOM 6462 C CA . PRO C 1 255 ? 6.860 26.445 -15.136 1.00 20.77 255 PRO C CA 1
ATOM 6463 C C . PRO C 1 255 ? 5.639 26.946 -14.370 1.00 21.00 255 PRO C C 1
ATOM 6464 O O . PRO C 1 255 ? 4.502 26.641 -14.749 1.00 19.89 255 PRO C O 1
ATOM 6468 N N . GLU C 1 256 ? 5.902 27.674 -13.284 1.00 21.94 256 GLU C N 1
ATOM 6469 C CA . GLU C 1 256 ? 4.899 28.555 -12.658 1.00 22.68 256 GLU C CA 1
ATOM 6470 C C . GLU C 1 256 ? 4.847 29.870 -13.423 1.00 22.71 256 GLU C C 1
ATOM 6471 O O . GLU C 1 256 ? 5.856 30.303 -13.993 1.00 23.26 256 GLU C O 1
ATOM 6477 N N . PHE C 1 257 ? 3.677 30.497 -13.456 1.00 21.73 257 PHE C N 1
ATOM 6478 C CA . PHE C 1 257 ? 3.473 31.642 -14.349 1.00 21.56 257 PHE C CA 1
ATOM 6479 C C . PHE C 1 257 ? 2.474 32.675 -13.850 1.00 22.21 257 PHE C C 1
ATOM 6480 O O . PHE C 1 257 ? 2.061 33.542 -14.603 1.00 21.27 257 PHE C O 1
ATOM 6488 N N . LYS C 1 258 ? 2.123 32.626 -12.570 1.00 23.55 258 LYS C N 1
ATOM 6489 C CA . LYS C 1 258 ? 1.280 33.703 -12.032 1.00 24.93 258 LYS C CA 1
ATOM 6490 C C . LYS C 1 258 ? 1.982 35.055 -12.016 1.00 24.40 258 LYS C C 1
ATOM 6491 O O . LYS C 1 258 ? 1.351 36.084 -12.296 1.00 24.75 258 LYS C O 1
ATOM 6497 N N . GLY C 1 259 ? 3.282 35.047 -11.711 1.00 23.30 259 GLY C N 1
ATOM 6498 C CA . GLY C 1 259 ? 4.101 36.244 -11.770 1.00 22.79 259 GLY C CA 1
ATOM 6499 C C . GLY C 1 259 ? 4.139 36.790 -13.186 1.00 21.92 259 GLY C C 1
ATOM 6500 O O . GLY C 1 259 ? 3.938 37.997 -13.406 1.00 22.39 259 GLY C O 1
ATOM 6501 N N . PHE C 1 260 ? 4.403 35.899 -14.147 1.00 21.39 260 PHE C N 1
ATOM 6502 C CA . PHE C 1 260 ? 4.405 36.247 -15.567 1.00 20.57 260 PHE C CA 1
ATOM 6503 C C . PHE C 1 260 ? 3.095 36.931 -15.991 1.00 21.26 260 PHE C C 1
ATOM 6504 O O . PHE C 1 260 ? 3.098 37.918 -16.758 1.00 21.17 260 PHE C O 1
ATOM 6512 N N . MET C 1 261 ? 1.976 36.356 -15.558 1.00 21.51 261 MET C N 1
ATOM 6513 C CA . MET C 1 261 ? 0.663 36.898 -15.914 1.00 22.70 261 MET C CA 1
ATOM 6514 C C . MET C 1 261 ? 0.456 38.277 -15.322 1.00 23.35 261 MET C C 1
ATOM 6515 O O . MET C 1 261 ? 0.030 39.181 -16.039 1.00 24.38 261 MET C O 1
ATOM 6520 N N . VAL C 1 262 ? 0.776 38.460 -14.041 1.00 24.19 262 VAL C N 1
ATOM 6521 C CA . VAL C 1 262 ? 0.675 39.805 -13.429 1.00 24.84 262 VAL C CA 1
ATOM 6522 C C . VAL C 1 262 ? 1.518 40.817 -14.210 1.00 24.54 262 VAL C C 1
ATOM 6523 O O . VAL C 1 262 ? 1.046 41.912 -14.539 1.00 25.36 262 VAL C O 1
ATOM 6527 N N . ALA C 1 263 ? 2.748 40.426 -14.553 1.00 22.37 263 ALA C N 1
ATOM 6528 C CA . ALA C 1 263 ? 3.691 41.324 -15.173 1.00 21.59 263 ALA C CA 1
ATOM 6529 C C . ALA C 1 263 ? 3.314 41.700 -16.606 1.00 21.31 263 ALA C C 1
ATOM 6530 O O . ALA C 1 263 ? 3.521 42.835 -17.016 1.00 22.52 263 ALA C O 1
ATOM 6532 N N . THR C 1 264 ? 2.746 40.764 -17.360 1.00 20.01 264 THR C N 1
ATOM 6533 C CA . THR C 1 264 ? 2.584 40.940 -18.801 1.00 19.76 264 THR C CA 1
ATOM 6534 C C . THR C 1 264 ? 1.123 41.032 -19.263 1.00 19.85 264 THR C C 1
ATOM 6535 O O . THR C 1 264 ? 0.872 41.415 -20.406 1.00 19.68 264 THR C O 1
ATOM 6539 N N . ASN C 1 265 ? 0.188 40.631 -18.398 1.00 20.46 265 ASN C N 1
ATOM 6540 C CA . ASN C 1 265 ? -1.237 40.443 -18.754 1.00 21.56 265 ASN C CA 1
ATOM 6541 C C . ASN C 1 265 ? -1.406 39.522 -19.975 1.00 21.82 265 ASN C C 1
ATOM 6542 O O . ASN C 1 265 ? -2.299 39.707 -20.801 1.00 22.48 265 ASN C O 1
ATOM 6547 N N . ILE C 1 266 ? -0.516 38.529 -20.108 1.00 21.77 266 ILE C N 1
ATOM 6548 C CA . ILE C 1 266 ? -0.637 37.527 -21.169 1.00 21.30 266 ILE C CA 1
ATOM 6549 C C . ILE C 1 266 ? -1.317 36.302 -20.543 1.00 22.07 266 ILE C C 1
ATOM 6550 O O . ILE C 1 266 ? -0.957 35.866 -19.428 1.00 21.92 266 ILE C O 1
ATOM 6555 N N . ASN C 1 267 ? -2.346 35.809 -21.225 1.00 21.59 267 ASN C N 1
ATOM 6556 C CA . ASN C 1 267 ? -3.105 34.653 -20.777 1.00 22.52 267 ASN C CA 1
ATOM 6557 C C . ASN C 1 267 ? -2.346 33.388 -21.179 1.00 20.94 267 ASN C C 1
ATOM 6558 O O . ASN C 1 267 ? -2.575 32.818 -22.242 1.00 21.39 267 ASN C O 1
ATOM 6563 N N . VAL C 1 268 ? -1.397 32.991 -20.337 1.00 20.93 268 VAL C N 1
ATOM 6564 C CA . VAL C 1 268 ? -0.501 31.857 -20.642 1.00 18.89 268 VAL C CA 1
ATOM 6565 C C . VAL C 1 268 ? -1.291 30.569 -20.911 1.00 19.10 268 VAL C C 1
ATOM 6566 O O . VAL C 1 268 ? -1.057 29.909 -21.908 1.00 18.53 268 VAL C O 1
ATOM 6570 N N . ALA C 1 269 ? -2.242 30.255 -20.039 1.00 19.40 269 ALA C N 1
ATOM 6571 C CA . ALA C 1 269 ? -3.097 29.062 -20.200 1.00 20.43 269 ALA C CA 1
ATOM 6572 C C . ALA C 1 269 ? -3.850 29.034 -21.544 1.00 21.33 269 ALA C C 1
ATOM 6573 O O . ALA C 1 269 ? -3.876 28.001 -22.252 1.00 21.37 269 ALA C O 1
ATOM 6575 N N . GLN C 1 270 ? -4.428 30.173 -21.923 1.00 21.23 270 GLN C N 1
ATOM 6576 C CA . GLN C 1 270 ? -5.109 30.271 -23.215 1.00 22.50 270 GLN C CA 1
ATOM 6577 C C . GLN C 1 270 ? -4.166 29.990 -24.384 1.00 22.26 270 GLN C C 1
ATOM 6578 O O . GLN C 1 270 ? -4.507 29.249 -25.302 1.00 22.80 270 GLN C O 1
ATOM 6584 N N . LYS C 1 271 ? -2.986 30.602 -24.356 1.00 21.99 271 LYS C N 1
ATOM 6585 C CA . LYS C 1 271 ? -1.992 30.417 -25.408 1.00 21.67 271 LYS C CA 1
ATOM 6586 C C . LYS C 1 271 ? -1.536 28.969 -25.457 1.00 20.48 271 LYS C C 1
ATOM 6587 O O . LYS C 1 271 ? -1.317 28.422 -26.534 1.00 19.43 271 LYS C O 1
ATOM 6593 N N . LEU C 1 272 ? -1.404 28.352 -24.283 1.00 19.22 272 LEU C N 1
ATOM 6594 C CA . LEU C 1 272 ? -1.026 26.937 -24.218 1.00 19.31 272 LEU C CA 1
ATOM 6595 C C . LEU C 1 272 ? -2.114 26.071 -24.863 1.00 19.48 272 LEU C C 1
ATOM 6596 O O . LEU C 1 272 ? -1.811 25.211 -25.702 1.00 19.92 272 LEU C O 1
ATOM 6601 N N . VAL C 1 273 ? -3.378 26.320 -24.519 1.00 19.97 273 VAL C N 1
ATOM 6602 C CA . VAL C 1 273 ? -4.482 25.491 -25.039 1.00 20.68 273 VAL C CA 1
ATOM 6603 C C . VAL C 1 273 ? -4.623 25.684 -26.561 1.00 21.65 273 VAL C C 1
ATOM 6604 O O . VAL C 1 273 ? -4.748 24.705 -27.305 1.00 20.92 273 VAL C O 1
ATOM 6608 N N . GLU C 1 274 ? -4.524 26.935 -27.014 1.00 22.52 274 GLU C N 1
ATOM 6609 C CA . GLU C 1 274 ? -4.540 27.251 -28.461 1.00 23.45 274 GLU C CA 1
ATOM 6610 C C . GLU C 1 274 ? -3.434 26.538 -29.215 1.00 23.43 274 GLU C C 1
ATOM 6611 O O . GLU C 1 274 ? -3.666 25.980 -30.284 1.00 23.50 274 GLU C O 1
ATOM 6617 N N . TYR C 1 275 ? -2.213 26.588 -28.678 1.00 22.57 275 TYR C N 1
ATOM 6618 C CA . TYR C 1 275 ? -1.095 25.864 -29.247 1.00 22.12 275 TYR C CA 1
ATOM 6619 C C . TYR C 1 275 ? -1.394 24.350 -29.384 1.00 22.55 275 TYR C C 1
ATOM 6620 O O . TYR C 1 275 ? -1.146 23.749 -30.443 1.00 22.56 275 TYR C O 1
ATOM 6629 N N . ILE C 1 276 ? -1.910 23.738 -28.318 1.00 22.74 276 ILE C N 1
ATOM 6630 C CA . ILE C 1 276 ? -2.210 22.305 -28.341 1.00 23.84 276 ILE C CA 1
ATOM 6631 C C . ILE C 1 276 ? -3.301 21.996 -29.391 1.00 25.12 276 ILE C C 1
ATOM 6632 O O . ILE C 1 276 ? -3.137 21.072 -30.164 1.00 24.50 276 ILE C O 1
ATOM 6637 N N . LYS C 1 277 ? -4.377 22.787 -29.408 1.00 26.82 277 LYS C N 1
ATOM 6638 C CA . LYS C 1 277 ? -5.475 22.642 -30.406 1.00 28.91 277 LYS C CA 1
ATOM 6639 C C . LYS C 1 277 ? -4.964 22.791 -31.825 1.00 30.26 277 LYS C C 1
ATOM 6640 O O . LYS C 1 277 ? -5.377 22.047 -32.726 1.00 31.13 277 LYS C O 1
ATOM 6646 N N . GLU C 1 278 ? -4.058 23.753 -32.018 1.00 31.97 278 GLU C N 1
ATOM 6647 C CA . GLU C 1 278 ? -3.468 24.034 -33.318 1.00 33.61 278 GLU C CA 1
ATOM 6648 C C . GLU C 1 278 ? -2.595 22.902 -33.818 1.00 33.85 278 GLU C C 1
ATOM 6649 O O . GLU C 1 278 ? -2.587 22.629 -35.012 1.00 34.55 278 GLU C O 1
ATOM 6655 N N . ASN C 1 279 ? -1.856 22.250 -32.921 1.00 33.48 279 ASN C N 1
ATOM 6656 C CA . ASN C 1 279 ? -0.835 21.289 -33.333 1.00 33.49 279 ASN C CA 1
ATOM 6657 C C . ASN C 1 279 ? -1.139 19.808 -33.105 1.00 33.59 279 ASN C C 1
ATOM 6658 O O . ASN C 1 279 ? -0.412 18.953 -33.608 1.00 34.49 279 ASN C O 1
ATOM 6663 N N . TYR C 1 280 ? -2.185 19.489 -32.350 1.00 33.62 280 TYR C N 1
ATOM 6664 C CA . TYR C 1 280 ? -2.426 18.096 -31.953 1.00 33.90 280 TYR C CA 1
ATOM 6665 C C . TYR C 1 280 ? -3.833 17.558 -32.228 1.00 34.90 280 TYR C C 1
ATOM 6666 O O . TYR C 1 280 ? -4.165 16.443 -31.824 1.00 35.19 280 TYR C O 1
ATOM 6675 N N . SER C 1 281 ? -4.646 18.355 -32.903 1.00 36.55 281 SER C N 1
ATOM 6676 C CA . SER C 1 281 ? -5.985 17.925 -33.310 1.00 38.19 281 SER C CA 1
ATOM 6677 C C . SER C 1 281 ? -5.919 17.269 -34.687 1.00 38.42 281 SER C C 1
ATOM 6678 O O . SER C 1 281 ? -6.081 16.056 -34.808 1.00 39.17 281 SER C O 1
ATOM 6681 N N . MET D 1 1 ? 45.125 9.147 -30.250 1.00 36.01 1 MET D N 1
ATOM 6682 C CA . MET D 1 1 ? 43.891 9.099 -29.411 1.00 35.24 1 MET D CA 1
ATOM 6683 C C . MET D 1 1 ? 44.266 9.194 -27.939 1.00 34.30 1 MET D C 1
ATOM 6684 O O . MET D 1 1 ? 45.115 8.431 -27.465 1.00 35.09 1 MET D O 1
ATOM 6689 N N . ARG D 1 2 ? 43.633 10.121 -27.221 1.00 32.29 2 ARG D N 1
ATOM 6690 C CA . ARG D 1 2 ? 43.833 10.260 -25.773 1.00 30.63 2 ARG D CA 1
ATOM 6691 C C . ARG D 1 2 ? 42.561 9.886 -25.014 1.00 28.40 2 ARG D C 1
ATOM 6692 O O . ARG D 1 2 ? 41.478 10.361 -25.342 1.00 28.90 2 ARG D O 1
ATOM 6700 N N . VAL D 1 3 ? 42.701 9.033 -24.003 1.00 26.16 3 VAL D N 1
ATOM 6701 C CA . VAL D 1 3 ? 41.554 8.594 -23.209 1.00 23.60 3 VAL D CA 1
ATOM 6702 C C . VAL D 1 3 ? 41.666 9.174 -21.815 1.00 22.90 3 VAL D C 1
ATOM 6703 O O . VAL D 1 3 ? 42.766 9.303 -21.272 1.00 21.50 3 VAL D O 1
ATOM 6707 N N . VAL D 1 4 ? 40.524 9.545 -21.242 1.00 21.44 4 VAL D N 1
ATOM 6708 C CA . VAL D 1 4 ? 40.491 9.834 -19.823 1.00 20.64 4 VAL D CA 1
ATOM 6709 C C . VAL D 1 4 ? 39.619 8.783 -19.148 1.00 20.42 4 VAL D C 1
ATOM 6710 O O . VAL D 1 4 ? 38.536 8.461 -19.622 1.00 20.44 4 VAL D O 1
ATOM 6714 N N . LEU D 1 5 ? 40.099 8.271 -18.028 1.00 19.89 5 LEU D N 1
ATOM 6715 C CA . LEU D 1 5 ? 39.366 7.298 -17.241 1.00 18.66 5 LEU D CA 1
ATOM 6716 C C . LEU D 1 5 ? 38.884 8.033 -15.989 1.00 18.60 5 LEU D C 1
ATOM 6717 O O . LEU D 1 5 ? 39.702 8.543 -15.238 1.00 18.10 5 LEU D O 1
ATOM 6722 N N . ILE D 1 6 ? 37.555 8.092 -15.809 1.00 17.27 6 ILE D N 1
ATOM 6723 C CA . ILE D 1 6 ? 36.929 8.863 -14.731 1.00 16.85 6 ILE D CA 1
ATOM 6724 C C . ILE D 1 6 ? 36.559 7.949 -13.592 1.00 17.21 6 ILE D C 1
ATOM 6725 O O . ILE D 1 6 ? 35.761 7.021 -13.762 1.00 17.57 6 ILE D O 1
ATOM 6730 N N . VAL D 1 7 ? 37.118 8.215 -12.422 1.00 17.32 7 VAL D N 1
ATOM 6731 C CA . VAL D 1 7 ? 36.906 7.312 -11.305 1.00 18.23 7 VAL D CA 1
ATOM 6732 C C . VAL D 1 7 ? 36.553 8.077 -10.039 1.00 18.67 7 VAL D C 1
ATOM 6733 O O . VAL D 1 7 ? 36.773 9.298 -9.956 1.00 19.47 7 VAL D O 1
ATOM 6737 N N . ASP D 1 8 ? 36.023 7.356 -9.055 1.00 19.73 8 ASP D N 1
ATOM 6738 C CA . ASP D 1 8 ? 36.029 7.861 -7.668 1.00 21.42 8 ASP D CA 1
ATOM 6739 C C . ASP D 1 8 ? 36.682 6.894 -6.683 1.00 22.39 8 ASP D C 1
ATOM 6740 O O . ASP D 1 8 ? 37.651 7.254 -6.007 1.00 24.03 8 ASP D O 1
ATOM 6745 N N . ILE D 1 9 ? 36.140 5.686 -6.609 1.00 23.37 9 ILE D N 1
ATOM 6746 C CA . ILE D 1 9 ? 36.688 4.576 -5.829 1.00 24.84 9 ILE D CA 1
ATOM 6747 C C . ILE D 1 9 ? 37.156 3.540 -6.847 1.00 25.52 9 ILE D C 1
ATOM 6748 O O . ILE D 1 9 ? 36.377 3.099 -7.684 1.00 26.36 9 ILE D O 1
ATOM 6753 N N . VAL D 1 10 ? 38.437 3.189 -6.813 1.00 25.26 10 VAL D N 1
ATOM 6754 C CA . VAL D 1 10 ? 39.007 2.325 -7.847 1.00 25.95 10 VAL D CA 1
ATOM 6755 C C . VAL D 1 10 ? 38.812 0.857 -7.481 1.00 26.10 10 VAL D C 1
ATOM 6756 O O . VAL D 1 10 ? 39.585 0.308 -6.688 1.00 26.93 10 VAL D O 1
ATOM 6760 N N . ARG D 1 11 ? 37.786 0.232 -8.060 1.00 25.44 11 ARG D N 1
ATOM 6761 C CA . ARG D 1 11 ? 37.511 -1.196 -7.848 1.00 25.13 11 ARG D CA 1
ATOM 6762 C C . ARG D 1 11 ? 38.351 -2.028 -8.827 1.00 24.78 11 ARG D C 1
ATOM 6763 O O . ARG D 1 11 ? 39.054 -1.480 -9.685 1.00 23.26 11 ARG D O 1
ATOM 6771 N N . GLN D 1 12 ? 38.238 -3.351 -8.733 1.00 24.00 12 GLN D N 1
ATOM 6772 C CA . GLN D 1 12 ? 38.961 -4.224 -9.640 1.00 24.20 12 GLN D CA 1
ATOM 6773 C C . GLN D 1 12 ? 38.654 -3.899 -11.099 1.00 23.20 12 GLN D C 1
ATOM 6774 O O . GLN D 1 12 ? 39.560 -3.899 -11.938 1.00 22.99 12 GLN D O 1
ATOM 6780 N N . GLU D 1 13 ? 37.387 -3.623 -11.400 1.00 22.41 13 GLU D N 1
ATOM 6781 C CA . GLU D 1 13 ? 37.000 -3.256 -12.778 1.00 21.94 13 GLU D CA 1
ATOM 6782 C C . GLU D 1 13 ? 37.820 -2.068 -13.316 1.00 20.85 13 GLU D C 1
ATOM 6783 O O . GLU D 1 13 ? 38.318 -2.110 -14.441 1.00 19.46 13 GLU D O 1
ATOM 6789 N N . GLU D 1 14 ? 37.980 -1.023 -12.510 1.00 19.99 14 GLU D N 1
ATOM 6790 C CA . GLU D 1 14 ? 38.742 0.166 -12.948 1.00 20.54 14 GLU D CA 1
ATOM 6791 C C . GLU D 1 14 ? 40.229 -0.112 -13.098 1.00 21.08 14 GLU D C 1
ATOM 6792 O O . GLU D 1 14 ? 40.863 0.371 -14.040 1.00 19.60 14 GLU D O 1
ATOM 6798 N N . LYS D 1 15 ? 40.769 -0.908 -12.176 1.00 21.37 15 LYS D N 1
ATOM 6799 C CA . LYS D 1 15 ? 42.152 -1.348 -12.278 1.00 22.76 15 LYS D CA 1
ATOM 6800 C C . LYS D 1 15 ? 42.368 -2.160 -13.559 1.00 22.28 15 LYS D C 1
ATOM 6801 O O . LYS D 1 15 ? 43.410 -2.029 -14.196 1.00 22.78 15 LYS D O 1
ATOM 6807 N N . LEU D 1 16 ? 41.392 -2.997 -13.924 1.00 21.19 16 LEU D N 1
ATOM 6808 C CA . LEU D 1 16 ? 41.560 -3.848 -15.107 1.00 21.28 16 LEU D CA 1
ATOM 6809 C C . LEU D 1 16 ? 41.451 -3.039 -16.389 1.00 21.06 16 LEU D C 1
ATOM 6810 O O . LEU D 1 16 ? 42.157 -3.323 -17.348 1.00 21.08 16 LEU D O 1
ATOM 6815 N N . ILE D 1 17 ? 40.573 -2.027 -16.404 1.00 20.25 17 ILE D N 1
ATOM 6816 C CA . ILE D 1 17 ? 40.484 -1.096 -17.543 1.00 21.20 17 ILE D CA 1
ATOM 6817 C C . ILE D 1 17 ? 41.778 -0.286 -17.696 1.00 21.68 17 ILE D C 1
ATOM 6818 O O . ILE D 1 17 ? 42.298 -0.191 -18.783 1.00 21.91 17 ILE D O 1
ATOM 6823 N N . ALA D 1 18 ? 42.299 0.259 -16.595 1.00 22.86 18 ALA D N 1
ATOM 6824 C CA . ALA D 1 18 ? 43.586 0.991 -16.622 1.00 23.64 18 ALA D CA 1
ATOM 6825 C C . ALA D 1 18 ? 44.680 0.083 -17.194 1.00 24.85 18 ALA D C 1
ATOM 6826 O O . ALA D 1 18 ? 45.434 0.487 -18.099 1.00 24.64 18 ALA D O 1
ATOM 6828 N N . LYS D 1 19 ? 44.737 -1.150 -16.680 1.00 25.25 19 LYS D N 1
ATOM 6829 C CA . LYS D 1 19 ? 45.747 -2.123 -17.103 1.00 26.15 19 LYS D CA 1
ATOM 6830 C C . LYS D 1 19 ? 45.632 -2.405 -18.603 1.00 26.35 19 LYS D C 1
ATOM 6831 O O . LYS D 1 19 ? 46.633 -2.379 -19.328 1.00 26.38 19 LYS D O 1
ATOM 6837 N N . ALA D 1 20 ? 44.407 -2.649 -19.072 1.00 25.82 20 ALA D N 1
ATOM 6838 C CA . ALA D 1 20 ? 44.151 -2.862 -20.499 1.00 25.48 20 ALA D CA 1
ATOM 6839 C C . ALA D 1 20 ? 44.564 -1.675 -21.385 1.00 25.93 20 ALA D C 1
ATOM 6840 O O . ALA D 1 20 ? 45.111 -1.855 -22.474 1.00 25.96 20 ALA D O 1
ATOM 6842 N N . LEU D 1 21 ? 44.309 -0.457 -20.914 1.00 26.55 21 LEU D N 1
ATOM 6843 C CA . LEU D 1 21 ? 44.726 0.748 -21.628 1.00 27.35 21 LEU D CA 1
ATOM 6844 C C . LEU D 1 21 ? 46.247 0.772 -21.810 1.00 28.74 21 LEU D C 1
ATOM 6845 O O . LEU D 1 21 ? 46.741 0.989 -22.924 1.00 28.61 21 LEU D O 1
ATOM 6850 N N . GLU D 1 22 ? 46.979 0.532 -20.730 1.00 30.09 22 GLU D N 1
ATOM 6851 C CA . GLU D 1 22 ? 48.445 0.532 -20.853 1.00 32.57 22 GLU D CA 1
ATOM 6852 C C . GLU D 1 22 ? 49.013 -0.642 -21.663 1.00 32.71 22 GLU D C 1
ATOM 6853 O O . GLU D 1 22 ? 49.928 -0.449 -22.464 1.00 32.79 22 GLU D O 1
ATOM 6859 N N . GLU D 1 23 ? 48.429 -1.830 -21.514 1.00 33.17 23 GLU D N 1
ATOM 6860 C CA . GLU D 1 23 ? 48.904 -2.999 -22.251 1.00 33.99 23 GLU D CA 1
ATOM 6861 C C . GLU D 1 23 ? 48.622 -2.876 -23.740 1.00 33.73 23 GLU D C 1
ATOM 6862 O O . GLU D 1 23 ? 49.286 -3.523 -24.558 1.00 33.99 23 GLU D O 1
ATOM 6868 N N . ASN D 1 24 ? 47.636 -2.050 -24.087 1.00 32.90 24 ASN D N 1
ATOM 6869 C CA . ASN D 1 24 ? 47.277 -1.826 -25.479 1.00 32.25 24 ASN D CA 1
ATOM 6870 C C . ASN D 1 24 ? 47.862 -0.541 -26.060 1.00 31.85 24 ASN D C 1
ATOM 6871 O O . ASN D 1 24 ? 47.500 -0.129 -27.170 1.00 31.90 24 ASN D O 1
ATOM 6876 N N . LYS D 1 25 ? 48.780 0.065 -25.312 1.00 31.91 25 LYS D N 1
ATOM 6877 C CA . LYS D 1 25 ? 49.479 1.291 -25.713 1.00 32.25 25 LYS D CA 1
ATOM 6878 C C . LYS D 1 25 ? 48.570 2.464 -26.025 1.00 31.93 25 LYS D C 1
ATOM 6879 O O . LYS D 1 25 ? 48.824 3.227 -26.965 1.00 31.72 25 LYS D O 1
ATOM 6885 N N . VAL D 1 26 ? 47.507 2.605 -25.235 1.00 30.71 26 VAL D N 1
ATOM 6886 C CA . VAL D 1 26 ? 46.631 3.760 -25.361 1.00 29.41 26 VAL D CA 1
ATOM 6887 C C . VAL D 1 26 ? 47.095 4.850 -24.401 1.00 29.02 26 VAL D C 1
ATOM 6888 O O . VAL D 1 26 ? 47.303 4.588 -23.211 1.00 28.85 26 VAL D O 1
ATOM 6892 N N . GLN D 1 27 ? 47.252 6.062 -24.928 1.00 28.44 27 GLN D N 1
ATOM 6893 C CA . GLN D 1 27 ? 47.564 7.255 -24.130 1.00 29.35 27 GLN D CA 1
ATOM 6894 C C . GLN D 1 27 ? 46.368 7.522 -23.230 1.00 27.86 27 GLN D C 1
ATOM 6895 O O . GLN D 1 27 ? 45.255 7.669 -23.724 1.00 28.51 27 GLN D O 1
ATOM 6901 N N . TYR D 1 28 ? 46.580 7.579 -21.924 1.00 26.77 28 TYR D N 1
ATOM 6902 C CA . TYR D 1 28 ? 45.451 7.807 -21.014 1.00 25.92 28 TYR D CA 1
ATOM 6903 C C . TYR D 1 28 ? 45.835 8.540 -19.735 1.00 25.91 28 TYR D C 1
ATOM 6904 O O . TYR D 1 28 ? 46.970 8.415 -19.244 1.00 25.50 28 TYR D O 1
ATOM 6913 N N . ASP D 1 29 ? 44.887 9.332 -19.228 1.00 24.89 29 ASP D N 1
ATOM 6914 C CA . ASP D 1 29 ? 44.959 9.915 -17.888 1.00 24.48 29 ASP D CA 1
ATOM 6915 C C . ASP D 1 29 ? 43.818 9.358 -17.044 1.00 23.54 29 ASP D C 1
ATOM 6916 O O . ASP D 1 29 ? 42.813 8.889 -17.583 1.00 22.47 29 ASP D O 1
ATOM 6921 N N . ILE D 1 30 ? 43.992 9.420 -15.720 1.00 22.79 30 ILE D N 1
ATOM 6922 C CA . ILE D 1 30 ? 42.944 9.125 -14.757 1.00 22.41 30 ILE D CA 1
ATOM 6923 C C . ILE D 1 30 ? 42.573 10.453 -14.092 1.00 22.04 30 ILE D C 1
ATOM 6924 O O . ILE D 1 30 ? 43.462 11.231 -13.694 1.00 22.43 30 ILE D O 1
ATOM 6929 N N . ILE D 1 31 ? 41.279 10.749 -14.030 1.00 21.08 31 ILE D N 1
ATOM 6930 C CA . ILE D 1 31 ? 40.798 11.838 -13.190 1.00 20.71 31 ILE D CA 1
ATOM 6931 C C . ILE D 1 31 ? 39.919 11.286 -12.080 1.00 19.82 31 ILE D C 1
ATOM 6932 O O . ILE D 1 31 ? 38.927 10.610 -12.348 1.00 19.02 31 ILE D O 1
ATOM 6937 N N . ASN D 1 32 ? 40.292 11.548 -10.832 1.00 19.36 32 ASN D N 1
ATOM 6938 C CA . ASN D 1 32 ? 39.451 11.153 -9.733 1.00 18.53 32 ASN D CA 1
ATOM 6939 C C . ASN D 1 32 ? 38.481 12.294 -9.353 1.00 18.47 32 ASN D C 1
ATOM 6940 O O . ASN D 1 32 ? 38.883 13.316 -8.780 1.00 17.74 32 ASN D O 1
ATOM 6945 N N . VAL D 1 33 ? 37.206 12.090 -9.658 1.00 17.59 33 VAL D N 1
ATOM 6946 C CA . VAL D 1 33 ? 36.196 13.131 -9.439 1.00 18.20 33 VAL D CA 1
ATOM 6947 C C . VAL D 1 33 ? 35.676 13.189 -7.992 1.00 19.45 33 VAL D C 1
ATOM 6948 O O . VAL D 1 33 ? 34.830 14.030 -7.650 1.00 21.77 33 VAL D O 1
ATOM 6952 N N . ALA D 1 34 ? 36.188 12.312 -7.141 1.00 20.03 34 ALA D N 1
ATOM 6953 C CA . ALA D 1 34 ? 36.025 12.477 -5.700 1.00 20.86 34 ALA D CA 1
ATOM 6954 C C . ALA D 1 34 ? 37.110 13.425 -5.164 1.00 21.66 34 ALA D C 1
ATOM 6955 O O . ALA D 1 34 ? 37.043 13.884 -4.032 1.00 22.29 34 ALA D O 1
ATOM 6957 N N . GLN D 1 35 ? 38.110 13.728 -5.981 1.00 21.58 35 GLN D N 1
ATOM 6958 C CA . GLN D 1 35 ? 39.177 14.611 -5.517 1.00 21.63 35 GLN D CA 1
ATOM 6959 C C . GLN D 1 35 ? 39.250 15.934 -6.250 1.00 20.89 35 GLN D C 1
ATOM 6960 O O . GLN D 1 35 ? 39.588 16.945 -5.647 1.00 21.86 35 GLN D O 1
ATOM 6966 N N . GLU D 1 36 ? 38.932 15.933 -7.537 1.00 20.28 36 GLU D N 1
ATOM 6967 C CA . GLU D 1 36 ? 39.131 17.090 -8.375 1.00 20.79 36 GLU D CA 1
ATOM 6968 C C . GLU D 1 36 ? 37.807 17.662 -8.894 1.00 20.26 36 GLU D C 1
ATOM 6969 O O . GLU D 1 36 ? 36.952 16.903 -9.389 1.00 20.07 36 GLU D O 1
ATOM 6975 N N . PRO D 1 37 ? 37.663 18.998 -8.845 1.00 19.44 37 PRO D N 1
ATOM 6976 C CA . PRO D 1 37 ? 36.502 19.567 -9.524 1.00 19.55 37 PRO D CA 1
ATOM 6977 C C . PRO D 1 37 ? 36.681 19.563 -11.055 1.00 19.83 37 PRO D C 1
ATOM 6978 O O . PRO D 1 37 ? 37.809 19.427 -11.537 1.00 20.47 37 PRO D O 1
ATOM 6982 N N . LEU D 1 38 ? 35.580 19.688 -11.799 1.00 19.39 38 LEU D N 1
ATOM 6983 C CA . LEU D 1 38 ? 35.620 19.742 -13.280 1.00 20.56 38 LEU D CA 1
ATOM 6984 C C . LEU D 1 38 ? 34.977 21.042 -13.757 1.00 20.89 38 LEU D C 1
ATOM 6985 O O . LEU D 1 38 ? 33.788 21.268 -13.508 1.00 20.97 38 LEU D O 1
ATOM 6990 N N . PRO D 1 39 ? 35.737 21.891 -14.464 1.00 21.57 39 PRO D N 1
ATOM 6991 C CA . PRO D 1 39 ? 35.146 23.141 -14.921 1.00 21.60 39 PRO D CA 1
ATOM 6992 C C . PRO D 1 39 ? 34.390 22.929 -16.239 1.00 23.11 39 PRO D C 1
ATOM 6993 O O . PRO D 1 39 ? 34.715 21.993 -16.981 1.00 21.49 39 PRO D O 1
ATOM 6997 N N . PHE D 1 40 ? 33.361 23.750 -16.477 1.00 23.60 40 PHE D N 1
ATOM 6998 C CA . PHE D 1 40 ? 32.736 23.846 -17.793 1.00 25.73 40 PHE D CA 1
ATOM 6999 C C . PHE D 1 40 ? 33.640 24.775 -18.561 1.00 27.54 40 PHE D C 1
ATOM 7000 O O . PHE D 1 40 ? 33.567 26.005 -18.425 1.00 28.59 40 PHE D O 1
ATOM 7008 N N . ASN D 1 41 ? 34.539 24.184 -19.325 1.00 28.85 41 ASN D N 1
ATOM 7009 C CA . ASN D 1 41 ? 35.395 24.959 -20.202 1.00 31.27 41 ASN D CA 1
ATOM 7010 C C . ASN D 1 41 ? 35.900 24.013 -21.272 1.00 31.74 41 ASN D C 1
ATOM 7011 O O . ASN D 1 41 ? 35.523 22.831 -21.270 1.00 32.15 41 ASN D O 1
ATOM 7016 N N . LYS D 1 42 ? 36.715 24.518 -22.191 1.00 32.22 42 LYS D N 1
ATOM 7017 C CA . LYS D 1 42 ? 37.110 23.715 -23.356 1.00 33.35 42 LYS D CA 1
ATOM 7018 C C . LYS D 1 42 ? 38.384 22.902 -23.122 1.00 33.22 42 LYS D C 1
ATOM 7019 O O . LYS D 1 42 ? 38.766 22.108 -23.977 1.00 33.65 42 LYS D O 1
ATOM 7025 N N . ALA D 1 43 ? 39.013 23.102 -21.958 1.00 32.75 43 ALA D N 1
ATOM 7026 C CA . ALA D 1 43 ? 40.257 22.431 -21.556 1.00 32.44 43 ALA D CA 1
ATOM 7027 C C . ALA D 1 43 ? 40.205 20.890 -21.547 1.00 32.07 43 ALA D C 1
ATOM 7028 O O . ALA D 1 43 ? 41.188 20.242 -21.914 1.00 32.25 43 ALA D O 1
ATOM 7030 N N . LEU D 1 44 ? 39.067 20.314 -21.136 1.00 30.77 44 LEU D N 1
ATOM 7031 C CA . LEU D 1 44 ? 38.879 18.856 -21.121 1.00 29.27 44 LEU D CA 1
ATOM 7032 C C . LEU D 1 44 ? 38.804 18.270 -22.529 1.00 28.88 44 LEU D C 1
ATOM 7033 O O . LEU D 1 44 ? 38.915 17.058 -22.722 1.00 27.89 44 LEU D O 1
ATOM 7038 N N . GLY D 1 45 ? 38.620 19.138 -23.512 1.00 28.73 45 GLY D N 1
ATOM 7039 C CA . GLY D 1 45 ? 38.569 18.731 -24.913 1.00 28.85 45 GLY D CA 1
ATOM 7040 C C . GLY D 1 45 ? 39.853 18.119 -25.444 1.00 29.12 45 GLY D C 1
ATOM 7041 O O . GLY D 1 45 ? 39.887 17.648 -26.567 1.00 29.19 45 GLY D O 1
ATOM 7042 N N . ARG D 1 46 ? 40.892 18.107 -24.617 1.00 30.28 46 ARG D N 1
ATOM 7043 C CA . ARG D 1 46 ? 42.167 17.459 -24.946 1.00 31.11 46 ARG D CA 1
ATOM 7044 C C . ARG D 1 46 ? 42.007 15.927 -25.060 1.00 30.53 46 ARG D C 1
ATOM 7045 O O . ARG D 1 46 ? 42.777 15.257 -25.765 1.00 30.86 46 ARG D O 1
ATOM 7053 N N . TYR D 1 47 ? 40.968 15.400 -24.411 1.00 29.06 47 TYR D N 1
ATOM 7054 C CA . TYR D 1 47 ? 40.600 13.979 -24.494 1.00 27.76 47 TYR D CA 1
ATOM 7055 C C . TYR D 1 47 ? 39.643 13.666 -25.625 1.00 27.35 47 TYR D C 1
ATOM 7056 O O . TYR D 1 47 ? 38.696 14.408 -25.879 1.00 27.96 47 TYR D O 1
ATOM 7065 N N . ASP D 1 48 ? 39.897 12.557 -26.300 1.00 26.83 48 ASP D N 1
ATOM 7066 C CA . ASP D 1 48 ? 39.041 12.105 -27.381 1.00 26.79 48 ASP D CA 1
ATOM 7067 C C . ASP D 1 48 ? 37.877 11.282 -26.841 1.00 25.13 48 ASP D C 1
ATOM 7068 O O . ASP D 1 48 ? 36.769 11.355 -27.360 1.00 25.58 48 ASP D O 1
ATOM 7073 N N . VAL D 1 49 ? 38.144 10.483 -25.816 1.00 23.27 49 VAL D N 1
ATOM 7074 C CA . VAL D 1 49 ? 37.135 9.579 -25.274 1.00 21.41 49 VAL D CA 1
ATOM 7075 C C . VAL D 1 49 ? 37.282 9.575 -23.771 1.00 20.48 49 VAL D C 1
ATOM 7076 O O . VAL D 1 49 ? 38.407 9.652 -23.266 1.00 19.66 49 VAL D O 1
ATOM 7080 N N . ALA D 1 50 ? 36.149 9.515 -23.071 1.00 19.04 50 ALA D N 1
ATOM 7081 C CA . ALA D 1 50 ? 36.129 9.343 -21.614 1.00 18.88 50 ALA D CA 1
ATOM 7082 C C . ALA D 1 50 ? 35.427 8.035 -21.299 1.00 18.07 50 ALA D C 1
ATOM 7083 O O . ALA D 1 50 ? 34.339 7.763 -21.850 1.00 17.92 50 ALA D O 1
ATOM 7085 N N . ILE D 1 51 ? 36.026 7.256 -20.397 1.00 17.36 51 ILE D N 1
ATOM 7086 C CA . ILE D 1 51 ? 35.411 6.031 -19.878 1.00 16.33 51 ILE D CA 1
ATOM 7087 C C . ILE D 1 51 ? 34.900 6.371 -18.477 1.00 16.00 51 ILE D C 1
ATOM 7088 O O . ILE D 1 51 ? 35.694 6.683 -17.577 1.00 15.47 51 ILE D O 1
ATOM 7093 N N . ILE D 1 52 ? 33.579 6.367 -18.322 1.00 15.33 52 ILE D N 1
ATOM 7094 C CA . ILE D 1 52 ? 32.947 6.890 -17.101 1.00 15.75 52 ILE D CA 1
ATOM 7095 C C . ILE D 1 52 ? 32.732 5.745 -16.107 1.00 15.55 52 ILE D C 1
ATOM 7096 O O . ILE D 1 52 ? 31.868 4.884 -16.320 1.00 15.74 52 ILE D O 1
ATOM 7101 N N . ARG D 1 53 ? 33.519 5.742 -15.029 1.00 16.24 53 ARG D N 1
ATOM 7102 C CA . ARG D 1 53 ? 33.526 4.627 -14.085 1.00 15.77 53 ARG D CA 1
ATOM 7103 C C . ARG D 1 53 ? 33.316 4.971 -12.618 1.00 16.05 53 ARG D C 1
ATOM 7104 O O . ARG D 1 53 ? 33.585 4.134 -11.790 1.00 16.85 53 ARG D O 1
ATOM 7112 N N . PRO D 1 54 ? 32.824 6.179 -12.283 1.00 17.05 54 PRO D N 1
ATOM 7113 C CA . PRO D 1 54 ? 32.561 6.281 -10.824 1.00 17.99 54 PRO D CA 1
ATOM 7114 C C . PRO D 1 54 ? 31.479 5.336 -10.338 1.00 19.02 54 PRO D C 1
ATOM 7115 O O . PRO D 1 54 ? 30.573 4.959 -11.086 1.00 19.25 54 PRO D O 1
ATOM 7119 N N . VAL D 1 55 ? 31.564 5.010 -9.052 1.00 20.12 55 VAL D N 1
ATOM 7120 C CA . VAL D 1 55 ? 30.661 4.101 -8.390 1.00 21.77 55 VAL D CA 1
ATOM 7121 C C . VAL D 1 55 ? 29.343 4.807 -8.048 1.00 22.25 55 VAL D C 1
ATOM 7122 O O . VAL D 1 55 ? 28.303 4.171 -7.980 1.00 23.23 55 VAL D O 1
ATOM 7126 N N . SER D 1 56 ? 29.417 6.111 -7.809 1.00 22.57 56 SER D N 1
ATOM 7127 C CA . SER D 1 56 ? 28.246 6.931 -7.499 1.00 23.18 56 SER D CA 1
ATOM 7128 C C . SER D 1 56 ? 27.559 7.280 -8.804 1.00 22.44 56 SER D C 1
ATOM 7129 O O . SER D 1 56 ? 28.206 7.749 -9.727 1.00 21.86 56 SER D O 1
ATOM 7132 N N . MET D 1 57 ? 26.254 7.036 -8.882 1.00 21.72 57 MET D N 1
ATOM 7133 C CA . MET D 1 57 ? 25.501 7.369 -10.085 1.00 22.55 57 MET D CA 1
ATOM 7134 C C . MET D 1 57 ? 25.509 8.864 -10.428 1.00 20.94 57 MET D C 1
ATOM 7135 O O . MET D 1 57 ? 25.610 9.226 -11.629 1.00 19.38 57 MET D O 1
ATOM 7140 N N . TYR D 1 58 ? 25.402 9.726 -9.415 1.00 19.31 58 TYR D N 1
ATOM 7141 C CA A TYR D 1 58 ? 25.421 11.154 -9.717 0.50 19.79 58 TYR D CA 1
ATOM 7142 C CA B TYR D 1 58 ? 25.464 11.186 -9.620 0.50 19.35 58 TYR D CA 1
ATOM 7143 C C . TYR D 1 58 ? 26.808 11.600 -10.171 1.00 18.49 58 TYR D C 1
ATOM 7144 O O . TYR D 1 58 ? 26.904 12.457 -11.046 1.00 19.69 58 TYR D O 1
ATOM 7161 N N . ARG D 1 59 ? 27.866 10.984 -9.643 1.00 17.48 59 ARG D N 1
ATOM 7162 C CA . ARG D 1 59 ? 29.205 11.357 -10.087 1.00 17.36 59 ARG D CA 1
ATOM 7163 C C . ARG D 1 59 ? 29.411 10.902 -11.524 1.00 16.61 59 ARG D C 1
ATOM 7164 O O . ARG D 1 59 ? 30.017 11.623 -12.321 1.00 17.21 59 ARG D O 1
ATOM 7172 N N . ALA D 1 60 ? 28.880 9.731 -11.867 1.00 16.34 60 ALA D N 1
ATOM 7173 C CA . ALA D 1 60 ? 28.944 9.246 -13.260 1.00 15.95 60 ALA D CA 1
ATOM 7174 C C . ALA D 1 60 ? 28.189 10.182 -14.178 1.00 16.02 60 ALA D C 1
ATOM 7175 O O . ALA D 1 60 ? 28.724 10.610 -15.189 1.00 16.55 60 ALA D O 1
ATOM 7177 N N . LEU D 1 61 ? 26.934 10.479 -13.820 1.00 15.52 61 LEU D N 1
ATOM 7178 C CA . LEU D 1 61 ? 26.078 11.368 -14.607 1.00 15.91 61 LEU D CA 1
ATOM 7179 C C . LEU D 1 61 ? 26.730 12.719 -14.856 1.00 15.20 61 LEU D C 1
ATOM 7180 O O . LEU D 1 61 ? 26.869 13.162 -16.001 1.00 13.37 61 LEU D O 1
ATOM 7185 N N . TYR D 1 62 ? 27.175 13.360 -13.792 1.00 13.96 62 TYR D N 1
ATOM 7186 C CA . TYR D 1 62 ? 27.667 14.710 -13.942 1.00 15.06 62 TYR D CA 1
ATOM 7187 C C . TYR D 1 62 ? 29.070 14.806 -14.521 1.00 15.46 62 TYR D C 1
ATOM 7188 O O . TYR D 1 62 ? 29.377 15.767 -15.229 1.00 15.54 62 TYR D O 1
ATOM 7197 N N . SER D 1 63 ? 29.935 13.835 -14.225 1.00 15.28 63 SER D N 1
ATOM 7198 C CA . SER D 1 63 ? 31.234 13.830 -14.865 1.00 16.46 63 SER D CA 1
ATOM 7199 C C . SER D 1 63 ? 31.058 13.641 -16.393 1.00 15.75 63 SER D C 1
ATOM 7200 O O . SER D 1 63 ? 31.688 14.330 -17.182 1.00 15.75 63 SER D O 1
ATOM 7203 N N . SER D 1 64 ? 30.146 12.765 -16.796 1.00 16.31 64 SER D N 1
ATOM 7204 C CA . SER D 1 64 ? 29.848 12.589 -18.212 1.00 16.44 64 SER D CA 1
ATOM 7205 C C . SER D 1 64 ? 29.330 13.879 -18.839 1.00 16.48 64 SER D C 1
ATOM 7206 O O . SER D 1 64 ? 29.748 14.249 -19.951 1.00 16.04 64 SER D O 1
ATOM 7209 N N . ALA D 1 65 ? 28.407 14.553 -18.149 1.00 15.18 65 ALA D N 1
ATOM 7210 C CA . ALA D 1 65 ? 27.842 15.811 -18.667 1.00 16.07 65 ALA D CA 1
ATOM 7211 C C . ALA D 1 65 ? 28.890 16.897 -18.870 1.00 15.87 65 ALA D C 1
ATOM 7212 O O . ALA D 1 65 ? 28.889 17.604 -19.893 1.00 15.83 65 ALA D O 1
ATOM 7214 N N . VAL D 1 66 ? 29.787 17.060 -17.900 1.00 16.12 66 VAL D N 1
ATOM 7215 C CA . VAL D 1 66 ? 30.835 18.076 -18.055 1.00 15.82 66 VAL D CA 1
ATOM 7216 C C . VAL D 1 66 ? 31.786 17.762 -19.207 1.00 15.64 66 VAL D C 1
ATOM 7217 O O . VAL D 1 66 ? 32.171 18.656 -19.951 1.00 16.11 66 VAL D O 1
ATOM 7221 N N . LEU D 1 67 ? 32.201 16.498 -19.319 1.00 15.46 67 LEU D N 1
ATOM 7222 C CA . LEU D 1 67 ? 33.080 16.102 -20.411 1.00 15.62 67 LEU D CA 1
ATOM 7223 C C . LEU D 1 67 ? 32.415 16.291 -21.775 1.00 15.78 67 LEU D C 1
ATOM 7224 O O . LEU D 1 67 ? 33.054 16.759 -22.725 1.00 14.76 67 LEU D O 1
ATOM 7229 N N . GLU D 1 68 ? 31.132 15.954 -21.879 1.00 15.79 68 GLU D N 1
ATOM 7230 C CA . GLU D 1 68 ? 30.404 16.134 -23.158 1.00 16.63 68 GLU D CA 1
ATOM 7231 C C . GLU D 1 68 ? 30.309 17.601 -23.557 1.00 16.93 68 GLU D C 1
ATOM 7232 O O . GLU D 1 68 ? 30.297 17.934 -24.768 1.00 16.29 68 GLU D O 1
ATOM 7238 N N . ALA D 1 69 ? 30.189 18.470 -22.555 1.00 15.89 69 ALA D N 1
ATOM 7239 C CA . ALA D 1 69 ? 30.182 19.935 -22.767 1.00 18.27 69 ALA D CA 1
ATOM 7240 C C . ALA D 1 69 ? 31.458 20.415 -23.446 1.00 18.34 69 ALA D C 1
ATOM 7241 O O . ALA D 1 69 ? 31.456 21.391 -24.217 1.00 18.41 69 ALA D O 1
ATOM 7243 N N . ALA D 1 70 ? 32.555 19.722 -23.148 1.00 19.11 70 ALA D N 1
ATOM 7244 C CA . ALA D 1 70 ? 33.871 20.057 -23.699 1.00 20.34 70 ALA D CA 1
ATOM 7245 C C . ALA D 1 70 ? 34.096 19.379 -25.051 1.00 20.58 70 ALA D C 1
ATOM 7246 O O . ALA D 1 70 ? 35.142 19.563 -25.680 1.00 21.08 70 ALA D O 1
ATOM 7248 N N . GLY D 1 71 ? 33.111 18.593 -25.478 1.00 20.65 71 GLY D N 1
ATOM 7249 C CA . GLY D 1 71 ? 33.132 17.915 -26.797 1.00 20.69 71 GLY D CA 1
ATOM 7250 C C . GLY D 1 71 ? 33.749 16.524 -26.749 1.00 21.51 71 GLY D C 1
ATOM 7251 O O . GLY D 1 71 ? 34.057 15.920 -27.793 1.00 21.90 71 GLY D O 1
ATOM 7252 N N . VAL D 1 72 ? 33.940 15.999 -25.538 1.00 20.70 72 VAL D N 1
ATOM 7253 C CA . VAL D 1 72 ? 34.545 14.671 -25.371 1.00 20.87 72 VAL D CA 1
ATOM 7254 C C . VAL D 1 72 ? 33.447 13.624 -25.547 1.00 20.65 72 VAL D C 1
ATOM 7255 O O . VAL D 1 72 ? 32.337 13.791 -25.030 1.00 21.24 72 VAL D O 1
ATOM 7259 N N . HIS D 1 73 ? 33.748 12.562 -26.295 1.00 20.57 73 HIS D N 1
ATOM 7260 C CA . HIS D 1 73 ? 32.813 11.448 -26.390 1.00 21.11 73 HIS D CA 1
ATOM 7261 C C . HIS D 1 73 ? 32.908 10.609 -25.118 1.00 19.99 73 HIS D C 1
ATOM 7262 O O . HIS D 1 73 ? 33.993 10.111 -24.743 1.00 19.98 73 HIS D O 1
ATOM 7269 N N . THR D 1 74 ? 31.776 10.457 -24.441 1.00 18.74 74 THR D N 1
ATOM 7270 C CA . THR D 1 74 ? 31.788 9.699 -23.203 1.00 18.20 74 THR D CA 1
ATOM 7271 C C . THR D 1 74 ? 31.100 8.352 -23.351 1.00 17.01 74 THR D C 1
ATOM 7272 O O . THR D 1 74 ? 30.060 8.235 -24.007 1.00 17.99 74 THR D O 1
ATOM 7276 N N . ILE D 1 75 ? 31.715 7.344 -22.738 1.00 16.08 75 ILE D N 1
ATOM 7277 C CA . ILE D 1 75 ? 31.193 5.990 -22.684 1.00 15.47 75 ILE D CA 1
ATOM 7278 C C . ILE D 1 75 ? 30.958 5.632 -21.200 1.00 15.24 75 ILE D C 1
ATOM 7279 O O . ILE D 1 75 ? 31.921 5.459 -20.469 1.00 15.29 75 ILE D O 1
ATOM 7284 N N . ASN D 1 76 ? 29.707 5.534 -20.749 1.00 16.16 76 ASN D N 1
ATOM 7285 C CA . ASN D 1 76 ? 28.509 5.874 -21.530 1.00 16.21 76 ASN D CA 1
ATOM 7286 C C . ASN D 1 76 ? 28.168 7.360 -21.548 1.00 16.93 76 ASN D C 1
ATOM 7287 O O . ASN D 1 76 ? 28.705 8.121 -20.752 1.00 16.98 76 ASN D O 1
ATOM 7292 N N . SER D 1 77 ? 27.274 7.762 -22.453 1.00 17.36 77 SER D N 1
ATOM 7293 C CA . SER D 1 77 ? 26.816 9.164 -22.517 1.00 18.57 77 SER D CA 1
ATOM 7294 C C . SER D 1 77 ? 25.916 9.543 -21.346 1.00 18.21 77 SER D C 1
ATOM 7295 O O . SER D 1 77 ? 25.304 8.666 -20.731 1.00 18.66 77 SER D O 1
ATOM 7298 N N . SER D 1 78 ? 25.793 10.847 -21.064 1.00 19.22 78 SER D N 1
ATOM 7299 C CA . SER D 1 78 ? 24.962 11.326 -19.944 1.00 19.46 78 SER D CA 1
ATOM 7300 C C . SER D 1 78 ? 23.501 10.907 -20.154 1.00 19.65 78 SER D C 1
ATOM 7301 O O . SER D 1 78 ? 22.815 10.560 -19.210 1.00 18.65 78 SER D O 1
ATOM 7304 N N . ASP D 1 79 ? 23.059 10.884 -21.413 1.00 19.84 79 ASP D N 1
ATOM 7305 C CA . ASP D 1 79 ? 21.668 10.527 -21.732 1.00 21.72 79 ASP D CA 1
ATOM 7306 C C . ASP D 1 79 ? 21.415 9.057 -21.402 1.00 19.83 79 ASP D C 1
ATOM 7307 O O . ASP D 1 79 ? 20.362 8.695 -20.868 1.00 20.49 79 ASP D O 1
ATOM 7312 N N . VAL D 1 80 ? 22.393 8.211 -21.704 1.00 18.56 80 VAL D N 1
ATOM 7313 C CA . VAL D 1 80 ? 22.300 6.787 -21.407 1.00 18.55 80 VAL D CA 1
ATOM 7314 C C . VAL D 1 80 ? 22.366 6.568 -19.895 1.00 18.10 80 VAL D C 1
ATOM 7315 O O . VAL D 1 80 ? 21.647 5.735 -19.340 1.00 17.96 80 VAL D O 1
ATOM 7319 N N . ILE D 1 81 ? 23.255 7.286 -19.227 1.00 17.76 81 ILE D N 1
ATOM 7320 C CA . ILE D 1 81 ? 23.388 7.089 -17.770 1.00 18.56 81 ILE D CA 1
ATOM 7321 C C . ILE D 1 81 ? 22.042 7.438 -17.099 1.00 19.77 81 ILE D C 1
ATOM 7322 O O . ILE D 1 81 ? 21.571 6.739 -16.182 1.00 20.44 81 ILE D O 1
ATOM 7327 N N . ASN D 1 82 ? 21.438 8.525 -17.564 1.00 20.47 82 ASN D N 1
ATOM 7328 C CA . ASN D 1 82 ? 20.174 9.011 -17.013 1.00 21.73 82 ASN D CA 1
ATOM 7329 C C . ASN D 1 82 ? 19.055 7.980 -17.158 1.00 21.83 82 ASN D C 1
ATOM 7330 O O . ASN D 1 82 ? 18.348 7.677 -16.200 1.00 22.45 82 ASN D O 1
ATOM 7335 N N . VAL D 1 83 ? 18.920 7.423 -18.347 1.00 21.44 83 VAL D N 1
ATOM 7336 C CA . VAL D 1 83 ? 17.901 6.413 -18.614 1.00 21.95 83 VAL D CA 1
ATOM 7337 C C . VAL D 1 83 ? 18.218 5.051 -17.964 1.00 21.90 83 VAL D C 1
ATOM 7338 O O . VAL D 1 83 ? 17.377 4.479 -17.265 1.00 22.51 83 VAL D O 1
ATOM 7342 N N . CYS D 1 84 ? 19.423 4.528 -18.187 1.00 21.20 84 CYS D N 1
ATOM 7343 C CA . CYS D 1 84 ? 19.786 3.236 -17.581 1.00 22.06 84 CYS D CA 1
ATOM 7344 C C . CYS D 1 84 ? 19.830 3.279 -16.069 1.00 20.99 84 CYS D C 1
ATOM 7345 O O . CYS D 1 84 ? 19.561 2.285 -15.429 1.00 22.36 84 CYS D O 1
ATOM 7348 N N . GLY D 1 85 ? 20.152 4.432 -15.501 1.00 20.62 85 GLY D N 1
ATOM 7349 C CA . GLY D 1 85 ? 20.194 4.561 -14.043 1.00 19.84 85 GLY D CA 1
ATOM 7350 C C . GLY D 1 85 ? 18.814 4.563 -13.393 1.00 19.96 85 GLY D C 1
ATOM 7351 O O . GLY D 1 85 ? 18.685 4.432 -12.188 1.00 20.40 85 GLY D O 1
ATOM 7352 N N . ASP D 1 86 ? 17.780 4.712 -14.199 1.00 19.01 86 ASP D N 1
ATOM 7353 C CA . ASP D 1 86 ? 16.441 4.848 -13.683 1.00 18.11 86 ASP D CA 1
ATOM 7354 C C . ASP D 1 86 ? 15.526 3.773 -14.260 1.00 16.86 86 ASP D C 1
ATOM 7355 O O . ASP D 1 86 ? 15.274 3.730 -15.471 1.00 15.79 86 ASP D O 1
ATOM 7360 N N . LYS D 1 87 ? 15.040 2.896 -13.394 1.00 15.39 87 LYS D N 1
ATOM 7361 C CA . LYS D 1 87 ? 14.216 1.764 -13.842 1.00 15.28 87 LYS D CA 1
ATOM 7362 C C . LYS D 1 87 ? 12.939 2.157 -14.591 1.00 14.75 87 LYS D C 1
ATOM 7363 O O . LYS D 1 87 ? 12.569 1.533 -15.598 1.00 14.75 87 LYS D O 1
ATOM 7369 N N . ILE D 1 88 ? 12.293 3.227 -14.133 1.00 13.97 88 ILE D N 1
ATOM 7370 C CA . ILE D 1 88 ? 11.062 3.697 -14.748 1.00 14.09 88 ILE D CA 1
ATOM 7371 C C . ILE D 1 88 ? 11.337 4.236 -16.144 1.00 13.51 88 ILE D C 1
ATOM 7372 O O . ILE D 1 88 ? 10.615 3.893 -17.099 1.00 13.90 88 ILE D O 1
ATOM 7377 N N . LEU D 1 89 ? 12.395 5.052 -16.275 1.00 13.12 89 LEU D N 1
ATOM 7378 C CA . LEU D 1 89 ? 12.768 5.567 -17.600 1.00 13.15 89 LEU D CA 1
ATOM 7379 C C . LEU D 1 89 ? 13.148 4.439 -18.557 1.00 13.44 89 LEU D C 1
ATOM 7380 O O . LEU D 1 89 ? 12.787 4.484 -19.748 1.00 12.78 89 LEU D O 1
ATOM 7385 N N . THR D 1 90 ? 13.903 3.459 -18.048 1.00 13.76 90 THR D N 1
ATOM 7386 C CA . THR D 1 90 ? 14.207 2.254 -18.820 1.00 13.66 90 THR D CA 1
ATOM 7387 C C . THR D 1 90 ? 12.948 1.492 -19.254 1.00 13.79 90 THR D C 1
ATOM 7388 O O . THR D 1 90 ? 12.734 1.245 -20.444 1.00 12.81 90 THR D O 1
ATOM 7392 N N . TYR D 1 91 ? 12.118 1.107 -18.297 1.00 13.47 91 TYR D N 1
ATOM 7393 C CA . TYR D 1 91 ? 10.877 0.403 -18.636 1.00 14.43 91 TYR D CA 1
ATOM 7394 C C . TYR D 1 91 ? 10.026 1.156 -19.675 1.00 15.58 91 TYR D C 1
ATOM 7395 O O . TYR D 1 91 ? 9.476 0.531 -20.613 1.00 15.43 91 TYR D O 1
ATOM 7404 N N . SER D 1 92 ? 9.947 2.475 -19.527 1.00 15.85 92 SER D N 1
ATOM 7405 C CA . SER D 1 92 ? 9.187 3.299 -20.472 1.00 17.90 92 SER D CA 1
ATOM 7406 C C . SER D 1 92 ? 9.696 3.130 -21.919 1.00 17.97 92 SER D C 1
ATOM 7407 O O . SER D 1 92 ? 8.897 2.930 -22.844 1.00 18.42 92 SER D O 1
ATOM 7410 N N . LYS D 1 93 ? 11.012 3.206 -22.120 1.00 18.75 93 LYS D N 1
ATOM 7411 C CA . LYS D 1 93 ? 11.570 3.057 -23.485 1.00 19.33 93 LYS D CA 1
ATOM 7412 C C . LYS D 1 93 ? 11.354 1.646 -24.026 1.00 18.87 93 LYS D C 1
ATOM 7413 O O . LYS D 1 93 ? 11.019 1.463 -25.210 1.00 18.82 93 LYS D O 1
ATOM 7419 N N . LEU D 1 94 ? 11.533 0.645 -23.161 1.00 17.79 94 LEU D N 1
ATOM 7420 C CA . LEU D 1 94 ? 11.421 -0.753 -23.587 1.00 18.18 94 LEU D CA 1
ATOM 7421 C C . LEU D 1 94 ? 9.976 -1.105 -23.936 1.00 18.33 94 LEU D C 1
ATOM 7422 O O . LEU D 1 94 ? 9.681 -1.714 -24.988 1.00 18.09 94 LEU D O 1
ATOM 7427 N N . TYR D 1 95 ? 9.058 -0.658 -23.084 1.00 17.63 95 TYR D N 1
ATOM 7428 C CA . TYR D 1 95 ? 7.646 -0.995 -23.259 1.00 18.24 95 TYR D CA 1
ATOM 7429 C C . TYR D 1 95 ? 7.081 -0.377 -24.563 1.00 18.83 95 TYR D C 1
ATOM 7430 O O . TYR D 1 95 ? 6.337 -1.027 -25.294 1.00 17.94 95 TYR D O 1
ATOM 7439 N N . ARG D 1 96 ? 7.415 0.884 -24.799 1.00 20.39 96 ARG D N 1
ATOM 7440 C CA . ARG D 1 96 ? 7.028 1.613 -26.015 1.00 23.29 96 ARG D CA 1
ATOM 7441 C C . ARG D 1 96 ? 7.470 0.880 -27.278 1.00 23.95 96 ARG D C 1
ATOM 7442 O O . ARG D 1 96 ? 6.780 0.912 -28.297 1.00 24.54 96 ARG D O 1
ATOM 7450 N N . GLU D 1 97 ? 8.614 0.210 -27.199 1.00 25.00 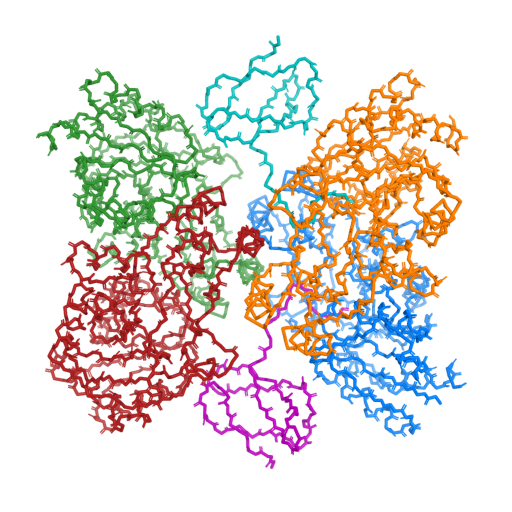97 GLU D N 1
ATOM 7451 C CA . GLU D 1 97 ? 9.146 -0.532 -28.342 1.00 26.12 97 GLU D CA 1
ATOM 7452 C C . GLU D 1 97 ? 8.695 -1.994 -28.441 1.00 26.20 97 GLU D C 1
ATOM 7453 O O . GLU D 1 97 ? 9.008 -2.663 -29.420 1.00 27.10 97 GLU D O 1
ATOM 7459 N N . GLY D 1 98 ? 7.955 -2.484 -27.447 1.00 25.24 98 GLY D N 1
ATOM 7460 C CA . GLY D 1 98 ? 7.427 -3.852 -27.469 1.00 24.77 98 GLY D CA 1
ATOM 7461 C C . GLY D 1 98 ? 8.396 -4.900 -26.943 1.00 24.59 98 GLY D C 1
ATOM 7462 O O . GLY D 1 98 ? 8.228 -6.091 -27.215 1.00 24.67 98 GLY D O 1
ATOM 7463 N N . ILE D 1 99 ? 9.404 -4.455 -26.190 1.00 22.85 99 ILE D N 1
ATOM 7464 C CA . ILE D 1 99 ? 10.340 -5.344 -25.487 1.00 22.39 99 ILE D CA 1
ATOM 7465 C C . ILE D 1 99 ? 9.709 -5.765 -24.163 1.00 20.87 99 ILE D C 1
ATOM 7466 O O . ILE D 1 99 ? 9.296 -4.889 -23.393 1.00 21.00 99 ILE D O 1
ATOM 7471 N N . PRO D 1 100 ? 9.583 -7.086 -23.914 1.00 19.04 100 PRO D N 1
ATOM 7472 C CA . PRO D 1 100 ? 8.886 -7.554 -22.704 1.00 19.46 100 PRO D CA 1
ATOM 7473 C C . PRO D 1 100 ? 9.593 -7.077 -21.438 1.00 18.06 100 PRO D C 1
ATOM 7474 O O . PRO D 1 100 ? 10.829 -7.089 -21.362 1.00 17.67 100 PRO D O 1
ATOM 7478 N N . ILE D 1 101 ? 8.792 -6.623 -20.483 1.00 17.20 101 ILE D N 1
ATOM 7479 C CA . ILE D 1 101 ? 9.292 -6.230 -19.158 1.00 16.56 101 ILE D CA 1
ATOM 7480 C C . ILE D 1 101 ? 8.395 -6.905 -18.138 1.00 15.16 101 ILE D C 1
ATOM 7481 O O . ILE D 1 101 ? 7.332 -7.363 -18.498 1.00 16.23 101 ILE D O 1
ATOM 7486 N N . PRO D 1 102 ? 8.801 -6.966 -16.853 1.00 16.45 102 PRO D N 1
ATOM 7487 C CA . PRO D 1 102 ? 7.831 -7.505 -15.896 1.00 15.88 102 PRO D CA 1
ATOM 7488 C C . PRO D 1 102 ? 6.596 -6.612 -15.885 1.00 16.41 102 PRO D C 1
ATOM 7489 O O . PRO D 1 102 ? 6.735 -5.390 -16.033 1.00 16.57 102 PRO D O 1
ATOM 7493 N N . ASP D 1 103 ? 5.417 -7.205 -15.699 1.00 15.97 103 ASP D N 1
ATOM 7494 C CA . ASP D 1 103 ? 4.169 -6.428 -15.591 1.00 17.49 103 ASP D CA 1
ATOM 7495 C C . ASP D 1 103 ? 4.306 -5.465 -14.409 1.00 16.59 103 ASP D C 1
ATOM 7496 O O . ASP D 1 103 ? 4.550 -5.906 -13.278 1.00 16.71 103 ASP D O 1
ATOM 7501 N N . SER D 1 104 ? 4.171 -4.163 -14.666 1.00 15.29 104 SER D N 1
ATOM 7502 C CA . SER D 1 104 ? 4.556 -3.136 -13.703 1.00 14.77 104 SER D CA 1
ATOM 7503 C C . SER D 1 104 ? 3.500 -2.041 -13.546 1.00 15.65 104 SER D C 1
ATOM 7504 O O . SER D 1 104 ? 2.914 -1.612 -14.516 1.00 14.78 104 SER D O 1
ATOM 7507 N N . ILE D 1 105 ? 3.293 -1.580 -12.314 1.00 14.33 105 ILE D N 1
ATOM 7508 C CA . ILE D 1 105 ? 2.413 -0.447 -12.037 1.00 15.55 105 ILE D CA 1
ATOM 7509 C C . ILE D 1 105 ? 3.268 0.551 -11.264 1.00 15.32 105 ILE D C 1
ATOM 7510 O O . ILE D 1 105 ? 3.979 0.181 -10.350 1.00 15.89 105 ILE D O 1
ATOM 7515 N N . ILE D 1 106 ? 3.233 1.813 -11.658 1.00 16.01 106 ILE D N 1
ATOM 7516 C CA . ILE D 1 106 ? 3.998 2.864 -10.958 1.00 15.28 106 ILE D CA 1
ATOM 7517 C C . ILE D 1 106 ? 3.111 3.619 -9.974 1.00 15.60 106 ILE D C 1
ATOM 7518 O O . ILE D 1 106 ? 2.033 4.072 -10.342 1.00 15.86 106 ILE D O 1
ATOM 7523 N N . ALA D 1 107 ? 3.553 3.731 -8.717 1.00 15.14 107 ALA D N 1
ATOM 7524 C CA . ALA D 1 107 ? 2.791 4.435 -7.690 1.00 16.53 107 ALA D CA 1
ATOM 7525 C C . ALA D 1 107 ? 3.654 5.542 -7.122 1.00 16.73 107 ALA D C 1
ATOM 7526 O O . ALA D 1 107 ? 4.790 5.298 -6.707 1.00 16.89 107 ALA D O 1
ATOM 7528 N N . LEU D 1 108 ? 3.111 6.753 -7.074 1.00 16.09 108 LEU D N 1
ATOM 7529 C CA . LEU D 1 108 ? 3.958 7.924 -6.804 1.00 16.54 108 LEU D CA 1
ATOM 7530 C C . LEU D 1 108 ? 3.611 8.603 -5.497 1.00 17.11 108 LEU D C 1
ATOM 7531 O O . LEU D 1 108 ? 3.988 9.767 -5.267 1.00 17.87 108 LEU D O 1
ATOM 7536 N N . SER D 1 109 ? 2.916 7.857 -4.632 1.00 16.61 109 SER D N 1
ATOM 7537 C CA . SER D 1 109 ? 2.566 8.324 -3.293 1.00 17.04 109 SER D CA 1
ATOM 7538 C C . SER D 1 109 ? 2.223 7.118 -2.446 1.00 16.59 109 SER D C 1
ATOM 7539 O O . SER D 1 109 ? 1.971 6.045 -2.970 1.00 15.74 109 SER D O 1
ATOM 7542 N N . ALA D 1 110 ? 2.193 7.298 -1.122 1.00 17.44 110 ALA D N 1
ATOM 7543 C CA . ALA D 1 110 ? 1.764 6.232 -0.250 1.00 17.75 110 ALA D CA 1
ATOM 7544 C C . ALA D 1 110 ? 0.351 5.711 -0.572 1.00 18.55 110 ALA D C 1
ATOM 7545 O O . ALA D 1 110 ? 0.130 4.494 -0.635 1.00 18.32 110 ALA D O 1
ATOM 7547 N N . GLU D 1 111 ? -0.594 6.634 -0.773 1.00 18.60 111 GLU D N 1
ATOM 7548 C CA . GLU D 1 111 ? -1.945 6.278 -1.165 1.00 18.84 111 GLU D CA 1
ATOM 7549 C C . GLU D 1 111 ? -1.979 5.456 -2.474 1.00 17.31 111 GLU D C 1
ATOM 7550 O O . GLU D 1 111 ? -2.691 4.454 -2.570 1.00 16.08 111 GLU D O 1
ATOM 7556 N N . ALA D 1 112 ? -1.212 5.887 -3.471 1.00 16.16 112 ALA D N 1
ATOM 7557 C CA . ALA D 1 112 ? -1.231 5.220 -4.772 1.00 16.23 112 ALA D CA 1
ATOM 7558 C C . ALA D 1 112 ? -0.572 3.849 -4.637 1.00 15.19 112 ALA D C 1
ATOM 7559 O O . ALA D 1 112 ? -1.007 2.889 -5.246 1.00 15.47 112 ALA D O 1
ATOM 7561 N N . ALA D 1 113 ? 0.456 3.756 -3.800 1.00 15.70 113 ALA D N 1
ATOM 7562 C CA . ALA D 1 113 ? 1.146 2.475 -3.582 1.00 15.83 113 ALA D CA 1
ATOM 7563 C C . ALA D 1 113 ? 0.187 1.423 -2.991 1.00 16.51 113 ALA D C 1
ATOM 7564 O O . ALA D 1 113 ? 0.168 0.272 -3.434 1.00 15.61 113 ALA D O 1
ATOM 7566 N N . LEU D 1 114 ? -0.603 1.816 -1.989 1.00 17.42 114 LEU D N 1
ATOM 7567 C CA . LEU D 1 114 ? -1.587 0.891 -1.415 1.00 18.82 114 LEU D CA 1
ATOM 7568 C C . LEU D 1 114 ? -2.610 0.433 -2.447 1.00 18.17 114 LEU D C 1
ATOM 7569 O O . LEU D 1 114 ? -2.971 -0.739 -2.471 1.00 18.35 114 LEU D O 1
ATOM 7574 N N . LYS D 1 115 ? -3.082 1.353 -3.277 1.00 19.06 115 LYS D N 1
ATOM 7575 C CA . LYS D 1 115 ? -3.990 1.011 -4.371 1.00 19.27 115 LYS D CA 1
ATOM 7576 C C . LYS D 1 115 ? -3.360 0.040 -5.366 1.00 18.69 115 LYS D C 1
ATOM 7577 O O . LYS D 1 115 ? -4.022 -0.888 -5.818 1.00 18.85 115 LYS D O 1
ATOM 7583 N N . ALA D 1 116 ? -2.082 0.253 -5.692 1.00 18.43 116 ALA D N 1
ATOM 7584 C CA . ALA D 1 116 ? -1.382 -0.627 -6.617 1.00 18.45 116 ALA D CA 1
ATOM 7585 C C . ALA D 1 116 ? -1.253 -2.040 -6.039 1.00 18.34 116 ALA D C 1
ATOM 7586 O O . ALA D 1 116 ? -1.427 -3.012 -6.758 1.00 17.67 116 ALA D O 1
ATOM 7588 N N . TYR D 1 117 ? -0.977 -2.160 -4.735 1.00 19.03 117 TYR D N 1
ATOM 7589 C CA . TYR D 1 117 ? -0.910 -3.484 -4.103 1.00 20.04 117 TYR D CA 1
ATOM 7590 C C . TYR D 1 117 ? -2.255 -4.210 -4.226 1.00 21.92 117 TYR D C 1
ATOM 7591 O O . TYR D 1 117 ? -2.295 -5.416 -4.499 1.00 22.51 117 TYR D O 1
ATOM 7600 N N . GLU D 1 118 ? -3.340 -3.458 -4.031 1.00 23.41 118 GLU D N 1
ATOM 7601 C CA . GLU D 1 118 ? -4.712 -3.946 -4.174 1.00 25.43 118 GLU D CA 1
ATOM 7602 C C . GLU D 1 118 ? -5.046 -4.397 -5.607 1.00 25.84 118 GLU D C 1
ATOM 7603 O O . GLU D 1 118 ? -5.744 -5.391 -5.776 1.00 26.61 118 GLU D O 1
ATOM 7609 N N . GLN D 1 119 ? -4.546 -3.674 -6.614 1.00 25.85 119 GLN D N 1
ATOM 7610 C CA . GLN D 1 119 ? -4.691 -4.037 -8.041 1.00 26.29 119 GLN D CA 1
ATOM 7611 C C . GLN D 1 119 ? -3.921 -5.318 -8.429 1.00 26.82 119 GLN D C 1
ATOM 7612 O O . GLN D 1 119 ? -4.451 -6.191 -9.139 1.00 28.08 119 GLN D O 1
ATOM 7618 N N . ARG D 1 120 ? -2.667 -5.389 -7.998 1.00 26.43 120 ARG D N 1
ATOM 7619 C CA . ARG D 1 120 ? -1.750 -6.508 -8.232 1.00 26.96 120 ARG D CA 1
ATOM 7620 C C . ARG D 1 120 ? -2.137 -7.787 -7.481 1.00 26.34 120 ARG D C 1
ATOM 7621 O O . ARG D 1 120 ? -2.162 -8.881 -8.056 1.00 26.66 120 ARG D O 1
ATOM 7629 N N . GLY D 1 121 ? -2.423 -7.635 -6.192 1.00 25.19 121 GLY D N 1
ATOM 7630 C CA . GLY D 1 121 ? -2.492 -8.755 -5.270 1.00 24.50 121 GLY D CA 1
ATOM 7631 C C . GLY D 1 121 ? -1.110 -9.215 -4.847 1.00 23.38 121 GLY D C 1
ATOM 7632 O O . GLY D 1 121 ? -0.075 -8.831 -5.432 1.00 22.79 121 GLY D O 1
ATOM 7633 N N . PHE D 1 122 ? -1.095 -10.068 -3.833 1.00 21.96 122 PHE D N 1
ATOM 7634 C CA . PHE D 1 122 ? 0.137 -10.609 -3.272 1.00 20.53 122 PHE D CA 1
ATOM 7635 C C . PHE D 1 122 ? 0.385 -12.049 -3.720 1.00 20.62 122 PHE D C 1
ATOM 7636 O O . PHE D 1 122 ? -0.560 -12.775 -4.013 1.00 21.91 122 PHE D O 1
ATOM 7644 N N . PRO D 1 123 ? 1.656 -12.479 -3.796 1.00 20.25 123 PRO D N 1
ATOM 7645 C CA . PRO D 1 123 ? 2.841 -11.668 -3.561 1.00 18.86 123 PRO D CA 1
ATOM 7646 C C . PRO D 1 123 ? 3.157 -10.795 -4.754 1.00 17.68 123 PRO D C 1
ATOM 7647 O O . PRO D 1 123 ? 2.699 -11.048 -5.894 1.00 16.90 123 PRO D O 1
ATOM 7651 N N . LEU D 1 124 ? 4.015 -9.825 -4.512 1.00 16.32 124 LEU D N 1
ATOM 7652 C CA . LEU D 1 124 ? 4.428 -8.892 -5.550 1.00 14.38 124 LEU D CA 1
ATOM 7653 C C . LEU D 1 124 ? 5.826 -8.386 -5.191 1.00 13.84 124 LEU D C 1
ATOM 7654 O O . LEU D 1 124 ? 6.284 -8.511 -4.044 1.00 13.61 124 LEU D O 1
ATOM 7659 N N . ILE D 1 125 ? 6.489 -7.775 -6.167 1.00 12.44 125 ILE D N 1
ATOM 7660 C CA . ILE D 1 125 ? 7.783 -7.148 -5.914 1.00 12.86 125 ILE D CA 1
ATOM 7661 C C . ILE D 1 125 ? 7.566 -5.633 -5.905 1.00 13.10 125 ILE D C 1
ATOM 7662 O O . ILE D 1 125 ? 6.826 -5.107 -6.743 1.00 13.56 125 ILE D O 1
ATOM 7667 N N . ASP D 1 126 ? 8.125 -4.948 -4.908 1.00 13.49 126 ASP D N 1
ATOM 7668 C CA . ASP D 1 126 ? 8.078 -3.467 -4.907 1.00 14.48 126 ASP D CA 1
ATOM 7669 C C . ASP D 1 126 ? 9.503 -2.959 -4.791 1.00 15.09 126 ASP D C 1
ATOM 7670 O O . ASP D 1 126 ? 10.222 -3.301 -3.860 1.00 15.04 126 ASP D O 1
ATOM 7675 N N . LYS D 1 127 ? 9.922 -2.163 -5.758 1.00 14.14 127 LYS D N 1
ATOM 7676 C CA . LYS D 1 127 ? 11.283 -1.644 -5.739 1.00 14.05 127 LYS D CA 1
ATOM 7677 C C . LYS D 1 127 ? 11.268 -0.197 -6.183 1.00 15.12 127 LYS D C 1
ATOM 7678 O O . LYS D 1 127 ? 10.366 0.203 -6.937 1.00 15.72 127 LYS D O 1
ATOM 7684 N N . PRO D 1 128 ? 12.283 0.593 -5.757 1.00 15.90 128 PRO D N 1
ATOM 7685 C CA . PRO D 1 128 ? 12.367 1.970 -6.247 1.00 15.98 128 PRO D CA 1
ATOM 7686 C C . PRO D 1 128 ? 13.044 2.004 -7.621 1.00 16.09 128 PRO D C 1
ATOM 7687 O O . PRO D 1 128 ? 13.638 1.001 -8.026 1.00 14.74 128 PRO D O 1
ATOM 7691 N N . PRO D 1 129 ? 12.927 3.126 -8.343 1.00 16.92 129 PRO D N 1
ATOM 7692 C CA . PRO D 1 129 ? 13.516 3.245 -9.682 1.00 17.48 129 PRO D CA 1
ATOM 7693 C C . PRO D 1 129 ? 15.046 3.352 -9.675 1.00 18.69 129 PRO D C 1
ATOM 7694 O O . PRO D 1 129 ? 15.694 3.174 -10.706 1.00 18.42 129 PRO D O 1
ATOM 7698 N N . ILE D 1 130 ? 15.616 3.595 -8.508 1.00 19.69 130 ILE D N 1
ATOM 7699 C CA . ILE D 1 130 ? 17.021 3.898 -8.401 1.00 22.10 130 ILE D CA 1
ATOM 7700 C C . ILE D 1 130 ? 17.624 2.925 -7.371 1.00 23.09 130 ILE D C 1
ATOM 7701 O O . ILE D 1 130 ? 16.943 2.532 -6.438 1.00 23.96 130 ILE D O 1
ATOM 7706 N N . GLY D 1 131 ? 18.871 2.491 -7.557 1.00 24.23 131 GLY D N 1
ATOM 7707 C CA . GLY D 1 131 ? 19.475 1.530 -6.626 1.00 24.04 131 GLY D CA 1
ATOM 7708 C C . GLY D 1 131 ? 20.196 0.388 -7.333 1.00 25.05 131 GLY D C 1
ATOM 7709 O O . GLY D 1 131 ? 19.901 0.061 -8.482 1.00 24.86 131 GLY D O 1
ATOM 7710 N N . SER D 1 132 ? 21.141 -0.215 -6.633 1.00 25.31 132 SER D N 1
ATOM 7711 C CA . SER D 1 132 ? 21.896 -1.351 -7.151 1.00 25.79 132 SER D CA 1
ATOM 7712 C C . SER D 1 132 ? 22.039 -2.416 -6.072 1.00 25.54 132 SER D C 1
ATOM 7713 O O . SER D 1 132 ? 21.685 -2.180 -4.916 1.00 25.24 132 SER D O 1
ATOM 7716 N N . TRP D 1 133 ? 22.596 -3.571 -6.446 1.00 25.29 133 TRP D N 1
ATOM 7717 C CA . TRP D 1 133 ? 22.911 -4.642 -5.484 1.00 25.44 133 TRP D CA 1
ATOM 7718 C C . TRP D 1 133 ? 21.675 -5.135 -4.720 1.00 23.79 133 TRP D C 1
ATOM 7719 O O . TRP D 1 133 ? 21.775 -5.678 -3.616 1.00 23.07 133 TRP D O 1
ATOM 7730 N N . GLY D 1 134 ? 20.509 -4.940 -5.330 1.00 22.25 134 GLY D N 1
ATOM 7731 C CA . GLY D 1 134 ? 19.238 -5.442 -4.789 1.00 21.30 134 GLY D CA 1
ATOM 7732 C C . GLY D 1 134 ? 18.649 -4.562 -3.694 1.00 20.74 134 GLY D C 1
ATOM 7733 O O . GLY D 1 134 ? 17.636 -4.915 -3.114 1.00 18.58 134 GLY D O 1
ATOM 7734 N N . ARG D 1 135 ? 19.263 -3.401 -3.446 1.00 20.69 135 ARG D N 1
ATOM 7735 C CA . ARG D 1 135 ? 18.845 -2.534 -2.336 1.00 21.17 135 ARG D CA 1
ATOM 7736 C C . ARG D 1 135 ? 17.394 -2.025 -2.477 1.00 19.58 135 ARG D C 1
ATOM 7737 O O . ARG D 1 135 ? 16.990 -1.479 -3.518 1.00 19.67 135 ARG D O 1
ATOM 7745 N N . LEU D 1 136 ? 16.619 -2.304 -1.426 1.00 18.55 136 LEU D N 1
ATOM 7746 C CA . LEU D 1 136 ? 15.178 -1.988 -1.307 1.00 16.84 136 LEU D CA 1
ATOM 7747 C C . LEU D 1 136 ? 14.276 -2.720 -2.318 1.00 16.63 136 LEU D C 1
ATOM 7748 O O . LEU D 1 136 ? 13.125 -2.326 -2.518 1.00 16.10 136 LEU D O 1
ATOM 7753 N N . VAL D 1 137 ? 14.782 -3.773 -2.963 1.00 16.28 137 VAL D N 1
ATOM 7754 C CA . VAL D 1 137 ? 13.901 -4.607 -3.786 1.00 16.12 137 VAL D CA 1
ATOM 7755 C C . VAL D 1 137 ? 13.164 -5.530 -2.794 1.00 16.72 137 VAL D C 1
ATOM 7756 O O . VAL D 1 137 ? 13.783 -6.418 -2.211 1.00 17.63 137 VAL D O 1
ATOM 7760 N N . SER D 1 138 ? 11.865 -5.307 -2.593 1.00 15.67 138 SER D N 1
ATOM 7761 C CA . SER D 1 138 ? 11.129 -6.020 -1.533 1.00 16.07 138 SER D CA 1
ATOM 7762 C C . SER D 1 138 ? 10.141 -7.040 -2.098 1.00 16.77 138 SER D C 1
ATOM 7763 O O . SER D 1 138 ? 9.452 -6.750 -3.058 1.00 15.08 138 SER D O 1
ATOM 7766 N N . LEU D 1 139 ? 10.098 -8.233 -1.503 1.00 16.98 139 LEU D N 1
ATOM 7767 C CA . LEU D 1 139 ? 9.078 -9.218 -1.867 1.00 16.96 139 LEU D CA 1
ATOM 7768 C C . LEU D 1 139 ? 7.949 -9.063 -0.870 1.00 17.78 139 LEU D C 1
ATOM 7769 O O . LEU D 1 139 ? 8.097 -9.457 0.289 1.00 18.71 139 LEU D O 1
ATOM 7774 N N . ILE D 1 140 ? 6.857 -8.437 -1.305 1.00 16.66 140 ILE D N 1
ATOM 7775 C CA . ILE D 1 140 ? 5.738 -8.109 -0.392 1.00 17.18 140 ILE D CA 1
ATOM 7776 C C . ILE D 1 140 ? 4.712 -9.249 -0.407 1.00 17.24 140 ILE D C 1
ATOM 7777 O O . ILE D 1 140 ? 4.106 -9.528 -1.435 1.00 17.78 140 ILE D O 1
ATOM 7782 N N . ARG D 1 141 ? 4.536 -9.885 0.747 1.00 17.95 141 ARG D N 1
ATOM 7783 C CA . ARG D 1 141 ? 3.698 -11.095 0.870 1.00 19.64 141 ARG D CA 1
ATOM 7784 C C . ARG D 1 141 ? 2.270 -10.820 1.324 1.00 19.10 141 ARG D C 1
ATOM 7785 O O . ARG D 1 141 ? 1.379 -11.617 1.067 1.00 19.06 141 ARG D O 1
ATOM 7793 N N . ASP D 1 142 ? 2.071 -9.722 2.037 1.00 19.31 142 ASP D N 1
ATOM 7794 C CA . ASP D 1 142 ? 0.731 -9.333 2.484 1.00 19.58 142 ASP D CA 1
ATOM 7795 C C . ASP D 1 142 ? 0.640 -7.841 2.733 1.00 19.64 142 ASP D C 1
ATOM 7796 O O . ASP D 1 142 ? 1.637 -7.102 2.592 1.00 19.79 142 ASP D O 1
ATOM 7801 N N . VAL D 1 143 ? -0.556 -7.397 3.091 1.00 18.79 143 VAL D N 1
ATOM 7802 C CA . VAL D 1 143 ? -0.811 -5.980 3.283 1.00 18.87 143 VAL D CA 1
ATOM 7803 C C . VAL D 1 143 ? -0.059 -5.412 4.506 1.00 18.17 143 VAL D C 1
ATOM 7804 O O . VAL D 1 143 ? 0.271 -4.211 4.523 1.00 18.39 143 VAL D O 1
ATOM 7808 N N . PHE D 1 144 ? 0.235 -6.254 5.497 1.00 18.12 144 PHE D N 1
ATOM 7809 C CA . PHE D 1 144 ? 0.961 -5.765 6.672 1.00 17.51 144 PHE D CA 1
ATOM 7810 C C . PHE D 1 144 ? 2.361 -5.360 6.251 1.00 17.12 144 PHE D C 1
ATOM 7811 O O . PHE 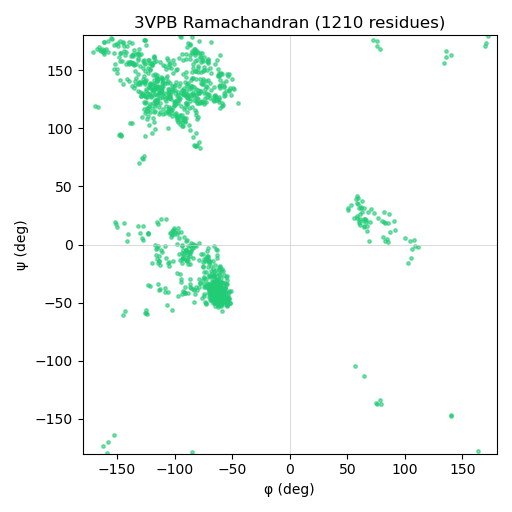D 1 144 ? 2.853 -4.290 6.608 1.00 17.17 144 PHE D O 1
ATOM 7819 N N . GLU D 1 145 ? 3.020 -6.252 5.525 1.00 16.83 145 GLU D N 1
ATOM 7820 C CA . GLU D 1 145 ? 4.364 -5.971 5.047 1.00 17.60 145 GLU D CA 1
ATOM 7821 C C . GLU D 1 145 ? 4.335 -4.763 4.093 1.00 17.43 145 GLU D C 1
ATOM 7822 O O . GLU D 1 145 ? 5.206 -3.905 4.147 1.00 16.97 145 GLU D O 1
ATOM 7828 N N . GLY D 1 146 ? 3.338 -4.722 3.207 1.00 17.54 146 GLY D N 1
ATOM 7829 C CA . GLY D 1 146 ? 3.182 -3.600 2.268 1.00 17.29 146 GLY D CA 1
ATOM 7830 C C . GLY D 1 146 ? 3.083 -2.251 2.966 1.00 16.88 146 GLY D C 1
ATOM 7831 O O . GLY D 1 146 ? 3.800 -1.298 2.632 1.00 15.66 146 GLY D O 1
ATOM 7832 N N . LYS D 1 147 ? 2.231 -2.193 3.982 1.00 16.96 147 LYS D N 1
ATOM 7833 C CA . LYS D 1 147 ? 2.045 -0.975 4.750 1.00 16.90 147 LYS D CA 1
ATOM 7834 C C . LYS D 1 147 ? 3.320 -0.499 5.468 1.00 16.61 147 LYS D C 1
ATOM 7835 O O . LYS D 1 147 ? 3.586 0.699 5.525 1.00 15.36 147 LYS D O 1
ATOM 7841 N N . THR D 1 148 ? 4.105 -1.435 5.999 1.00 16.57 148 THR D N 1
ATOM 7842 C CA . THR D 1 148 ? 5.358 -1.049 6.649 1.00 17.53 148 THR D CA 1
ATOM 7843 C C . THR D 1 148 ? 6.382 -0.561 5.626 1.00 16.50 148 THR D C 1
ATOM 7844 O O . THR D 1 148 ? 7.056 0.437 5.838 1.00 15.13 148 THR D O 1
ATOM 7848 N N . ILE D 1 149 ? 6.436 -1.219 4.481 1.00 16.47 149 ILE D N 1
ATOM 7849 C CA . ILE D 1 149 ? 7.334 -0.765 3.431 1.00 17.32 149 ILE D CA 1
ATOM 7850 C C . ILE D 1 149 ? 6.998 0.664 2.943 1.00 16.76 149 ILE D C 1
ATOM 7851 O O . ILE D 1 149 ? 7.896 1.499 2.790 1.00 16.64 149 ILE D O 1
ATOM 7856 N N . ILE D 1 150 ? 5.712 0.932 2.721 1.00 15.61 150 ILE D N 1
ATOM 7857 C CA . ILE D 1 150 ? 5.262 2.273 2.358 1.00 15.39 150 ILE D CA 1
ATOM 7858 C C . ILE D 1 150 ? 5.740 3.299 3.389 1.00 15.84 150 ILE D C 1
ATOM 7859 O O . ILE D 1 150 ? 6.327 4.329 3.032 1.00 16.65 150 ILE D O 1
ATOM 7864 N N . GLU D 1 151 ? 5.521 3.012 4.677 1.00 14.53 151 GLU D N 1
ATOM 7865 C CA . GLU D 1 151 ? 5.929 3.921 5.744 1.00 15.98 151 GLU D CA 1
ATOM 7866 C C . GLU D 1 151 ? 7.421 4.211 5.764 1.00 16.00 151 GLU D C 1
ATOM 7867 O O . GLU D 1 151 ? 7.842 5.372 5.911 1.00 16.11 151 GLU D O 1
ATOM 7873 N N . HIS D 1 152 ? 8.233 3.158 5.617 1.00 15.66 152 HIS D N 1
ATOM 7874 C CA . HIS D 1 152 ? 9.678 3.333 5.583 1.00 15.99 152 HIS D CA 1
ATOM 7875 C C . HIS D 1 152 ? 10.137 4.231 4.439 1.00 16.81 152 HIS D C 1
ATOM 7876 O O . HIS D 1 152 ? 10.922 5.161 4.645 1.00 17.33 152 HIS D O 1
ATOM 7883 N N . ARG D 1 153 ? 9.663 3.943 3.238 1.00 16.83 153 ARG D N 1
ATOM 7884 C CA . ARG D 1 153 ? 10.100 4.721 2.087 1.00 18.25 153 ARG D CA 1
ATOM 7885 C C . ARG D 1 153 ? 9.644 6.175 2.130 1.00 19.69 153 ARG D C 1
ATOM 7886 O O . ARG D 1 153 ? 10.373 7.058 1.692 1.00 19.01 153 ARG D O 1
ATOM 7894 N N . GLU D 1 154 ? 8.480 6.418 2.723 1.00 21.30 154 GLU D N 1
ATOM 7895 C CA . GLU D 1 154 ? 8.035 7.797 2.974 1.00 23.89 154 GLU D CA 1
ATOM 7896 C C . GLU D 1 154 ? 9.002 8.633 3.818 1.00 24.77 154 GLU D C 1
ATOM 7897 O O . GLU D 1 154 ? 8.988 9.851 3.708 1.00 25.10 154 GLU D O 1
ATOM 7903 N N . LEU D 1 155 ? 9.802 7.968 4.658 1.00 26.13 155 LEU D N 1
ATOM 7904 C CA A LEU D 1 155 ? 10.772 8.623 5.555 0.50 26.76 155 LEU D CA 1
ATOM 7905 C CA B LEU D 1 155 ? 10.765 8.640 5.544 0.50 26.49 155 LEU D CA 1
ATOM 7906 C C . LEU D 1 155 ? 12.187 8.689 4.977 1.00 27.09 155 LEU D C 1
ATOM 7907 O O . LEU D 1 155 ? 13.161 8.907 5.702 1.00 28.10 155 LEU D O 1
ATOM 7916 N N . MET D 1 156 ? 12.325 8.504 3.674 1.00 26.84 156 MET D N 1
ATOM 7917 C CA . MET D 1 156 ? 13.659 8.559 3.096 1.00 27.21 156 MET D CA 1
ATOM 7918 C C . MET D 1 156 ? 13.988 9.936 2.522 1.00 26.95 156 MET D C 1
ATOM 7919 O O . MET D 1 156 ? 13.085 10.724 2.237 1.00 26.95 156 MET D O 1
ATOM 7924 N N . GLY D 1 157 ? 15.282 10.209 2.349 1.00 26.93 157 GLY D N 1
ATOM 7925 C CA . GLY D 1 157 ? 15.750 11.548 1.976 1.00 26.93 157 GLY D CA 1
ATOM 7926 C C . GLY D 1 157 ? 15.954 11.823 0.490 1.00 27.18 157 GLY D C 1
ATOM 7927 O O . GLY D 1 157 ? 16.381 12.917 0.119 1.00 27.68 157 GLY D O 1
ATOM 7928 N N . ASN D 1 158 ? 15.698 10.826 -0.353 1.00 26.32 158 ASN D N 1
ATOM 7929 C CA . ASN D 1 158 ? 15.696 11.004 -1.804 1.00 25.66 158 ASN D CA 1
ATOM 7930 C C . ASN D 1 158 ? 14.273 10.714 -2.292 1.00 25.07 158 ASN D C 1
ATOM 7931 O O . ASN D 1 158 ? 13.751 9.603 -2.100 1.00 24.50 158 ASN D O 1
ATOM 7936 N N . SER D 1 159 ? 13.653 11.721 -2.910 1.00 24.41 159 SER D N 1
ATOM 7937 C CA A SER D 1 159 ? 12.270 11.591 -3.371 0.50 23.87 159 SER D CA 1
ATOM 7938 C CA B SER D 1 159 ? 12.275 11.628 -3.413 0.50 23.72 159 SER D CA 1
ATOM 7939 C C . SER D 1 159 ? 12.078 10.507 -4.440 1.00 23.24 159 SER D C 1
ATOM 7940 O O . SER D 1 159 ? 10.996 9.961 -4.558 1.00 22.31 159 SER D O 1
ATOM 7945 N N . ALA D 1 160 ? 13.133 10.179 -5.185 1.00 22.75 160 ALA D N 1
ATOM 7946 C CA . ALA D 1 160 ? 13.082 9.062 -6.166 1.00 22.75 160 ALA D CA 1
ATOM 7947 C C . ALA D 1 160 ? 12.744 7.739 -5.460 1.00 22.39 160 ALA D C 1
ATOM 7948 O O . ALA D 1 160 ? 12.055 6.873 -6.033 1.00 21.63 160 ALA D O 1
ATOM 7950 N N . LEU D 1 161 ? 13.196 7.606 -4.205 1.00 21.46 161 LEU D N 1
ATOM 7951 C CA . LEU D 1 161 ? 12.904 6.400 -3.397 1.00 21.32 161 LEU D CA 1
ATOM 7952 C C . LEU D 1 161 ? 11.451 6.292 -2.954 1.00 21.08 161 LEU D C 1
ATOM 7953 O O . LEU D 1 161 ? 11.040 5.258 -2.433 1.00 21.12 161 LEU D O 1
ATOM 7958 N N . LYS D 1 162 ? 10.691 7.365 -3.128 1.00 20.40 162 LYS D N 1
ATOM 7959 C CA . LYS D 1 162 ? 9.254 7.364 -2.843 1.00 20.32 162 LYS D CA 1
ATOM 7960 C C . LYS D 1 162 ? 8.399 6.898 -4.012 1.00 19.43 162 LYS D C 1
ATOM 7961 O O . LYS D 1 162 ? 7.172 6.804 -3.905 1.00 20.58 162 LYS D O 1
ATOM 7967 N N . ALA D 1 163 ? 9.032 6.664 -5.155 1.00 17.60 163 ALA D N 1
ATOM 7968 C CA . ALA D 1 163 ? 8.324 6.114 -6.290 1.00 16.46 163 ALA D CA 1
ATOM 7969 C C . ALA D 1 163 ? 8.388 4.582 -6.222 1.00 15.88 163 ALA D C 1
ATOM 7970 O O . ALA D 1 163 ? 9.457 3.979 -6.115 1.00 16.05 163 ALA D O 1
ATOM 7972 N N . HIS D 1 164 ? 7.232 3.946 -6.266 1.00 15.49 164 HIS D N 1
ATOM 7973 C CA . HIS D 1 164 ? 7.185 2.488 -6.148 1.00 15.34 164 HIS D CA 1
ATOM 7974 C C . HIS D 1 164 ? 6.945 1.850 -7.516 1.00 15.36 164 HIS D C 1
ATOM 7975 O O . HIS D 1 164 ? 5.984 2.201 -8.203 1.00 15.94 164 HIS D O 1
ATOM 7982 N N . ILE D 1 165 ? 7.803 0.891 -7.879 1.00 14.35 165 ILE D N 1
ATOM 7983 C CA . ILE D 1 165 ? 7.547 0.039 -9.028 1.00 13.80 165 ILE D CA 1
ATOM 7984 C C . ILE D 1 165 ? 6.952 -1.276 -8.494 1.00 14.17 165 ILE D C 1
ATOM 7985 O O . ILE D 1 165 ? 7.654 -2.106 -7.901 1.00 14.46 165 ILE D O 1
ATOM 7990 N N . VAL D 1 166 ? 5.655 -1.449 -8.708 1.00 13.80 166 VAL D N 1
ATOM 7991 C CA . VAL D 1 166 ? 4.921 -2.606 -8.184 1.00 14.38 166 VAL D CA 1
ATOM 7992 C C . VAL D 1 166 ? 4.783 -3.626 -9.294 1.00 14.88 166 VAL D C 1
ATOM 7993 O O . VAL D 1 166 ? 4.132 -3.353 -10.312 1.00 15.72 166 VAL D O 1
ATOM 7997 N N . GLN D 1 167 ? 5.441 -4.769 -9.139 1.00 14.97 167 GLN D N 1
ATOM 7998 C CA . GLN D 1 167 ? 5.597 -5.704 -10.256 1.00 15.74 167 GLN D CA 1
ATOM 7999 C C . GLN D 1 167 ? 5.131 -7.091 -9.900 1.00 16.53 167 GLN D C 1
ATOM 8000 O O . GLN D 1 167 ? 5.134 -7.489 -8.715 1.00 16.13 167 GLN D O 1
ATOM 8006 N N . GLU D 1 168 ? 4.769 -7.841 -10.933 1.00 17.12 168 GLU D N 1
ATOM 8007 C CA . GLU D 1 168 ? 4.572 -9.284 -10.757 1.00 17.77 168 GLU D CA 1
ATOM 8008 C C . GLU D 1 168 ? 5.868 -9.908 -10.217 1.00 17.83 168 GLU D C 1
ATOM 8009 O O . GLU D 1 168 ? 6.979 -9.499 -10.593 1.00 17.53 168 GLU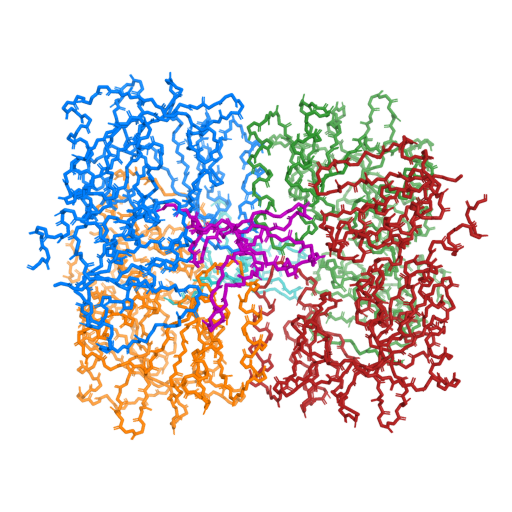 D O 1
ATOM 8015 N N . TYR D 1 169 ? 5.722 -10.839 -9.280 1.00 17.88 169 TYR D N 1
ATOM 8016 C CA . TYR D 1 169 ? 6.857 -11.597 -8.781 1.00 18.05 169 TYR D CA 1
ATOM 8017 C C . TYR D 1 169 ? 7.104 -12.759 -9.703 1.00 18.38 169 TYR D C 1
ATOM 8018 O O . TYR D 1 169 ? 6.240 -13.613 -9.863 1.00 18.20 169 TYR D O 1
ATOM 8027 N N . ILE D 1 170 ? 8.283 -12.792 -10.309 1.00 18.83 170 ILE D N 1
ATOM 8028 C CA . ILE D 1 170 ? 8.615 -13.838 -11.274 1.00 20.10 170 ILE D CA 1
ATOM 8029 C C . ILE D 1 170 ? 9.451 -14.888 -10.551 1.00 20.27 170 ILE D C 1
ATOM 8030 O O . ILE D 1 170 ? 10.509 -14.581 -10.007 1.00 20.73 170 ILE D O 1
ATOM 8035 N N . GLN D 1 171 ? 8.970 -16.133 -10.549 1.00 21.97 171 GLN D N 1
ATOM 8036 C CA . GLN D 1 171 ? 9.639 -17.225 -9.854 1.00 23.29 171 GLN D CA 1
ATOM 8037 C C . GLN D 1 171 ? 9.589 -18.431 -10.782 1.00 24.15 171 GLN D C 1
ATOM 8038 O O . GLN D 1 171 ? 8.539 -19.045 -10.942 1.00 25.18 171 GLN D O 1
ATOM 8044 N N . TYR D 1 172 ? 10.705 -18.765 -11.423 1.00 24.08 172 TYR D N 1
ATOM 8045 C CA . TYR D 1 172 ? 10.659 -19.794 -12.459 1.00 24.63 172 TYR D CA 1
ATOM 8046 C C . TYR D 1 172 ? 11.910 -20.681 -12.475 1.00 25.03 172 TYR D C 1
ATOM 8047 O O . TYR D 1 172 ? 11.811 -21.907 -12.314 1.00 25.14 172 TYR D O 1
ATOM 8056 N N . LYS D 1 173 ? 13.076 -20.061 -12.634 1.00 24.53 173 LYS D N 1
ATOM 8057 C CA . LYS D 1 173 ? 14.337 -20.792 -12.763 1.00 24.87 173 LYS D CA 1
ATOM 8058 C C . LYS D 1 173 ? 15.274 -20.617 -11.568 1.00 23.76 173 LYS D C 1
ATOM 8059 O O . LYS D 1 173 ? 16.327 -21.247 -11.503 1.00 24.01 173 LYS D O 1
ATOM 8065 N N . GLY D 1 174 ? 14.905 -19.766 -10.617 1.00 23.24 174 GLY D N 1
ATOM 8066 C CA . GLY D 1 174 ? 15.726 -19.573 -9.430 1.00 20.70 174 GLY D CA 1
ATOM 8067 C C . GLY D 1 174 ? 17.028 -18.839 -9.715 1.00 19.91 174 GLY D C 1
ATOM 8068 O O . GLY D 1 174 ? 18.043 -19.071 -9.064 1.00 18.33 174 GLY D O 1
ATOM 8069 N N . ARG D 1 175 ? 17.000 -17.961 -10.715 1.00 19.38 175 ARG D N 1
ATOM 8070 C CA . ARG D 1 175 ? 18.199 -17.281 -11.155 1.00 18.69 175 ARG D CA 1
ATOM 8071 C C . ARG D 1 175 ? 17.780 -16.089 -11.972 1.00 18.58 175 ARG D C 1
ATOM 8072 O O . ARG D 1 175 ? 16.606 -15.966 -12.318 1.00 18.73 175 ARG D O 1
ATOM 8080 N N . ASP D 1 176 ? 18.726 -15.209 -12.266 1.00 18.22 176 ASP D N 1
ATOM 8081 C CA . ASP D 1 176 ? 18.522 -14.270 -13.375 1.00 19.48 176 ASP D CA 1
ATOM 8082 C C . ASP D 1 176 ? 19.672 -14.375 -14.358 1.00 18.98 176 ASP D C 1
ATOM 8083 O O . ASP D 1 176 ? 20.634 -15.117 -14.114 1.00 19.43 176 ASP D O 1
ATOM 8088 N N . ILE D 1 177 ? 19.530 -13.706 -15.489 1.00 17.68 177 ILE D N 1
ATOM 8089 C CA . ILE D 1 177 ? 20.507 -13.796 -16.552 1.00 16.88 177 ILE D CA 1
ATOM 8090 C C . ILE D 1 177 ? 21.140 -12.419 -16.650 1.00 16.26 177 ILE D C 1
ATOM 8091 O O . ILE D 1 177 ? 20.431 -11.426 -16.635 1.00 16.81 177 ILE D O 1
ATOM 8096 N N . ARG D 1 178 ? 22.464 -12.376 -16.678 1.00 15.37 178 ARG D N 1
ATOM 8097 C CA . ARG D 1 178 ? 23.227 -11.135 -16.751 1.00 15.88 178 ARG D CA 1
ATOM 8098 C C . ARG D 1 178 ? 24.047 -11.138 -18.046 1.00 15.82 178 ARG D C 1
ATOM 8099 O O . ARG D 1 178 ? 24.851 -12.057 -18.283 1.00 14.38 178 ARG D O 1
ATOM 8107 N N . CYS D 1 179 ? 23.817 -10.120 -18.882 1.00 15.89 179 CYS D N 1
ATOM 8108 C CA . CYS D 1 179 ? 24.526 -9.968 -20.163 1.00 16.50 179 CYS D CA 1
ATOM 8109 C C . CYS D 1 179 ? 25.316 -8.657 -20.198 1.00 16.23 179 CYS D C 1
ATOM 8110 O O . CYS D 1 179 ? 24.973 -7.697 -19.492 1.00 14.85 179 CYS D O 1
ATOM 8113 N N . ILE D 1 180 ? 26.377 -8.649 -21.010 1.00 15.69 180 ILE D N 1
ATOM 8114 C CA . ILE D 1 180 ? 27.147 -7.441 -21.315 1.00 15.53 180 ILE D CA 1
ATOM 8115 C C . ILE D 1 180 ? 27.113 -7.207 -22.834 1.00 16.21 180 ILE D C 1
ATOM 8116 O O . ILE D 1 180 ? 27.230 -8.154 -23.614 1.00 16.53 180 ILE D O 1
ATOM 8121 N N . ALA D 1 181 ? 26.919 -5.949 -23.227 1.00 15.56 181 ALA D N 1
ATOM 8122 C CA . ALA D 1 181 ? 26.983 -5.540 -24.617 1.00 16.07 181 ALA D CA 1
ATOM 8123 C C . ALA D 1 181 ? 27.996 -4.424 -24.752 1.00 16.58 181 ALA D C 1
ATOM 8124 O O . ALA D 1 181 ? 28.090 -3.547 -23.883 1.00 16.17 181 ALA D O 1
ATOM 8126 N N . ILE D 1 182 ? 28.755 -4.461 -25.853 1.00 16.28 182 ILE D N 1
ATOM 8127 C CA . ILE D 1 182 ? 29.724 -3.416 -26.184 1.00 16.63 182 ILE D CA 1
ATOM 8128 C C . ILE D 1 182 ? 29.456 -2.989 -27.634 1.00 17.69 182 ILE D C 1
ATOM 8129 O O . ILE D 1 182 ? 29.378 -3.835 -28.521 1.00 17.42 182 ILE D O 1
ATOM 8134 N N . GLY D 1 183 ? 29.286 -1.685 -27.856 1.00 18.53 183 GLY D N 1
ATOM 8135 C CA . GLY D 1 183 ? 28.953 -1.176 -29.187 1.00 20.71 183 GLY D CA 1
ATOM 8136 C C . GLY D 1 183 ? 27.621 -1.695 -29.682 1.00 22.20 183 GLY D C 1
ATOM 8137 O O . GLY D 1 183 ? 27.421 -1.840 -30.883 1.00 22.77 183 GLY D O 1
ATOM 8138 N N . GLU D 1 184 ? 26.716 -1.998 -28.753 1.00 22.96 184 GLU D N 1
ATOM 8139 C CA . GLU D 1 184 ? 25.410 -2.597 -29.061 1.00 24.26 184 GLU D CA 1
ATOM 8140 C C . GLU D 1 184 ? 25.498 -4.002 -29.663 1.00 24.68 184 GLU D C 1
ATOM 8141 O O . GLU D 1 184 ? 24.571 -4.465 -30.318 1.00 25.60 184 GLU D O 1
ATOM 8147 N N . GLU D 1 185 ? 26.619 -4.681 -29.422 1.00 23.42 185 GLU D N 1
ATOM 8148 C CA . GLU D 1 185 ? 26.758 -6.085 -29.807 1.00 23.43 185 GLU D CA 1
ATOM 8149 C C . GLU D 1 185 ? 26.876 -6.912 -28.538 1.00 21.44 185 GLU D C 1
ATOM 8150 O O . GLU D 1 185 ? 27.506 -6.483 -27.572 1.00 20.34 185 GLU D O 1
ATOM 8156 N N . LEU D 1 186 ? 26.278 -8.097 -28.531 1.00 20.06 186 LEU D N 1
ATOM 8157 C CA . LEU D 1 186 ? 26.304 -8.909 -27.321 1.00 19.71 186 LEU D CA 1
ATOM 8158 C C . LEU D 1 186 ? 27.693 -9.514 -27.112 1.00 19.57 186 LEU D C 1
ATOM 8159 O O . LEU D 1 186 ? 28.218 -10.169 -28.010 1.00 19.35 186 LEU D O 1
ATOM 8164 N N . LEU D 1 187 ? 28.272 -9.300 -25.927 1.00 18.38 187 LEU D N 1
ATOM 8165 C CA . LEU D 1 187 ? 29.566 -9.888 -25.556 1.00 19.02 187 LEU D CA 1
ATOM 8166 C C . LEU D 1 187 ? 29.331 -11.301 -25.044 1.00 18.69 187 LEU D C 1
ATOM 8167 O O . LEU D 1 187 ? 29.987 -12.271 -25.471 1.00 19.47 187 LEU D O 1
ATOM 8172 N N . GLY D 1 188 ? 28.382 -11.428 -24.124 1.00 17.59 188 GLY D N 1
ATOM 8173 C CA . GLY D 1 188 ? 27.977 -12.718 -23.631 1.00 17.41 188 GLY D CA 1
ATOM 8174 C C . GLY D 1 188 ? 27.025 -12.589 -22.468 1.00 17.52 188 GLY D C 1
ATOM 8175 O O . GLY D 1 188 ? 26.634 -11.465 -22.096 1.00 15.99 188 GLY D O 1
ATOM 8176 N N . CYS D 1 189 ? 26.589 -13.735 -21.954 1.00 17.09 189 CYS D N 1
ATOM 8177 C CA . CYS D 1 189 ? 25.659 -13.797 -20.809 1.00 17.81 189 CYS D CA 1
ATOM 8178 C C . CYS D 1 189 ? 26.067 -14.917 -19.886 1.00 17.72 189 CYS D C 1
ATOM 8179 O O . CYS D 1 189 ? 26.706 -15.880 -20.312 1.00 18.10 189 CYS D O 1
ATOM 8182 N N . TYR D 1 190 ? 25.671 -14.804 -18.619 1.00 16.41 190 TYR D N 1
ATOM 8183 C CA . TYR D 1 190 ? 25.756 -15.909 -17.675 1.00 16.33 190 TYR D CA 1
ATOM 8184 C C . TYR D 1 190 ? 24.563 -15.861 -16.717 1.00 16.39 190 TYR D C 1
ATOM 8185 O O . TYR D 1 190 ? 23.736 -14.922 -16.778 1.00 16.28 190 TYR D O 1
ATOM 8194 N N . ALA D 1 191 ? 24.437 -16.882 -15.868 1.00 15.87 191 ALA D N 1
ATOM 8195 C CA . ALA D 1 191 ? 23.328 -16.940 -14.934 1.00 15.11 191 ALA D CA 1
ATOM 8196 C C . ALA D 1 191 ? 23.828 -16.629 -13.514 1.00 15.85 191 ALA D C 1
ATOM 8197 O O . ALA D 1 191 ? 24.880 -17.110 -13.111 1.00 15.24 191 ALA D O 1
ATOM 8199 N N . ARG D 1 192 ? 23.039 -15.849 -12.771 1.00 15.49 192 ARG D N 1
ATOM 8200 C CA . ARG D 1 192 ? 23.280 -15.622 -11.341 1.00 16.25 192 ARG D CA 1
ATOM 8201 C C . ARG D 1 192 ? 22.230 -16.407 -10.567 1.00 16.66 192 ARG D C 1
ATOM 8202 O O . ARG D 1 192 ? 21.019 -16.135 -10.689 1.00 15.63 192 ARG D O 1
ATOM 8210 N N . ASN D 1 193 ? 22.679 -17.402 -9.809 1.00 17.32 193 ASN D N 1
ATOM 8211 C CA . ASN D 1 193 ? 21.750 -18.277 -9.086 1.00 17.85 193 ASN D CA 1
ATOM 8212 C C . ASN D 1 193 ? 21.432 -17.768 -7.683 1.00 18.67 193 ASN D C 1
ATOM 8213 O O . ASN D 1 193 ? 22.319 -17.389 -6.929 1.00 18.34 193 ASN D O 1
ATOM 8218 N N . ILE D 1 194 ? 20.150 -17.753 -7.356 1.00 18.96 194 ILE D N 1
ATOM 8219 C CA . ILE D 1 194 ? 19.692 -17.185 -6.085 1.00 20.17 194 ILE D CA 1
ATOM 8220 C C . ILE D 1 194 ? 20.143 -18.111 -4.955 1.00 20.81 194 ILE D C 1
ATOM 8221 O O . ILE D 1 194 ? 19.897 -19.317 -5.022 1.00 22.04 194 ILE D O 1
ATOM 8226 N N . PRO D 1 195 ? 20.808 -17.560 -3.928 1.00 22.44 195 PRO D N 1
ATOM 8227 C CA . PRO D 1 195 ? 21.283 -18.424 -2.829 1.00 23.51 195 PRO D CA 1
ATOM 8228 C C . PRO D 1 195 ? 20.181 -18.731 -1.795 1.00 24.56 195 PRO D C 1
ATOM 8229 O O . PRO D 1 195 ? 19.150 -18.062 -1.799 1.00 24.20 195 PRO D O 1
ATOM 8233 N N . PRO D 1 196 ? 20.388 -19.741 -0.914 1.00 25.40 196 PRO D N 1
ATOM 8234 C CA . PRO D 1 196 ? 19.425 -19.943 0.181 1.00 25.41 196 PRO D CA 1
ATOM 8235 C C . PRO D 1 196 ? 19.191 -18.665 0.992 1.00 25.01 196 PRO D C 1
ATOM 8236 O O . PRO D 1 196 ? 20.103 -17.850 1.127 1.00 24.30 196 PRO D O 1
ATOM 8240 N N . ASN D 1 197 ? 17.959 -18.500 1.491 1.00 25.04 197 ASN D N 1
ATOM 8241 C CA . ASN D 1 197 ? 17.534 -17.330 2.286 1.00 24.59 197 ASN D CA 1
ATOM 8242 C C . ASN D 1 197 ? 17.526 -16.020 1.507 1.00 23.84 197 ASN D C 1
ATOM 8243 O O . ASN D 1 197 ? 17.548 -14.930 2.085 1.00 23.94 197 ASN D O 1
ATOM 8248 N N . GLU D 1 198 ? 17.494 -16.135 0.176 1.00 22.54 198 GLU D N 1
ATOM 8249 C CA . GLU D 1 198 ? 17.325 -14.967 -0.686 1.00 21.47 198 GLU D CA 1
ATOM 8250 C C . GLU D 1 198 ? 16.198 -15.108 -1.668 1.00 20.27 198 GLU D C 1
ATOM 8251 O O . GLU D 1 198 ? 15.763 -16.221 -1.990 1.00 20.49 198 GLU D O 1
ATOM 8257 N N . TRP D 1 199 ? 15.731 -13.959 -2.133 1.00 20.19 199 TRP D N 1
ATOM 8258 C CA . TRP D 1 199 ? 14.797 -13.875 -3.247 1.00 20.27 199 TRP D CA 1
ATOM 8259 C C . TRP D 1 199 ? 15.463 -13.117 -4.404 1.00 19.64 199 TRP D C 1
ATOM 8260 O O . TRP D 1 199 ? 14.864 -12.925 -5.471 1.00 20.78 199 TRP D O 1
ATOM 8271 N N . ARG D 1 200 ? 16.702 -12.689 -4.187 1.00 19.58 200 ARG D N 1
ATOM 8272 C CA . ARG D 1 200 ? 17.420 -11.841 -5.130 1.00 18.59 200 ARG D CA 1
ATOM 8273 C C . ARG D 1 200 ? 18.663 -12.565 -5.609 1.00 19.13 200 ARG D C 1
ATOM 8274 O O . ARG D 1 200 ? 19.269 -13.323 -4.861 1.00 18.40 200 ARG D O 1
ATOM 8282 N N . ALA D 1 201 ? 19.019 -12.326 -6.871 1.00 18.55 201 ALA D N 1
ATOM 8283 C CA . ALA D 1 201 ? 20.090 -13.059 -7.512 1.00 19.30 201 ALA D CA 1
ATOM 8284 C C . ALA D 1 201 ? 21.439 -12.354 -7.477 1.00 19.77 201 ALA D C 1
ATOM 8285 O O . ALA D 1 201 ? 22.444 -12.946 -7.891 1.00 20.04 201 ALA D O 1
ATOM 8287 N N . ASN D 1 202 ? 21.491 -11.098 -7.031 1.00 20.50 202 ASN D N 1
ATOM 8288 C CA . ASN D 1 202 ? 22.746 -10.350 -7.125 1.00 21.38 202 ASN D CA 1
ATOM 8289 C C . ASN D 1 202 ? 23.951 -11.074 -6.523 1.00 22.64 202 ASN D C 1
ATOM 8290 O O . ASN D 1 202 ? 23.880 -11.593 -5.412 1.00 22.00 202 ASN D O 1
ATOM 8295 N N . VAL D 1 203 ? 25.061 -11.092 -7.258 1.00 23.80 203 VAL D N 1
ATOM 8296 C CA . VAL D 1 203 ? 26.304 -11.700 -6.751 1.00 24.70 203 VAL D CA 1
ATOM 8297 C C . VAL D 1 203 ? 26.701 -11.025 -5.433 1.00 25.07 203 VAL D C 1
ATOM 8298 O O . VAL D 1 203 ? 27.245 -11.659 -4.528 1.00 25.12 203 VAL D O 1
ATOM 8302 N N . ALA D 1 204 ? 26.393 -9.732 -5.338 1.00 25.96 204 ALA D N 1
ATOM 8303 C CA . ALA D 1 204 ? 26.669 -8.947 -4.151 1.00 26.05 204 ALA D CA 1
ATOM 8304 C C . ALA D 1 204 ? 25.937 -9.481 -2.921 1.00 26.36 204 ALA D C 1
ATOM 8305 O O . ALA D 1 204 ? 26.400 -9.297 -1.804 1.00 26.57 204 ALA D O 1
ATOM 8307 N N . LEU D 1 205 ? 24.817 -10.172 -3.145 1.00 26.09 205 LEU D N 1
ATOM 8308 C CA . LEU D 1 205 ? 23.994 -10.749 -2.077 1.00 25.89 205 LEU D CA 1
ATOM 8309 C C . LEU D 1 205 ? 24.229 -12.256 -1.873 1.00 25.79 205 LEU D C 1
ATOM 8310 O O . LEU D 1 205 ? 23.478 -12.922 -1.145 1.00 25.33 205 LEU D O 1
ATOM 8315 N N . GLY D 1 206 ? 25.251 -12.802 -2.537 1.00 25.11 206 GLY D N 1
ATOM 8316 C CA . GLY D 1 206 ? 25.523 -14.244 -2.459 1.00 24.49 206 GLY D CA 1
ATOM 8317 C C . GLY D 1 206 ? 25.108 -15.041 -3.690 1.00 24.07 206 GLY D C 1
ATOM 8318 O O . GLY D 1 206 ? 25.200 -16.273 -3.701 1.00 24.52 206 GLY D O 1
ATOM 8319 N N . GLY D 1 207 ? 24.619 -14.352 -4.714 1.00 22.83 207 GLY D N 1
ATOM 8320 C CA . GLY D 1 207 ? 24.288 -14.996 -5.986 1.00 22.68 207 GLY D CA 1
ATOM 8321 C C . GLY D 1 207 ? 25.512 -15.702 -6.533 1.00 21.78 207 GLY D C 1
ATOM 8322 O O . GLY D 1 207 ? 26.612 -15.154 -6.510 1.00 21.60 207 GLY D O 1
ATOM 8323 N N . THR D 1 208 ? 25.319 -16.918 -7.018 1.00 22.04 208 THR D N 1
ATOM 8324 C CA . THR D 1 208 ? 26.436 -17.730 -7.520 1.00 22.39 208 THR D CA 1
ATOM 8325 C C . THR D 1 208 ? 26.361 -17.903 -9.045 1.00 21.18 208 THR D C 1
ATOM 8326 O O . THR D 1 208 ? 25.299 -18.195 -9.588 1.00 20.43 208 THR D O 1
ATOM 8330 N N . PRO D 1 209 ? 27.497 -17.710 -9.726 1.00 21.16 209 PRO D N 1
ATOM 8331 C CA . PRO D 1 209 ? 27.465 -17.734 -11.194 1.00 20.77 209 PRO D CA 1
ATOM 8332 C C . PRO D 1 209 ? 27.375 -19.135 -11.766 1.00 20.74 209 PRO D C 1
ATOM 8333 O O . PRO D 1 209 ? 27.900 -20.100 -11.173 1.00 21.16 209 PRO D O 1
ATOM 8337 N N . SER D 1 210 ? 26.713 -19.255 -12.912 1.00 19.62 210 SER D N 1
ATOM 8338 C CA . SER D 1 210 ? 26.825 -20.460 -13.721 1.00 19.49 210 SER D CA 1
ATOM 8339 C C . SER D 1 210 ? 26.663 -20.033 -15.161 1.00 19.53 210 SER D C 1
ATOM 8340 O O . SER D 1 210 ? 26.359 -18.866 -15.429 1.00 19.36 210 SER D O 1
ATOM 8343 N N . ASN D 1 211 ? 26.867 -20.971 -16.072 1.00 19.16 211 ASN D N 1
ATOM 8344 C CA . ASN D 1 211 ? 26.770 -20.677 -17.509 1.00 20.38 211 ASN D CA 1
ATOM 8345 C C . ASN D 1 211 ? 25.442 -21.034 -18.154 1.00 21.11 211 ASN D C 1
ATOM 8346 O O . ASN D 1 211 ? 24.772 -21.991 -17.758 1.00 20.99 211 ASN D O 1
ATOM 8351 N N . ILE D 1 212 ? 25.076 -20.296 -19.198 1.00 21.69 212 ILE D N 1
ATOM 8352 C CA . ILE D 1 212 ? 23.954 -20.703 -20.017 1.00 22.74 212 ILE D CA 1
ATOM 8353 C C . ILE D 1 212 ? 24.354 -20.642 -21.477 1.00 22.84 212 ILE D C 1
ATOM 8354 O O . ILE D 1 212 ? 25.301 -19.938 -21.846 1.00 22.42 212 ILE D O 1
ATOM 8359 N N . GLU D 1 213 ? 23.628 -21.377 -22.303 1.00 23.75 213 GLU D N 1
ATOM 8360 C CA . GLU D 1 213 ? 23.772 -21.179 -23.738 1.00 23.85 213 GLU D CA 1
ATOM 8361 C C . GLU D 1 213 ? 22.784 -20.093 -24.166 1.00 23.44 213 GLU D C 1
ATOM 8362 O O . GLU D 1 213 ? 21.600 -20.160 -23.840 1.00 23.21 213 GLU D O 1
ATOM 8368 N N . VAL D 1 214 ? 23.288 -19.097 -24.888 1.00 22.64 214 VAL D N 1
ATOM 8369 C CA . VAL D 1 214 ? 22.480 -17.993 -25.383 1.00 22.66 214 VAL D CA 1
ATOM 8370 C C . VAL D 1 214 ? 21.799 -18.460 -26.667 1.00 22.28 214 VAL D C 1
ATOM 8371 O O . VAL D 1 214 ? 22.482 -18.761 -27.628 1.00 22.29 214 VAL D O 1
ATOM 8375 N N . ASP D 1 215 ? 20.474 -18.536 -26.672 1.00 22.35 215 ASP D N 1
ATOM 8376 C CA . ASP D 1 215 ? 19.744 -18.855 -27.908 1.00 23.80 215 ASP D CA 1
ATOM 8377 C C . ASP D 1 215 ? 19.443 -17.567 -28.682 1.00 23.50 215 ASP D C 1
ATOM 8378 O O . ASP D 1 215 ? 19.703 -16.463 -28.196 1.00 22.75 215 ASP D O 1
ATOM 8383 N N . GLU D 1 216 ? 18.909 -17.696 -29.893 1.00 23.95 216 GLU D N 1
ATOM 8384 C CA . GLU D 1 216 ? 18.691 -16.528 -30.727 1.00 24.18 216 GLU D CA 1
ATOM 8385 C C . GLU D 1 216 ? 17.723 -15.557 -30.062 1.00 23.35 216 GLU D C 1
ATOM 8386 O O . GLU D 1 216 ? 17.914 -14.351 -30.162 1.00 23.11 216 GLU D O 1
ATOM 8392 N N . LYS D 1 217 ? 16.705 -16.084 -29.376 1.00 22.68 217 LYS D N 1
ATOM 8393 C CA . LYS D 1 217 ? 15.690 -15.230 -28.756 1.00 22.99 217 LYS D CA 1
ATOM 8394 C C . LYS D 1 217 ? 16.274 -14.335 -27.664 1.00 21.74 217 LYS D C 1
ATOM 8395 O O . LYS D 1 217 ? 15.921 -13.157 -27.561 1.00 20.30 217 LYS D O 1
ATOM 8401 N N . LEU D 1 218 ? 17.176 -14.904 -26.872 1.00 20.99 218 LEU D N 1
ATOM 8402 C CA . LEU D 1 218 ? 17.857 -14.145 -25.827 1.00 20.07 218 LEU D CA 1
ATOM 8403 C C . LEU D 1 218 ? 18.730 -13.057 -26.439 1.00 20.13 218 LEU D C 1
ATOM 8404 O O . LEU D 1 218 ? 18.650 -11.888 -26.050 1.00 19.23 218 LEU D O 1
ATOM 8409 N N . LYS D 1 219 ? 19.554 -13.443 -27.406 1.00 20.49 219 LYS D N 1
ATOM 8410 C CA . LYS D 1 219 ? 20.421 -12.503 -28.083 1.00 20.85 219 LYS D CA 1
ATOM 8411 C C . LYS D 1 219 ? 19.606 -11.344 -28.686 1.00 20.69 219 LYS D C 1
ATOM 8412 O O . LYS D 1 219 ? 19.991 -10.182 -28.537 1.00 19.30 219 LYS D O 1
ATOM 8418 N N . GLU D 1 220 ? 18.506 -11.671 -29.375 1.00 20.78 220 GLU D N 1
ATOM 8419 C CA . GLU D 1 220 ? 17.656 -10.643 -30.001 1.00 22.05 220 GLU D CA 1
ATOM 8420 C C . GLU D 1 220 ? 17.071 -9.693 -28.956 1.00 21.19 220 GLU D C 1
ATOM 8421 O O . GLU D 1 220 ? 17.054 -8.489 -29.157 1.00 21.00 220 GLU D O 1
ATOM 8427 N N . THR D 1 221 ? 16.604 -10.244 -27.842 1.00 20.07 221 THR D N 1
ATOM 8428 C CA . THR D 1 221 ? 15.989 -9.413 -26.793 1.00 19.56 221 THR D CA 1
ATOM 8429 C C . THR D 1 221 ? 17.031 -8.442 -26.231 1.00 19.32 221 THR D C 1
ATOM 8430 O O . THR D 1 221 ? 16.750 -7.257 -26.018 1.00 18.72 221 THR D O 1
ATOM 8434 N N . VAL D 1 222 ? 18.240 -8.950 -25.984 1.00 17.88 222 VAL D N 1
ATOM 8435 C CA . VAL D 1 222 ? 19.308 -8.142 -25.393 1.00 18.05 222 VAL D CA 1
ATOM 8436 C C . VAL D 1 222 ? 19.783 -7.061 -26.369 1.00 18.15 222 VAL D C 1
ATOM 8437 O O . VAL D 1 222 ? 19.900 -5.892 -26.001 1.00 16.24 222 VAL D O 1
ATOM 8441 N N . VAL D 1 223 ? 20.036 -7.448 -27.618 1.00 17.45 223 VAL D N 1
ATOM 8442 C CA . VAL D 1 223 ? 20.482 -6.476 -28.621 1.00 17.47 223 VAL D CA 1
ATOM 8443 C C . VAL D 1 223 ? 19.401 -5.413 -28.889 1.00 16.82 223 VAL D C 1
ATOM 8444 O O . VAL D 1 223 ? 19.723 -4.240 -29.012 1.00 16.59 223 VAL D O 1
ATOM 8448 N N . LYS D 1 224 ? 18.133 -5.820 -28.964 1.00 16.73 224 LYS D N 1
ATOM 8449 C CA . LYS D 1 224 ? 17.038 -4.836 -29.147 1.00 17.60 224 LYS D CA 1
ATOM 8450 C C . LYS D 1 224 ? 16.984 -3.837 -27.989 1.00 16.95 224 LYS D C 1
ATOM 8451 O O . LYS D 1 224 ? 16.867 -2.640 -28.190 1.00 17.07 224 LYS D O 1
ATOM 8457 N N . ALA D 1 225 ? 17.079 -4.342 -26.767 1.00 16.89 225 ALA D N 1
ATOM 8458 C CA . ALA D 1 225 ? 17.040 -3.466 -25.592 1.00 16.61 225 ALA D CA 1
ATOM 8459 C C . ALA D 1 225 ? 18.200 -2.483 -25.553 1.00 16.76 225 ALA D C 1
ATOM 8460 O O . ALA D 1 225 ? 18.001 -1.292 -25.298 1.00 17.62 225 ALA D O 1
ATOM 8462 N N . VAL D 1 226 ? 19.413 -2.977 -25.786 1.00 16.79 226 VAL D N 1
ATOM 8463 C CA . VAL D 1 226 ? 20.582 -2.105 -25.820 1.00 17.69 226 VAL D CA 1
ATOM 8464 C C . VAL D 1 226 ? 20.488 -1.050 -26.929 1.00 17.70 226 VAL D C 1
ATOM 8465 O O . VAL D 1 226 ? 20.920 0.086 -26.737 1.00 18.47 226 VAL D O 1
ATOM 8469 N N . SER D 1 227 ? 19.907 -1.420 -28.069 1.00 19.04 227 SER D N 1
ATOM 8470 C CA . SER D 1 227 ? 19.809 -0.490 -29.199 1.00 20.32 227 SER D CA 1
ATOM 8471 C C . SER D 1 227 ? 18.837 0.656 -28.925 1.00 20.84 227 SER D C 1
ATOM 8472 O O . SER D 1 227 ? 19.115 1.809 -29.267 1.00 20.56 227 SER D O 1
ATOM 8475 N N . ILE D 1 228 ? 17.723 0.323 -28.286 1.00 21.66 228 ILE D N 1
ATOM 8476 C CA . ILE D 1 228 ? 16.697 1.288 -27.875 1.00 23.28 228 ILE D CA 1
ATOM 8477 C C . ILE D 1 228 ? 17.244 2.351 -26.906 1.00 23.54 228 ILE D C 1
ATOM 8478 O O . ILE D 1 228 ? 16.883 3.528 -27.012 1.00 23.73 228 ILE D O 1
ATOM 8483 N N . VAL D 1 229 ? 18.132 1.955 -25.992 1.00 23.35 229 VAL D N 1
ATOM 8484 C CA . VAL D 1 229 ? 18.683 2.931 -25.036 1.00 24.37 229 VAL D CA 1
ATOM 8485 C C . VAL D 1 229 ? 19.991 3.579 -25.522 1.00 24.13 229 VAL D C 1
ATOM 8486 O O . VAL D 1 229 ? 20.497 4.532 -24.909 1.00 24.19 229 VAL D O 1
ATOM 8490 N N . HIS D 1 230 ? 20.508 3.069 -26.642 1.00 24.22 230 HIS D N 1
ATOM 8491 C CA . HIS D 1 230 ? 21.781 3.498 -27.232 1.00 25.09 230 HIS D CA 1
ATOM 8492 C C . HIS D 1 230 ? 22.983 3.315 -26.312 1.00 24.13 230 HIS D C 1
ATOM 8493 O O . HIS D 1 230 ? 23.898 4.131 -26.338 1.00 24.29 230 HIS D O 1
ATOM 8500 N N . GLY D 1 231 ? 22.984 2.257 -25.503 1.00 23.41 231 GLY D N 1
ATOM 8501 C CA . GLY D 1 231 ? 24.080 2.030 -24.558 1.00 22.99 231 GLY D CA 1
ATOM 8502 C C . GLY D 1 231 ? 25.318 1.468 -25.241 1.00 21.48 231 GLY D C 1
ATOM 8503 O O . GLY D 1 231 ? 25.229 0.519 -26.022 1.00 22.45 231 GLY D O 1
ATOM 8504 N N . GLU D 1 232 ? 26.474 2.045 -24.955 1.00 20.36 232 GLU D N 1
ATOM 8505 C CA . GLU D 1 232 ? 27.712 1.636 -25.632 1.00 19.87 232 GLU D CA 1
ATOM 8506 C C . GLU D 1 232 ? 28.517 0.589 -24.853 1.00 19.13 232 GLU D C 1
ATOM 8507 O O . GLU D 1 232 ? 29.241 -0.241 -25.430 1.00 19.32 232 GLU D O 1
ATOM 8513 N N . PHE D 1 233 ? 28.394 0.629 -23.527 1.00 18.09 233 PHE D N 1
ATOM 8514 C CA . PHE D 1 233 ? 29.030 -0.366 -22.678 1.00 17.58 233 PHE D CA 1
ATOM 8515 C C . PHE D 1 233 ? 28.125 -0.583 -21.483 1.00 17.12 233 PHE D C 1
ATOM 8516 O O . PHE D 1 233 ? 28.201 0.158 -20.494 1.00 17.98 233 PHE D O 1
ATOM 8524 N N . VAL D 1 234 ? 27.255 -1.582 -21.569 1.00 16.08 234 VAL D N 1
ATOM 8525 C CA . VAL D 1 234 ? 26.235 -1.751 -20.535 1.00 17.19 234 VAL D CA 1
ATOM 8526 C C . VAL D 1 234 ? 26.025 -3.196 -20.149 1.00 16.66 234 VAL D C 1
ATOM 8527 O O . VAL D 1 234 ? 26.324 -4.108 -20.924 1.00 17.23 234 VAL D O 1
ATOM 8531 N N . SER D 1 235 ? 25.507 -3.418 -18.946 1.00 16.97 235 SER D N 1
ATOM 8532 C CA . SER D 1 235 ? 24.986 -4.739 -18.632 1.00 15.16 235 SER D CA 1
ATOM 8533 C C . SER D 1 235 ? 23.460 -4.746 -18.725 1.00 15.05 235 SER D C 1
ATOM 8534 O O . SER D 1 235 ? 22.812 -3.690 -18.658 1.00 14.34 235 SER D O 1
ATOM 8537 N N . ILE D 1 236 ? 22.900 -5.940 -18.900 1.00 14.51 236 ILE D N 1
ATOM 8538 C CA . ILE D 1 236 ? 21.462 -6.151 -19.041 1.00 15.82 236 ILE D CA 1
ATOM 8539 C C . ILE D 1 236 ? 21.086 -7.294 -18.096 1.00 16.05 236 ILE D C 1
ATOM 8540 O O . ILE D 1 236 ? 21.778 -8.328 -18.058 1.00 16.89 236 ILE D O 1
ATOM 8545 N N . ASP D 1 237 ? 20.027 -7.091 -17.319 1.00 15.97 237 ASP D N 1
ATOM 8546 C CA . ASP D 1 237 ? 19.499 -8.121 -16.439 1.00 16.18 237 ASP D CA 1
ATOM 8547 C C . ASP D 1 237 ? 18.214 -8.627 -17.089 1.00 15.51 237 ASP D C 1
ATOM 8548 O O . ASP D 1 237 ? 17.313 -7.842 -17.382 1.00 15.79 237 ASP D O 1
ATOM 8553 N N . ILE D 1 238 ? 18.119 -9.937 -17.272 1.00 14.65 238 ILE D N 1
ATOM 8554 C CA . ILE D 1 238 ? 16.960 -10.573 -17.863 1.00 15.47 238 ILE D CA 1
ATOM 8555 C C . ILE D 1 238 ? 16.365 -11.597 -16.884 1.00 16.30 238 ILE D C 1
ATOM 8556 O O . ILE D 1 238 ? 17.115 -12.321 -16.234 1.00 16.38 238 ILE D O 1
ATOM 8561 N N . LEU D 1 239 ? 15.032 -11.641 -16.777 1.00 16.06 239 LEU D N 1
ATOM 8562 C CA . LEU D 1 239 ? 14.359 -12.681 -16.005 1.00 17.51 239 LEU D CA 1
ATOM 8563 C C . LEU D 1 239 ? 13.627 -13.594 -16.974 1.00 17.96 239 LEU D C 1
ATOM 8564 O O . LEU D 1 239 ? 13.129 -13.146 -17.989 1.00 17.51 239 LEU D O 1
ATOM 8569 N N . GLU D 1 240 ? 13.635 -14.888 -16.678 1.00 18.60 240 GLU D N 1
ATOM 8570 C CA . GLU D 1 240 ? 12.875 -15.866 -17.435 1.00 19.45 240 GLU D CA 1
ATOM 8571 C C . GLU D 1 240 ? 11.490 -15.966 -16.822 1.00 19.45 240 GLU D C 1
ATOM 8572 O O . GLU D 1 240 ? 11.339 -16.198 -15.606 1.00 19.09 240 GLU D O 1
ATOM 8578 N N . HIS D 1 241 ? 10.488 -15.795 -17.666 1.00 19.41 241 HIS D N 1
ATOM 8579 C CA . HIS D 1 241 ? 9.089 -15.762 -17.243 1.00 19.99 241 HIS D CA 1
ATOM 8580 C C . HIS D 1 241 ? 8.391 -16.952 -17.886 1.00 21.04 241 HIS D C 1
ATOM 8581 O O . HIS D 1 241 ? 8.577 -17.202 -19.090 1.00 20.35 241 HIS D O 1
ATOM 8588 N N . PRO D 1 242 ? 7.584 -17.682 -17.102 1.00 21.99 242 PRO D N 1
ATOM 8589 C CA . PRO D 1 242 ? 6.980 -18.919 -17.630 1.00 23.40 242 PRO D CA 1
ATOM 8590 C C . PRO D 1 242 ? 6.050 -18.728 -18.843 1.00 24.77 242 PRO D C 1
ATOM 8591 O O . PRO D 1 242 ? 5.849 -19.680 -19.598 1.00 25.23 242 PRO D O 1
ATOM 8595 N N . ASN D 1 243 ? 5.511 -17.520 -19.028 1.00 25.90 243 ASN D N 1
ATOM 8596 C CA . ASN D 1 243 ? 4.615 -17.197 -20.146 1.00 26.99 243 ASN D CA 1
ATOM 8597 C C . ASN D 1 243 ? 5.197 -16.216 -21.163 1.00 27.21 243 ASN D C 1
ATOM 8598 O O . ASN D 1 243 ? 4.974 -16.352 -22.357 1.00 27.40 243 ASN D O 1
ATOM 8603 N N . LYS D 1 244 ? 5.938 -15.227 -20.683 1.00 26.71 244 LYS D N 1
ATOM 8604 C CA . LYS D 1 244 ? 6.456 -14.173 -21.537 1.00 27.11 244 LYS D CA 1
ATOM 8605 C C . LYS D 1 244 ? 7.787 -14.532 -22.184 1.00 26.20 244 LYS D C 1
ATOM 8606 O O . LYS D 1 244 ? 8.219 -13.877 -23.142 1.00 27.39 244 LYS D O 1
ATOM 8612 N N . GLY D 1 245 ? 8.451 -15.552 -21.651 1.00 24.94 245 GLY D N 1
ATOM 8613 C CA . GLY D 1 245 ? 9.814 -15.851 -22.056 1.00 23.67 245 GLY D CA 1
ATOM 8614 C C . GLY D 1 245 ? 10.773 -14.849 -21.447 1.00 22.36 245 GLY D C 1
ATOM 8615 O O . GLY D 1 245 ? 10.646 -14.505 -20.273 1.00 22.32 245 GLY D O 1
ATOM 8616 N N . TYR D 1 246 ? 11.724 -14.360 -22.228 1.00 20.86 246 TYR D N 1
ATOM 8617 C CA . TYR D 1 246 ? 12.732 -13.454 -21.661 1.00 19.29 246 TYR D CA 1
ATOM 8618 C C . TYR D 1 246 ? 12.159 -12.073 -21.439 1.00 18.92 246 TYR D C 1
ATOM 8619 O O . TYR D 1 246 ? 11.654 -11.448 -22.383 1.00 19.84 246 TYR D O 1
ATOM 8628 N N . VAL D 1 247 ? 12.227 -11.588 -20.202 1.00 16.82 247 VAL D N 1
ATOM 8629 C CA . VAL D 1 247 ? 11.820 -10.202 -19.924 1.00 16.52 247 VAL D CA 1
ATOM 8630 C C . VAL D 1 247 ? 13.005 -9.371 -19.449 1.00 16.31 247 VAL D C 1
ATOM 8631 O O . VAL D 1 247 ? 13.876 -9.843 -18.712 1.00 15.41 247 VAL D O 1
ATOM 8635 N N . VAL D 1 248 ? 13.043 -8.110 -19.859 1.00 15.90 248 VAL D N 1
ATOM 8636 C CA . VAL D 1 248 ? 14.162 -7.272 -19.470 1.00 15.96 248 VAL D CA 1
ATOM 8637 C C . VAL D 1 248 ? 13.801 -6.588 -18.162 1.00 16.61 248 VAL D C 1
ATOM 8638 O O . VAL D 1 248 ? 12.771 -5.886 -18.072 1.00 15.53 248 VAL D O 1
ATOM 8642 N N . ASN D 1 249 ? 14.633 -6.832 -17.158 1.00 16.86 249 ASN D N 1
ATOM 8643 C CA . ASN D 1 249 ? 14.444 -6.270 -15.817 1.00 18.05 249 ASN D CA 1
ATOM 8644 C C . ASN D 1 249 ? 15.144 -4.935 -15.614 1.00 18.70 249 ASN D C 1
ATOM 8645 O O . ASN D 1 249 ? 14.589 -4.036 -14.959 1.00 19.13 249 ASN D O 1
ATOM 8650 N N . GLU D 1 250 ? 16.375 -4.818 -16.112 1.00 18.15 250 GLU D N 1
ATOM 8651 C CA . GLU D 1 250 ? 17.082 -3.547 -16.047 1.00 18.88 250 GLU D CA 1
ATOM 8652 C C . GLU D 1 250 ? 18.341 -3.495 -16.923 1.00 19.29 250 GLU D C 1
ATOM 8653 O O . GLU D 1 250 ? 18.778 -4.520 -17.474 1.00 18.77 250 GLU D O 1
ATOM 8659 N N . LEU D 1 251 ? 18.873 -2.287 -17.080 1.00 18.73 251 LEU D N 1
ATOM 8660 C CA . LEU D 1 251 ? 20.187 -2.067 -17.687 1.00 20.50 251 LEU D CA 1
ATOM 8661 C C . LEU D 1 251 ? 21.057 -1.297 -16.710 1.00 20.89 251 LEU D C 1
ATOM 8662 O O . LEU D 1 251 ? 20.550 -0.492 -15.937 1.00 21.03 251 LEU D O 1
ATOM 8667 N N . ASN D 1 252 ? 22.367 -1.547 -16.733 1.00 20.65 252 ASN D N 1
ATOM 8668 C CA . ASN D 1 252 ? 23.297 -0.826 -15.885 1.00 21.43 252 ASN D CA 1
ATOM 8669 C C . ASN D 1 252 ? 24.332 -0.101 -16.759 1.00 21.16 252 ASN D C 1
ATOM 8670 O O . ASN D 1 252 ? 24.975 -0.731 -17.586 1.00 19.21 252 ASN D O 1
ATOM 8675 N N . ASP D 1 253 ? 24.498 1.203 -16.519 1.00 21.45 253 ASP D N 1
ATOM 8676 C CA . ASP D 1 253 ? 25.367 2.082 -17.309 1.00 22.71 253 ASP D CA 1
ATOM 8677 C C . ASP D 1 253 ? 26.808 2.192 -16.822 1.00 22.27 253 ASP D C 1
ATOM 8678 O O . ASP D 1 253 ? 27.626 2.781 -17.515 1.00 22.84 253 ASP D O 1
ATOM 8683 N N . VAL D 1 254 ? 27.091 1.716 -15.608 1.00 22.29 254 VAL D N 1
ATOM 8684 C CA . VAL D 1 254 ? 28.490 1.529 -15.133 1.00 21.67 254 VAL D CA 1
ATOM 8685 C C . VAL D 1 254 ? 28.625 0.088 -14.637 1.00 21.43 254 VAL D C 1
ATOM 8686 O O . VAL D 1 254 ? 28.666 -0.174 -13.419 1.00 21.25 254 VAL D O 1
ATOM 8690 N N . PRO D 1 255 ? 28.673 -0.863 -15.581 1.00 21.33 255 PRO D N 1
ATOM 8691 C CA . PRO D 1 255 ? 28.509 -2.247 -15.145 1.00 21.52 255 PRO D CA 1
ATOM 8692 C C . PRO D 1 255 ? 29.714 -2.815 -14.399 1.00 21.88 255 PRO D C 1
ATOM 8693 O O . PRO D 1 255 ? 30.847 -2.500 -14.730 1.00 21.11 255 PRO D O 1
ATOM 8697 N N . GLU D 1 256 ? 29.444 -3.600 -13.361 1.00 23.04 256 GLU D N 1
ATOM 8698 C CA . GLU D 1 256 ? 30.488 -4.405 -12.729 1.00 23.91 256 GLU D CA 1
ATOM 8699 C C . GLU D 1 256 ? 30.565 -5.682 -13.533 1.00 24.09 256 GLU D C 1
ATOM 8700 O O . GLU D 1 256 ? 29.542 -6.141 -14.053 1.00 23.48 256 GLU D O 1
ATOM 8706 N N . PHE D 1 257 ? 31.751 -6.272 -13.619 1.00 23.35 257 PHE D N 1
ATOM 8707 C CA . PHE D 1 257 ? 31.911 -7.430 -14.494 1.00 23.62 257 PHE D CA 1
ATOM 8708 C C . PHE D 1 257 ? 32.850 -8.506 -13.982 1.00 24.19 257 PHE D C 1
ATOM 8709 O O . PHE D 1 257 ? 33.308 -9.338 -14.750 1.00 23.51 257 PHE D O 1
ATOM 8717 N N . LYS D 1 258 ? 33.122 -8.493 -12.683 1.00 25.33 258 LYS D N 1
ATOM 8718 C CA . LYS D 1 258 ? 33.939 -9.552 -12.064 1.00 26.38 258 LYS D CA 1
ATOM 8719 C C . LYS D 1 258 ? 33.299 -10.929 -12.109 1.00 25.55 258 LYS D C 1
ATOM 8720 O O . LYS D 1 258 ? 33.989 -11.931 -12.321 1.00 26.52 258 LYS D O 1
ATOM 8726 N N . GLY D 1 259 ? 31.987 -10.985 -11.887 1.00 24.64 259 GLY D N 1
ATOM 8727 C CA . GLY D 1 259 ? 31.240 -12.234 -11.946 1.00 23.63 259 GLY D CA 1
ATOM 8728 C C . GLY D 1 259 ? 31.176 -12.719 -13.382 1.00 23.40 259 GLY D C 1
ATOM 8729 O O . GLY D 1 259 ? 31.319 -13.910 -13.651 1.00 23.05 259 GLY D O 1
ATOM 8730 N N . PHE D 1 260 ? 30.969 -11.777 -14.303 1.00 21.75 260 PHE D N 1
ATOM 8731 C CA . PHE D 1 260 ? 30.963 -12.074 -15.730 1.00 21.04 260 PHE D CA 1
ATOM 8732 C C . PHE D 1 260 ? 32.285 -12.703 -16.174 1.00 21.40 260 PHE D C 1
ATOM 8733 O O . PHE D 1 260 ? 32.295 -13.684 -16.928 1.00 21.69 260 PHE D O 1
ATOM 8741 N N . MET D 1 261 ? 33.396 -12.127 -15.733 1.00 22.26 261 MET D N 1
ATOM 8742 C CA . MET D 1 261 ? 34.718 -12.671 -16.096 1.00 23.78 261 MET D CA 1
ATOM 8743 C C . MET D 1 261 ? 34.946 -14.065 -15.547 1.00 24.59 261 MET D C 1
ATOM 8744 O O . MET D 1 261 ? 35.398 -14.951 -16.277 1.00 24.89 261 MET D O 1
ATOM 8749 N N . VAL D 1 262 ? 34.647 -14.270 -14.265 1.00 24.98 262 VAL D N 1
ATOM 8750 C CA . VAL D 1 262 ? 34.780 -15.596 -13.679 1.00 26.49 262 VAL D CA 1
ATOM 8751 C C . VAL D 1 262 ? 33.914 -16.605 -14.439 1.00 26.29 262 VAL D C 1
ATOM 8752 O O . VAL D 1 262 ? 34.375 -17.701 -14.784 1.00 26.84 262 VAL D O 1
ATOM 8756 N N . ALA D 1 263 ? 32.660 -16.233 -14.707 1.00 24.59 263 ALA D N 1
ATOM 8757 C CA . ALA D 1 263 ? 31.726 -17.150 -15.354 1.00 23.99 263 ALA D CA 1
ATOM 8758 C C . ALA D 1 263 ? 32.102 -17.480 -16.816 1.00 23.53 263 ALA D C 1
ATOM 8759 O O . ALA D 1 263 ? 31.910 -18.604 -17.289 1.00 23.75 263 ALA D O 1
ATOM 8761 N N . THR D 1 264 ? 32.687 -16.531 -17.529 1.00 21.69 264 THR D N 1
ATOM 8762 C CA . THR D 1 264 ? 32.849 -16.717 -18.978 1.00 21.18 264 THR D CA 1
ATOM 8763 C C . THR D 1 264 ? 34.292 -16.812 -19.465 1.00 20.92 264 THR D C 1
ATOM 8764 O O . THR D 1 264 ? 34.533 -17.153 -20.628 1.00 20.52 264 THR D O 1
ATOM 8768 N N . ASN D 1 265 ? 35.229 -16.455 -18.589 1.00 21.15 265 ASN D N 1
ATOM 8769 C CA . ASN D 1 265 ? 36.637 -16.254 -18.967 1.00 21.69 265 ASN D CA 1
ATOM 8770 C C . ASN D 1 265 ? 36.796 -15.329 -20.192 1.00 22.06 265 ASN D C 1
ATOM 8771 O O . ASN D 1 265 ? 37.721 -15.493 -20.987 1.00 22.37 265 ASN D O 1
ATOM 8776 N N . ILE D 1 266 ? 35.871 -14.364 -20.352 1.00 21.79 266 ILE D N 1
ATOM 8777 C CA . ILE D 1 266 ? 35.987 -13.316 -21.372 1.00 21.74 266 ILE D CA 1
ATOM 8778 C C . ILE D 1 266 ? 36.671 -12.110 -20.736 1.00 22.01 266 ILE D C 1
ATOM 8779 O O . ILE D 1 266 ? 36.312 -11.700 -19.621 1.00 22.46 266 ILE D O 1
ATOM 8784 N N . ASN D 1 267 ? 37.706 -11.611 -21.403 1.00 22.02 267 ASN D N 1
ATOM 8785 C CA . ASN D 1 267 ? 38.465 -10.451 -20.943 1.00 23.18 267 ASN D CA 1
ATOM 8786 C C . ASN D 1 267 ? 37.712 -9.169 -21.314 1.00 22.28 267 ASN D C 1
ATOM 8787 O O . ASN D 1 267 ? 37.936 -8.583 -22.372 1.00 22.40 267 ASN D O 1
ATOM 8792 N N . VAL D 1 268 ? 36.779 -8.770 -20.453 1.00 22.12 268 VAL D N 1
ATOM 8793 C CA . VAL D 1 268 ? 35.891 -7.631 -20.747 1.00 21.07 268 VAL D CA 1
ATOM 8794 C C . VAL D 1 268 ? 36.673 -6.335 -20.999 1.00 21.25 268 VAL D C 1
ATOM 8795 O O . VAL D 1 268 ? 36.438 -5.647 -21.993 1.00 21.73 268 VAL D O 1
ATOM 8799 N N . ALA D 1 269 ? 37.606 -6.012 -20.104 1.00 21.59 269 ALA D N 1
ATOM 8800 C CA . ALA D 1 269 ? 38.463 -4.810 -20.251 1.00 22.07 269 ALA D CA 1
ATOM 8801 C C . ALA D 1 269 ? 39.203 -4.759 -21.595 1.00 22.38 269 ALA D C 1
ATOM 8802 O O . ALA D 1 269 ? 39.253 -3.712 -22.274 1.00 22.58 269 ALA D O 1
ATOM 8804 N N . GLN D 1 270 ? 39.769 -5.897 -21.992 1.00 21.91 270 GLN D N 1
ATOM 8805 C CA . GLN D 1 270 ? 40.437 -6.007 -23.281 1.00 22.62 270 GLN D CA 1
ATOM 8806 C C . GLN D 1 270 ? 39.506 -5.720 -24.456 1.00 21.95 270 GLN D C 1
ATOM 8807 O O . GLN D 1 270 ? 39.851 -4.950 -25.338 1.00 22.86 270 GLN D O 1
ATOM 8813 N N . LYS D 1 271 ? 38.323 -6.338 -24.471 1.00 21.84 271 LYS D N 1
ATOM 8814 C CA . LYS D 1 271 ? 37.362 -6.126 -25.555 1.00 21.92 271 LYS D CA 1
ATOM 8815 C C . LYS D 1 271 ? 36.907 -4.673 -25.606 1.00 21.22 271 LYS D C 1
ATOM 8816 O O . LYS D 1 271 ? 36.722 -4.103 -26.684 1.00 20.07 271 LYS D O 1
ATOM 8822 N N . LEU D 1 272 ? 36.741 -4.076 -24.432 1.00 20.71 272 LEU D N 1
ATOM 8823 C CA . LEU D 1 272 ? 36.329 -2.684 -24.359 1.00 20.72 272 LEU D CA 1
ATOM 8824 C C . LEU D 1 272 ? 37.413 -1.777 -24.969 1.00 20.93 272 LEU D C 1
ATOM 8825 O O . LEU D 1 272 ? 37.116 -0.927 -25.812 1.00 21.19 272 LEU D O 1
ATOM 8830 N N . VAL D 1 273 ? 38.674 -2.005 -24.591 1.00 21.24 273 VAL D N 1
ATOM 8831 C CA . VAL D 1 273 ? 39.801 -1.200 -25.109 1.00 22.32 273 VAL D CA 1
ATOM 8832 C C . VAL D 1 273 ? 39.973 -1.389 -26.638 1.00 23.03 273 VAL D C 1
ATOM 8833 O O . VAL D 1 273 ? 40.186 -0.417 -27.373 1.00 22.61 273 VAL D O 1
ATOM 8837 N N . GLU D 1 274 ? 39.814 -2.626 -27.114 1.00 23.79 274 GLU D N 1
ATOM 8838 C CA . GLU D 1 274 ? 39.816 -2.926 -28.560 1.00 25.20 274 GLU D CA 1
ATOM 8839 C C . GLU D 1 274 ? 38.720 -2.175 -29.294 1.00 25.14 274 GLU D C 1
ATOM 8840 O O . GLU D 1 274 ? 38.938 -1.639 -30.375 1.00 24.79 274 GLU D O 1
ATOM 8846 N N . TYR D 1 275 ? 37.524 -2.177 -28.712 1.00 24.72 275 TYR D N 1
ATOM 8847 C CA . TYR D 1 275 ? 36.406 -1.450 -29.271 1.00 24.55 275 TYR D CA 1
ATOM 8848 C C . TYR D 1 275 ? 36.703 0.051 -29.379 1.00 24.60 275 TYR D C 1
ATOM 8849 O O . TYR D 1 275 ? 36.477 0.652 -30.433 1.00 24.53 275 TYR D O 1
ATOM 8858 N N . ILE D 1 276 ? 37.200 0.649 -28.298 1.00 24.63 276 ILE D N 1
ATOM 8859 C CA . ILE D 1 276 ? 37.511 2.088 -28.293 1.00 25.31 276 ILE D CA 1
ATOM 8860 C C . ILE D 1 276 ? 38.599 2.405 -29.348 1.00 26.51 276 ILE D C 1
ATOM 8861 O O . ILE D 1 276 ? 38.447 3.336 -30.142 1.00 26.05 276 ILE D O 1
ATOM 8866 N N . LYS D 1 277 ? 39.659 1.598 -29.364 1.00 27.89 277 LYS D N 1
ATOM 8867 C CA . LYS D 1 277 ? 40.752 1.763 -30.337 1.00 30.12 277 LYS D CA 1
ATOM 8868 C C . LYS D 1 277 ? 40.252 1.655 -31.770 1.00 31.02 277 LYS D C 1
ATOM 8869 O O . LYS D 1 277 ? 40.658 2.439 -32.619 1.00 31.54 277 LYS D O 1
ATOM 8875 N N . GLU D 1 278 ? 39.349 0.707 -32.013 1.00 32.55 278 GLU D N 1
ATOM 8876 C CA . GLU D 1 278 ? 38.794 0.456 -33.349 1.00 34.48 278 GLU D CA 1
ATOM 8877 C C . GLU D 1 278 ? 37.858 1.547 -33.845 1.00 34.73 278 GLU D C 1
ATOM 8878 O O . GLU D 1 278 ? 37.723 1.730 -35.055 1.00 35.57 278 GLU D O 1
ATOM 8884 N N . ASN D 1 279 ? 37.204 2.269 -32.933 1.00 34.41 279 ASN D N 1
ATOM 8885 C CA . ASN D 1 279 ? 36.155 3.207 -33.325 1.00 34.40 279 ASN D CA 1
ATOM 8886 C C . ASN D 1 279 ? 36.458 4.682 -33.114 1.00 34.37 279 ASN D C 1
ATOM 8887 O O . ASN D 1 279 ? 35.792 5.536 -33.698 1.00 34.53 279 ASN D O 1
ATOM 8892 N N . TYR D 1 280 ? 37.449 4.988 -32.284 1.00 34.62 280 TYR D N 1
ATOM 8893 C CA . TYR D 1 280 ? 37.708 6.382 -31.892 1.00 35.26 280 TYR D CA 1
ATOM 8894 C C . TYR D 1 280 ? 39.128 6.859 -32.206 1.00 36.27 280 TYR D C 1
ATOM 8895 O O . TYR D 1 280 ? 39.545 7.935 -31.778 1.00 36.24 280 TYR D O 1
ATOM 8904 N N . SER D 1 281 ? 39.856 6.043 -32.957 1.00 37.78 281 SER D N 1
ATOM 8905 C CA . SER D 1 281 ? 41.181 6.402 -33.455 1.00 39.35 281 SER D CA 1
ATOM 8906 C C . SER D 1 281 ? 41.055 7.037 -34.836 1.00 39.80 281 SER D C 1
ATOM 8907 O O . SER D 1 281 ? 40.999 8.263 -34.959 1.00 41.15 281 SER D O 1
ATOM 8910 N N . MET E 2 1 ? 53.639 -8.200 8.771 1.00 39.58 1 MET E N 1
ATOM 8911 C CA . MET E 2 1 ? 52.215 -8.058 9.203 1.00 39.58 1 MET E CA 1
ATOM 8912 C C . MET E 2 1 ? 51.313 -9.038 8.456 1.00 38.27 1 MET E C 1
ATOM 8913 O O . MET E 2 1 ? 51.808 -9.852 7.681 1.00 38.58 1 MET E O 1
ATOM 8918 N N . VAL E 2 2 ? 50.005 -8.985 8.701 1.00 36.78 2 VAL E N 1
ATOM 8919 C CA . VAL E 2 2 ? 49.083 -9.866 7.989 1.00 35.50 2 VAL E CA 1
ATOM 8920 C C . VAL E 2 2 ? 48.576 -9.220 6.692 1.00 34.43 2 VAL E C 1
ATOM 8921 O O . VAL E 2 2 ? 48.382 -8.005 6.625 1.00 34.51 2 VAL E O 1
ATOM 8925 N N . VAL E 2 3 ? 48.383 -10.043 5.671 1.00 33.15 3 VAL E N 1
ATOM 8926 C CA . VAL E 2 3 ? 47.947 -9.557 4.364 1.00 32.00 3 VAL E CA 1
ATOM 8927 C C . VAL E 2 3 ? 46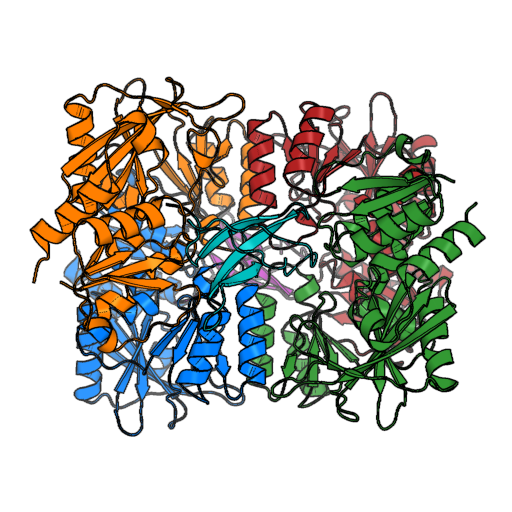.511 -9.973 4.141 1.00 31.05 3 VAL E C 1
ATOM 8928 O O . VAL E 2 3 ? 46.205 -11.168 4.042 1.00 29.88 3 VAL E O 1
ATOM 8932 N N . LEU E 2 4 ? 45.630 -8.974 4.101 1.00 30.24 4 LEU E N 1
ATOM 8933 C CA A LEU E 2 4 ? 44.207 -9.208 3.920 0.50 30.26 4 LEU E CA 1
ATOM 8934 C CA B LEU E 2 4 ? 44.205 -9.216 3.911 0.50 30.60 4 LEU E CA 1
ATOM 8935 C C . LEU E 2 4 ? 43.762 -8.614 2.591 1.00 30.79 4 LEU E C 1
ATOM 8936 O O . LEU E 2 4 ? 44.414 -7.700 2.060 1.00 31.28 4 LEU E O 1
ATOM 8945 N N . LYS E 2 5 ? 42.668 -9.132 2.054 1.00 31.66 5 LYS E N 1
ATOM 8946 C CA . LYS E 2 5 ? 42.148 -8.608 0.789 1.00 32.78 5 LYS E CA 1
ATOM 8947 C C . LYS E 2 5 ? 41.128 -7.497 1.026 1.00 32.44 5 LYS E C 1
ATOM 8948 O O . LYS E 2 5 ? 40.247 -7.613 1.885 1.00 32.74 5 LYS E O 1
ATOM 8954 N N . CYS E 2 6 ? 41.274 -6.416 0.263 1.00 32.57 6 CYS E N 1
ATOM 8955 C CA . CYS E 2 6 ? 40.313 -5.313 0.271 1.00 31.81 6 CYS E CA 1
ATOM 8956 C C . CYS E 2 6 ? 38.958 -5.752 -0.309 1.00 32.87 6 CYS E C 1
ATOM 8957 O O . CYS E 2 6 ? 38.897 -6.232 -1.440 1.00 32.81 6 CYS E O 1
ATOM 8960 N N . PRO E 2 7 ? 37.868 -5.585 0.459 1.00 33.38 7 PRO E N 1
ATOM 8961 C CA . PRO E 2 7 ? 36.536 -6.004 0.022 1.00 34.27 7 PRO E CA 1
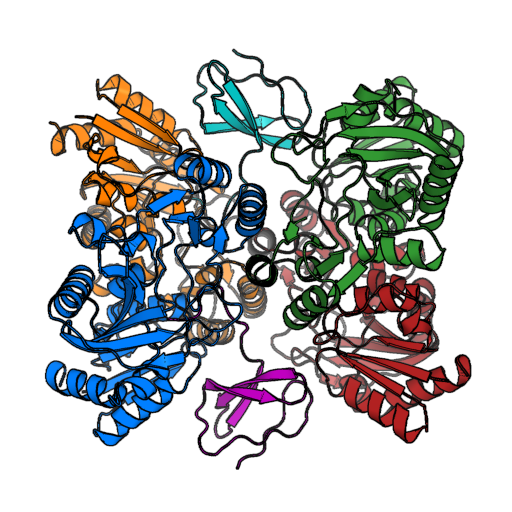ATOM 8962 C C . PRO E 2 7 ? 35.986 -5.108 -1.094 1.00 34.92 7 PRO E C 1
ATOM 8963 O O . PRO E 2 7 ? 34.894 -5.360 -1.619 1.00 35.68 7 PRO E O 1
ATOM 8967 N N . VAL E 2 8 ? 36.752 -4.079 -1.450 1.00 35.18 8 VAL E N 1
ATOM 8968 C CA . VAL E 2 8 ? 36.330 -3.076 -2.423 1.00 35.14 8 VAL E CA 1
ATOM 8969 C C . VAL E 2 8 ? 37.070 -3.254 -3.741 1.00 35.37 8 VAL E C 1
ATOM 8970 O O . VAL E 2 8 ? 36.433 -3.338 -4.794 1.00 35.21 8 VAL E O 1
ATOM 8974 N N . CYS E 2 9 ? 38.403 -3.323 -3.680 1.00 35.56 9 CYS E N 1
ATOM 8975 C CA . CYS E 2 9 ? 39.241 -3.392 -4.881 1.00 35.94 9 CYS E CA 1
ATOM 8976 C C . CYS E 2 9 ? 40.008 -4.704 -5.078 1.00 37.38 9 CYS E C 1
ATOM 8977 O O . CYS E 2 9 ? 40.621 -4.914 -6.134 1.00 37.19 9 CYS E O 1
ATOM 8980 N N . ASN E 2 10 ? 39.996 -5.563 -4.056 1.00 38.23 10 ASN E N 1
ATOM 8981 C CA . ASN E 2 10 ? 40.724 -6.843 -4.088 1.00 39.87 10 ASN E CA 1
ATOM 8982 C C . ASN E 2 10 ? 42.244 -6.698 -4.113 1.00 39.99 10 ASN E C 1
ATOM 8983 O O . ASN E 2 10 ? 42.980 -7.665 -4.336 1.00 40.33 10 ASN E O 1
ATOM 8988 N N . GLY E 2 11 ? 42.710 -5.484 -3.863 1.00 40.21 11 GLY E N 1
ATOM 8989 C CA . GLY E 2 11 ? 44.127 -5.239 -3.686 1.00 40.75 11 GLY E CA 1
ATOM 8990 C C . GLY E 2 11 ? 44.597 -5.890 -2.395 1.00 41.01 11 GLY E C 1
ATOM 8991 O O . GLY E 2 11 ? 43.800 -6.434 -1.627 1.00 40.78 11 GLY E O 1
ATOM 8992 N N . ASP E 2 12 ? 45.900 -5.845 -2.162 1.00 41.31 12 ASP E N 1
ATOM 8993 C CA . ASP E 2 12 ? 46.442 -6.391 -0.938 1.00 41.40 12 ASP E CA 1
ATOM 8994 C C . ASP E 2 12 ? 46.515 -5.295 0.114 1.00 40.91 12 ASP E C 1
ATOM 8995 O O . ASP E 2 12 ? 46.986 -4.186 -0.158 1.00 40.32 12 ASP E O 1
ATOM 9000 N N . VAL E 2 13 ? 46.019 -5.602 1.313 1.00 40.70 13 VAL E N 1
ATOM 9001 C CA . VAL E 2 13 ? 46.085 -4.656 2.425 1.00 40.50 13 VAL E CA 1
ATOM 9002 C C . VAL E 2 13 ? 46.958 -5.201 3.553 1.00 41.31 13 VAL E C 1
ATOM 9003 O O . VAL E 2 13 ? 46.695 -6.279 4.100 1.00 40.86 13 VAL E O 1
ATOM 9007 N N . ASN E 2 14 ? 47.984 -4.434 3.901 1.00 41.88 14 ASN E N 1
ATOM 9008 C CA . ASN E 2 14 ? 48.886 -4.817 4.963 1.00 43.03 14 ASN E CA 1
ATOM 9009 C C . ASN E 2 14 ? 48.388 -4.229 6.267 1.00 43.11 14 ASN E C 1
ATOM 9010 O O . ASN E 2 14 ? 48.447 -3.023 6.489 1.00 42.66 14 ASN E O 1
ATOM 9015 N N . VAL E 2 15 ? 47.868 -5.109 7.109 1.00 43.65 15 VAL E N 1
ATOM 9016 C CA . VAL E 2 15 ? 47.287 -4.734 8.388 1.00 44.37 15 VAL E CA 1
ATOM 9017 C C . VAL E 2 15 ? 48.313 -5.006 9.502 1.00 45.16 15 VAL E C 1
ATOM 9018 O O . VAL E 2 15 ? 48.788 -6.134 9.643 1.00 45.12 15 VAL E O 1
ATOM 9022 N N . PRO E 2 16 ? 48.662 -3.966 10.289 1.00 46.01 16 PRO E N 1
ATOM 9023 C CA . PRO E 2 16 ? 49.694 -4.104 11.332 1.00 46.60 16 PRO E CA 1
ATOM 9024 C C . PRO E 2 16 ? 49.326 -5.108 12.437 1.00 47.31 16 PRO E C 1
ATOM 9025 O O . PR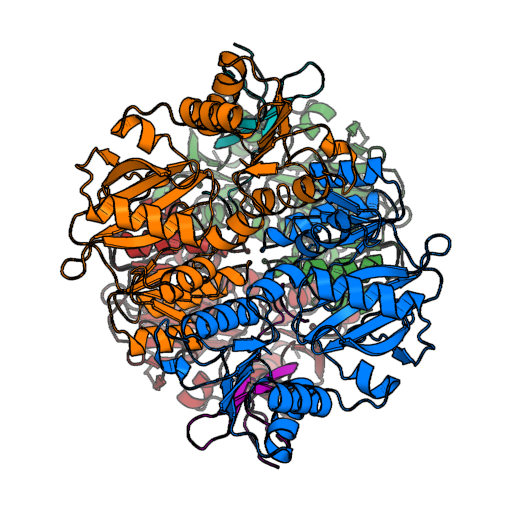O E 2 16 ? 48.144 -5.411 12.631 1.00 47.16 16 PRO E O 1
ATOM 9029 N N . ASP E 2 17 ? 50.334 -5.618 13.152 1.00 47.75 17 ASP E N 1
ATOM 9030 C CA . ASP E 2 17 ? 50.081 -6.495 14.306 1.00 48.09 17 ASP E CA 1
ATOM 9031 C C . ASP E 2 17 ? 49.449 -5.688 15.442 1.00 47.91 17 ASP E C 1
ATOM 9032 O O . ASP E 2 17 ? 48.837 -6.244 16.359 1.00 48.24 17 ASP E O 1
ATOM 9037 N N . ASP E 2 18 ? 49.607 -4.369 15.349 1.00 47.68 18 ASP E N 1
ATOM 9038 C CA . ASP E 2 18 ? 48.978 -3.408 16.248 1.00 47.48 18 ASP E CA 1
ATOM 9039 C C . ASP E 2 18 ? 47.446 -3.554 16.237 1.00 46.65 18 ASP E C 1
ATOM 9040 O O . ASP E 2 18 ? 46.803 -3.508 17.294 1.00 46.68 18 ASP E O 1
ATOM 9045 N N . ALA E 2 19 ? 46.882 -3.769 15.046 1.00 45.51 19 ALA E N 1
ATOM 9046 C CA . ALA E 2 19 ? 45.428 -3.775 14.834 1.00 44.33 19 ALA E CA 1
ATOM 9047 C C . ALA E 2 19 ? 44.578 -4.720 15.695 1.00 43.45 19 ALA E C 1
ATOM 9048 O O . ALA E 2 19 ? 44.881 -5.906 15.860 1.00 43.55 19 ALA E O 1
ATOM 9050 N N . LEU E 2 20 ? 43.511 -4.146 16.244 1.00 42.05 20 LEU E N 1
ATOM 9051 C CA . LEU E 2 20 ? 42.451 -4.856 16.952 1.00 40.54 20 LEU E CA 1
ATOM 9052 C C . LEU E 2 20 ? 41.205 -4.857 16.073 1.00 38.86 20 LEU E C 1
ATOM 9053 O O . LEU E 2 20 ? 41.027 -3.945 15.257 1.00 38.45 20 LEU E O 1
ATOM 9058 N N . PRO E 2 21 ? 40.352 -5.891 16.206 1.00 37.36 21 PRO E N 1
ATOM 9059 C CA . PRO E 2 21 ? 39.027 -5.858 15.582 1.00 35.91 21 PRO E CA 1
ATOM 9060 C C . PRO E 2 21 ? 38.268 -4.566 15.914 1.00 34.88 21 PRO E C 1
ATOM 9061 O O . PRO E 2 21 ? 38.181 -4.190 17.082 1.00 34.42 21 PRO E O 1
ATOM 9065 N N . GLY E 2 22 ? 37.757 -3.889 14.885 1.00 33.10 22 GLY E N 1
ATOM 9066 C CA . GLY E 2 22 ? 37.012 -2.629 15.036 1.00 32.33 22 GLY E CA 1
ATOM 9067 C C . GLY E 2 22 ? 37.798 -1.386 14.631 1.00 31.07 22 GLY E C 1
ATOM 9068 O O . GLY E 2 22 ? 37.235 -0.298 14.531 1.00 31.12 22 GLY E O 1
ATOM 9069 N N . GLU E 2 23 ? 39.105 -1.542 14.428 1.00 30.74 23 GLU E N 1
ATOM 9070 C CA . GLU E 2 23 ? 39.965 -0.445 13.978 1.00 30.43 23 GLU E CA 1
ATOM 9071 C C . GLU E 2 23 ? 39.745 -0.130 12.509 1.00 30.33 23 GLU E C 1
ATOM 9072 O O . GLU E 2 23 ? 39.358 -0.994 11.743 1.00 28.71 23 GLU E O 1
ATOM 9078 N N . ILE E 2 24 ? 40.000 1.121 12.140 1.00 30.51 24 ILE E N 1
ATOM 9079 C CA . ILE E 2 24 ? 39.800 1.598 10.780 1.00 31.64 24 ILE E CA 1
ATOM 9080 C C . ILE E 2 24 ? 41.127 1.636 10.038 1.00 32.07 24 ILE E C 1
ATOM 9081 O O . ILE E 2 24 ? 42.142 2.075 10.603 1.00 32.50 24 ILE E O 1
ATOM 9086 N N . VAL E 2 25 ? 41.125 1.171 8.786 1.00 32.54 25 VAL E N 1
ATOM 9087 C CA . VAL E 2 25 ? 42.304 1.279 7.908 1.00 33.12 25 VAL E CA 1
ATOM 9088 C C . VAL E 2 25 ? 41.900 1.846 6.542 1.00 33.34 25 VAL E C 1
ATOM 9089 O O . VAL E 2 25 ? 40.848 1.491 5.993 1.00 32.56 25 VAL E O 1
ATOM 9093 N N . GLU E 2 26 ? 42.740 2.725 6.003 1.00 34.04 26 GLU E N 1
ATOM 9094 C CA . GLU E 2 26 ? 42.481 3.334 4.712 1.00 34.66 26 GLU E CA 1
ATOM 9095 C C . GLU E 2 26 ? 43.211 2.580 3.625 1.00 34.11 26 GLU E C 1
ATOM 9096 O O . GLU E 2 26 ? 44.371 2.202 3.796 1.00 34.46 26 GLU E O 1
ATOM 9102 N N . HIS E 2 27 ? 42.535 2.331 2.511 1.00 32.86 27 HIS E N 1
ATOM 9103 C CA . HIS E 2 27 ? 43.202 1.692 1.403 1.00 32.38 27 HIS E CA 1
ATOM 9104 C C . HIS E 2 27 ? 43.337 2.638 0.223 1.00 32.07 27 HIS E C 1
ATOM 9105 O O . HIS E 2 27 ? 42.561 3.586 0.090 1.00 31.41 27 HIS E O 1
ATOM 9112 N N . GLU E 2 28 ? 44.319 2.348 -0.629 1.00 31.87 28 GLU E N 1
ATOM 9113 C CA . GLU E 2 28 ? 44.726 3.244 -1.726 1.00 32.23 28 GLU E CA 1
ATOM 9114 C C . GLU E 2 28 ? 43.657 3.403 -2.814 1.00 31.14 28 GLU E C 1
ATOM 9115 O O . GLU E 2 28 ? 43.739 4.306 -3.639 1.00 30.97 28 GLU E O 1
ATOM 9121 N N . CYS E 2 29 ? 42.667 2.520 -2.799 1.00 30.22 29 CYS E N 1
ATOM 9122 C CA . CYS E 2 29 ? 41.529 2.594 -3.719 1.00 29.39 29 CYS E CA 1
ATOM 9123 C C . CYS E 2 29 ? 40.536 3.718 -3.382 1.00 29.10 29 CYS E C 1
ATOM 9124 O O . CYS E 2 29 ? 39.665 4.044 -4.192 1.00 28.55 29 CYS E O 1
ATOM 9127 N N . GLY E 2 30 ? 40.650 4.274 -2.178 1.00 28.60 30 GLY E N 1
ATOM 9128 C CA . GLY E 2 30 ? 39.728 5.300 -1.689 1.00 29.06 30 GLY E CA 1
ATOM 9129 C C . GLY E 2 30 ? 38.750 4.793 -0.634 1.00 29.37 30 GLY E C 1
ATOM 9130 O O . GLY E 2 30 ? 37.962 5.566 -0.085 1.00 29.75 30 GLY E O 1
ATOM 9131 N N . ALA E 2 31 ? 38.791 3.492 -0.351 1.00 28.67 31 ALA E N 1
ATOM 9132 C CA . ALA E 2 31 ? 37.877 2.902 0.624 1.00 28.91 31 ALA E CA 1
ATOM 9133 C C . ALA E 2 31 ? 38.410 3.059 2.043 1.00 28.73 31 ALA E C 1
ATOM 9134 O O . ALA E 2 31 ? 39.624 3.000 2.288 1.00 28.21 31 ALA E O 1
ATOM 9136 N N . GLN E 2 32 ? 37.481 3.294 2.961 1.00 28.61 32 GLN E N 1
ATOM 9137 C CA . GLN E 2 32 ? 37.746 3.226 4.386 1.00 29.11 32 GLN E CA 1
ATOM 9138 C C . GLN E 2 32 ? 37.224 1.874 4.835 1.00 28.34 32 GLN E C 1
ATOM 9139 O O . GLN E 2 32 ? 36.110 1.492 4.464 1.00 28.65 32 GLN E O 1
ATOM 9145 N N . LEU E 2 33 ? 38.039 1.153 5.607 1.00 27.01 33 LEU E N 1
ATOM 9146 C CA . LEU E 2 33 ? 37.773 -0.244 5.937 1.00 26.67 33 LEU E CA 1
ATOM 9147 C C . LEU E 2 33 ? 37.830 -0.438 7.443 1.00 26.66 33 LEU E C 1
ATOM 9148 O O . LEU E 2 33 ? 38.523 0.300 8.138 1.00 27.43 33 LEU E O 1
ATOM 9153 N N . GLU E 2 34 ? 37.091 -1.424 7.940 1.00 26.29 34 GLU E N 1
ATOM 9154 C CA . GLU E 2 34 ? 37.123 -1.782 9.349 1.00 26.39 34 GLU E CA 1
ATOM 9155 C C . GLU E 2 34 ? 37.650 -3.199 9.479 1.00 25.56 34 GLU E C 1
ATOM 9156 O O . GLU E 2 34 ? 37.235 -4.083 8.732 1.00 25.31 34 GLU E O 1
ATOM 9162 N N . VAL E 2 35 ? 38.552 -3.438 10.424 1.00 25.06 35 VAL E N 1
ATOM 9163 C CA . VAL E 2 35 ? 38.930 -4.834 10.668 1.00 24.92 35 VAL E CA 1
ATOM 9164 C C . VAL E 2 35 ? 37.902 -5.525 11.575 1.00 25.56 35 VAL E C 1
ATOM 9165 O O . VAL E 2 35 ? 37.314 -4.894 12.467 1.00 25.65 35 VAL E O 1
ATOM 9169 N N . TYR E 2 36 ? 37.633 -6.799 11.291 1.00 25.13 36 TYR E N 1
ATOM 9170 C CA . TYR E 2 36 ? 36.721 -7.585 12.116 1.00 25.64 36 TYR E CA 1
ATOM 9171 C C . TYR E 2 36 ? 37.217 -9.025 12.194 1.00 26.65 36 TYR E C 1
ATOM 9172 O O . TYR E 2 36 ? 38.096 -9.429 11.434 1.00 24.64 36 TYR E O 1
ATOM 9181 N N . ASN E 2 37 ? 36.653 -9.778 13.131 1.00 28.29 37 ASN E N 1
ATOM 9182 C CA . ASN E 2 37 ? 36.993 -11.181 13.299 1.00 30.38 37 ASN E CA 1
ATOM 9183 C C . ASN E 2 37 ? 35.950 -12.084 12.652 1.00 31.47 37 ASN E C 1
ATOM 9184 O O . ASN E 2 37 ? 34.751 -11.915 12.859 1.00 30.90 37 ASN E O 1
ATOM 9189 N N . ASP E 2 38 ? 36.425 -13.022 11.846 1.00 32.64 38 ASP E N 1
ATOM 9190 C CA . ASP E 2 38 ? 35.577 -14.018 11.215 1.00 34.54 38 ASP E CA 1
ATOM 9191 C C . ASP E 2 38 ? 36.183 -15.372 11.601 1.00 34.87 38 ASP E C 1
ATOM 9192 O O . ASP E 2 38 ? 37.105 -15.842 10.942 1.00 35.46 38 ASP E O 1
ATOM 9197 N N . HIS E 2 39 ? 35.688 -15.972 12.688 1.00 35.71 39 HIS E N 1
ATOM 9198 C CA . HIS E 2 39 ? 36.222 -17.237 13.228 1.00 36.26 39 HIS E CA 1
ATOM 9199 C C . HIS E 2 39 ? 37.664 -17.024 13.715 1.00 35.08 39 HIS E C 1
ATOM 9200 O O . HIS E 2 39 ? 37.893 -16.293 14.663 1.00 35.78 39 HIS E O 1
ATOM 9207 N N . GLY E 2 40 ? 38.630 -17.652 13.051 1.00 33.76 40 GLY E N 1
ATOM 9208 C CA . GLY E 2 40 ? 40.034 -17.474 13.382 1.00 31.04 40 GLY E CA 1
ATOM 9209 C C . GLY E 2 40 ? 40.748 -16.524 12.449 1.00 29.78 40 GLY E C 1
ATOM 9210 O O . GLY E 2 40 ? 41.974 -16.473 12.457 1.00 28.11 40 GLY E O 1
ATOM 9211 N N . ARG E 2 41 ? 39.973 -15.764 11.662 1.00 28.69 41 ARG E N 1
ATOM 9212 C CA A ARG E 2 41 ? 40.517 -14.863 10.645 0.50 28.45 41 ARG E CA 1
ATOM 9213 C CA B ARG E 2 41 ? 40.544 -14.861 10.671 0.50 28.61 41 ARG E CA 1
ATOM 9214 C C . ARG E 2 41 ? 40.245 -13.403 10.989 1.00 28.04 41 ARG E C 1
ATOM 9215 O O . ARG E 2 41 ? 39.157 -13.065 11.464 1.00 28.78 41 ARG E O 1
ATOM 9230 N N . LEU E 2 42 ? 41.227 -12.551 10.739 1.00 26.30 42 LEU E N 1
ATOM 9231 C CA . LEU E 2 42 ? 40.963 -11.140 10.679 1.00 24.61 42 LEU E CA 1
ATOM 9232 C C . LEU E 2 42 ? 40.499 -10.927 9.247 1.00 24.22 42 LEU E C 1
ATOM 9233 O O . LEU E 2 42 ? 40.964 -11.607 8.337 1.00 22.73 42 LEU E O 1
ATOM 9238 N N . ALA E 2 43 ? 39.544 -10.030 9.057 1.00 23.44 43 ALA E N 1
ATOM 9239 C CA . ALA E 2 43 ? 39.083 -9.723 7.718 1.00 24.18 43 ALA E CA 1
ATOM 9240 C C . ALA E 2 43 ? 38.751 -8.236 7.658 1.00 24.43 43 ALA E C 1
ATOM 9241 O O . ALA E 2 43 ? 38.753 -7.545 8.684 1.00 24.71 43 ALA E O 1
ATOM 9243 N N . LEU E 2 44 ? 38.488 -7.740 6.455 1.00 24.72 44 LEU E N 1
ATOM 9244 C CA . LEU E 2 44 ? 38.195 -6.325 6.276 1.00 24.66 44 LEU E CA 1
ATOM 9245 C C . LEU E 2 44 ? 36.827 -6.149 5.646 1.00 25.17 44 LEU E C 1
ATOM 9246 O O . LEU E 2 44 ? 36.497 -6.839 4.683 1.00 26.15 44 LEU E O 1
ATOM 9251 N N . ARG E 2 45 ? 36.023 -5.233 6.172 1.00 25.83 45 ARG E N 1
ATOM 9252 C CA . ARG E 2 45 ? 34.832 -4.809 5.427 1.00 26.62 45 ARG E CA 1
ATOM 9253 C C . ARG E 2 45 ? 34.731 -3.284 5.356 1.00 26.28 45 ARG E C 1
ATOM 9254 O O . ARG E 2 45 ? 35.458 -2.580 6.052 1.00 25.28 45 ARG E O 1
ATOM 9262 N N . LEU E 2 46 ? 33.832 -2.782 4.508 1.00 27.07 46 LEU E N 1
ATOM 9263 C CA . LEU E 2 46 ? 33.601 -1.347 4.361 1.00 27.24 46 LEU E CA 1
ATOM 9264 C C . LEU E 2 46 ? 33.243 -0.715 5.698 1.00 27.27 46 LEU E C 1
ATOM 9265 O O . LEU E 2 46 ? 32.345 -1.206 6.402 1.00 27.37 46 LEU E O 1
ATOM 9270 N N . ALA E 2 47 ? 33.950 0.355 6.059 1.00 26.85 47 ALA E N 1
ATOM 9271 C CA . ALA E 2 47 ? 33.683 1.055 7.324 1.00 26.94 47 ALA E CA 1
ATOM 9272 C C . ALA E 2 47 ? 32.356 1.797 7.211 1.00 27.67 47 ALA E C 1
ATOM 9273 O O . ALA E 2 47 ? 31.919 2.122 6.105 1.00 25.85 47 ALA E O 1
ATOM 9275 N N . GLU E 2 48 ? 31.732 2.086 8.353 1.00 27.92 48 GLU E N 1
ATOM 9276 C CA . GLU E 2 48 ? 30.527 2.919 8.361 1.00 29.60 48 GLU E CA 1
ATOM 9277 C C . GLU E 2 48 ? 30.843 4.363 8.002 1.00 29.93 48 GLU E C 1
ATOM 9278 O O . GLU E 2 48 ? 31.949 4.849 8.264 1.00 30.26 48 GLU E O 1
ATOM 9284 N N . GLN E 2 49 ? 29.870 5.060 7.418 1.00 30.64 49 GLN E N 1
ATOM 9285 C CA . GLN E 2 49 ? 30.012 6.493 7.182 1.00 31.06 49 GLN E CA 1
ATOM 9286 C C . GLN E 2 49 ? 29.716 7.257 8.467 1.00 29.81 49 GLN E C 1
ATOM 9287 O O . GLN E 2 49 ? 28.928 6.797 9.299 1.00 29.64 49 GLN E O 1
ATOM 9293 N N . VAL E 2 50 ? 30.324 8.433 8.606 1.00 29.27 50 VAL E N 1
ATOM 9294 C CA . VAL E 2 50 ? 30.143 9.278 9.785 1.00 28.15 50 VAL E CA 1
ATOM 9295 C C . VAL E 2 50 ? 28.657 9.615 9.988 1.00 27.40 50 VAL E C 1
ATOM 9296 O O . VAL E 2 50 ? 27.987 10.051 9.056 1.00 27.50 50 VAL E O 1
ATOM 9300 N N . GLY E 2 51 ? 28.139 9.377 11.196 1.00 25.26 51 GLY E N 1
ATOM 9301 C CA . GLY E 2 51 ? 26.729 9.660 11.479 1.00 23.35 51 GLY E CA 1
ATOM 9302 C C . GLY E 2 51 ? 26.569 11.045 12.062 1.00 22.14 51 GLY E C 1
ATOM 9303 O O . GLY E 2 51 ? 27.533 11.642 12.530 1.00 21.44 51 GLY E O 1
ATOM 9304 N N . GLU E 2 52 ? 25.343 11.557 12.063 1.00 20.90 52 GLU E N 1
ATOM 9305 C CA . GLU E 2 52 ? 25.113 12.906 12.568 1.00 20.88 52 GLU E CA 1
ATOM 9306 C C . GLU E 2 52 ? 25.268 12.963 14.092 1.00 20.64 52 GLU E C 1
ATOM 9307 O O . GLU E 2 52 ? 25.409 14.053 14.662 1.00 20.96 52 GLU E O 1
ATOM 9313 N N . ASP E 2 53 ? 25.300 11.789 14.725 1.00 20.22 53 ASP E N 1
ATOM 9314 C CA . ASP E 2 53 ? 25.493 11.663 16.182 1.00 20.71 53 ASP E CA 1
ATOM 9315 C C . ASP E 2 53 ? 26.918 11.199 16.580 1.00 21.09 53 ASP E C 1
ATOM 9316 O O . ASP E 2 53 ? 27.186 10.879 17.755 1.00 20.37 53 ASP E O 1
ATOM 9321 N N . TRP E 2 54 ? 27.833 11.163 15.615 1.00 21.68 54 TRP E N 1
ATOM 9322 C CA . TRP E 2 54 ? 29.214 10.709 15.886 1.00 23.21 54 TRP E CA 1
ATOM 9323 C C . TRP E 2 54 ? 30.096 11.719 16.606 1.00 24.27 54 TRP E C 1
ATOM 9324 O O . TRP E 2 54 ? 30.115 12.897 16.268 1.00 24.43 54 TRP E O 1
ATOM 9335 N N . GLY E 2 55 ? 30.866 11.232 17.569 1.00 25.49 55 GLY E N 1
ATOM 9336 C CA . GLY E 2 55 ? 31.910 12.029 18.183 1.00 26.91 55 GLY E CA 1
ATOM 9337 C C . GLY E 2 55 ? 31.974 11.801 19.666 1.00 28.41 55 GLY E C 1
ATOM 9338 O O . GLY E 2 55 ? 31.737 10.691 20.142 1.00 28.82 55 GLY E O 1
ATOM 9339 N N . GLU E 2 56 ? 32.320 12.855 20.391 1.00 29.89 56 GLU E N 1
ATOM 9340 C CA . GLU E 2 56 ? 32.404 12.805 21.845 1.00 31.44 56 GLU E CA 1
ATOM 9341 C C . GLU E 2 56 ? 31.049 13.018 22.497 1.00 32.69 56 GLU E C 1
ATOM 9342 O O . GLU E 2 56 ? 30.827 12.620 23.658 1.00 33.20 56 GLU E O 1
ATOM 9349 N N . MET F 2 1 ? -18.397 32.590 9.246 1.00 42.69 1 MET F N 1
ATOM 9350 C CA . MET F 2 1 ? -16.931 32.397 9.451 1.00 42.54 1 MET F CA 1
ATOM 9351 C C . MET F 2 1 ? -16.093 33.314 8.546 1.00 41.75 1 MET F C 1
ATOM 9352 O O . MET F 2 1 ? -16.635 34.009 7.690 1.00 42.24 1 MET F O 1
ATOM 9357 N N . VAL F 2 2 ? -14.780 33.329 8.753 1.00 40.41 2 VAL F N 1
ATOM 9358 C CA . VAL F 2 2 ? -13.885 34.099 7.901 1.00 39.36 2 VAL F CA 1
ATOM 9359 C C . VAL F 2 2 ? -13.542 33.362 6.628 1.00 38.16 2 VAL F C 1
ATOM 9360 O O . VAL F 2 2 ? -13.462 32.139 6.611 1.00 37.57 2 VAL F O 1
ATOM 9364 N N . VAL F 2 3 ? -13.313 34.136 5.573 1.00 37.65 3 VAL F N 1
ATOM 9365 C CA . VAL F 2 3 ? -12.863 33.612 4.291 1.00 36.55 3 VAL F CA 1
ATOM 9366 C C . VAL F 2 3 ? -11.424 34.063 4.084 1.00 36.15 3 VAL F C 1
ATOM 9367 O O . VAL F 2 3 ? -11.131 35.271 4.033 1.00 35.35 3 VAL F O 1
ATOM 9371 N N . LEU F 2 4 ? -10.527 33.076 4.019 1.00 35.19 4 LEU F N 1
ATOM 9372 C CA A LEU F 2 4 ? -9.102 33.331 3.844 0.50 35.24 4 LEU F CA 1
ATOM 9373 C CA B LEU F 2 4 ? -9.098 33.318 3.852 0.50 35.15 4 LEU F CA 1
ATOM 9374 C C . LEU F 2 4 ? -8.652 32.714 2.534 1.00 35.23 4 LEU F C 1
ATOM 9375 O O . LEU F 2 4 ? -9.268 31.761 2.053 1.00 35.32 4 LEU F O 1
ATOM 9384 N N . LYS F 2 5 ? -7.588 33.263 1.955 1.00 35.19 5 LYS F N 1
ATOM 9385 C CA . LYS F 2 5 ? -7.089 32.744 0.677 1.00 35.18 5 LYS F CA 1
ATOM 9386 C C . LYS F 2 5 ? -6.074 31.638 0.900 1.00 34.26 5 LYS F C 1
ATOM 9387 O O . LYS F 2 5 ? -5.202 31.753 1.764 1.00 33.68 5 LYS F O 1
ATOM 9393 N N . CYS F 2 6 ? -6.192 30.569 0.119 1.00 33.74 6 CYS F N 1
ATOM 9394 C CA . CYS F 2 6 ? -5.199 29.495 0.146 1.00 33.08 6 CYS F CA 1
ATOM 9395 C C . CYS F 2 6 ? -3.868 29.978 -0.448 1.00 33.41 6 CYS F C 1
ATOM 9396 O O . CYS F 2 6 ? -3.836 30.467 -1.577 1.00 33.45 6 CYS F O 1
ATOM 9399 N N . PRO F 2 7 ? -2.769 29.829 0.305 1.00 33.72 7 PRO F N 1
ATOM 9400 C CA . PRO F 2 7 ? -1.452 30.257 -0.143 1.00 34.34 7 PRO F CA 1
ATOM 9401 C C . PRO F 2 7 ? -0.914 29.341 -1.248 1.00 35.28 7 PRO F C 1
ATOM 9402 O O . PRO F 2 7 ? 0.142 29.623 -1.817 1.00 36.11 7 PRO F O 1
ATOM 9406 N N . VAL F 2 8 ? -1.643 28.264 -1.544 1.00 35.24 8 VAL F N 1
ATOM 9407 C CA . VAL F 2 8 ? -1.224 27.281 -2.546 1.00 35.05 8 VAL F CA 1
ATOM 9408 C C . VAL F 2 8 ? -1.977 27.479 -3.848 1.00 35.58 8 VAL F C 1
ATOM 9409 O O . VAL F 2 8 ? -1.352 27.657 -4.890 1.00 35.57 8 VAL F O 1
ATOM 9413 N N . CYS F 2 9 ? -3.310 27.452 -3.786 1.00 35.99 9 CYS F N 1
ATOM 9414 C CA . CYS F 2 9 ? -4.143 27.539 -4.981 1.00 36.16 9 CYS F CA 1
ATOM 9415 C C . CYS F 2 9 ? -4.896 28.866 -5.173 1.00 37.83 9 CYS F C 1
ATOM 9416 O O . CYS F 2 9 ? -5.611 29.025 -6.179 1.00 37.94 9 CYS F O 1
ATOM 9419 N N . ASN F 2 10 ? -4.742 29.795 -4.223 1.00 38.57 10 ASN F N 1
ATOM 9420 C CA . ASN F 2 10 ? -5.363 31.135 -4.304 1.00 40.01 10 ASN F CA 1
ATOM 9421 C C . ASN F 2 10 ? -6.892 31.125 -4.175 1.00 40.46 10 ASN F C 1
ATOM 9422 O O . ASN F 2 10 ? -7.539 32.176 -4.269 1.00 40.94 10 ASN F O 1
ATOM 9427 N N . GLY F 2 11 ? -7.460 29.940 -3.954 1.00 40.54 11 GLY F N 1
ATOM 9428 C CA . GLY F 2 11 ? -8.896 29.773 -3.798 1.00 40.83 11 GLY F CA 1
ATOM 9429 C C . GLY F 2 11 ? -9.387 30.163 -2.412 1.00 40.97 11 GLY F C 1
ATOM 9430 O O . GLY F 2 11 ? -8.599 30.472 -1.529 1.00 40.68 11 GLY F O 1
ATOM 9431 N N . ASP F 2 12 ? -10.701 30.125 -2.229 1.00 41.25 12 ASP F N 1
ATOM 9432 C CA . ASP F 2 12 ? -11.319 30.565 -0.984 1.00 41.33 12 ASP F CA 1
ATOM 9433 C C . ASP F 2 12 ? -11.360 29.455 0.065 1.00 40.63 12 ASP F C 1
ATOM 9434 O O . ASP F 2 12 ? -11.802 28.332 -0.211 1.00 40.23 12 ASP F O 1
ATOM 9439 N N . VAL F 2 13 ? -10.892 29.772 1.275 1.00 40.15 13 VAL F N 1
ATOM 9440 C CA . VAL F 2 13 ? -10.928 28.812 2.376 1.00 39.79 13 VAL F CA 1
ATOM 9441 C C . VAL F 2 13 ? -11.851 29.314 3.489 1.00 40.52 13 VAL F C 1
ATOM 9442 O O . VAL F 2 13 ? -11.686 30.425 3.994 1.00 39.77 13 VAL F O 1
ATOM 9446 N N . ASN F 2 14 ? -12.817 28.481 3.857 1.00 41.17 14 ASN F N 1
ATOM 9447 C CA . ASN F 2 14 ? -13.765 28.823 4.897 1.00 42.75 14 ASN F CA 1
ATOM 9448 C C . ASN F 2 14 ? -13.275 28.282 6.236 1.00 43.15 14 ASN F C 1
ATOM 9449 O O . ASN F 2 14 ? -13.381 27.088 6.525 1.00 43.24 14 ASN F O 1
ATOM 9454 N N . VAL F 2 15 ? -12.724 29.178 7.044 1.00 43.61 15 VAL F N 1
ATOM 9455 C CA . VAL F 2 15 ? -12.146 28.812 8.331 1.00 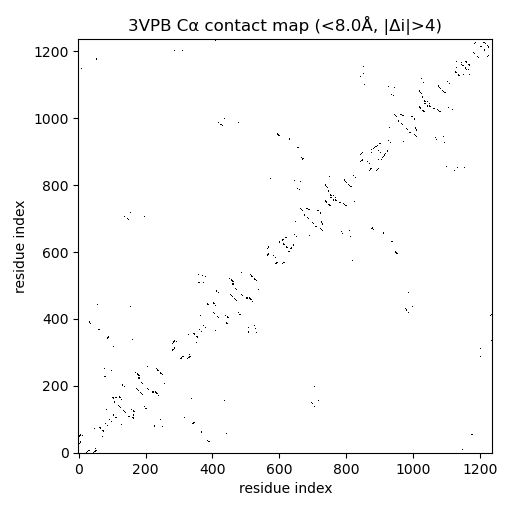44.17 15 VAL F CA 1
ATOM 9456 C C . VAL F 2 15 ? -13.162 29.081 9.455 1.00 44.85 15 VAL F C 1
ATOM 9457 O O . VAL F 2 15 ? -13.655 30.205 9.579 1.00 45.05 15 VAL F O 1
ATOM 9461 N N . PRO F 2 16 ? -13.485 28.051 10.272 1.00 45.62 16 PRO F N 1
ATOM 9462 C CA . PRO F 2 16 ? -14.505 28.183 11.342 1.00 46.36 16 PRO F CA 1
ATOM 9463 C C . PRO F 2 16 ? -14.182 29.240 12.422 1.00 47.22 16 PRO F C 1
ATOM 9464 O O . PRO F 2 16 ? -13.035 29.676 12.536 1.00 47.25 16 PRO F O 1
ATOM 9468 N N . ASP F 2 17 ? -15.189 29.651 13.201 1.00 47.72 17 ASP F N 1
ATOM 9469 C CA . ASP F 2 17 ? -14.966 30.597 14.315 1.00 48.27 17 ASP F CA 1
ATOM 9470 C C . ASP F 2 17 ? -14.309 29.908 15.522 1.00 48.14 17 ASP F C 1
ATOM 9471 O O . ASP F 2 17 ? -13.744 30.563 16.410 1.00 48.33 17 ASP F O 1
ATOM 9476 N N . ASP F 2 18 ? -14.399 28.580 15.538 1.00 47.90 18 ASP F N 1
ATOM 9477 C CA . ASP F 2 18 ? -13.659 27.729 16.469 1.00 47.25 18 ASP F CA 1
ATOM 9478 C C . ASP F 2 18 ? -12.160 28.063 16.410 1.00 46.22 18 ASP F C 1
ATOM 9479 O O . ASP F 2 18 ? -11.486 28.138 17.447 1.00 46.09 18 ASP F O 1
ATOM 9484 N N . ALA F 2 19 ? -11.678 28.300 15.185 1.00 44.79 19 ALA F N 1
ATOM 9485 C CA . ALA F 2 19 ? -10.255 28.335 14.827 1.00 43.17 19 ALA F CA 1
ATOM 9486 C C . ALA F 2 19 ? -9.313 29.097 15.745 1.00 41.87 19 ALA F C 1
ATOM 9487 O O . ALA F 2 19 ? -9.468 30.295 15.979 1.00 42.20 19 ALA F O 1
ATOM 9489 N N . LEU F 2 20 ? -8.326 28.369 16.248 1.00 40.25 20 LEU F N 1
ATOM 9490 C CA . LEU F 2 20 ? -7.209 28.939 16.972 1.00 38.72 20 LEU F CA 1
ATOM 9491 C C . LEU F 2 20 ? -6.018 28.998 16.025 1.00 37.21 20 LEU F C 1
ATOM 9492 O O . LEU F 2 20 ? -5.876 28.134 15.147 1.00 36.62 20 LEU F O 1
ATOM 9497 N N . PRO F 2 21 ? -5.155 30.019 16.185 1.00 35.92 21 PRO F N 1
ATOM 9498 C CA . PRO F 2 21 ? -3.888 29.960 15.454 1.00 34.57 21 PRO F CA 1
ATOM 9499 C C . PRO F 2 21 ? -3.135 28.669 15.818 1.00 33.74 21 PRO F C 1
ATOM 9500 O O . PRO F 2 21 ? -3.117 28.281 16.994 1.00 33.47 21 PRO F O 1
ATOM 9504 N N . GLY F 2 22 ? -2.567 27.998 14.812 1.00 32.58 22 GLY F N 1
ATOM 9505 C CA . GLY F 2 22 ? -1.878 26.705 14.991 1.00 31.36 22 GLY F CA 1
ATOM 9506 C C . GLY F 2 22 ? -2.667 25.471 14.554 1.00 30.22 22 GLY F C 1
ATOM 9507 O O . GLY F 2 22 ? -2.099 24.389 14.394 1.00 29.98 22 GLY F O 1
ATOM 9508 N N . GLU F 2 23 ? -3.976 25.626 14.371 1.00 29.77 23 GLU F N 1
ATOM 9509 C CA . GLU F 2 23 ? -4.832 24.547 13.881 1.00 29.23 23 GLU F CA 1
ATOM 9510 C C . GLU F 2 23 ? -4.586 24.264 12.402 1.00 29.04 23 GLU F C 1
ATOM 9511 O O . GLU F 2 23 ? -4.225 25.158 11.641 1.00 27.16 23 GLU F O 1
ATOM 9517 N N . ILE F 2 24 ? -4.789 23.008 12.019 1.00 29.08 24 ILE F N 1
ATOM 9518 C CA . ILE F 2 24 ? -4.574 22.558 10.650 1.00 29.51 24 ILE F CA 1
ATOM 9519 C C . ILE F 2 24 ? -5.895 22.509 9.906 1.00 29.79 24 ILE F C 1
ATOM 9520 O O . ILE F 2 24 ? -6.924 22.119 10.481 1.00 29.86 24 ILE F O 1
ATOM 9525 N N . VAL F 2 25 ? -5.876 22.928 8.637 1.00 29.76 25 VAL F N 1
ATOM 9526 C CA . VAL F 2 25 ? -7.047 22.799 7.771 1.00 30.46 25 VAL F CA 1
ATOM 9527 C C . VAL F 2 25 ? -6.610 22.250 6.410 1.00 30.87 25 VAL F C 1
ATOM 9528 O O . VAL F 2 25 ? -5.583 22.664 5.868 1.00 30.46 25 VAL F O 1
ATOM 9532 N N . GLU F 2 26 ? -7.384 21.316 5.870 1.00 31.49 26 GLU F N 1
ATOM 9533 C CA . GLU F 2 26 ? -7.095 20.773 4.546 1.00 32.34 26 GLU F CA 1
ATOM 9534 C C . GLU F 2 26 ? -7.860 21.567 3.514 1.00 31.92 26 GLU F C 1
ATOM 9535 O O . GLU F 2 26 ? -8.961 22.067 3.778 1.00 32.38 26 GLU F O 1
ATOM 9541 N N . HIS F 2 27 ? -7.279 21.710 2.335 1.00 30.85 27 HIS F N 1
ATOM 9542 C CA . HIS F 2 27 ? -7.996 22.365 1.268 1.00 30.54 27 HIS F CA 1
ATOM 9543 C C . HIS F 2 27 ? -8.156 21.407 0.111 1.00 30.58 27 HIS F C 1
ATOM 9544 O O . HIS F 2 27 ? -7.361 20.471 -0.024 1.00 29.91 27 HIS F O 1
ATOM 9551 N N . GLU F 2 28 ? -9.176 21.668 -0.713 1.00 30.49 28 GLU F N 1
ATOM 9552 C CA . GLU F 2 28 ? -9.524 20.834 -1.875 1.00 31.63 28 GLU F CA 1
ATOM 9553 C C . GLU F 2 28 ? -8.398 20.682 -2.905 1.00 30.82 28 GLU F C 1
ATOM 9554 O O . GLU F 2 28 ? -8.422 19.761 -3.717 1.00 31.46 28 GLU F O 1
ATOM 9560 N N . CYS F 2 29 ? -7.439 21.597 -2.893 1.00 29.81 29 CYS F N 1
ATOM 9561 C CA . CYS F 2 29 ? -6.325 21.550 -3.839 1.00 28.15 29 CYS F CA 1
ATOM 9562 C C . CYS F 2 29 ? -5.314 20.456 -3.466 1.00 27.71 29 CYS F C 1
ATOM 9563 O O . CYS F 2 29 ? -4.460 20.080 -4.269 1.00 27.40 29 CYS F O 1
ATOM 9566 N N . GLY F 2 30 ? -5.410 19.957 -2.236 1.00 27.10 30 GLY F N 1
ATOM 9567 C CA . GLY F 2 30 ? -4.548 18.878 -1.765 1.00 27.19 30 GLY F CA 1
ATOM 9568 C C . GLY F 2 30 ? -3.571 19.353 -0.696 1.00 27.74 30 GLY F C 1
ATOM 9569 O O . GLY F 2 30 ? -2.781 18.567 -0.173 1.00 27.31 30 GLY F O 1
ATOM 9570 N N . ALA F 2 31 ? -3.620 20.648 -0.386 1.00 27.06 31 ALA F N 1
ATOM 9571 C CA . ALA F 2 31 ? -2.686 21.248 0.560 1.00 27.20 31 ALA F CA 1
ATOM 9572 C C . ALA F 2 31 ? -3.193 21.092 1.981 1.00 26.83 31 ALA F C 1
ATOM 9573 O O . ALA F 2 31 ? -4.401 21.163 2.234 1.00 26.87 31 ALA F O 1
ATOM 9575 N N . GLN F 2 32 ? -2.253 20.826 2.886 1.00 27.12 32 GLN F N 1
ATOM 9576 C CA . GLN F 2 32 ? -2.455 20.946 4.327 1.00 26.55 32 GLN F CA 1
ATOM 9577 C C . GLN F 2 32 ? -1.947 22.340 4.716 1.00 25.17 32 GLN F C 1
ATOM 9578 O O . GLN F 2 32 ? -0.812 22.704 4.386 1.00 24.60 32 GLN F O 1
ATOM 9584 N N . LEU F 2 33 ? -2.804 23.113 5.386 1.00 23.69 33 LEU F N 1
ATOM 9585 C CA . LEU F 2 33 ? -2.521 24.510 5.730 1.00 23.04 33 LEU F CA 1
ATOM 9586 C C . LEU F 2 33 ? -2.579 24.645 7.250 1.00 23.16 33 LEU F C 1
ATOM 9587 O O . LEU F 2 33 ? -3.213 23.830 7.894 1.00 23.34 33 LEU F O 1
ATOM 9592 N N . GLU F 2 34 ? -1.896 25.646 7.804 1.00 23.03 34 GLU F N 1
ATOM 9593 C CA . GLU F 2 34 ? -1.935 25.927 9.243 1.00 24.19 34 GLU F CA 1
ATOM 9594 C C . GLU F 2 34 ? -2.427 27.355 9.438 1.00 23.98 34 GLU F C 1
ATOM 9595 O O . GLU F 2 34 ? -1.973 28.253 8.742 1.00 23.27 34 GLU F O 1
ATOM 9601 N N . VAL F 2 35 ? -3.342 27.553 10.387 1.00 24.15 35 VAL F N 1
ATOM 9602 C CA . VAL F 2 35 ? -3.806 28.907 10.741 1.00 24.40 35 VAL F CA 1
ATOM 9603 C C . VAL F 2 35 ? -2.697 29.641 11.511 1.00 25.02 35 VAL F C 1
ATOM 9604 O O . VAL F 2 35 ? -2.065 29.054 12.410 1.00 25.83 35 VAL F O 1
ATOM 9608 N N . TYR F 2 36 ? -2.466 30.915 11.174 1.00 24.65 36 TYR F N 1
ATOM 9609 C CA . TYR F 2 36 ? -1.528 31.736 11.940 1.00 25.57 36 TYR F CA 1
ATOM 9610 C C . TYR F 2 36 ? -2.037 33.170 12.042 1.00 26.31 36 TYR F C 1
ATOM 9611 O O . TYR F 2 36 ? -2.932 33.557 11.306 1.00 25.09 36 TYR F O 1
ATOM 9620 N N . ASN F 2 37 ? -1.475 33.927 12.979 1.00 28.10 37 ASN F N 1
ATOM 9621 C CA . ASN F 2 37 ? -1.865 35.326 13.187 1.00 29.90 37 ASN F CA 1
ATOM 9622 C C . ASN F 2 37 ? -0.818 36.270 12.625 1.00 30.86 37 ASN F C 1
ATOM 9623 O O . ASN F 2 37 ? 0.364 36.163 12.940 1.00 30.59 37 ASN F O 1
ATOM 9628 N N . ASP F 2 38 ? -1.265 37.170 11.765 1.00 31.82 38 ASP F N 1
ATOM 9629 C CA . ASP F 2 38 ? -0.411 38.200 11.220 1.00 33.46 38 ASP F CA 1
ATOM 9630 C C . ASP F 2 38 ? -1.049 39.508 11.660 1.00 33.63 38 ASP F C 1
ATOM 9631 O O . ASP F 2 38 ? -1.999 39.975 11.041 1.00 33.88 38 ASP F O 1
ATOM 9636 N N . HIS F 2 39 ? -0.550 40.058 12.766 1.00 34.44 39 HIS F N 1
ATOM 9637 C CA . HIS F 2 39 ? -1.096 41.271 13.393 1.00 35.10 39 HIS F CA 1
ATOM 9638 C C . HIS F 2 39 ? -2.591 41.192 13.762 1.00 34.28 39 HIS F C 1
ATOM 9639 O O . HIS F 2 39 ? -2.945 40.532 14.732 1.00 34.87 39 HIS F O 1
ATOM 9646 N N . GLY F 2 40 ? -3.467 41.842 12.999 1.00 32.92 40 GLY F N 1
ATOM 9647 C CA . GLY F 2 40 ? -4.906 41.753 13.264 1.00 30.73 40 GLY F CA 1
ATOM 9648 C C . GLY F 2 40 ? -5.618 40.714 12.418 1.00 29.21 40 GLY F C 1
ATOM 9649 O O . GLY F 2 40 ? -6.850 40.580 12.486 1.00 28.57 40 GLY F O 1
ATOM 9650 N N . ARG F 2 41 ? -4.833 39.952 11.653 1.00 28.17 41 ARG F N 1
ATOM 9651 C CA A ARG F 2 41 ? -5.361 39.057 10.634 0.50 27.91 41 ARG F CA 1
ATOM 9652 C CA B ARG F 2 41 ? -5.372 39.055 10.636 0.50 28.09 41 ARG F CA 1
ATOM 9653 C C . ARG F 2 41 ? -5.081 37.594 10.954 1.00 27.77 41 ARG F C 1
ATOM 9654 O O . ARG F 2 41 ? -4.001 37.254 11.442 1.00 27.97 41 ARG F O 1
ATOM 9669 N N . LEU F 2 42 ? -6.054 36.737 10.682 1.00 26.45 42 LEU F N 1
ATOM 9670 C CA . LEU F 2 42 ? -5.783 35.313 10.621 1.00 25.89 42 LEU F CA 1
ATOM 9671 C C . LEU F 2 42 ? -5.364 35.051 9.179 1.00 25.07 42 LEU F C 1
ATOM 9672 O O . LEU F 2 42 ? -5.954 35.604 8.272 1.00 24.47 42 LEU F O 1
ATOM 9677 N N . ALA F 2 43 ? -4.346 34.221 8.973 1.00 24.89 43 ALA F N 1
ATOM 9678 C CA . ALA F 2 43 ? -3.932 33.868 7.614 1.00 24.84 43 ALA F CA 1
ATOM 9679 C C . ALA F 2 43 ? -3.580 32.380 7.529 1.00 25.17 43 ALA F C 1
ATOM 9680 O O . ALA F 2 43 ? -3.570 31.679 8.532 1.00 24.88 43 ALA F O 1
ATOM 9682 N N . LEU F 2 44 ? -3.304 31.902 6.324 1.00 25.10 44 LEU F N 1
ATOM 9683 C CA . LEU F 2 44 ? -2.974 30.493 6.155 1.00 25.14 44 LEU F CA 1
ATOM 9684 C C . LEU F 2 44 ? -1.601 30.343 5.520 1.00 25.12 44 LEU F C 1
ATOM 9685 O O . LEU F 2 44 ? -1.304 31.032 4.544 1.00 25.83 44 LEU F O 1
ATOM 9690 N N . ARG F 2 45 ? -0.803 29.431 6.066 1.00 25.53 45 ARG F N 1
ATOM 9691 C CA . ARG F 2 45 ? 0.501 29.031 5.514 1.00 27.17 45 ARG F CA 1
ATOM 9692 C C . ARG F 2 45 ? 0.518 27.513 5.255 1.00 26.60 45 ARG F C 1
ATOM 9693 O O . ARG F 2 45 ? -0.259 26.769 5.845 1.00 25.99 45 ARG F O 1
ATOM 9701 N N . LEU F 2 46 ? 1.411 27.048 4.384 1.00 27.49 46 LEU F N 1
ATOM 9702 C CA . LEU F 2 46 ? 1.610 25.605 4.244 1.00 27.57 46 LEU F CA 1
ATOM 9703 C C . LEU F 2 46 ? 1.984 24.970 5.578 1.00 27.27 46 LEU F C 1
ATOM 9704 O O . LEU F 2 46 ? 2.860 25.461 6.278 1.00 27.07 46 LEU F O 1
ATOM 9709 N N . ALA F 2 47 ? 1.293 23.890 5.931 1.00 27.96 47 ALA F N 1
ATOM 9710 C CA . ALA F 2 47 ? 1.581 23.152 7.161 1.00 27.97 47 ALA F CA 1
ATOM 9711 C C . ALA F 2 47 ? 2.905 22.393 7.060 1.00 28.84 47 ALA F C 1
ATOM 9712 O O . ALA F 2 47 ? 3.376 22.081 5.958 1.00 27.52 47 ALA F O 1
ATOM 9714 N N . GLU F 2 48 ? 3.489 22.109 8.223 1.00 29.32 48 GLU F N 1
ATOM 9715 C CA . GLU F 2 48 ? 4.673 21.250 8.311 1.00 30.92 48 GLU F CA 1
ATOM 9716 C C . GLU F 2 48 ? 4.334 19.813 7.962 1.00 31.04 48 GLU F C 1
ATOM 9717 O O . GLU F 2 48 ? 3.221 19.343 8.226 1.00 31.73 48 GLU F O 1
ATOM 9723 N N . GLN F 2 49 ? 5.289 19.111 7.362 1.00 31.46 49 GLN F N 1
ATOM 9724 C CA . GLN F 2 49 ? 5.124 17.688 7.097 1.00 31.22 49 GLN F CA 1
ATOM 9725 C C . GLN F 2 49 ? 5.504 16.893 8.336 1.00 30.12 49 GLN F C 1
ATOM 9726 O O . GLN F 2 49 ? 6.252 17.383 9.173 1.00 29.35 49 GLN F O 1
ATOM 9732 N N . VAL F 2 50 ? 4.952 15.689 8.464 1.00 29.20 50 VAL F N 1
ATOM 9733 C CA . VAL F 2 50 ? 5.158 14.862 9.642 1.00 28.56 50 VAL F CA 1
ATOM 9734 C C . VAL F 2 50 ? 6.646 14.521 9.789 1.00 27.78 50 VAL F C 1
ATOM 9735 O O . VAL F 2 50 ? 7.273 14.026 8.844 1.00 28.12 50 VAL F O 1
ATOM 9739 N N . GLY F 2 51 ? 7.193 14.808 10.968 1.00 25.93 51 GLY F N 1
ATOM 9740 C CA . GLY F 2 51 ? 8.589 14.487 11.291 1.00 24.12 51 GLY F CA 1
ATOM 9741 C C . GLY F 2 51 ? 8.703 13.110 11.916 1.00 23.13 51 GLY F C 1
ATOM 9742 O O . GLY F 2 51 ? 7.715 12.536 12.377 1.00 21.29 51 GLY F O 1
ATOM 9743 N N . GLU F 2 52 ? 9.926 12.582 11.951 1.00 21.75 52 GLU F N 1
ATOM 9744 C CA . GLU F 2 52 ? 10.147 11.238 12.477 1.00 21.00 52 GLU F CA 1
ATOM 9745 C C . GLU F 2 52 ? 9.943 11.175 13.992 1.00 20.83 52 GLU F C 1
ATOM 9746 O O . GLU F 2 52 ? 9.755 10.080 14.545 1.00 20.46 52 GLU F O 1
ATOM 9752 N N . ASP F 2 53 ? 9.931 12.344 14.636 1.00 19.18 53 ASP F N 1
ATOM 9753 C CA . ASP F 2 53 ? 9.703 12.458 16.096 1.00 20.12 53 ASP F CA 1
ATOM 9754 C C . ASP F 2 53 ? 8.283 12.929 16.478 1.00 20.05 53 ASP F C 1
ATOM 9755 O O . ASP F 2 53 ? 8.001 13.248 17.657 1.00 18.83 53 ASP F O 1
ATOM 9760 N N . TRP F 2 54 ? 7.383 12.984 15.498 1.00 20.04 54 TRP F N 1
ATOM 9761 C CA . TRP F 2 54 ? 6.019 13.446 15.765 1.00 21.35 54 TRP F CA 1
ATOM 9762 C C . TRP F 2 54 ? 5.144 12.412 16.458 1.00 22.70 54 TRP F C 1
ATOM 9763 O O . TRP F 2 54 ? 5.154 11.231 16.091 1.00 22.52 54 TRP F O 1
ATOM 9774 N N . GLY F 2 55 ? 4.348 12.887 17.413 1.00 24.19 55 GLY F N 1
ATOM 9775 C CA . GLY F 2 55 ? 3.330 12.055 18.075 1.00 26.20 55 GLY F CA 1
ATOM 9776 C C . GLY F 2 55 ? 3.215 12.294 19.553 1.00 27.95 55 GLY F C 1
ATOM 9777 O O . GLY F 2 55 ? 3.401 13.418 20.022 1.00 28.47 55 GLY F O 1
ATOM 9778 N N . GLU F 2 56 ? 2.881 11.234 20.286 1.00 29.02 56 GLU F N 1
ATOM 9779 C CA . GLU F 2 56 ? 2.782 11.282 21.741 1.00 30.79 56 GLU F CA 1
ATOM 9780 C C . GLU F 2 56 ? 4.132 11.086 22.409 1.00 31.54 56 GLU F C 1
ATOM 9781 O O . GLU F 2 56 ? 4.372 11.584 23.524 1.00 32.38 56 GLU F O 1
#